Protein AF-A0A955YMJ8-F1 (afdb_monomer)

Radius of gyration: 34.78 Å; Cα contacts (8 Å, |Δi|>4): 1654; chains: 1; bounding box: 80×77×97 Å

Foldseek 3Di:
DPPDDLQVVQCVVCFDPAWAAAQPDQAWDDQDVQWTWGDGNFIKIWHEAQQFTEIEFQAAQLSNVSVVVRCCVPGNHQHQEYEYQALDQGRCFNVVVNDDVNYFYEFAPCSLVQVVQCVVCVLLLLLLCCLQCVVVVVVLVVSCVVCVVTRSGDRDDGPYHDHAWDWDQGRNWIWIKGAQCLFPHNRGIKIDRLVQLEIEREQRCHSDPPAAHQLAAPSGDDGRDLVSSLVSLVVVLVSQGQWYHYRTDHIDGGSVSSNLRSVLSSVLSVQLLVLLVVCVVVLHALQVSLVPDDDDPSSDHAPQEPDSSNSSVSSNCVPVNDDRPPDPCSVDPDDLVLLVVCVVCDVVNLLVVLVVCQVPNLVSSLSSLVSSCVVVVLPLSSLVSNLSSLVSQCVPPSQCSRSSRVSVSVSSNVVSVCSNPDDPLPPLDVCNLVVVLQCQQVQFDLVLCPQPFFKEWEAEDDPDTFIKIWTDHPSGIDIDGDDDPDGQKYKYAYSSVVLCPLQVVAPPSVCSSNVRIDMDHDCVSVVSPSVRGFHDHDDDDDDPDDDPDDFPADEDQQLQPDDADPVLVVVLVVLQVDDAAQDLVVLLVLLCVQQVFNDLDDPPLSVLSVLLSVQLVPDPFWGSLLRVVVSVLSSLLSNLSRQLVVLCVVCVVLQVADQAAAAEEEEFVPLCLLVLLQLVVLQVLADFQFLLCLSRVGARPVVLDDPVVLVVLLSVQVSPDDPVVCPPDPVVVLSSGPSLSVQSVVQVVCCVRQVCLCVQPNRHRGRGDANLSLLVSSSQGPVSVLSDDNVVSVVVSLPDQCLVSVLSSVSSVSSSQVVVVPGNRHYRHYDNVCLLRVVSNCSNHVNYQYEYRDAQVLVSLQSSLVSSSSVCSNGTPGRDSQVSSVVSLVVVLSSLVSNLVCVVVDPPLRYHYHYSVVCVVCVPVVVVVSCVSSVHDCDPVSVVSSVVVCVVDPPQPSGHYDTDCCSRHVDDSVVSSVSCCSRCVSRVHDDD

Structure (mmCIF, N/CA/C/O backbone):
data_AF-A0A955YMJ8-F1
#
_entry.id   AF-A0A955YMJ8-F1
#
loop_
_atom_site.group_PDB
_atom_site.id
_atom_site.type_symbol
_atom_site.label_atom_id
_atom_site.label_alt_id
_atom_site.label_comp_id
_atom_site.label_asym_id
_atom_site.label_entity_id
_atom_site.label_seq_id
_atom_site.pdbx_PDB_ins_code
_atom_site.Cartn_x
_atom_site.Cartn_y
_atom_site.Cartn_z
_atom_site.occupancy
_atom_site.B_iso_or_equiv
_atom_site.auth_seq_id
_atom_site.auth_comp_id
_atom_site.auth_asym_id
_atom_site.auth_atom_id
_atom_site.pdbx_PDB_model_num
ATOM 1 N N . MET A 1 1 ? -15.958 -6.272 -49.898 1.00 41.09 1 MET A N 1
ATOM 2 C CA . MET A 1 1 ? -16.027 -5.439 -48.680 1.00 41.09 1 MET A CA 1
ATOM 3 C C . MET A 1 1 ? -17.497 -5.187 -48.385 1.00 41.09 1 MET A C 1
ATOM 5 O O . MET A 1 1 ? -18.107 -4.395 -49.086 1.00 41.09 1 MET A O 1
ATOM 9 N N . SER A 1 2 ? -18.084 -5.963 -47.471 1.00 42.84 2 SER A N 1
ATOM 10 C CA . SER A 1 2 ? -19.470 -5.774 -47.016 1.00 42.84 2 SER A CA 1
ATOM 11 C C . SER A 1 2 ? -19.485 -4.672 -45.960 1.00 42.84 2 SER A C 1
ATOM 13 O O . SER A 1 2 ? -18.648 -4.683 -45.062 1.00 42.84 2 SER A O 1
ATOM 15 N N . GLU A 1 3 ? -20.392 -3.714 -46.094 1.00 47.78 3 GLU A N 1
ATOM 16 C CA . GLU A 1 3 ? -20.355 -2.408 -45.425 1.00 47.78 3 GLU A CA 1
ATOM 17 C C . GLU A 1 3 ? -20.795 -2.413 -43.946 1.00 47.78 3 GLU A C 1
ATOM 19 O O . GLU A 1 3 ? -20.880 -1.348 -43.353 1.00 47.78 3 GLU A O 1
ATOM 24 N N . GLN A 1 4 ? -21.014 -3.580 -43.325 1.00 71.31 4 GLN A N 1
ATOM 25 C CA . GLN A 1 4 ? -21.282 -3.747 -41.884 1.00 71.31 4 GLN A CA 1
ATOM 26 C C . GLN A 1 4 ? -20.986 -5.205 -41.484 1.00 71.31 4 GLN A C 1
ATOM 28 O O . GLN A 1 4 ? -21.791 -6.103 -41.730 1.00 71.31 4 GLN A O 1
ATOM 33 N N . ASP A 1 5 ? -19.797 -5.478 -40.936 1.00 90.38 5 ASP A N 1
ATOM 34 C CA . ASP A 1 5 ? -19.467 -6.791 -40.366 1.00 90.38 5 ASP A CA 1
ATOM 35 C C . ASP A 1 5 ? -19.703 -6.754 -38.845 1.00 90.38 5 ASP A C 1
ATOM 37 O O . ASP A 1 5 ? -18.881 -6.175 -38.121 1.00 90.38 5 ASP A O 1
ATOM 41 N N . PRO A 1 6 ? -20.787 -7.374 -38.339 1.00 91.81 6 PRO A N 1
ATOM 42 C CA . PRO A 1 6 ? -21.216 -7.224 -36.949 1.00 91.81 6 PRO A CA 1
ATOM 43 C C . PRO A 1 6 ? -20.171 -7.709 -35.934 1.00 91.81 6 PRO A C 1
ATOM 45 O O . PRO A 1 6 ? -20.075 -7.162 -34.836 1.00 91.81 6 PRO A O 1
ATOM 48 N N . VAL A 1 7 ? -19.334 -8.690 -36.294 1.00 94.38 7 VAL A N 1
ATOM 49 C CA . VAL A 1 7 ? -18.267 -9.177 -35.402 1.00 94.38 7 VAL A CA 1
ATOM 50 C C . VAL A 1 7 ? -17.156 -8.133 -35.273 1.00 94.38 7 VAL A C 1
ATOM 52 O O . VAL A 1 7 ? -16.694 -7.856 -34.167 1.00 94.38 7 VAL A O 1
ATOM 55 N N . ARG A 1 8 ? -16.745 -7.498 -36.381 1.00 93.81 8 ARG A N 1
ATOM 56 C CA . ARG A 1 8 ? -15.735 -6.420 -36.370 1.00 93.81 8 ARG A CA 1
ATOM 57 C C . ARG A 1 8 ? -16.217 -5.188 -35.627 1.00 93.81 8 ARG A C 1
ATOM 59 O O . ARG A 1 8 ? -15.413 -4.495 -35.009 1.00 93.81 8 ARG A O 1
ATOM 66 N N . GLU A 1 9 ? -17.500 -4.876 -35.733 1.00 93.06 9 GLU A N 1
ATOM 67 C CA . GLU A 1 9 ? -18.113 -3.782 -34.984 1.00 93.06 9 GLU A CA 1
ATOM 68 C C . GLU A 1 9 ? -18.125 -4.080 -33.490 1.00 93.06 9 GLU A C 1
ATOM 70 O O . GLU A 1 9 ? -17.677 -3.243 -32.710 1.00 93.06 9 GLU A O 1
ATOM 75 N N . LEU A 1 10 ? -18.519 -5.295 -33.095 1.00 91.94 10 LEU A N 1
ATOM 76 C CA . LEU A 1 10 ? -18.515 -5.704 -31.693 1.00 91.94 10 LEU A CA 1
ATOM 77 C C . LEU A 1 10 ? -17.101 -5.705 -31.089 1.00 91.94 10 LEU A C 1
ATOM 79 O O . LEU A 1 10 ? -16.917 -5.207 -29.980 1.00 91.94 10 LEU A O 1
ATOM 83 N N . VAL A 1 11 ? -16.096 -6.194 -31.828 1.00 90.88 11 VAL A N 1
ATOM 84 C CA . VAL A 1 11 ? -14.678 -6.134 -31.424 1.00 90.88 11 VAL A CA 1
ATOM 85 C C . VAL A 1 11 ? -14.218 -4.683 -31.236 1.00 90.88 11 VAL A C 1
ATOM 87 O O . VAL A 1 11 ? -13.572 -4.365 -30.241 1.00 90.88 11 VAL A O 1
ATOM 90 N N . ARG A 1 12 ? -14.580 -3.774 -32.153 1.00 88.00 12 ARG A N 1
ATOM 91 C CA . ARG A 1 12 ? -14.221 -2.348 -32.051 1.00 88.00 12 ARG A CA 1
ATOM 92 C C . ARG A 1 12 ? -14.941 -1.627 -30.910 1.00 88.00 12 ARG A C 1
ATOM 94 O O . ARG A 1 12 ? -14.343 -0.768 -30.271 1.00 88.00 12 ARG A O 1
ATOM 101 N N . ALA A 1 13 ? -16.196 -1.979 -30.643 1.00 85.88 13 ALA A N 1
ATOM 102 C CA . ALA A 1 13 ? -17.011 -1.380 -29.588 1.00 85.88 13 ALA A CA 1
ATOM 103 C C . ALA A 1 13 ? -16.612 -1.831 -28.172 1.00 85.88 13 ALA A C 1
ATOM 105 O O . ALA A 1 13 ? -17.061 -1.238 -27.193 1.00 85.88 13 ALA A O 1
ATOM 106 N N . ARG A 1 14 ? -15.778 -2.871 -28.048 1.00 83.50 14 ARG A N 1
ATOM 107 C CA . ARG A 1 14 ? -15.324 -3.429 -26.766 1.00 83.50 14 ARG A CA 1
ATOM 108 C C . ARG A 1 14 ? -13.793 -3.375 -26.652 1.00 83.50 14 ARG A C 1
ATOM 110 O O . ARG A 1 14 ? -13.150 -4.426 -26.582 1.00 83.50 14 ARG A O 1
ATOM 117 N N . PRO A 1 15 ? -13.185 -2.172 -26.646 1.00 69.94 15 PRO A N 1
ATOM 118 C CA . PRO A 1 15 ? -11.740 -2.039 -26.554 1.00 69.94 15 PRO A CA 1
ATOM 119 C C . PRO A 1 15 ? -11.228 -2.546 -25.202 1.00 69.94 15 PRO A C 1
ATOM 121 O O . PRO A 1 15 ? -11.853 -2.380 -24.155 1.00 69.94 15 PRO A O 1
ATOM 124 N N . PHE A 1 16 ? -10.039 -3.141 -25.229 1.00 66.38 16 PHE A N 1
ATOM 125 C CA . PHE A 1 16 ? -9.464 -3.864 -24.100 1.00 66.38 16 PHE A CA 1
ATOM 126 C C . PHE A 1 16 ? -9.358 -3.049 -22.793 1.00 66.38 16 PHE A C 1
ATOM 128 O O . PHE A 1 16 ? -9.687 -3.549 -21.719 1.00 66.38 16 PHE A O 1
ATOM 135 N N . GLY A 1 17 ? -8.900 -1.793 -22.878 1.00 60.81 17 GLY A N 1
ATOM 136 C CA . GLY A 1 17 ? -8.498 -0.985 -21.718 1.00 60.81 17 GLY A CA 1
ATOM 137 C C . GLY A 1 17 ? -9.610 -0.635 -20.723 1.00 60.81 17 GLY A C 1
ATOM 138 O O . GLY A 1 17 ? -9.308 -0.141 -19.641 1.00 60.81 17 GLY A O 1
ATOM 139 N N . GLU A 1 18 ? -10.878 -0.881 -21.056 1.00 56.62 18 GLU A N 1
ATOM 140 C CA . GLU A 1 18 ? -12.023 -0.662 -20.160 1.00 56.62 18 GLU A CA 1
ATOM 141 C C . GLU A 1 18 ? -12.573 -1.955 -19.534 1.00 56.62 18 GLU A C 1
ATOM 143 O O . GLU A 1 18 ? -13.394 -1.879 -18.623 1.00 56.62 18 GLU A O 1
ATOM 148 N N . ALA A 1 19 ? -12.135 -3.131 -19.998 1.00 58.03 19 ALA A N 1
ATOM 149 C CA . ALA A 1 19 ? -12.768 -4.414 -19.676 1.00 58.03 19 ALA A CA 1
ATOM 150 C C . ALA A 1 19 ? -12.170 -5.147 -18.457 1.00 58.03 19 ALA A C 1
ATOM 152 O O . ALA A 1 19 ? -12.831 -6.020 -17.900 1.00 58.03 19 ALA A O 1
ATOM 153 N N . LEU A 1 20 ? -10.941 -4.813 -18.050 1.00 67.62 20 LEU A N 1
ATOM 154 C CA . LEU A 1 20 ? -10.203 -5.461 -16.956 1.00 67.62 20 LEU A CA 1
ATOM 155 C C . LEU A 1 20 ? -9.629 -4.391 -16.021 1.00 67.62 20 LEU A C 1
ATOM 157 O O . LEU A 1 20 ? -8.467 -4.004 -16.138 1.00 67.62 20 LEU A O 1
ATOM 161 N N . LYS A 1 21 ? -10.482 -3.883 -15.133 1.00 72.50 21 LYS A N 1
ATOM 162 C CA . LYS A 1 21 ? -10.149 -2.902 -14.092 1.00 72.50 21 LYS A CA 1
ATOM 163 C C . LYS A 1 21 ? -10.693 -3.374 -12.756 1.00 72.50 21 LYS A C 1
ATOM 165 O O . LYS A 1 21 ? -11.654 -4.135 -12.725 1.00 72.50 21 LYS A O 1
ATOM 170 N N . GLU A 1 22 ? -10.093 -2.901 -11.676 1.00 75.44 22 GLU A N 1
ATOM 171 C CA . GLU A 1 22 ? -10.577 -3.138 -10.326 1.00 75.44 22 GLU A CA 1
ATOM 172 C C . GLU A 1 22 ? -12.020 -2.641 -10.125 1.00 75.44 22 GLU A C 1
ATOM 174 O O . GLU A 1 22 ? -12.489 -1.721 -10.799 1.00 75.44 22 GLU A O 1
ATOM 179 N N . ALA A 1 23 ? -12.735 -3.248 -9.177 1.00 79.88 23 ALA A N 1
ATOM 180 C CA . ALA A 1 23 ? -14.088 -2.830 -8.822 1.00 79.88 23 ALA A CA 1
ATOM 181 C C . ALA A 1 23 ? -14.112 -1.453 -8.129 1.00 79.88 23 ALA A C 1
ATOM 183 O O . ALA A 1 23 ? -13.974 -1.355 -6.908 1.00 79.88 23 ALA A O 1
ATOM 184 N N . ASP A 1 24 ? -14.367 -0.396 -8.903 1.00 76.75 24 ASP A N 1
ATOM 185 C CA . ASP A 1 24 ? -14.463 0.993 -8.429 1.00 76.75 24 ASP A CA 1
ATOM 186 C C . ASP A 1 24 ? -15.860 1.624 -8.604 1.00 76.75 24 ASP A C 1
ATOM 188 O O . ASP A 1 24 ? -16.117 2.728 -8.115 1.00 76.75 24 ASP A O 1
ATOM 192 N N . ALA A 1 25 ? -16.783 0.921 -9.268 1.00 79.25 25 ALA A N 1
ATOM 193 C CA . ALA A 1 25 ? -18.085 1.466 -9.632 1.00 79.25 25 ALA A CA 1
ATOM 194 C C . ALA A 1 25 ? -18.902 1.903 -8.394 1.00 79.25 25 ALA A C 1
ATOM 196 O O . ALA A 1 25 ? -19.043 1.126 -7.437 1.00 79.25 25 ALA A O 1
ATOM 197 N N . PRO A 1 26 ? -19.494 3.117 -8.404 1.00 82.88 26 PRO A N 1
ATOM 198 C CA . PRO A 1 26 ? -20.232 3.646 -7.256 1.00 82.88 26 PRO A CA 1
ATOM 199 C C . PRO A 1 26 ? -21.553 2.909 -7.004 1.00 82.88 26 PRO A C 1
ATOM 201 O O . PRO A 1 26 ? -22.020 2.879 -5.868 1.00 82.88 26 PRO A O 1
ATOM 204 N N . GLU A 1 27 ? -22.135 2.298 -8.038 1.00 91.38 27 GLU A N 1
ATOM 205 C CA . GLU A 1 27 ? -23.419 1.600 -7.982 1.00 91.38 27 GLU A CA 1
ATOM 206 C C . GLU A 1 27 ? -23.467 0.403 -8.945 1.00 91.38 27 GLU A C 1
ATOM 208 O O . GLU A 1 27 ? -22.672 0.304 -9.884 1.00 91.38 27 GLU A O 1
ATOM 213 N N . ALA A 1 28 ? -24.406 -0.519 -8.707 1.00 95.44 28 ALA A N 1
ATOM 214 C CA . ALA A 1 28 ? -24.709 -1.603 -9.638 1.00 95.44 28 ALA A CA 1
ATOM 215 C C . ALA A 1 28 ? -25.741 -1.141 -10.677 1.00 95.44 28 ALA A C 1
ATOM 217 O O . ALA A 1 28 ? -26.742 -0.518 -10.328 1.00 95.44 28 ALA A O 1
ATOM 218 N N . ARG A 1 29 ? -25.533 -1.503 -11.947 1.00 95.62 29 ARG A N 1
ATOM 219 C CA . ARG A 1 29 ? -26.435 -1.158 -13.055 1.00 95.62 29 ARG A CA 1
ATOM 220 C C . ARG A 1 29 ? -27.369 -2.319 -13.370 1.00 95.62 29 ARG A C 1
ATOM 222 O O . ARG A 1 29 ? -26.907 -3.448 -13.520 1.00 95.62 29 ARG A O 1
ATOM 229 N N . GLU A 1 30 ? -28.659 -2.050 -13.533 1.00 97.12 30 GLU A N 1
ATOM 230 C CA . GLU A 1 30 ? -29.597 -3.042 -14.065 1.00 97.12 30 GLU A CA 1
ATOM 231 C C . GLU A 1 30 ? -29.337 -3.252 -15.565 1.00 97.12 30 GLU A C 1
ATOM 233 O O . GLU A 1 30 ? -29.340 -2.302 -16.347 1.00 97.12 30 GLU A O 1
ATOM 238 N N . VAL A 1 31 ? -29.036 -4.489 -15.955 1.00 95.50 31 VAL A N 1
ATOM 239 C CA . VAL A 1 31 ? -28.618 -4.856 -17.321 1.00 95.50 31 VAL A CA 1
ATOM 240 C C . VAL A 1 31 ? -29.646 -5.708 -18.064 1.00 95.50 31 VAL A C 1
ATOM 242 O O . VAL A 1 31 ? -29.607 -5.799 -19.287 1.00 95.50 31 VAL A O 1
ATOM 245 N N . ALA A 1 32 ? -30.572 -6.305 -17.323 1.00 95.56 32 ALA A N 1
ATOM 246 C CA . ALA A 1 32 ? -31.789 -6.947 -17.799 1.00 95.56 32 ALA A CA 1
ATOM 247 C C . ALA A 1 32 ? -32.807 -6.923 -16.641 1.00 95.56 32 ALA A C 1
ATOM 249 O O . ALA A 1 32 ? -32.391 -6.692 -15.502 1.00 95.56 32 ALA A O 1
ATOM 250 N N . PRO A 1 33 ? -34.111 -7.157 -16.876 1.00 95.56 33 PRO A N 1
ATOM 251 C CA . PRO A 1 33 ? -35.118 -7.103 -15.818 1.00 95.56 33 PRO A CA 1
ATOM 252 C C . PRO A 1 33 ? -34.751 -7.952 -14.588 1.00 95.56 33 PRO A C 1
ATOM 254 O O . PRO A 1 33 ? -34.665 -9.183 -14.638 1.00 95.56 33 PRO A O 1
ATOM 257 N N . GLY A 1 34 ? -34.508 -7.281 -13.461 1.00 96.31 34 GLY A N 1
ATOM 258 C CA . GLY A 1 34 ? -34.103 -7.911 -12.209 1.00 96.31 34 GLY A CA 1
ATOM 259 C C . GLY A 1 34 ? -32.702 -8.533 -12.224 1.00 96.31 34 GLY A C 1
ATOM 260 O O . GLY A 1 34 ? -32.455 -9.422 -11.408 1.00 96.31 34 GLY A O 1
ATOM 261 N N . VAL A 1 35 ? -31.813 -8.119 -13.130 1.00 98.12 35 VAL A N 1
ATOM 262 C CA . VAL A 1 35 ? -30.404 -8.536 -13.206 1.00 98.12 35 VAL A CA 1
ATOM 263 C C . VAL A 1 35 ? -29.514 -7.304 -13.062 1.00 98.12 35 VAL A C 1
ATOM 265 O O . VAL A 1 35 ? -29.490 -6.433 -13.930 1.00 98.12 35 VAL A O 1
ATOM 268 N N . PHE A 1 36 ? -28.749 -7.253 -11.977 1.00 98.00 36 PHE A N 1
ATOM 269 C CA . PHE A 1 36 ? -27.881 -6.135 -11.617 1.00 98.00 36 PHE A CA 1
ATOM 270 C C . PHE A 1 36 ? -26.419 -6.534 -11.776 1.00 98.00 36 PHE A C 1
ATOM 272 O O . PHE A 1 36 ? -26.011 -7.587 -11.298 1.00 98.00 36 PHE A O 1
ATOM 279 N N . MET A 1 37 ? -25.625 -5.684 -12.416 1.00 96.56 37 MET A N 1
ATOM 280 C CA . MET A 1 37 ? -24.199 -5.881 -12.656 1.00 96.56 37 MET A CA 1
ATOM 281 C C . MET A 1 37 ? -23.385 -4.889 -11.828 1.00 96.56 37 MET A C 1
ATOM 283 O O . MET A 1 37 ? -23.634 -3.684 -11.886 1.00 96.56 37 MET A O 1
ATOM 287 N N . SER A 1 38 ? -22.364 -5.380 -11.128 1.00 95.00 38 SER A N 1
ATOM 288 C CA . SER A 1 38 ? -21.301 -4.548 -10.561 1.00 95.00 38 SER A CA 1
ATOM 289 C C . SER A 1 38 ? -19.995 -4.858 -11.284 1.00 95.00 38 SER A C 1
ATOM 291 O O . SER A 1 38 ? -19.557 -6.008 -11.299 1.00 95.00 38 SER A O 1
ATOM 293 N N . ARG A 1 39 ? -19.369 -3.828 -11.865 1.00 91.50 39 ARG A N 1
ATOM 294 C CA . ARG A 1 39 ? -18.095 -3.975 -12.583 1.00 91.50 39 ARG A CA 1
ATOM 295 C C . ARG A 1 39 ? -16.934 -4.250 -11.626 1.00 91.50 39 ARG A C 1
ATOM 297 O O . ARG A 1 39 ? -16.950 -3.739 -10.506 1.00 91.50 39 ARG A O 1
ATOM 304 N N . GLY A 1 40 ? -15.972 -5.046 -12.077 1.00 88.81 40 GLY A N 1
ATOM 305 C CA . GLY A 1 40 ? -14.745 -5.413 -11.365 1.00 88.81 40 GLY A CA 1
ATOM 306 C C . GLY A 1 40 ? -13.775 -6.139 -12.292 1.00 88.81 40 GLY A C 1
ATOM 307 O O . GLY A 1 40 ? -14.023 -6.188 -13.502 1.00 88.81 40 GLY A O 1
ATOM 308 N N . THR A 1 41 ? -12.707 -6.723 -11.730 1.00 86.19 41 THR A N 1
ATOM 309 C CA . THR A 1 41 ? -11.704 -7.459 -12.517 1.00 86.19 41 THR A CA 1
ATOM 310 C C . THR A 1 41 ? -12.397 -8.520 -13.359 1.00 86.19 41 THR A C 1
ATOM 312 O O . THR A 1 41 ? -12.197 -8.538 -14.567 1.00 86.19 41 THR A O 1
ATOM 315 N N . SER A 1 42 ? -13.289 -9.291 -12.733 1.00 89.62 42 SER A N 1
ATOM 316 C CA . SER A 1 42 ? -14.436 -9.926 -13.381 1.00 89.62 42 SER A CA 1
ATOM 317 C C . SER A 1 42 ? -15.715 -9.336 -12.792 1.00 89.62 42 SER A C 1
ATOM 319 O O . SER A 1 42 ? -15.807 -9.089 -11.590 1.00 89.62 42 SER A O 1
ATOM 321 N N . ASN A 1 43 ? -16.722 -9.102 -13.630 1.00 93.25 43 ASN A N 1
ATOM 322 C CA . ASN A 1 43 ? -18.008 -8.584 -13.179 1.00 93.25 43 ASN A CA 1
ATOM 323 C C . ASN A 1 43 ? -18.714 -9.599 -12.262 1.00 93.25 43 ASN A C 1
ATOM 325 O O . ASN A 1 43 ? -18.753 -10.804 -12.542 1.00 93.25 43 ASN A O 1
ATOM 329 N N . ALA A 1 44 ? -19.356 -9.081 -11.217 1.00 96.31 44 ALA A N 1
ATOM 330 C CA . ALA A 1 44 ? -20.290 -9.826 -10.382 1.00 96.31 44 ALA A CA 1
ATOM 331 C C . ALA A 1 44 ? -21.732 -9.424 -10.719 1.00 96.31 44 ALA A C 1
ATOM 333 O O . ALA A 1 44 ? -21.988 -8.304 -11.188 1.00 96.31 44 ALA A O 1
ATOM 334 N N . TYR A 1 45 ? -22.686 -10.311 -10.431 1.00 98.06 45 TYR A N 1
ATOM 335 C CA . TYR A 1 45 ? -24.097 -10.080 -10.729 1.00 98.06 45 TYR A CA 1
ATOM 336 C C . TYR A 1 45 ? -25.012 -10.459 -9.565 1.00 98.06 45 TYR A C 1
ATOM 338 O O . TYR A 1 45 ? -24.782 -11.457 -8.886 1.00 98.06 45 TYR A O 1
ATOM 346 N N . ALA A 1 46 ? -26.093 -9.702 -9.386 1.00 98.31 46 ALA A N 1
ATOM 347 C CA . ALA A 1 46 ? -27.197 -10.044 -8.497 1.00 98.31 46 ALA A CA 1
ATOM 348 C C . ALA A 1 46 ? -28.491 -10.206 -9.304 1.00 98.31 46 ALA A C 1
ATOM 350 O O . ALA A 1 46 ? -28.904 -9.302 -10.029 1.00 98.31 46 ALA A O 1
ATOM 351 N N . VAL A 1 47 ? -29.145 -11.356 -9.160 1.00 98.50 47 VAL A N 1
ATOM 352 C CA . VAL A 1 47 ? -30.416 -11.683 -9.810 1.00 98.50 47 VAL A CA 1
ATOM 353 C C . VAL A 1 47 ? -31.520 -11.676 -8.759 1.00 98.50 47 VAL A C 1
ATOM 355 O O . VAL A 1 47 ? -31.508 -12.471 -7.817 1.00 98.50 47 VAL A O 1
ATOM 358 N N . ARG A 1 48 ? -32.482 -10.764 -8.910 1.00 98.12 48 ARG A N 1
ATOM 359 C CA . ARG A 1 48 ? -33.629 -10.622 -8.007 1.00 98.12 48 ARG A CA 1
ATOM 360 C C . ARG A 1 48 ? -34.583 -11.808 -8.156 1.00 98.12 48 ARG A C 1
ATOM 362 O O . ARG A 1 48 ? -34.875 -12.227 -9.275 1.00 98.12 48 ARG A O 1
ATOM 369 N N . THR A 1 49 ? -35.110 -12.303 -7.041 1.00 97.12 49 THR A N 1
ATOM 370 C CA . THR A 1 49 ? -36.120 -13.374 -6.965 1.00 97.12 49 THR A CA 1
ATOM 371 C C . THR A 1 49 ? -37.209 -12.997 -5.951 1.00 97.12 49 THR A C 1
ATOM 373 O O . THR A 1 49 ? -37.064 -12.018 -5.221 1.00 97.12 49 THR A O 1
ATOM 376 N N . GLN A 1 50 ? -38.293 -13.774 -5.855 1.00 96.25 50 GLN A N 1
ATOM 377 C CA . GLN A 1 50 ? -39.350 -13.533 -4.858 1.00 96.25 50 GLN A CA 1
ATOM 378 C C . GLN A 1 50 ? -38.898 -13.744 -3.401 1.00 96.25 50 GLN A C 1
ATOM 380 O O . GLN A 1 50 ? -39.554 -13.250 -2.489 1.00 96.25 50 GLN A O 1
ATOM 385 N N . VAL A 1 51 ? -37.800 -14.474 -3.171 1.00 94.38 51 VAL A N 1
ATOM 386 C CA . VAL A 1 51 ? -37.319 -14.857 -1.828 1.00 94.38 51 VAL A CA 1
ATOM 387 C C . VAL A 1 51 ? -35.992 -14.189 -1.450 1.00 94.38 51 VAL A C 1
ATOM 389 O O . VAL A 1 51 ? -35.358 -14.586 -0.479 1.00 94.38 51 VAL A O 1
ATOM 392 N N . GLY A 1 52 ? -35.556 -13.186 -2.216 1.00 95.50 52 GLY A N 1
ATOM 393 C CA . GLY A 1 52 ? -34.263 -12.521 -2.046 1.00 95.50 52 GLY A CA 1
ATOM 394 C C . GLY A 1 52 ? -33.505 -12.448 -3.366 1.00 95.50 52 GLY A C 1
ATOM 395 O O . GLY A 1 52 ? -34.096 -12.181 -4.415 1.00 95.50 52 GLY A O 1
ATOM 396 N N . ARG A 1 53 ? -32.199 -12.715 -3.340 1.00 97.69 53 ARG A N 1
ATOM 397 C CA . ARG A 1 53 ? -31.337 -12.662 -4.530 1.00 97.69 53 ARG A CA 1
ATOM 398 C C . ARG A 1 53 ? -30.457 -13.898 -4.693 1.00 97.69 53 ARG A C 1
ATOM 400 O O . ARG A 1 53 ? -30.165 -14.607 -3.726 1.00 97.69 53 ARG A O 1
ATOM 407 N N . VAL A 1 54 ? -30.028 -14.113 -5.932 1.00 98.69 54 VAL A N 1
ATOM 408 C CA . VAL A 1 54 ? -28.976 -15.058 -6.322 1.00 98.69 54 VAL A CA 1
ATOM 409 C C . VAL A 1 54 ? -27.773 -14.256 -6.801 1.00 98.69 54 VAL A C 1
ATOM 411 O O . VAL A 1 54 ? -27.924 -13.375 -7.646 1.00 98.69 54 VAL A O 1
ATOM 414 N N . ILE A 1 55 ? -26.593 -14.545 -6.263 1.00 98.56 55 ILE A N 1
ATOM 415 C CA . ILE A 1 55 ? -25.339 -13.925 -6.699 1.00 98.56 55 ILE A CA 1
ATOM 416 C C . ILE A 1 55 ? -24.680 -14.828 -7.742 1.00 98.56 55 ILE A C 1
ATOM 418 O O . ILE A 1 55 ? -24.584 -16.035 -7.531 1.00 98.56 55 ILE A O 1
ATOM 422 N N . ILE A 1 56 ? -24.234 -14.257 -8.860 1.00 98.44 56 ILE A N 1
ATOM 423 C CA . ILE A 1 56 ? -23.473 -14.961 -9.899 1.00 98.44 56 ILE A CA 1
ATOM 424 C C . ILE A 1 56 ? -22.087 -14.325 -9.992 1.00 98.44 56 ILE A C 1
ATOM 426 O O . ILE A 1 56 ? -21.971 -13.162 -10.383 1.00 98.44 56 ILE A O 1
ATOM 430 N N . ASN A 1 57 ? -21.052 -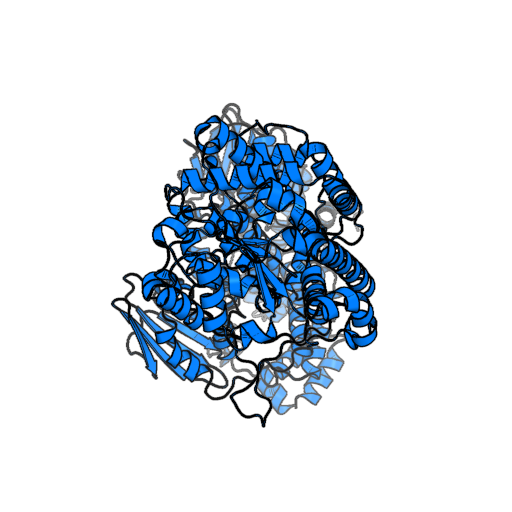15.108 -9.664 1.00 97.50 57 ASN A N 1
ATOM 431 C CA . ASN A 1 57 ? -19.676 -14.660 -9.409 1.00 97.50 57 ASN A CA 1
ATOM 432 C C . ASN A 1 57 ? -19.578 -13.615 -8.278 1.00 97.50 57 ASN A C 1
ATOM 434 O O . ASN A 1 57 ? -20.547 -12.949 -7.922 1.00 97.50 57 ASN A O 1
ATOM 438 N N . THR A 1 58 ? -18.394 -13.476 -7.685 1.00 95.38 58 THR A N 1
ATOM 439 C CA . THR A 1 58 ? -18.205 -12.664 -6.467 1.00 95.38 58 THR A CA 1
ATOM 440 C C . THR A 1 58 ? -17.037 -11.681 -6.524 1.00 95.38 58 THR A C 1
ATOM 442 O O . THR A 1 58 ? -16.818 -10.966 -5.547 1.00 95.38 58 THR A O 1
ATOM 445 N N . GLY A 1 59 ? -16.332 -11.603 -7.657 1.00 92.31 59 GLY A N 1
ATOM 446 C CA . GLY A 1 59 ? -15.118 -10.798 -7.800 1.00 92.31 59 GLY A CA 1
ATOM 447 C C . GLY A 1 59 ? -13.916 -11.410 -7.075 1.00 92.31 59 GLY A C 1
ATOM 448 O O . GLY A 1 59 ? -13.988 -12.511 -6.512 1.00 92.31 59 GLY A O 1
ATOM 449 N N . LEU A 1 60 ? -12.801 -10.675 -7.068 1.00 90.62 60 LEU A N 1
ATOM 450 C CA . LEU A 1 60 ? -11.694 -10.933 -6.142 1.00 90.62 60 LEU A CA 1
ATOM 451 C C . LEU A 1 60 ? -12.140 -10.652 -4.696 1.00 90.62 60 LEU A C 1
ATOM 453 O O . LEU A 1 60 ? -13.070 -9.878 -4.462 1.00 90.62 60 LEU A O 1
ATOM 457 N N . GLY A 1 61 ? -11.465 -11.234 -3.700 1.00 88.31 61 GLY A N 1
ATOM 458 C CA . GLY A 1 61 ? -11.906 -11.107 -2.301 1.00 88.31 61 GLY A CA 1
ATOM 459 C C . GLY A 1 61 ? -11.984 -9.668 -1.796 1.00 88.31 61 GLY A C 1
ATOM 460 O O . GLY A 1 61 ? -12.962 -9.285 -1.157 1.00 88.31 61 GLY A O 1
ATOM 461 N N . PHE A 1 62 ? -11.022 -8.825 -2.170 1.00 84.44 62 PHE A N 1
ATOM 462 C CA . PHE A 1 62 ? -11.069 -7.398 -1.844 1.00 84.44 62 PHE A CA 1
ATOM 463 C C . PHE A 1 62 ? -12.119 -6.614 -2.660 1.00 84.44 62 PHE A C 1
ATOM 465 O O . PHE A 1 62 ? -12.621 -5.603 -2.176 1.00 84.44 62 PHE A O 1
ATOM 472 N N . GLU A 1 63 ? -12.485 -7.057 -3.869 1.00 89.44 63 GLU A N 1
ATOM 473 C CA . GLU A 1 63 ? -13.519 -6.409 -4.700 1.00 89.44 63 GLU A CA 1
ATOM 474 C C . GLU A 1 63 ? -14.932 -6.705 -4.193 1.00 89.44 63 GLU A C 1
ATOM 476 O O . GLU A 1 63 ? -15.856 -5.905 -4.374 1.00 89.44 63 GLU A O 1
ATOM 481 N N . ALA A 1 64 ? -15.098 -7.836 -3.505 1.00 90.75 64 ALA A N 1
ATOM 482 C CA . ALA A 1 64 ? -16.372 -8.291 -2.970 1.00 90.75 64 ALA A CA 1
ATOM 483 C C . ALA A 1 64 ? -17.049 -7.242 -2.072 1.00 90.75 64 ALA A C 1
ATOM 485 O O . ALA A 1 64 ? -18.276 -7.175 -2.037 1.00 90.75 64 ALA A O 1
ATOM 486 N N . TYR A 1 65 ? -16.283 -6.381 -1.392 1.00 88.00 65 TYR A N 1
ATOM 487 C CA . TYR A 1 65 ? -16.815 -5.273 -0.590 1.00 88.00 65 TYR A CA 1
ATOM 488 C C . TYR A 1 65 ? -17.567 -4.250 -1.441 1.00 88.00 65 TYR A C 1
ATOM 490 O O . TYR A 1 65 ? -18.692 -3.869 -1.102 1.00 88.00 65 TYR A O 1
ATOM 498 N N . THR A 1 66 ? -16.980 -3.850 -2.570 1.00 89.94 66 THR A N 1
ATOM 499 C CA . THR A 1 66 ? -17.615 -2.951 -3.539 1.00 89.94 66 THR A CA 1
ATOM 500 C C . THR A 1 66 ? -18.866 -3.604 -4.117 1.00 89.94 66 THR A C 1
ATOM 502 O O . THR A 1 66 ? -19.941 -3.001 -4.105 1.00 89.94 66 THR A O 1
ATOM 505 N N . HIS A 1 67 ? -18.760 -4.862 -4.552 1.00 94.25 67 HIS A N 1
ATOM 506 C CA . HIS A 1 67 ? -19.893 -5.601 -5.109 1.00 94.25 67 HIS A CA 1
ATOM 507 C C . HIS A 1 67 ? -21.039 -5.741 -4.105 1.00 94.25 67 HIS A C 1
ATOM 509 O O . HIS A 1 67 ? -22.189 -5.455 -4.437 1.00 94.25 67 HIS A O 1
ATOM 515 N N . LYS A 1 68 ? -20.733 -6.123 -2.860 1.00 93.12 68 LYS A N 1
ATOM 516 C CA . LYS A 1 68 ? -21.733 -6.314 -1.811 1.00 93.12 68 LYS A CA 1
ATOM 517 C C . LYS A 1 68 ? -22.453 -5.014 -1.486 1.00 93.12 68 LYS A C 1
ATOM 519 O O . LYS A 1 68 ? -23.681 -5.002 -1.489 1.00 93.12 68 LYS A O 1
ATOM 524 N N . ARG A 1 69 ? -21.717 -3.913 -1.298 1.00 93.44 69 ARG A N 1
ATOM 525 C CA . ARG A 1 69 ? -22.305 -2.578 -1.104 1.00 93.44 69 ARG A CA 1
ATOM 526 C C . ARG A 1 69 ? -23.266 -2.227 -2.242 1.00 93.44 69 ARG A C 1
ATOM 528 O O . ARG A 1 69 ? -24.390 -1.795 -1.991 1.00 93.44 69 ARG A O 1
ATOM 535 N N . ASN A 1 70 ? -22.829 -2.426 -3.483 1.00 96.06 70 ASN A N 1
ATOM 536 C CA . ASN A 1 70 ? -23.605 -2.070 -4.665 1.00 96.06 70 ASN A CA 1
ATOM 537 C C . ASN A 1 70 ? -24.881 -2.924 -4.791 1.00 96.06 70 ASN A C 1
ATOM 539 O O . ASN A 1 70 ? -25.949 -2.397 -5.105 1.00 96.06 70 ASN A O 1
ATOM 543 N N . PHE A 1 71 ? -24.806 -4.226 -4.503 1.00 97.56 71 PHE A N 1
ATOM 544 C CA . PHE A 1 71 ? -25.975 -5.109 -4.543 1.00 97.56 71 PHE A CA 1
ATOM 545 C C . PHE A 1 71 ? -26.919 -4.917 -3.360 1.00 97.56 71 PHE A C 1
ATOM 547 O O . PHE A 1 71 ? -28.127 -5.023 -3.554 1.00 97.56 71 PHE A O 1
ATOM 554 N N . ASP A 1 72 ? -26.417 -4.608 -2.162 1.00 95.69 72 ASP A N 1
ATOM 555 C CA . ASP A 1 72 ? -27.255 -4.281 -1.000 1.00 95.69 72 ASP A CA 1
ATOM 556 C C . ASP A 1 72 ? -28.124 -3.042 -1.273 1.00 95.69 72 ASP A C 1
ATOM 558 O O . ASP A 1 72 ? -29.273 -2.996 -0.838 1.00 95.69 72 ASP A O 1
ATOM 562 N N . ALA A 1 73 ? -27.619 -2.088 -2.063 1.00 95.62 73 ALA A N 1
ATOM 563 C CA . ALA A 1 73 ? -28.380 -0.923 -2.509 1.00 95.62 73 ALA A CA 1
ATOM 564 C C . ALA A 1 73 ? -29.354 -1.232 -3.666 1.00 95.62 73 ALA A C 1
ATOM 566 O O . ALA A 1 73 ? -30.531 -0.882 -3.590 1.00 95.62 73 ALA A O 1
ATOM 567 N N . ALA A 1 74 ? -28.889 -1.878 -4.743 1.00 95.50 74 ALA A N 1
ATOM 568 C CA . ALA A 1 74 ? -29.675 -2.044 -5.977 1.00 95.50 74 ALA A CA 1
ATOM 569 C C . ALA A 1 74 ? -30.647 -3.244 -5.955 1.00 95.50 74 ALA A C 1
ATOM 571 O O . ALA A 1 74 ? -31.694 -3.250 -6.613 1.00 95.50 74 ALA A O 1
ATOM 572 N N . CYS A 1 75 ? -30.311 -4.288 -5.200 1.00 96.00 75 CYS A N 1
ATOM 573 C CA . CYS A 1 75 ? -31.087 -5.516 -5.086 1.00 96.00 75 CYS A CA 1
ATOM 574 C C . CYS A 1 75 ? -31.106 -5.994 -3.623 1.00 96.00 75 CYS A C 1
ATOM 576 O O . CYS A 1 75 ? -30.472 -7.006 -3.300 1.00 96.00 75 CYS A O 1
ATOM 578 N N . PRO A 1 76 ? -31.809 -5.269 -2.731 1.00 93.38 76 PRO A N 1
ATOM 579 C CA . PRO A 1 76 ? -31.876 -5.615 -1.317 1.00 93.38 76 PRO A CA 1
ATOM 580 C C . PRO A 1 76 ? -32.613 -6.942 -1.100 1.00 93.38 76 PRO A C 1
ATOM 582 O O . PRO A 1 76 ? -33.525 -7.298 -1.849 1.00 93.38 76 PRO A O 1
ATOM 585 N N . GLY A 1 77 ? -32.234 -7.657 -0.044 1.00 93.38 77 GLY A N 1
ATOM 586 C CA . GLY A 1 77 ? -32.804 -8.950 0.331 1.00 93.38 77 GLY A CA 1
ATOM 587 C C . GLY A 1 77 ? -31.722 -9.994 0.613 1.00 93.38 77 GLY A C 1
ATOM 588 O O . GLY A 1 77 ? -30.558 -9.767 0.274 1.00 93.38 77 GLY A O 1
ATOM 589 N N . PRO A 1 78 ? -32.093 -11.127 1.233 1.00 96.31 78 PRO A N 1
ATOM 590 C CA . PRO A 1 78 ? -31.131 -12.145 1.622 1.00 96.31 78 PRO A CA 1
ATOM 591 C C . PRO A 1 78 ? -30.495 -12.817 0.403 1.00 96.31 78 PRO A C 1
ATOM 593 O O . PRO A 1 78 ? -31.144 -13.044 -0.628 1.00 96.31 78 PRO A O 1
ATOM 596 N N . THR A 1 79 ? -29.221 -13.167 0.539 1.00 98.19 79 THR A N 1
ATOM 597 C CA . THR A 1 79 ? -28.480 -13.935 -0.464 1.00 98.19 79 THR A CA 1
ATOM 598 C C . THR A 1 79 ? -28.795 -15.416 -0.296 1.00 98.19 79 THR A C 1
ATOM 600 O O . THR A 1 79 ? -28.261 -16.088 0.578 1.00 98.19 79 THR A O 1
ATOM 603 N N . THR A 1 80 ? -29.682 -15.954 -1.131 1.00 97.88 80 THR A N 1
ATOM 604 C CA . THR A 1 80 ? -30.133 -17.352 -0.983 1.00 97.88 80 THR A CA 1
ATOM 605 C C . THR A 1 80 ? -29.186 -18.346 -1.642 1.00 97.88 80 THR A C 1
ATOM 607 O O . THR A 1 80 ? -28.960 -19.432 -1.117 1.00 97.88 80 THR A O 1
ATOM 610 N N . HIS A 1 81 ? -28.618 -17.973 -2.789 1.00 98.56 81 HIS A N 1
ATOM 611 C CA . HIS A 1 81 ? -27.704 -18.814 -3.550 1.00 98.56 81 HIS A CA 1
ATOM 612 C C . HIS A 1 81 ? -26.541 -17.988 -4.081 1.00 98.56 81 HIS A C 1
ATOM 614 O O . HIS A 1 81 ? -26.710 -16.828 -4.468 1.00 98.56 81 HIS A O 1
ATOM 620 N N . ILE A 1 82 ? -25.380 -18.628 -4.151 1.00 98.62 82 ILE A N 1
ATOM 621 C CA . ILE A 1 82 ? -24.218 -18.130 -4.879 1.00 98.62 82 ILE A CA 1
ATOM 622 C C . ILE A 1 82 ? -23.901 -19.161 -5.958 1.00 98.62 82 ILE A C 1
ATOM 624 O O . ILE A 1 82 ? -23.718 -20.339 -5.654 1.00 98.62 82 ILE A O 1
ATOM 628 N N . LEU A 1 83 ? -23.850 -18.723 -7.209 1.00 98.62 83 LEU A N 1
ATOM 629 C CA . LEU A 1 83 ? -23.492 -19.533 -8.367 1.00 98.62 83 LEU A CA 1
ATOM 630 C C . LEU A 1 83 ? -22.187 -18.984 -8.941 1.00 98.62 83 LEU A C 1
ATOM 632 O O . LEU A 1 83 ? -22.013 -17.769 -9.043 1.00 98.62 83 LEU A O 1
ATOM 636 N N . VAL A 1 84 ? -21.267 -19.851 -9.342 1.00 97.44 84 VAL A N 1
ATOM 637 C CA . VAL A 1 84 ? -20.028 -19.423 -10.008 1.00 97.44 84 VAL A CA 1
ATOM 638 C C . VAL A 1 84 ? -19.917 -20.050 -11.382 1.00 97.44 84 VAL A C 1
ATOM 640 O O . VAL A 1 84 ? -20.305 -21.195 -11.601 1.00 97.44 84 VAL A O 1
ATOM 643 N N . THR A 1 85 ? -19.378 -19.266 -12.308 1.00 96.94 85 THR A N 1
ATOM 644 C CA . THR A 1 85 ? -19.119 -19.709 -13.685 1.00 96.94 85 THR A CA 1
ATOM 645 C C . THR A 1 85 ? -17.789 -20.446 -13.831 1.00 96.94 85 THR A C 1
ATOM 647 O O . THR A 1 85 ? -17.599 -21.149 -14.814 1.00 96.94 85 THR A O 1
ATOM 650 N N . GLN A 1 86 ? -16.870 -20.311 -12.871 1.00 94.25 86 GLN A N 1
ATOM 651 C CA . GLN A 1 86 ? -15.552 -20.953 -12.881 1.00 94.25 86 GLN A CA 1
ATOM 652 C C . GLN A 1 86 ? -14.840 -20.801 -11.530 1.00 94.25 86 GLN A C 1
ATOM 654 O O . GLN A 1 86 ? -15.209 -19.951 -10.717 1.00 94.25 86 GLN A O 1
ATOM 659 N N . GLY A 1 87 ? -13.794 -21.600 -11.311 1.00 92.81 87 GLY A N 1
ATOM 660 C CA . GLY A 1 87 ? -13.009 -21.657 -10.076 1.00 92.81 87 GLY A CA 1
ATOM 661 C C . GLY A 1 87 ? -11.861 -20.659 -9.976 1.00 92.81 87 GLY A C 1
ATOM 662 O O . GLY A 1 87 ? -11.070 -20.749 -9.040 1.00 92.81 87 GLY A O 1
ATOM 663 N N . HIS A 1 88 ? -11.740 -19.719 -10.913 1.00 91.00 88 HIS A N 1
ATOM 664 C CA . HIS A 1 88 ? -10.726 -18.676 -10.821 1.00 91.00 88 HIS A CA 1
ATOM 665 C C . HIS A 1 88 ? -11.008 -17.664 -9.706 1.00 91.00 88 HIS A C 1
ATOM 667 O O . HIS A 1 88 ? -12.151 -17.386 -9.339 1.00 91.00 88 HIS A O 1
ATOM 673 N N . VAL A 1 89 ? -9.917 -17.112 -9.172 1.00 89.19 89 VAL A N 1
ATOM 674 C CA . VAL A 1 89 ? -9.885 -16.235 -7.991 1.00 89.19 89 VAL A CA 1
ATOM 675 C C . VAL A 1 89 ? -10.795 -15.010 -8.093 1.00 89.19 89 VAL A C 1
ATOM 677 O O . VAL A 1 89 ? -11.365 -14.595 -7.091 1.00 89.19 89 VAL A O 1
ATOM 680 N N . ASP A 1 90 ? -10.976 -14.464 -9.286 1.00 89.56 90 ASP A N 1
ATOM 681 C CA . ASP A 1 90 ? -11.828 -13.315 -9.597 1.00 89.56 90 ASP A CA 1
ATOM 682 C C . ASP A 1 90 ? -13.321 -13.671 -9.741 1.00 89.56 90 ASP A C 1
ATOM 684 O O . ASP A 1 90 ? -14.157 -12.796 -9.948 1.00 89.56 90 ASP A O 1
ATOM 688 N N . HIS A 1 91 ? -13.687 -14.944 -9.579 1.00 94.75 91 HIS A N 1
ATOM 689 C CA . HIS A 1 91 ? -15.077 -15.409 -9.564 1.00 94.75 91 HIS A CA 1
ATOM 690 C C . HIS A 1 91 ? -15.494 -15.942 -8.192 1.00 94.75 91 HIS A C 1
ATOM 692 O O . HIS A 1 91 ? -16.631 -15.710 -7.767 1.00 94.75 91 HIS A O 1
ATOM 698 N N . VAL A 1 92 ? -14.588 -16.638 -7.497 1.00 95.31 92 VAL A N 1
ATOM 699 C CA . VAL A 1 92 ? -14.844 -17.268 -6.187 1.00 95.31 92 VAL A CA 1
ATOM 700 C C . VAL A 1 92 ? -14.358 -16.437 -4.996 1.00 95.31 92 VAL A C 1
ATOM 702 O O . VAL A 1 92 ? -14.680 -16.761 -3.855 1.00 95.31 92 VAL A O 1
ATOM 705 N N . GLY A 1 93 ? -13.568 -15.388 -5.237 1.00 92.56 93 GLY A N 1
ATOM 706 C CA . GLY A 1 93 ? -12.792 -14.712 -4.200 1.00 92.56 93 GLY A CA 1
ATOM 707 C C . GLY A 1 93 ? -13.609 -14.038 -3.109 1.00 92.56 93 GLY A C 1
ATOM 708 O O . GLY A 1 93 ? -13.091 -13.867 -2.008 1.00 92.56 93 GLY A O 1
ATOM 709 N N . GLY A 1 94 ? -14.862 -13.684 -3.392 1.00 92.81 94 GLY A N 1
ATOM 710 C CA . GLY A 1 94 ? -15.775 -13.018 -2.469 1.00 92.81 94 GLY A CA 1
ATOM 711 C C . GLY A 1 94 ? -16.855 -13.905 -1.849 1.00 92.81 94 GLY A C 1
ATOM 712 O O . GLY A 1 94 ? -17.715 -13.376 -1.144 1.00 92.81 94 GLY A O 1
ATOM 713 N N . VAL A 1 95 ? -16.867 -15.220 -2.105 1.00 95.38 95 VAL A N 1
ATOM 714 C CA . VAL A 1 95 ? -17.966 -16.114 -1.677 1.00 95.38 95 VAL A CA 1
ATOM 715 C C . VAL A 1 95 ? -18.240 -16.011 -0.179 1.00 95.38 95 VAL A C 1
ATOM 717 O O . VAL A 1 95 ? -19.396 -15.845 0.208 1.00 95.38 95 VAL A O 1
ATOM 720 N N . GLY A 1 96 ? -17.207 -16.034 0.661 1.00 92.19 96 GLY A N 1
ATOM 721 C CA . GLY A 1 96 ? -17.338 -15.924 2.110 1.00 92.19 96 GLY A CA 1
ATOM 722 C C . GLY A 1 96 ? -17.997 -14.626 2.581 1.00 92.19 96 GLY A C 1
ATOM 723 O O . GLY A 1 96 ? -18.699 -14.645 3.586 1.00 92.19 96 GLY A O 1
ATOM 724 N N . LEU A 1 97 ? -17.842 -13.516 1.847 1.00 91.31 97 LEU A N 1
ATOM 725 C CA . LEU A 1 97 ? -18.474 -12.235 2.189 1.00 91.31 97 LEU A CA 1
ATOM 726 C C . LEU A 1 97 ? -19.962 -12.190 1.805 1.00 91.31 97 LEU A C 1
ATOM 728 O O . LEU A 1 97 ? -20.759 -11.529 2.473 1.00 91.31 97 LEU A O 1
ATOM 732 N N . PHE A 1 98 ? -20.335 -12.866 0.719 1.00 93.88 98 PHE A N 1
ATOM 733 C CA . PHE A 1 98 ? -21.723 -12.959 0.258 1.00 93.88 98 PHE A CA 1
ATOM 734 C C . PHE A 1 98 ? -22.531 -14.048 0.965 1.00 93.88 98 PHE A C 1
ATOM 736 O O . PHE A 1 98 ? -23.756 -14.062 0.856 1.00 93.88 98 PHE A O 1
ATOM 743 N N . ARG A 1 99 ? -21.861 -14.971 1.660 1.00 93.12 99 ARG A N 1
ATOM 744 C CA . ARG A 1 99 ? -22.505 -16.075 2.365 1.00 93.12 99 ARG A CA 1
ATOM 745 C C . ARG A 1 99 ? -23.203 -15.558 3.628 1.00 93.12 99 ARG A C 1
ATOM 747 O O . ARG A 1 99 ? -22.565 -15.082 4.562 1.00 93.12 99 ARG A O 1
ATOM 754 N N . GLU A 1 100 ? -24.522 -15.678 3.644 1.00 92.94 100 GLU A N 1
ATOM 755 C CA . GLU A 1 100 ? -25.416 -15.373 4.760 1.00 92.94 100 GLU A CA 1
ATOM 756 C C . GLU A 1 100 ? -25.944 -16.687 5.375 1.00 92.94 100 GLU A C 1
ATOM 758 O O . GLU A 1 100 ? -25.663 -17.789 4.889 1.00 92.94 100 GLU A O 1
ATOM 763 N N . GLU A 1 101 ? -26.695 -16.602 6.475 1.00 92.25 101 GLU A N 1
ATOM 764 C CA . GLU A 1 101 ? -27.305 -17.789 7.080 1.00 92.25 101 GLU A CA 1
ATOM 765 C C . GLU A 1 101 ? -28.281 -18.454 6.093 1.00 92.25 101 GLU A C 1
ATOM 767 O O . GLU A 1 101 ? -29.211 -17.825 5.593 1.00 92.25 101 GLU A O 1
ATOM 772 N N . GLY A 1 102 ? -28.049 -19.735 5.794 1.00 93.19 102 GLY A N 1
ATOM 773 C CA . GLY A 1 102 ? -28.859 -20.504 4.845 1.00 93.19 102 GLY A CA 1
ATOM 774 C C . GLY A 1 102 ? -28.495 -20.323 3.365 1.00 93.19 102 GLY A C 1
ATOM 775 O O . GLY A 1 102 ? -29.143 -20.944 2.522 1.00 93.19 102 GLY A O 1
ATOM 776 N N . THR A 1 103 ? -27.473 -19.530 3.022 1.00 97.88 103 THR A N 1
ATOM 777 C CA . THR A 1 103 ? -26.987 -19.427 1.636 1.00 97.88 103 THR A CA 1
ATOM 778 C C . THR A 1 103 ? -26.424 -20.761 1.141 1.00 97.88 103 THR A C 1
ATOM 780 O O . THR A 1 103 ? -25.605 -21.376 1.821 1.00 97.88 103 THR A O 1
ATOM 783 N N . VAL A 1 104 ? -26.790 -21.168 -0.080 1.00 98.12 104 VAL A N 1
ATOM 784 C CA . VAL A 1 104 ? -26.234 -22.355 -0.753 1.00 98.12 104 VAL A CA 1
ATOM 785 C C . VAL A 1 104 ? -25.263 -21.935 -1.859 1.00 98.12 104 VAL A C 1
ATOM 787 O O . VAL A 1 104 ? -25.661 -21.314 -2.848 1.00 98.12 104 VAL A O 1
ATOM 790 N N . PHE A 1 105 ? -23.988 -22.295 -1.723 1.00 98.19 105 PHE A N 1
ATOM 791 C CA . PHE A 1 105 ? -22.985 -22.118 -2.772 1.00 98.19 105 PHE A CA 1
ATOM 792 C C . PHE A 1 105 ? -22.957 -23.330 -3.713 1.00 98.19 105 PHE A C 1
ATOM 794 O O . PHE A 1 105 ? -22.707 -24.461 -3.284 1.00 98.19 105 PHE A O 1
ATOM 801 N N . VAL A 1 106 ? -23.189 -23.083 -5.005 1.00 98.38 106 VAL A N 1
ATOM 802 C CA . VAL A 1 106 ? -23.242 -24.100 -6.061 1.00 98.38 106 VAL A CA 1
ATOM 803 C C . VAL A 1 106 ? -22.132 -23.865 -7.084 1.00 98.38 106 VAL A C 1
ATOM 805 O O . VAL A 1 106 ? -22.000 -22.767 -7.628 1.00 98.38 106 VAL A O 1
ATOM 808 N N . ALA A 1 107 ? -21.364 -24.911 -7.391 1.00 98.12 107 ALA A N 1
ATOM 809 C CA . ALA A 1 107 ? -20.337 -24.881 -8.435 1.00 98.12 107 ALA A CA 1
ATOM 810 C C . ALA A 1 107 ? -20.227 -26.227 -9.168 1.00 98.12 107 ALA A C 1
ATOM 812 O O . ALA A 1 107 ? -20.767 -27.241 -8.727 1.00 98.12 107 ALA A O 1
ATOM 813 N N . GLN A 1 108 ? -19.510 -26.257 -10.289 1.00 97.75 108 GLN A N 1
ATOM 814 C CA . GLN A 1 108 ? -19.232 -27.501 -11.009 1.00 97.75 108 GLN A CA 1
ATOM 815 C C . GLN A 1 108 ? -18.310 -28.414 -10.168 1.00 97.75 108 GLN A C 1
ATOM 817 O O . GLN A 1 108 ? -17.498 -27.941 -9.374 1.00 97.75 108 GLN A O 1
ATOM 822 N N . ALA A 1 109 ? -18.438 -29.736 -10.294 1.00 96.88 109 ALA A N 1
ATOM 823 C CA . ALA A 1 109 ? -17.759 -30.717 -9.437 1.00 96.88 109 ALA A CA 1
ATOM 824 C C . ALA A 1 109 ? -16.216 -30.642 -9.454 1.00 96.88 109 ALA A C 1
ATOM 826 O O . ALA A 1 109 ? -15.569 -30.992 -8.468 1.00 96.88 109 ALA A O 1
ATOM 827 N N . ALA A 1 110 ? -15.616 -30.162 -10.541 1.00 95.00 110 ALA A N 1
ATOM 828 C CA . ALA A 1 110 ? -14.182 -29.942 -10.692 1.00 95.00 110 ALA A CA 1
ATOM 829 C C . ALA A 1 110 ? -13.703 -28.607 -10.096 1.00 95.00 110 ALA A C 1
ATOM 831 O O . ALA A 1 110 ? -12.502 -28.345 -10.115 1.00 95.00 110 ALA A O 1
ATOM 832 N N . ASN A 1 111 ? -14.587 -27.779 -9.529 1.00 95.44 111 ASN A N 1
ATOM 833 C CA . ASN A 1 111 ? -14.236 -26.461 -8.997 1.00 95.44 111 ASN A CA 1
ATOM 834 C C . ASN A 1 111 ? -13.127 -26.520 -7.941 1.00 95.44 111 ASN A C 1
ATOM 836 O O . ASN A 1 111 ? -12.132 -25.805 -8.047 1.00 95.44 111 ASN A O 1
ATOM 840 N N . ALA A 1 112 ? -13.231 -27.443 -6.982 1.00 92.19 112 ALA A N 1
ATOM 841 C CA . ALA A 1 112 ? -12.191 -27.641 -5.975 1.00 92.19 112 ALA A CA 1
ATOM 842 C C . ALA A 1 112 ? -10.854 -28.093 -6.596 1.00 92.19 112 ALA A C 1
ATOM 844 O O . ALA A 1 112 ? -9.787 -27.666 -6.157 1.00 92.19 112 ALA A O 1
ATOM 845 N N . ALA A 1 113 ? -10.897 -28.930 -7.640 1.00 90.75 113 ALA A N 1
ATOM 846 C CA . ALA A 1 113 ? -9.697 -29.371 -8.350 1.00 90.75 113 ALA A CA 1
ATOM 847 C C . ALA A 1 113 ? -9.045 -28.220 -9.135 1.00 90.75 113 ALA A C 1
ATOM 849 O O . ALA A 1 113 ? -7.823 -28.082 -9.102 1.00 90.75 113 ALA A O 1
ATOM 850 N N . CYS A 1 114 ? -9.851 -27.362 -9.766 1.00 90.75 114 CYS A N 1
ATOM 851 C CA . CYS A 1 114 ? -9.383 -26.165 -10.456 1.00 90.75 114 CYS A CA 1
ATOM 852 C C . CYS A 1 114 ? -8.704 -25.185 -9.486 1.00 90.75 114 CYS A C 1
ATOM 854 O O . CYS A 1 114 ? -7.569 -24.774 -9.721 1.00 90.75 114 CYS A O 1
ATOM 856 N N . GLN A 1 115 ? -9.343 -24.877 -8.351 1.00 90.88 115 GLN A N 1
ATOM 857 C CA . GLN A 1 115 ? -8.744 -24.037 -7.305 1.00 90.88 115 GLN A CA 1
ATOM 858 C C . GLN A 1 115 ? -7.424 -24.636 -6.775 1.00 90.88 115 GLN A C 1
ATOM 860 O O . GLN A 1 115 ? -6.447 -23.921 -6.537 1.00 90.88 115 GLN A O 1
ATOM 865 N N . ALA A 1 116 ? -7.358 -25.964 -6.625 1.00 88.56 116 ALA A N 1
ATOM 866 C CA . ALA A 1 116 ? -6.147 -26.649 -6.183 1.00 88.56 116 ALA A CA 1
ATOM 867 C C . ALA A 1 116 ? -5.003 -26.570 -7.209 1.00 88.56 116 ALA A C 1
ATOM 869 O O . ALA A 1 116 ? -3.838 -26.518 -6.812 1.00 88.56 116 ALA A O 1
ATOM 870 N N . ASP A 1 117 ? -5.299 -26.564 -8.510 1.00 85.75 117 ASP A N 1
ATOM 871 C CA . ASP A 1 117 ? -4.286 -26.412 -9.557 1.00 85.75 117 ASP A CA 1
ATOM 872 C C . ASP A 1 117 ? -3.627 -25.029 -9.519 1.00 85.75 117 ASP A C 1
ATOM 874 O O . ASP A 1 117 ? -2.395 -24.937 -9.560 1.00 85.75 117 ASP A O 1
ATOM 878 N N . ASP A 1 118 ? -4.419 -23.973 -9.330 1.00 80.25 118 ASP A N 1
ATOM 879 C CA . ASP A 1 118 ? -3.910 -22.612 -9.132 1.00 80.25 118 ASP A CA 1
ATOM 880 C C . ASP A 1 118 ? -2.984 -22.529 -7.913 1.00 80.25 118 ASP A C 1
ATOM 882 O O . ASP A 1 118 ? -1.905 -21.927 -7.977 1.00 80.25 118 ASP A O 1
ATOM 886 N N . ALA A 1 119 ? -3.349 -23.207 -6.821 1.00 79.69 119 ALA A N 1
ATOM 887 C CA . ALA A 1 119 ? -2.549 -23.250 -5.602 1.00 79.69 119 ALA A CA 1
ATOM 888 C C . ALA A 1 119 ? -1.175 -23.928 -5.796 1.00 79.69 119 ALA A C 1
ATOM 890 O O . ALA A 1 119 ? -0.192 -23.507 -5.177 1.00 79.69 119 ALA A O 1
ATOM 891 N N . ARG A 1 120 ? -1.058 -24.939 -6.677 1.00 82.38 120 ARG A N 1
ATOM 892 C CA . ARG A 1 120 ? 0.203 -25.686 -6.908 1.00 82.38 120 ARG A CA 1
ATOM 893 C C . ARG A 1 120 ? 1.329 -24.798 -7.429 1.00 82.38 120 ARG A C 1
ATOM 895 O O . ARG A 1 120 ? 2.486 -24.983 -7.047 1.00 82.38 120 ARG A O 1
ATOM 902 N N . ILE A 1 121 ? 0.993 -23.835 -8.286 1.00 75.88 121 ILE A N 1
ATOM 903 C CA . ILE A 1 121 ? 1.953 -22.919 -8.917 1.00 75.88 121 ILE A CA 1
ATOM 904 C C . ILE A 1 121 ? 1.776 -21.465 -8.469 1.00 75.88 121 ILE A C 1
ATOM 906 O O . ILE A 1 121 ? 2.380 -20.574 -9.069 1.00 75.88 121 ILE A O 1
ATOM 910 N N . ALA A 1 122 ? 1.012 -21.219 -7.397 1.00 73.06 122 ALA A N 1
ATOM 911 C CA . ALA A 1 122 ? 0.619 -19.885 -6.944 1.00 73.06 122 ALA A CA 1
ATOM 912 C C . ALA A 1 122 ? 1.792 -18.897 -6.872 1.00 73.06 122 ALA A C 1
ATOM 914 O O . ALA A 1 122 ? 1.692 -17.799 -7.406 1.00 73.06 122 ALA A O 1
ATOM 915 N N . GLY A 1 123 ? 2.942 -19.303 -6.319 1.00 65.94 123 GLY A N 1
ATOM 916 C CA . GLY A 1 123 ? 4.116 -18.425 -6.227 1.00 65.94 123 GLY A CA 1
ATOM 917 C C . GLY A 1 123 ? 4.624 -17.928 -7.589 1.00 65.94 123 GLY A C 1
ATOM 918 O O . GLY A 1 123 ? 4.920 -16.746 -7.746 1.00 65.94 123 GLY A O 1
ATOM 919 N N . ARG A 1 124 ? 4.677 -18.803 -8.606 1.00 73.19 124 ARG A N 1
ATOM 920 C CA . ARG A 1 124 ? 5.075 -18.415 -9.971 1.00 73.19 124 ARG A CA 1
ATOM 921 C C . ARG A 1 124 ? 3.967 -17.653 -10.685 1.00 73.19 124 ARG A C 1
ATOM 923 O O . ARG A 1 124 ? 4.237 -16.596 -11.251 1.00 73.19 124 ARG A O 1
ATOM 930 N N . ARG A 1 125 ? 2.729 -18.141 -10.598 1.00 77.12 125 ARG A N 1
ATOM 931 C CA . ARG A 1 125 ? 1.556 -17.527 -11.233 1.00 77.12 125 ARG A CA 1
ATOM 932 C C . ARG A 1 125 ? 1.349 -16.093 -10.751 1.00 77.12 125 ARG A C 1
ATOM 934 O O . ARG A 1 125 ? 1.196 -15.197 -11.577 1.00 77.12 125 ARG A O 1
ATOM 941 N N . GLN A 1 126 ? 1.417 -15.849 -9.442 1.00 72.88 126 GLN A N 1
ATOM 942 C CA . GLN A 1 126 ? 1.320 -14.501 -8.882 1.00 72.88 126 GLN A CA 1
ATOM 943 C C . GLN A 1 126 ? 2.498 -13.626 -9.335 1.00 72.88 126 GLN A C 1
ATOM 945 O O . GLN A 1 126 ? 2.290 -12.462 -9.673 1.00 72.88 126 GLN A O 1
ATOM 950 N N . SER A 1 127 ? 3.711 -14.192 -9.433 1.00 72.50 127 SER A N 1
ATOM 951 C CA . SER A 1 127 ? 4.874 -13.423 -9.880 1.00 72.50 127 SER A CA 1
ATOM 952 C C . SER A 1 127 ? 4.802 -12.935 -11.316 1.00 72.50 127 SER A C 1
ATOM 954 O O . SER A 1 127 ? 5.126 -11.786 -11.607 1.00 72.50 127 SER A O 1
ATOM 956 N N . HIS A 1 128 ? 4.311 -13.788 -12.210 1.00 81.88 128 HIS A N 1
ATOM 957 C CA . HIS A 1 128 ? 4.092 -13.410 -13.596 1.00 81.88 128 HIS A CA 1
ATOM 958 C C . HIS A 1 128 ? 2.891 -12.466 -13.716 1.00 81.88 128 HIS A C 1
ATOM 960 O O . HIS A 1 128 ? 2.950 -11.496 -14.462 1.00 81.88 128 HIS A O 1
ATOM 966 N N . SER A 1 129 ? 1.825 -12.693 -12.937 1.00 81.62 129 SER A N 1
ATOM 967 C CA . SER A 1 129 ? 0.627 -11.840 -12.949 1.00 81.62 129 SER A CA 1
ATOM 968 C C . SER A 1 129 ? 0.933 -10.389 -12.554 1.00 81.62 129 SER A C 1
ATOM 970 O O . SER A 1 129 ? 0.287 -9.482 -13.069 1.00 81.62 129 SER A O 1
ATOM 972 N N . TYR A 1 130 ? 1.949 -10.143 -11.717 1.00 79.25 130 TYR A N 1
ATOM 973 C CA . TYR A 1 130 ? 2.344 -8.789 -11.306 1.00 79.25 130 TYR A CA 1
ATOM 974 C C . TYR A 1 130 ? 2.699 -7.865 -12.483 1.00 79.25 130 TYR A C 1
ATOM 976 O O . TYR A 1 130 ? 2.533 -6.656 -12.371 1.00 79.25 130 TYR A O 1
ATOM 984 N N . VAL A 1 131 ? 3.153 -8.416 -13.616 1.00 83.38 131 VAL A N 1
ATOM 985 C CA . VAL A 1 131 ? 3.467 -7.631 -14.823 1.00 83.38 131 VAL A CA 1
ATOM 986 C C . VAL A 1 131 ? 2.233 -6.908 -15.375 1.00 83.38 131 VAL A C 1
ATOM 988 O O . VAL A 1 131 ? 2.359 -5.795 -15.876 1.00 83.38 131 VAL A O 1
ATOM 991 N N . TRP A 1 132 ? 1.052 -7.524 -15.276 1.00 85.25 132 TRP A N 1
ATOM 992 C CA . TRP A 1 132 ? -0.185 -7.013 -15.881 1.00 85.25 132 TRP A CA 1
ATOM 993 C C . TRP A 1 132 ? -1.215 -6.513 -14.867 1.00 85.25 132 TRP A C 1
ATOM 995 O O . TRP A 1 132 ? -2.096 -5.745 -15.233 1.00 85.25 132 TRP A O 1
ATOM 1005 N N . PHE A 1 133 ? -1.112 -6.940 -13.607 1.00 78.75 133 PHE A N 1
ATOM 1006 C CA . PHE A 1 133 ? -2.110 -6.684 -12.565 1.00 78.75 133 PHE A CA 1
ATOM 1007 C C . PHE A 1 133 ? -1.533 -5.929 -11.354 1.00 78.75 133 PHE A C 1
ATOM 1009 O O . PHE A 1 133 ? -2.025 -6.088 -10.237 1.00 78.75 133 PHE A O 1
ATOM 1016 N N . SER A 1 134 ? -0.478 -5.125 -11.533 1.00 75.62 134 SER A N 1
ATOM 1017 C CA . SER A 1 134 ? 0.143 -4.371 -10.431 1.00 75.62 134 SER A CA 1
ATOM 1018 C C . SER A 1 134 ? -0.843 -3.448 -9.711 1.00 75.62 134 SER A C 1
ATOM 1020 O O . SER A 1 134 ? -0.868 -3.433 -8.484 1.00 75.62 134 SER A O 1
ATOM 1022 N N . ASP A 1 135 ? -1.690 -2.742 -10.462 1.00 74.44 135 ASP A N 1
ATOM 1023 C CA . ASP A 1 135 ? -2.627 -1.750 -9.918 1.00 74.44 135 ASP A CA 1
ATOM 1024 C C . ASP A 1 135 ? -3.741 -2.419 -9.101 1.00 74.44 135 ASP A C 1
ATOM 1026 O O . ASP A 1 135 ? -4.067 -1.979 -8.000 1.00 74.44 135 ASP A O 1
ATOM 1030 N N . VAL A 1 136 ? -4.240 -3.559 -9.588 1.00 72.31 136 VAL A N 1
ATOM 1031 C CA . VAL A 1 136 ? -5.211 -4.417 -8.891 1.00 72.31 136 VAL A CA 1
ATOM 1032 C C . VAL A 1 136 ? -4.638 -4.901 -7.552 1.00 72.31 136 VAL A C 1
ATOM 1034 O O . VAL A 1 136 ? -5.319 -4.879 -6.528 1.00 72.31 136 VAL A O 1
ATOM 1037 N N . ILE A 1 137 ? -3.356 -5.283 -7.528 1.00 68.81 137 ILE A N 1
ATOM 1038 C CA . ILE A 1 137 ? -2.660 -5.711 -6.305 1.00 68.81 137 ILE A CA 1
ATOM 1039 C C . ILE A 1 137 ? -2.460 -4.534 -5.337 1.00 68.81 137 ILE A C 1
ATOM 1041 O O . ILE A 1 137 ? -2.675 -4.684 -4.132 1.00 68.81 137 ILE A O 1
ATOM 1045 N N . ASP A 1 138 ? -2.086 -3.355 -5.831 1.00 67.69 138 ASP A N 1
ATOM 1046 C CA . ASP A 1 138 ? -1.915 -2.158 -5.000 1.00 67.69 138 ASP A CA 1
ATOM 1047 C C . ASP A 1 138 ? -3.257 -1.658 -4.423 1.00 67.69 138 ASP A C 1
ATOM 1049 O O . ASP A 1 138 ? -3.318 -1.189 -3.275 1.00 67.69 138 ASP A O 1
ATOM 1053 N N . HIS A 1 139 ? -4.353 -1.821 -5.170 1.00 70.19 139 HIS A N 1
ATOM 1054 C CA . HIS A 1 139 ? -5.708 -1.572 -4.685 1.00 70.19 139 HIS A CA 1
ATOM 1055 C C . HIS A 1 139 ? -6.124 -2.594 -3.617 1.00 70.19 139 HIS A C 1
ATOM 1057 O O . HIS A 1 139 ? -6.593 -2.191 -2.551 1.00 70.19 139 HIS A O 1
ATOM 1063 N N . ALA A 1 140 ? -5.838 -3.886 -3.813 1.00 66.06 140 ALA A N 1
ATOM 1064 C CA . ALA A 1 140 ? -6.065 -4.922 -2.802 1.00 66.06 140 ALA A CA 1
ATOM 1065 C C . ALA A 1 140 ? -5.357 -4.600 -1.473 1.00 66.06 140 ALA A C 1
ATOM 1067 O O . ALA A 1 140 ? -5.939 -4.737 -0.396 1.00 66.06 140 ALA A O 1
ATOM 1068 N N . LEU A 1 141 ? -4.120 -4.090 -1.536 1.00 63.91 141 LEU A N 1
ATOM 1069 C CA . LEU A 1 141 ? -3.382 -3.617 -0.359 1.00 63.91 141 LEU A CA 1
ATOM 1070 C C . LEU A 1 141 ? -4.026 -2.386 0.299 1.00 63.91 141 LEU A C 1
ATOM 1072 O O . LEU A 1 141 ? -3.844 -2.170 1.496 1.00 63.91 141 LEU A O 1
ATOM 1076 N N . THR A 1 142 ? -4.750 -1.561 -0.457 1.00 68.00 142 THR A N 1
ATOM 1077 C CA . THR A 1 142 ? -5.488 -0.402 0.067 1.00 68.00 142 THR A CA 1
ATOM 1078 C C . THR A 1 142 ? -6.760 -0.839 0.779 1.00 68.00 142 THR A C 1
ATOM 1080 O O . THR A 1 142 ? -6.931 -0.497 1.948 1.00 68.00 142 THR A O 1
ATOM 1083 N N . VAL A 1 143 ? -7.568 -1.691 0.148 1.00 63.56 143 VAL A N 1
ATOM 1084 C CA . VAL A 1 143 ? -8.770 -2.278 0.758 1.00 63.56 143 VAL A CA 1
ATOM 1085 C C . VAL A 1 143 ? -8.415 -3.060 2.028 1.00 63.56 143 VAL A C 1
ATOM 1087 O O . VAL A 1 143 ? -9.055 -2.876 3.058 1.00 63.56 143 VAL A O 1
ATOM 1090 N N . ALA A 1 144 ? -7.326 -3.835 2.025 1.00 57.38 144 ALA A N 1
ATOM 1091 C CA . ALA A 1 144 ? -6.854 -4.552 3.215 1.00 57.38 144 ALA A CA 1
ATOM 1092 C C . ALA A 1 144 ? -6.428 -3.626 4.377 1.00 57.38 144 ALA A C 1
ATOM 1094 O O . ALA A 1 144 ? -6.433 -4.043 5.537 1.00 57.38 144 ALA A O 1
ATOM 1095 N N . ARG A 1 145 ? -6.048 -2.368 4.099 1.00 62.69 145 ARG A N 1
ATOM 1096 C CA . ARG A 1 145 ? -5.782 -1.357 5.141 1.00 62.69 145 ARG A CA 1
ATOM 1097 C C . ARG A 1 145 ? -7.069 -0.755 5.698 1.00 62.69 145 ARG A C 1
ATOM 1099 O O . ARG A 1 145 ? -7.128 -0.493 6.897 1.00 62.69 145 ARG A O 1
ATOM 1106 N N . GLU A 1 146 ? -8.058 -0.523 4.842 1.00 60.78 146 GLU A N 1
ATOM 1107 C CA . GLU A 1 146 ? -9.356 0.067 5.199 1.00 60.78 146 GLU A CA 1
ATOM 1108 C C . GLU A 1 146 ? -10.276 -0.940 5.903 1.00 60.78 146 GLU A C 1
ATOM 1110 O O . GLU A 1 146 ? -11.056 -0.568 6.781 1.00 60.78 146 GLU A O 1
ATOM 1115 N N . HIS A 1 147 ? -10.114 -2.226 5.589 1.00 60.94 147 HIS A N 1
ATOM 1116 C CA . HIS A 1 147 ? -10.883 -3.333 6.141 1.00 60.94 147 HIS A CA 1
ATOM 1117 C C . HIS A 1 147 ? -9.941 -4.440 6.661 1.00 60.94 147 HIS A C 1
ATOM 1119 O O . HIS A 1 147 ? -9.746 -5.454 6.000 1.00 60.94 147 HIS A O 1
ATOM 1125 N N . PRO A 1 148 ? -9.337 -4.292 7.856 1.00 56.31 148 PRO A N 1
ATOM 1126 C CA . PRO A 1 148 ? -8.329 -5.234 8.367 1.00 56.31 148 PRO A CA 1
ATOM 1127 C C . PRO A 1 148 ? -8.855 -6.638 8.698 1.00 56.31 148 PRO A C 1
ATOM 1129 O O . PRO A 1 148 ? -8.066 -7.572 8.828 1.00 56.31 148 PRO A O 1
ATOM 1132 N N . ASP A 1 149 ? -10.171 -6.774 8.873 1.00 55.06 149 ASP A N 1
ATOM 1133 C CA . ASP A 1 149 ? -10.857 -8.055 9.079 1.00 55.06 149 ASP A CA 1
ATOM 1134 C C . ASP A 1 149 ? -11.406 -8.631 7.762 1.00 55.06 149 ASP A C 1
ATOM 1136 O O . ASP A 1 149 ? -12.144 -9.616 7.770 1.00 55.06 149 ASP A O 1
ATOM 1140 N N . ALA A 1 150 ? -11.059 -8.018 6.624 1.00 55.41 150 ALA A N 1
ATOM 1141 C CA . ALA A 1 150 ? -11.508 -8.469 5.326 1.00 55.41 150 ALA A CA 1
ATOM 1142 C C . ALA A 1 150 ? -10.827 -9.756 4.863 1.00 55.41 150 ALA A C 1
ATOM 1144 O O . ALA A 1 150 ? -9.612 -9.924 4.993 1.00 55.41 150 ALA A O 1
ATOM 1145 N N . VAL A 1 151 ? -11.605 -10.631 4.225 1.00 58.47 151 VAL A N 1
ATOM 1146 C CA . VAL A 1 151 ? -11.060 -11.766 3.478 1.00 58.47 151 VAL A CA 1
ATOM 1147 C C . VAL A 1 151 ? -10.440 -11.213 2.198 1.00 58.47 151 VAL A C 1
ATOM 1149 O O . VAL A 1 151 ? -11.140 -10.821 1.273 1.00 58.47 151 VAL A O 1
ATOM 1152 N N . VAL A 1 152 ? -9.107 -11.146 2.158 1.00 63.69 152 VAL A N 1
ATOM 1153 C CA . VAL A 1 152 ? -8.370 -10.593 1.006 1.00 63.69 152 VAL A CA 1
ATOM 1154 C C . VAL A 1 152 ? -8.604 -11.429 -0.256 1.00 63.69 152 VAL A C 1
ATOM 1156 O O . VAL A 1 152 ? -8.698 -10.877 -1.350 1.00 63.69 152 VAL A O 1
ATOM 1159 N N . GLN A 1 153 ? -8.707 -12.750 -0.101 1.00 84.50 153 GLN A N 1
ATOM 1160 C CA . GLN A 1 153 ? -9.029 -13.694 -1.164 1.00 84.50 153 GLN A CA 1
ATOM 1161 C C . GLN A 1 153 ? -9.563 -14.993 -0.549 1.00 84.50 153 GLN A C 1
ATOM 1163 O O . GLN A 1 153 ? -8.866 -15.609 0.258 1.00 84.50 153 GLN A O 1
ATOM 1168 N N . ASP A 1 154 ? -10.776 -15.402 -0.919 1.00 87.06 154 ASP A N 1
ATOM 1169 C CA . ASP A 1 154 ? -11.388 -16.644 -0.435 1.00 87.06 154 ASP A CA 1
ATOM 1170 C C . ASP A 1 154 ? -10.988 -17.873 -1.281 1.00 87.06 154 ASP A C 1
ATOM 1172 O O . ASP A 1 154 ? -10.560 -17.745 -2.434 1.00 87.06 154 ASP A O 1
ATOM 1176 N N . ALA A 1 155 ? -11.134 -19.061 -0.688 1.00 89.56 155 ALA A N 1
ATOM 1177 C CA . ALA A 1 155 ? -10.951 -20.376 -1.310 1.00 89.56 155 ALA A CA 1
ATOM 1178 C C . ALA A 1 155 ? -12.105 -21.319 -0.894 1.00 89.56 155 ALA A C 1
ATOM 1180 O O . ALA A 1 155 ? -11.903 -22.269 -0.128 1.00 89.56 155 ALA A O 1
ATOM 1181 N N . PRO A 1 156 ? -13.342 -21.020 -1.325 1.00 92.81 156 PRO A N 1
ATOM 1182 C CA . PRO A 1 156 ? -14.545 -21.661 -0.814 1.00 92.81 156 PRO A CA 1
ATOM 1183 C C . PRO A 1 156 ? -14.719 -23.083 -1.359 1.00 92.81 156 PRO A C 1
ATOM 1185 O O . PRO A 1 156 ? -14.393 -23.378 -2.512 1.00 92.81 156 PRO A O 1
ATOM 1188 N N . LEU A 1 157 ? -15.337 -23.949 -0.553 1.00 93.38 157 LEU A N 1
ATOM 1189 C CA . LEU A 1 157 ? -15.850 -25.239 -1.010 1.00 93.38 157 LEU A CA 1
ATOM 1190 C C . LEU A 1 157 ? -17.350 -25.129 -1.327 1.00 93.38 157 LEU A C 1
ATOM 1192 O O . LEU A 1 157 ? -18.088 -24.559 -0.517 1.00 93.38 157 LEU A O 1
ATOM 1196 N N . PRO A 1 158 ? -17.816 -25.669 -2.468 1.00 95.38 158 PRO A N 1
ATOM 1197 C CA . PRO A 1 158 ? -19.240 -25.704 -2.791 1.00 95.38 158 PRO A CA 1
ATOM 1198 C C . PRO A 1 158 ? -20.027 -26.539 -1.782 1.00 95.38 158 PRO A C 1
ATOM 1200 O O . PRO A 1 158 ? -19.622 -27.652 -1.449 1.00 95.38 158 PRO A O 1
ATOM 1203 N N . ASP A 1 159 ? -21.180 -26.029 -1.350 1.00 97.00 159 ASP A N 1
ATOM 1204 C CA . ASP A 1 159 ? -22.131 -26.795 -0.533 1.00 97.00 159 ASP A CA 1
ATOM 1205 C C . ASP A 1 159 ? -22.869 -27.825 -1.402 1.00 97.00 159 ASP A C 1
ATOM 1207 O O . ASP A 1 159 ? -23.261 -28.898 -0.943 1.00 97.00 159 ASP A O 1
ATOM 1211 N N . ARG A 1 160 ? -23.030 -27.498 -2.691 1.00 97.50 160 ARG A N 1
ATOM 1212 C CA . ARG A 1 160 ? -23.617 -28.363 -3.710 1.00 97.50 160 ARG A CA 1
ATOM 1213 C C . ARG A 1 160 ? -22.770 -28.336 -4.975 1.00 97.50 160 ARG A C 1
ATOM 1215 O O . ARG A 1 160 ? -22.337 -27.279 -5.428 1.00 97.50 160 ARG A O 1
ATOM 1222 N N . THR A 1 161 ? -22.569 -29.507 -5.570 1.00 97.94 161 THR A N 1
ATOM 1223 C CA . THR A 1 161 ? -21.843 -29.647 -6.836 1.00 97.94 161 THR A CA 1
ATOM 1224 C C . THR A 1 161 ? -22.687 -30.321 -7.906 1.00 97.94 161 THR A C 1
ATOM 1226 O O . THR A 1 161 ? -23.633 -31.043 -7.592 1.00 97.94 161 THR A O 1
ATOM 1229 N N . PHE A 1 162 ? -22.332 -30.100 -9.173 1.00 98.00 162 PHE A N 1
ATOM 1230 C CA . PHE A 1 162 ? -22.940 -30.776 -10.319 1.00 98.00 162 PHE A CA 1
ATOM 1231 C C . PHE A 1 162 ? -21.893 -31.176 -11.364 1.00 98.00 162 PHE A C 1
ATOM 1233 O O . PHE A 1 162 ? -20.841 -30.549 -11.470 1.00 98.00 162 PHE A O 1
ATOM 1240 N N . VAL A 1 163 ? -22.176 -32.227 -12.139 1.00 96.12 163 VAL A N 1
ATOM 1241 C CA . VAL A 1 163 ? -21.235 -32.758 -13.144 1.00 96.12 163 VAL A CA 1
ATOM 1242 C C . VAL A 1 163 ? -21.504 -32.173 -14.529 1.00 96.12 163 VAL A C 1
ATOM 1244 O O . VAL A 1 163 ? -20.624 -31.520 -15.077 1.00 96.12 163 VAL A O 1
ATOM 1247 N N . GLU A 1 164 ? -22.715 -32.367 -15.066 1.00 96.25 164 GLU A N 1
ATOM 1248 C CA . GLU A 1 164 ? -23.093 -31.918 -16.421 1.00 96.25 164 GLU A CA 1
ATOM 1249 C C . GLU A 1 164 ? -24.126 -30.789 -16.420 1.00 96.25 164 GLU A C 1
ATOM 1251 O O . GLU A 1 164 ? -23.980 -29.809 -17.152 1.00 96.25 164 GLU A O 1
ATOM 1256 N N . ARG A 1 165 ? -25.186 -30.930 -15.618 1.00 96.94 165 ARG A N 1
ATOM 1257 C CA . ARG A 1 165 ? -26.313 -29.996 -15.568 1.00 96.94 165 ARG A CA 1
ATOM 1258 C C . ARG A 1 165 ? -26.904 -29.952 -14.165 1.00 96.94 165 ARG A C 1
ATOM 1260 O O . ARG A 1 165 ? -26.999 -30.989 -13.514 1.00 96.94 165 ARG A O 1
ATOM 1267 N N . GLU A 1 166 ? -27.343 -28.775 -13.747 1.00 97.38 166 GLU A N 1
ATOM 1268 C CA . GLU A 1 166 ? -28.088 -28.551 -12.508 1.00 97.38 166 GLU A CA 1
ATOM 1269 C C . GLU A 1 166 ? -29.227 -27.568 -12.770 1.00 97.38 166 GLU A C 1
ATOM 1271 O O . GLU A 1 166 ? -29.086 -26.661 -13.589 1.00 97.38 166 GLU A O 1
ATOM 1276 N N . GLU A 1 167 ? -30.359 -27.761 -12.101 1.00 97.81 167 GLU A N 1
ATOM 1277 C CA . GLU A 1 167 ? -31.543 -26.926 -12.280 1.00 97.81 167 GLU A CA 1
ATOM 1278 C C . GLU A 1 167 ? -32.068 -26.484 -10.917 1.00 97.81 167 GLU A C 1
ATOM 1280 O O . GLU A 1 167 ? -32.370 -27.299 -10.045 1.00 97.81 167 GLU A O 1
ATOM 1285 N N . LEU A 1 168 ? -32.175 -25.170 -10.742 1.00 97.06 168 LEU A N 1
ATOM 1286 C CA . LEU A 1 168 ? -32.584 -24.539 -9.498 1.00 97.06 168 LEU A CA 1
ATOM 1287 C C . LEU A 1 168 ? -33.785 -23.635 -9.771 1.00 97.06 168 LEU A C 1
ATOM 1289 O O . LEU A 1 168 ? -33.717 -22.723 -10.594 1.00 97.06 168 LEU A O 1
ATOM 1293 N N . LEU A 1 169 ? -34.876 -23.857 -9.042 1.00 97.06 169 LEU A N 1
ATOM 1294 C CA . LEU A 1 169 ? -36.014 -22.944 -9.007 1.00 97.06 169 LEU A CA 1
ATOM 1295 C C . LEU A 1 169 ? -35.928 -22.110 -7.725 1.00 97.06 169 LEU A C 1
ATOM 1297 O O . LEU A 1 169 ? -36.185 -22.618 -6.634 1.00 97.06 169 LEU A O 1
ATOM 1301 N N . VAL A 1 170 ? -35.565 -20.833 -7.850 1.00 96.44 170 VAL A N 1
ATOM 1302 C CA . VAL A 1 170 ? -35.355 -19.933 -6.704 1.00 96.44 170 VAL A CA 1
ATOM 1303 C C . VAL A 1 170 ? -36.311 -18.754 -6.809 1.00 96.44 170 VAL A C 1
ATOM 1305 O O . VAL A 1 170 ? -36.213 -17.943 -7.728 1.00 96.44 170 VAL A O 1
ATOM 1308 N N . GLY A 1 171 ? -37.267 -18.667 -5.879 1.00 93.62 171 GLY A N 1
ATOM 1309 C CA . GLY A 1 171 ? -38.232 -17.563 -5.815 1.00 93.62 171 GLY A CA 1
ATOM 1310 C C . GLY A 1 171 ? -38.946 -17.285 -7.140 1.00 93.62 171 GLY A C 1
ATOM 1311 O O . GLY A 1 171 ? -39.058 -16.123 -7.527 1.00 93.62 171 GLY A O 1
ATOM 1312 N N . GLY A 1 172 ? -39.352 -18.341 -7.852 1.00 93.38 172 GLY A N 1
ATOM 1313 C CA . GLY A 1 172 ? -40.083 -18.256 -9.119 1.00 93.38 172 GLY A CA 1
ATOM 1314 C C . GLY A 1 172 ? -39.232 -18.075 -10.381 1.00 93.38 172 GLY A C 1
ATOM 1315 O O . GLY A 1 172 ? -39.812 -18.005 -11.459 1.00 93.38 172 GLY A O 1
ATOM 1316 N N . ARG A 1 173 ? -37.894 -18.019 -10.284 1.00 96.56 173 ARG A N 1
ATOM 1317 C CA . ARG A 1 173 ? -36.989 -17.963 -11.450 1.00 96.56 173 ARG A CA 1
ATOM 1318 C C . ARG A 1 173 ? -36.204 -19.261 -11.605 1.00 96.56 173 ARG A C 1
ATOM 1320 O O . ARG A 1 173 ? -35.730 -19.821 -10.612 1.00 96.56 173 ARG A O 1
ATOM 1327 N N . ARG A 1 174 ? -36.080 -19.729 -12.848 1.00 97.88 174 ARG A N 1
ATOM 1328 C CA . ARG A 1 174 ? -35.412 -20.980 -13.219 1.00 97.88 174 ARG A CA 1
ATOM 1329 C C . ARG A 1 174 ? -33.973 -20.706 -13.652 1.00 97.88 174 ARG A C 1
ATOM 1331 O O . ARG A 1 174 ? -33.740 -20.037 -14.654 1.00 97.88 174 ARG A O 1
ATOM 1338 N N . PHE A 1 175 ? -33.019 -21.236 -12.894 1.00 98.44 175 PHE A N 1
ATOM 1339 C CA . PHE A 1 175 ? -31.588 -21.178 -13.177 1.00 98.44 175 PHE A CA 1
ATOM 1340 C C . PHE A 1 175 ? -31.124 -22.562 -13.621 1.00 98.44 175 PHE A C 1
ATOM 1342 O O . PHE A 1 175 ? -31.254 -23.528 -12.869 1.00 98.44 175 PHE A O 1
ATOM 1349 N N . VAL A 1 176 ? -30.553 -22.661 -14.817 1.00 98.56 176 VAL A N 1
ATOM 1350 C CA . VAL A 1 176 ? -29.973 -23.904 -15.329 1.00 98.56 176 VAL A CA 1
ATOM 1351 C C . VAL A 1 176 ? -28.471 -23.719 -15.477 1.00 98.56 176 VAL A C 1
ATOM 1353 O O . VAL A 1 176 ? -28.012 -22.879 -16.248 1.00 98.56 176 VAL A O 1
ATOM 1356 N N . LEU A 1 177 ? -27.693 -24.486 -14.721 1.00 98.50 177 LEU A N 1
ATOM 1357 C CA . LEU A 1 177 ? -26.243 -24.501 -14.837 1.00 98.50 177 LEU A CA 1
ATOM 1358 C C . LEU A 1 177 ? -25.845 -25.613 -15.802 1.00 98.50 177 LEU A C 1
ATOM 1360 O O . LEU A 1 177 ? -26.285 -26.752 -15.649 1.00 98.50 177 LEU A O 1
ATOM 1364 N N . HIS A 1 178 ? -25.002 -25.294 -16.779 1.00 98.19 178 HIS A N 1
ATOM 1365 C CA . HIS A 1 178 ? -24.460 -26.260 -17.731 1.00 98.19 178 HIS A CA 1
ATOM 1366 C C . HIS A 1 178 ? -22.943 -26.285 -17.617 1.00 98.19 178 HIS A C 1
ATOM 1368 O O . HIS A 1 178 ? -22.299 -25.243 -17.733 1.00 98.19 178 HIS A O 1
ATOM 1374 N N . ALA A 1 179 ? -22.364 -27.469 -17.435 1.00 97.38 179 ALA A N 1
ATOM 1375 C CA . ALA A 1 179 ? -20.919 -27.623 -17.455 1.00 97.38 179 ALA A CA 1
ATOM 1376 C C . ALA A 1 179 ? -20.379 -27.322 -18.859 1.00 97.38 179 ALA A C 1
ATOM 1378 O O . ALA A 1 179 ? -20.984 -27.684 -19.868 1.00 97.38 179 ALA A O 1
ATOM 1379 N N . THR A 1 180 ? -19.232 -26.669 -18.928 1.00 96.31 180 THR A N 1
ATOM 1380 C CA . THR A 1 180 ? -18.524 -26.304 -20.159 1.00 96.31 180 THR A CA 1
ATOM 1381 C C . THR A 1 180 ? -17.013 -26.449 -19.929 1.00 96.31 180 THR A C 1
ATOM 1383 O O . THR A 1 180 ? -16.289 -25.455 -19.978 1.00 96.31 180 THR A O 1
ATOM 1386 N N . PRO A 1 181 ? -16.517 -27.674 -19.644 1.00 88.19 181 PRO A N 1
ATOM 1387 C CA . PRO A 1 181 ? -15.164 -27.925 -19.121 1.00 88.19 181 PRO A CA 1
ATOM 1388 C C . PRO A 1 181 ? -14.023 -27.663 -20.121 1.00 88.19 181 PRO A C 1
ATOM 1390 O O . PRO A 1 181 ? -12.857 -27.891 -19.810 1.00 88.19 181 PRO A O 1
ATOM 1393 N N . GLY A 1 182 ? -14.338 -27.206 -21.335 1.00 83.62 182 GLY A N 1
ATOM 1394 C CA . GLY A 1 182 ? -13.358 -26.753 -22.318 1.00 83.62 182 GLY A CA 1
ATOM 1395 C C . GLY A 1 182 ? -13.197 -25.242 -22.401 1.00 83.62 182 GLY A C 1
ATOM 1396 O O . GLY A 1 182 ? -12.520 -24.769 -23.308 1.00 83.62 182 GLY A O 1
ATOM 1397 N N . GLY A 1 183 ? -13.847 -24.494 -21.509 1.00 83.06 183 GLY A N 1
ATOM 1398 C CA . GLY A 1 183 ? -13.720 -23.049 -21.435 1.00 83.06 183 GLY A CA 1
ATOM 1399 C C . GLY A 1 183 ? -12.406 -22.578 -20.834 1.00 83.06 183 GLY A C 1
ATOM 1400 O O . GLY A 1 183 ? -11.328 -23.123 -21.070 1.00 83.06 183 GLY A O 1
ATOM 1401 N N . GLU A 1 184 ? -12.492 -21.509 -20.059 1.00 86.81 184 GLU A N 1
ATOM 1402 C CA . GLU A 1 184 ? -11.327 -20.864 -19.465 1.00 86.81 184 GLU A CA 1
ATOM 1403 C C . GLU A 1 184 ? -10.742 -21.695 -18.310 1.00 86.81 184 GLU A C 1
ATOM 1405 O O . GLU A 1 184 ? -9.531 -21.708 -18.087 1.00 86.81 184 GLU A O 1
ATOM 1410 N N . THR A 1 185 ? -11.572 -22.509 -17.671 1.00 89.56 185 THR A N 1
ATOM 1411 C CA . THR A 1 185 ? -11.174 -23.476 -16.650 1.00 89.56 185 THR A CA 1
ATOM 1412 C C . THR A 1 185 ? -11.786 -24.849 -16.907 1.00 89.56 185 THR A C 1
ATOM 1414 O O . THR A 1 185 ? -12.797 -24.994 -17.594 1.00 89.56 185 THR A O 1
ATOM 1417 N N . VAL A 1 186 ? -11.199 -25.880 -16.296 1.00 88.69 186 VAL A N 1
ATOM 1418 C CA . VAL A 1 186 ? -11.723 -27.257 -16.360 1.00 88.69 186 VAL A CA 1
ATOM 1419 C C . VAL A 1 186 ? -13.073 -27.423 -15.655 1.00 88.69 186 VAL A C 1
ATOM 1421 O O . VAL A 1 186 ? -13.796 -28.375 -15.928 1.00 88.69 186 VAL A O 1
ATOM 1424 N N . ASP A 1 187 ? -13.411 -26.506 -14.747 1.00 93.44 187 ASP A N 1
ATOM 1425 C CA . ASP A 1 187 ? -14.685 -26.459 -14.029 1.00 93.44 187 ASP A CA 1
ATOM 1426 C C . ASP A 1 187 ? -15.653 -25.413 -14.599 1.00 93.44 187 ASP A C 1
ATOM 1428 O O . ASP A 1 187 ? -16.686 -25.140 -13.989 1.00 93.44 187 ASP A O 1
ATOM 1432 N N . SER A 1 188 ? -15.312 -24.803 -15.740 1.00 94.19 188 SER A N 1
ATOM 1433 C CA . SER A 1 188 ? -16.125 -23.754 -16.348 1.00 94.19 188 SER A CA 1
ATOM 1434 C C . SER A 1 188 ? -17.562 -24.229 -16.542 1.00 94.19 188 SER A C 1
ATOM 1436 O O . SER A 1 188 ? -17.813 -25.360 -16.968 1.00 94.19 188 SER A O 1
ATOM 1438 N N . ALA A 1 189 ? -18.506 -23.343 -16.262 1.00 97.25 189 ALA A N 1
ATOM 1439 C CA . ALA A 1 189 ? -19.930 -23.547 -16.418 1.00 97.25 189 ALA A CA 1
ATOM 1440 C C . ALA A 1 189 ? -20.624 -22.243 -16.815 1.00 97.25 189 ALA A C 1
ATOM 1442 O O . ALA A 1 189 ? -20.173 -21.143 -16.488 1.00 97.25 189 ALA A O 1
ATOM 1443 N N . VAL A 1 190 ? -21.773 -22.373 -17.469 1.00 98.25 190 VAL A N 1
ATOM 1444 C CA . VAL A 1 190 ? -22.650 -21.244 -17.786 1.00 98.25 190 VAL A CA 1
ATOM 1445 C C . VAL A 1 190 ? -23.924 -21.313 -16.957 1.00 98.25 190 VAL A C 1
ATOM 1447 O O . VAL A 1 190 ? -24.424 -22.405 -16.680 1.00 98.25 190 VAL A O 1
ATOM 1450 N N . VAL A 1 191 ? -24.456 -20.153 -16.572 1.00 98.56 191 VAL A N 1
ATOM 1451 C CA . VAL A 1 191 ? -25.743 -20.037 -15.868 1.00 98.56 191 VAL A CA 1
ATOM 1452 C C . VAL A 1 191 ? -26.775 -19.488 -16.848 1.00 98.56 191 VAL A C 1
ATOM 1454 O O . VAL A 1 191 ? -26.581 -18.411 -17.403 1.00 98.56 191 VAL A O 1
ATOM 1457 N N . HIS A 1 192 ? -27.865 -20.214 -17.070 1.00 98.50 192 HIS A N 1
ATOM 1458 C CA . HIS A 1 192 ? -28.909 -19.862 -18.027 1.00 98.50 192 HIS A CA 1
ATOM 1459 C C . HIS A 1 192 ? -30.237 -19.599 -17.308 1.00 98.50 192 HIS A C 1
ATOM 1461 O O . HIS A 1 192 ? -30.766 -20.477 -16.625 1.00 98.50 192 HIS A O 1
ATOM 1467 N N . LEU A 1 193 ? -30.778 -18.393 -17.476 1.00 98.25 193 LEU A N 1
ATOM 1468 C CA . LEU A 1 193 ? -32.162 -18.060 -17.145 1.00 98.25 193 LEU A CA 1
ATOM 1469 C C . LEU A 1 193 ? -33.025 -18.406 -18.359 1.00 98.25 193 LEU A C 1
ATOM 1471 O O . LEU A 1 193 ? -33.301 -17.558 -19.206 1.00 98.25 193 LEU A O 1
ATOM 1475 N N . GLU A 1 194 ? -33.375 -19.685 -18.474 1.00 90.94 194 GLU A N 1
ATOM 1476 C CA . GLU A 1 194 ? -33.938 -20.272 -19.697 1.00 90.94 194 GLU A CA 1
ATOM 1477 C C . GLU A 1 194 ? -35.248 -19.604 -20.137 1.00 90.94 194 GLU A C 1
ATOM 1479 O O . GLU A 1 194 ? -35.427 -19.319 -21.318 1.00 90.94 194 GLU A O 1
ATOM 1484 N N . ASP A 1 195 ? -36.124 -19.278 -19.182 1.00 95.25 195 ASP A N 1
ATOM 1485 C CA . ASP A 1 195 ? -37.415 -18.623 -19.449 1.00 95.25 195 ASP A CA 1
ATOM 1486 C C . ASP A 1 195 ? -37.269 -17.183 -19.969 1.00 95.25 195 ASP A C 1
ATOM 1488 O O . ASP A 1 195 ? -38.209 -16.610 -20.517 1.00 95.25 195 ASP A O 1
ATOM 1492 N N . GLU A 1 196 ? -36.086 -16.595 -19.805 1.00 96.50 196 GLU A N 1
ATOM 1493 C CA . GLU A 1 196 ? -35.799 -15.192 -20.105 1.00 96.50 196 GLU A CA 1
ATOM 1494 C C . GLU A 1 196 ? -34.782 -15.031 -21.241 1.00 96.50 196 GLU A C 1
ATOM 1496 O O . GLU A 1 196 ? -34.531 -13.916 -21.697 1.00 96.50 196 GLU A O 1
ATOM 1501 N N . GLY A 1 197 ? -34.176 -16.132 -21.697 1.00 96.81 197 GLY A N 1
ATOM 1502 C CA . GLY A 1 197 ? -33.147 -16.124 -22.733 1.00 96.81 197 GLY A CA 1
ATOM 1503 C C . GLY A 1 197 ? -31.856 -15.403 -22.331 1.00 96.81 197 GLY A C 1
ATOM 1504 O O . GLY A 1 197 ? -31.158 -14.898 -23.212 1.00 96.81 197 GLY A O 1
ATOM 1505 N N . ILE A 1 198 ? -31.532 -15.331 -21.032 1.00 98.56 198 ILE A N 1
ATOM 1506 C CA . ILE A 1 198 ? -30.320 -14.668 -20.514 1.00 98.56 198 ILE A CA 1
ATOM 1507 C C . ILE A 1 198 ? -29.291 -15.720 -20.107 1.00 98.56 198 ILE A C 1
ATOM 1509 O O . ILE A 1 198 ? -29.561 -16.552 -19.240 1.00 98.56 198 ILE A O 1
ATOM 1513 N N . LEU A 1 199 ? -28.089 -15.661 -20.678 1.00 98.62 199 LEU A N 1
ATOM 1514 C CA . LEU A 1 199 ? -27.009 -16.599 -20.378 1.00 98.62 199 LEU A CA 1
ATOM 1515 C C . LEU A 1 199 ? -25.764 -15.876 -19.863 1.00 98.62 199 LEU A C 1
ATOM 1517 O O . LEU A 1 199 ? -25.204 -15.020 -20.543 1.00 98.62 199 LEU A O 1
ATOM 1521 N N . PHE A 1 200 ? -25.303 -16.268 -18.678 1.00 98.44 200 PHE A N 1
ATOM 1522 C CA . PHE A 1 200 ? -24.041 -15.837 -18.089 1.00 98.44 200 PHE A CA 1
ATOM 1523 C C . PHE A 1 200 ? -22.951 -16.832 -18.479 1.00 98.44 200 PHE A C 1
ATOM 1525 O O . PHE A 1 200 ? -22.934 -17.962 -17.986 1.00 98.44 200 PHE A O 1
ATOM 1532 N N . SER A 1 201 ? -22.040 -16.426 -19.362 1.00 96.19 201 SER A N 1
ATOM 1533 C CA . SER A 1 201 ? -20.975 -17.308 -19.852 1.00 96.19 201 SER A CA 1
ATOM 1534 C C . SER A 1 201 ? -19.714 -17.288 -18.992 1.00 96.19 201 SER A C 1
ATOM 1536 O O . SER A 1 201 ? -18.802 -18.075 -19.238 1.00 96.19 201 SER A O 1
ATOM 1538 N N . GLY A 1 202 ? -19.608 -16.338 -18.055 1.00 93.69 202 GLY A N 1
ATOM 1539 C CA . GLY A 1 202 ? -18.339 -16.044 -17.391 1.00 93.69 202 GLY A CA 1
ATOM 1540 C C . GLY A 1 202 ? -17.256 -15.771 -18.433 1.00 93.69 202 GLY A C 1
ATOM 1541 O O . GLY A 1 202 ? -17.506 -15.041 -19.402 1.00 93.69 202 GLY A O 1
ATOM 1542 N N . ASN A 1 203 ? -16.103 -16.422 -18.275 1.00 92.69 203 ASN A N 1
ATOM 1543 C CA . ASN A 1 203 ? -14.987 -16.301 -19.207 1.00 92.69 203 ASN A CA 1
ATOM 1544 C C . ASN A 1 203 ? -14.856 -17.487 -20.161 1.00 92.69 203 ASN A C 1
ATOM 1546 O O . ASN A 1 203 ? -13.824 -17.588 -20.809 1.00 92.69 203 ASN A O 1
ATOM 1550 N N . LEU A 1 204 ? -15.882 -18.336 -20.322 1.00 93.94 204 LEU A N 1
ATOM 1551 C CA . LEU A 1 204 ? -15.881 -19.507 -21.218 1.00 93.94 204 LEU A CA 1
ATOM 1552 C C . LEU A 1 204 ? -15.184 -19.255 -22.569 1.00 93.94 204 LEU A C 1
ATOM 1554 O O . LEU A 1 204 ? -14.334 -20.040 -22.982 1.00 93.94 204 LEU A O 1
ATOM 1558 N N . PHE A 1 205 ? -15.508 -18.150 -23.244 1.00 93.44 205 PHE A N 1
ATOM 1559 C CA . PHE A 1 205 ? -14.953 -17.818 -24.561 1.00 93.44 205 PHE A CA 1
ATOM 1560 C C . PHE A 1 205 ? -13.608 -17.078 -24.520 1.00 93.44 205 PHE A C 1
ATOM 1562 O O . PHE A 1 205 ? -13.079 -16.705 -25.561 1.00 93.44 205 PHE A O 1
ATOM 1569 N N . GLY A 1 206 ? -13.052 -16.878 -23.333 1.00 89.62 206 GLY A N 1
ATOM 1570 C CA . GLY A 1 206 ? -12.036 -15.887 -23.016 1.00 89.62 206 GLY A CA 1
ATOM 1571 C C . GLY A 1 206 ? -12.652 -14.617 -22.397 1.00 89.62 206 GLY A C 1
ATOM 1572 O O . GLY A 1 206 ? -13.842 -14.356 -22.578 1.00 89.62 206 GLY A O 1
ATOM 1573 N N . PRO A 1 207 ? -11.846 -13.792 -21.702 1.00 87.25 207 PRO A N 1
ATOM 1574 C CA . PRO A 1 207 ? -12.300 -12.526 -21.109 1.00 87.25 207 PRO A CA 1
ATOM 1575 C C . PRO A 1 207 ? -12.873 -11.504 -22.097 1.00 87.25 207 PRO A C 1
ATOM 1577 O O . PRO A 1 207 ? -13.681 -10.656 -21.726 1.00 87.25 207 PRO A O 1
ATOM 1580 N N . LEU A 1 208 ? -12.467 -11.571 -23.367 1.00 88.38 208 LEU A N 1
ATOM 1581 C CA . LEU A 1 208 ? -12.978 -10.705 -24.424 1.00 88.38 208 LEU A CA 1
ATOM 1582 C C . LEU A 1 208 ? -13.711 -11.547 -25.457 1.00 88.38 208 LEU A C 1
ATOM 1584 O O . LEU A 1 208 ? -13.099 -12.314 -26.194 1.00 88.38 208 LEU A O 1
ATOM 1588 N N . PHE A 1 209 ? -15.017 -11.369 -25.555 1.00 91.81 209 PHE A N 1
ATOM 1589 C CA . PHE A 1 209 ? -15.809 -11.978 -26.612 1.00 91.81 209 PHE A CA 1
ATOM 1590 C C . PHE A 1 209 ? -16.164 -10.921 -27.671 1.00 91.81 209 PHE A C 1
ATOM 1592 O O . PHE A 1 209 ? -16.575 -9.823 -27.282 1.00 91.81 209 PHE A O 1
ATOM 1599 N N . PRO A 1 210 ? -16.050 -11.210 -28.983 1.00 93.50 210 PRO A N 1
ATOM 1600 C CA . PRO A 1 210 ? -15.633 -12.464 -29.622 1.00 93.50 210 PRO A CA 1
ATOM 1601 C C . PRO A 1 210 ? -14.161 -12.407 -30.069 1.00 93.50 210 PRO A C 1
ATOM 1603 O O . PRO A 1 210 ? -13.865 -12.260 -31.255 1.00 93.50 210 PRO A O 1
ATOM 1606 N N . HIS A 1 211 ? -13.220 -12.463 -29.125 1.00 93.69 211 HIS A N 1
ATOM 1607 C CA . HIS A 1 211 ? -11.795 -12.533 -29.445 1.00 93.69 211 HIS A CA 1
ATOM 1608 C C . HIS A 1 211 ? -11.318 -13.984 -29.432 1.00 93.69 211 HIS A C 1
ATOM 1610 O O . HIS A 1 211 ? -11.864 -14.827 -28.724 1.00 93.69 211 HIS A O 1
ATOM 1616 N N . PHE A 1 212 ? -10.258 -14.259 -30.186 1.00 95.19 212 PHE A N 1
ATOM 1617 C CA . PHE A 1 212 ? -9.558 -15.528 -30.141 1.00 95.19 212 PHE A CA 1
ATOM 1618 C C . PHE A 1 212 ? -9.095 -15.804 -28.694 1.00 95.19 212 PHE A C 1
ATOM 1620 O O . PHE A 1 212 ? -8.418 -14.955 -28.092 1.00 95.19 212 PHE A O 1
ATOM 1627 N N . PRO A 1 213 ? -9.465 -16.954 -28.101 1.00 92.69 213 PRO A N 1
ATOM 1628 C CA . PRO A 1 213 ? -9.184 -17.246 -26.702 1.00 92.69 213 PRO A CA 1
ATOM 1629 C C . PRO A 1 213 ? -7.703 -17.566 -26.485 1.00 92.69 213 PRO A C 1
ATOM 1631 O O . PRO A 1 213 ? -6.974 -17.960 -27.395 1.00 92.69 213 PRO A O 1
ATOM 1634 N N .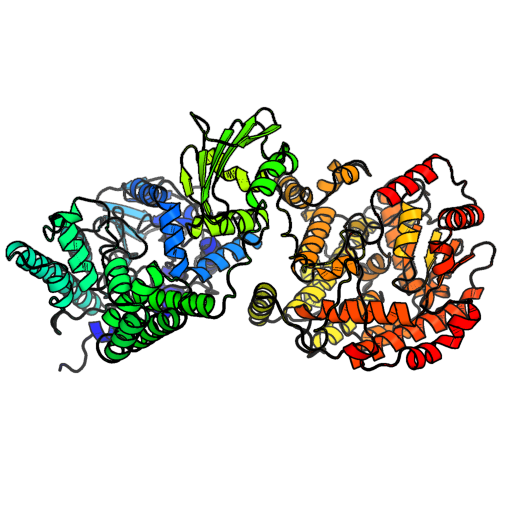 ASN A 1 214 ? -7.257 -17.473 -25.234 1.00 91.50 214 ASN A N 1
ATOM 1635 C CA . ASN A 1 214 ? -5.996 -18.094 -24.840 1.00 91.50 214 ASN A CA 1
ATOM 1636 C C . ASN A 1 214 ? -6.227 -19.580 -24.570 1.00 91.50 214 ASN A C 1
ATOM 1638 O O . ASN A 1 214 ? -6.950 -19.916 -23.636 1.00 91.50 214 ASN A O 1
ATOM 1642 N N . PHE A 1 215 ? -5.569 -20.460 -25.321 1.00 93.56 215 PHE A N 1
ATOM 1643 C CA . PHE A 1 215 ? -5.492 -21.887 -24.977 1.00 93.56 215 PHE A CA 1
ATOM 1644 C C . PHE A 1 215 ? -4.398 -22.179 -23.944 1.00 93.56 215 PHE A C 1
ATOM 1646 O O . PHE A 1 215 ? -4.442 -23.184 -23.240 1.00 93.56 215 PHE A O 1
ATOM 1653 N N . ASN A 1 216 ? -3.458 -21.251 -23.792 1.00 90.38 216 ASN A N 1
ATOM 1654 C CA . ASN A 1 216 ? -2.540 -21.173 -22.673 1.00 90.38 216 ASN A CA 1
ATOM 1655 C C . ASN A 1 216 ? -2.302 -19.696 -22.350 1.00 90.38 216 ASN A C 1
ATOM 1657 O O . ASN A 1 216 ? -2.019 -18.909 -23.252 1.00 90.38 216 ASN A O 1
ATOM 1661 N N . THR A 1 217 ? -2.480 -19.283 -21.094 1.00 87.56 217 THR A N 1
ATOM 1662 C CA . THR A 1 217 ? -2.263 -17.871 -20.739 1.00 87.56 217 THR A CA 1
ATOM 1663 C C . THR A 1 217 ? -0.771 -17.584 -20.585 1.00 87.56 217 THR A C 1
ATOM 1665 O O . THR A 1 217 ? -0.039 -18.382 -20.004 1.00 87.56 217 THR A O 1
ATOM 1668 N N . VAL A 1 218 ? -0.317 -16.416 -21.056 1.00 87.94 218 VAL A N 1
ATOM 1669 C CA . VAL A 1 218 ? 1.110 -16.027 -21.051 1.00 87.94 218 VAL A CA 1
ATOM 1670 C C . VAL A 1 218 ? 1.701 -15.982 -19.635 1.00 87.94 218 VAL A C 1
ATOM 1672 O O . VAL A 1 218 ? 2.881 -16.264 -19.438 1.00 87.94 218 VAL A O 1
ATOM 1675 N N . ARG A 1 219 ? 0.878 -15.694 -18.616 1.00 84.81 219 ARG A N 1
ATOM 1676 C CA . ARG A 1 219 ? 1.297 -15.744 -17.203 1.00 84.81 219 ARG A CA 1
ATOM 1677 C C . ARG A 1 219 ? 1.619 -17.157 -16.690 1.00 84.81 219 ARG A C 1
ATOM 1679 O O . ARG A 1 219 ? 2.249 -17.283 -15.639 1.00 84.81 219 ARG A O 1
ATOM 1686 N N . GLY A 1 220 ? 1.215 -18.200 -17.412 1.00 81.81 220 GLY A N 1
ATOM 1687 C CA . GLY A 1 220 ? 1.369 -19.602 -17.039 1.00 81.81 220 GLY A CA 1
ATOM 1688 C C . GLY A 1 220 ? 0.069 -20.200 -16.508 1.00 81.81 220 GLY A C 1
ATOM 1689 O O . GLY A 1 220 ? -0.444 -19.781 -15.471 1.00 81.81 220 GLY A O 1
ATOM 1690 N N . ASP A 1 221 ? -0.429 -21.204 -17.225 1.00 82.12 221 ASP A N 1
ATOM 1691 C CA . ASP A 1 221 ? -1.596 -22.011 -16.869 1.00 82.12 221 ASP A CA 1
ATOM 1692 C C . ASP A 1 221 ? -1.474 -23.417 -17.478 1.00 82.12 221 ASP A C 1
ATOM 1694 O O . ASP A 1 221 ? -0.548 -23.678 -18.253 1.00 82.12 221 ASP A O 1
ATOM 1698 N N . LYS A 1 222 ? -2.410 -24.319 -17.172 1.00 85.69 222 LYS A N 1
ATOM 1699 C CA . LYS A 1 222 ? -2.539 -25.575 -17.928 1.00 85.69 222 LYS A CA 1
ATOM 1700 C C . LYS A 1 222 ? -2.963 -25.305 -19.376 1.00 85.69 222 LYS A C 1
ATOM 1702 O O . LYS A 1 222 ? -3.526 -24.257 -19.697 1.00 85.69 222 LYS A O 1
ATOM 1707 N N . TYR A 1 223 ? -2.681 -26.260 -20.260 1.00 89.81 223 TYR A N 1
ATOM 1708 C CA . TYR A 1 223 ? -3.209 -26.229 -21.623 1.00 89.81 223 TYR A CA 1
ATOM 1709 C C . TYR A 1 223 ? -4.706 -26.505 -21.623 1.00 89.81 223 TYR A C 1
ATOM 1711 O O . TYR A 1 223 ? -5.191 -27.411 -20.945 1.00 89.81 223 TYR A O 1
ATOM 1719 N N . ARG A 1 224 ? -5.420 -25.704 -22.408 1.00 91.00 224 ARG A N 1
ATOM 1720 C CA . ARG A 1 224 ? -6.810 -25.918 -22.794 1.00 91.00 224 ARG A CA 1
ATOM 1721 C C . ARG A 1 224 ? -6.813 -26.588 -24.161 1.00 91.00 224 ARG A C 1
ATOM 1723 O O . ARG A 1 224 ? -5.950 -26.316 -24.997 1.00 91.00 224 ARG A O 1
ATOM 1730 N N . TYR A 1 225 ? -7.789 -27.453 -24.389 1.00 93.06 225 TYR A N 1
ATOM 1731 C CA . TYR A 1 225 ? -7.850 -28.284 -25.587 1.00 93.06 225 TYR A CA 1
ATOM 1732 C C . TYR A 1 225 ? -8.924 -27.773 -26.546 1.00 93.06 225 TYR A C 1
ATOM 1734 O O . TYR A 1 225 ? -10.047 -27.493 -26.122 1.00 93.06 225 TYR A O 1
ATOM 1742 N N . ALA A 1 226 ? -8.581 -27.681 -27.834 1.00 95.00 226 ALA A N 1
ATOM 1743 C CA . ALA A 1 226 ? -9.477 -27.188 -28.881 1.00 95.00 226 ALA A CA 1
ATOM 1744 C C . ALA A 1 226 ? -10.800 -27.966 -28.922 1.00 95.00 226 ALA A C 1
ATOM 1746 O O . ALA A 1 226 ? -11.862 -27.353 -28.894 1.00 95.00 226 ALA A O 1
ATOM 1747 N N . ASP A 1 227 ? -10.749 -29.300 -28.890 1.00 95.12 227 ASP A N 1
ATOM 1748 C CA . ASP A 1 227 ? -11.945 -30.148 -28.974 1.00 95.12 227 ASP A CA 1
ATOM 1749 C C . ASP A 1 227 ? -12.929 -29.891 -27.825 1.00 95.12 227 ASP A C 1
ATOM 1751 O O . ASP A 1 227 ? -14.132 -29.733 -28.042 1.00 95.12 227 ASP A O 1
ATOM 1755 N N . ALA A 1 228 ? -12.418 -29.786 -26.595 1.00 94.50 228 ALA A N 1
ATOM 1756 C CA . ALA A 1 228 ? -13.239 -29.491 -25.426 1.00 94.50 228 ALA A CA 1
ATOM 1757 C C . ALA A 1 228 ? -13.854 -28.083 -25.514 1.00 94.50 228 ALA A C 1
ATOM 1759 O O . ALA A 1 228 ? -15.023 -27.886 -25.156 1.00 94.50 228 ALA A O 1
ATOM 1760 N N . TYR A 1 229 ? -13.077 -27.103 -25.988 1.00 96.50 229 TYR A N 1
ATOM 1761 C CA . TYR A 1 229 ? -13.537 -25.729 -26.190 1.00 96.50 229 TYR A CA 1
ATOM 1762 C C . TYR A 1 229 ? -14.650 -25.665 -27.239 1.00 96.50 229 TYR A C 1
ATOM 1764 O O . TYR A 1 229 ? -15.718 -25.113 -26.973 1.00 96.50 229 TYR A O 1
ATOM 1772 N N . LEU A 1 230 ? -14.447 -26.298 -28.397 1.00 97.00 230 LEU A N 1
ATOM 1773 C CA . LEU A 1 230 ? -15.429 -26.365 -29.480 1.00 97.00 230 LEU A CA 1
ATOM 1774 C C . LEU A 1 230 ? -16.716 -27.072 -29.029 1.00 97.00 230 LEU A C 1
ATOM 1776 O O . LEU A 1 230 ? -17.809 -26.595 -29.327 1.00 97.00 230 LEU A O 1
ATOM 1780 N N . ALA A 1 231 ? -16.612 -28.151 -28.245 1.00 96.62 231 ALA A N 1
ATOM 1781 C CA . ALA A 1 231 ? -17.776 -28.822 -27.662 1.00 96.62 231 ALA A CA 1
ATOM 1782 C C . ALA A 1 231 ? -18.553 -27.912 -26.690 1.00 96.62 231 ALA A C 1
ATOM 1784 O O . ALA A 1 231 ? -19.786 -27.901 -26.684 1.00 96.62 231 ALA A O 1
ATOM 1785 N N . SER A 1 232 ? -17.839 -27.117 -25.890 1.00 96.62 232 SER A N 1
ATOM 1786 C CA . SER A 1 232 ? -18.443 -26.162 -24.955 1.00 96.62 232 SER A CA 1
ATOM 1787 C C . SER A 1 232 ? -19.114 -24.988 -25.680 1.00 96.62 232 SER A C 1
ATOM 1789 O O . SER A 1 232 ? -20.215 -24.578 -25.309 1.00 96.62 232 SER A O 1
ATOM 1791 N N . LEU A 1 233 ? -18.501 -24.492 -26.758 1.00 96.50 233 LEU A N 1
ATOM 1792 C CA . LEU A 1 233 ? -19.082 -23.469 -27.625 1.00 96.50 233 LEU A CA 1
ATOM 1793 C C . LEU A 1 233 ? -20.353 -23.988 -28.305 1.00 96.50 233 LEU A C 1
ATOM 1795 O O . LEU A 1 233 ? -21.390 -23.327 -28.237 1.00 96.50 233 LEU A O 1
ATOM 1799 N N . ALA A 1 234 ? -20.312 -25.195 -28.875 1.00 96.75 234 ALA A N 1
ATOM 1800 C CA . ALA A 1 234 ? -21.478 -25.832 -29.482 1.00 96.75 234 ALA A CA 1
ATOM 1801 C C . ALA A 1 234 ? -22.636 -25.995 -28.481 1.00 96.75 234 ALA A C 1
ATOM 1803 O O . ALA A 1 234 ? -23.796 -25.773 -28.835 1.00 96.75 234 ALA A O 1
ATOM 1804 N N . ARG A 1 235 ? -22.328 -26.309 -27.212 1.00 96.44 235 ARG A N 1
ATOM 1805 C CA . ARG A 1 235 ? -23.320 -26.379 -26.129 1.00 96.44 235 ARG A CA 1
ATOM 1806 C C . ARG A 1 235 ? -24.007 -25.032 -25.900 1.00 96.44 235 ARG A C 1
ATOM 1808 O O . ARG A 1 235 ? -25.230 -25.001 -25.872 1.00 96.44 235 ARG A O 1
ATOM 1815 N N . VAL A 1 236 ? -23.265 -23.926 -25.801 1.00 96.56 236 VAL A N 1
ATOM 1816 C CA . VAL A 1 236 ? -23.869 -22.584 -25.643 1.00 96.56 236 VAL A CA 1
ATOM 1817 C C . VAL A 1 236 ? -24.636 -22.154 -26.890 1.00 96.56 236 VAL A C 1
ATOM 1819 O O . VAL A 1 236 ? -25.727 -21.598 -26.780 1.00 96.56 236 VAL A O 1
ATOM 1822 N N . ARG A 1 237 ? -24.114 -22.461 -28.079 1.00 96.69 237 ARG A N 1
ATOM 1823 C CA . ARG A 1 237 ? -24.789 -22.182 -29.349 1.00 96.69 237 ARG A CA 1
ATOM 1824 C C . ARG A 1 237 ? -26.155 -22.867 -29.434 1.00 96.69 237 ARG A C 1
ATOM 1826 O O . ARG A 1 237 ? -27.113 -22.242 -29.882 1.00 96.69 237 ARG A O 1
ATOM 1833 N N . ALA A 1 238 ? -26.268 -24.101 -28.943 1.00 97.31 238 ALA A N 1
ATOM 1834 C CA . ALA A 1 238 ? -27.533 -24.832 -28.880 1.00 97.31 238 ALA A CA 1
ATOM 1835 C C . ALA A 1 238 ? -28.562 -24.221 -27.906 1.00 97.31 238 ALA A C 1
ATOM 1837 O O . ALA A 1 238 ? -29.757 -24.433 -28.093 1.00 97.31 238 ALA A O 1
ATOM 1838 N N . LEU A 1 239 ? -28.126 -23.452 -26.898 1.00 97.06 239 LEU A N 1
ATOM 1839 C CA . LEU A 1 239 ? -29.025 -22.764 -25.959 1.00 97.06 239 LEU A CA 1
ATOM 1840 C C . LEU A 1 239 ? -29.678 -21.510 -26.565 1.00 97.06 239 LEU A C 1
ATOM 1842 O O . LEU A 1 239 ? -30.688 -21.051 -26.043 1.00 97.06 239 LEU A O 1
ATOM 1846 N N . ALA A 1 240 ? -29.125 -20.978 -27.663 1.00 97.06 240 ALA A N 1
ATOM 1847 C CA . ALA A 1 240 ? -29.661 -19.845 -28.426 1.00 97.06 240 ALA A CA 1
ATOM 1848 C C . ALA A 1 240 ? -30.107 -18.629 -27.570 1.00 97.06 240 ALA A C 1
ATOM 1850 O O . ALA A 1 240 ? -31.251 -18.172 -27.708 1.00 97.06 240 ALA A O 1
ATOM 1851 N N . PRO A 1 241 ? -29.228 -18.085 -26.699 1.00 97.56 241 PRO A N 1
ATOM 1852 C CA . PRO A 1 241 ? -29.591 -16.982 -25.812 1.00 97.56 241 PRO A CA 1
ATOM 1853 C C . PRO A 1 241 ? -29.939 -15.706 -26.591 1.00 97.56 241 PRO A C 1
ATOM 1855 O O . PRO A 1 241 ? -29.385 -15.437 -27.659 1.00 97.56 241 PRO A O 1
ATOM 1858 N N . GLU A 1 242 ? -30.847 -14.907 -26.032 1.00 97.94 242 GLU A N 1
ATOM 1859 C CA . GLU A 1 242 ? -31.187 -13.567 -26.529 1.00 97.94 242 GLU A CA 1
ATOM 1860 C C . GLU A 1 242 ? -30.244 -12.502 -25.956 1.00 97.94 242 GLU A C 1
ATOM 1862 O O . GLU A 1 242 ? -29.893 -11.538 -26.637 1.00 97.94 242 GLU A O 1
ATOM 1867 N N . ILE A 1 243 ? -29.807 -12.699 -24.708 1.00 98.38 243 ILE A N 1
ATOM 1868 C CA . ILE A 1 243 ? -28.832 -11.853 -24.023 1.00 98.38 243 ILE A CA 1
ATOM 1869 C C . ILE A 1 243 ? -27.677 -12.732 -23.544 1.00 98.38 243 ILE A C 1
ATOM 1871 O O . ILE A 1 243 ? -27.867 -13.654 -22.750 1.00 98.38 243 ILE A O 1
ATOM 1875 N N . LEU A 1 244 ? -26.465 -12.419 -23.998 1.00 98.06 244 LEU A N 1
ATOM 1876 C CA . LEU A 1 244 ? -25.229 -13.046 -23.542 1.00 98.06 244 LEU A CA 1
ATOM 1877 C C . LEU A 1 244 ? -24.481 -12.086 -22.610 1.00 98.06 244 LEU A C 1
ATOM 1879 O O . LEU A 1 244 ? -24.004 -11.030 -23.028 1.00 98.06 244 LEU A O 1
ATOM 1883 N N . ILE A 1 245 ? -24.368 -12.466 -21.340 1.00 96.88 245 ILE A N 1
ATOM 1884 C CA . ILE A 1 245 ? -23.623 -11.741 -20.313 1.00 96.88 245 ILE A CA 1
ATOM 1885 C C . ILE A 1 245 ? -22.267 -12.421 -20.126 1.00 96.88 245 ILE A C 1
ATOM 1887 O O . ILE A 1 245 ? -22.158 -13.526 -19.591 1.00 96.88 245 ILE A O 1
ATOM 1891 N N . THR A 1 246 ? -21.220 -11.741 -20.569 1.00 91.69 246 THR A N 1
ATOM 1892 C CA . THR A 1 246 ? -19.832 -12.188 -20.431 1.00 91.69 246 THR A CA 1
ATOM 1893 C C . THR A 1 246 ? -19.243 -11.728 -19.097 1.00 91.69 246 THR A C 1
ATOM 1895 O O . THR A 1 246 ? -19.760 -10.805 -18.471 1.00 91.69 246 THR A O 1
ATOM 1898 N N . GLY A 1 247 ? -18.149 -12.339 -18.635 1.00 86.75 247 GLY A N 1
ATOM 1899 C CA . GLY A 1 247 ? -17.465 -11.928 -17.398 1.00 86.75 247 GLY A CA 1
ATOM 1900 C C . GLY A 1 247 ? -16.966 -10.476 -17.401 1.00 86.75 247 GLY A C 1
ATOM 1901 O O . GLY A 1 247 ? -16.732 -9.916 -16.338 1.00 86.75 247 GLY A O 1
ATOM 1902 N N . HIS A 1 248 ? -16.880 -9.841 -18.575 1.00 88.94 248 HIS A N 1
ATOM 1903 C CA . HIS A 1 248 ? -16.382 -8.477 -18.758 1.00 88.94 248 HIS A CA 1
ATOM 1904 C C . HIS A 1 248 ? -17.235 -7.686 -19.751 1.00 88.94 248 HIS A C 1
ATOM 1906 O O . HIS A 1 248 ? -17.826 -8.266 -20.665 1.00 88.94 248 HIS A O 1
ATOM 1912 N N . GLY A 1 249 ? -17.220 -6.355 -19.630 1.00 87.06 249 GLY A N 1
ATOM 1913 C CA . GLY A 1 249 ? -17.955 -5.432 -20.502 1.00 87.06 249 GLY A CA 1
ATOM 1914 C C . GLY A 1 249 ? -19.477 -5.490 -20.328 1.00 87.06 249 GLY A C 1
ATOM 1915 O O . GLY A 1 249 ? -19.986 -6.067 -19.371 1.00 87.06 249 GLY A O 1
ATOM 1916 N N . ASP A 1 250 ? -20.201 -4.860 -21.252 1.00 89.50 250 ASP A N 1
ATOM 1917 C CA . ASP A 1 250 ? -21.668 -4.809 -21.234 1.00 89.50 250 ASP A CA 1
ATOM 1918 C C . ASP A 1 250 ? -22.298 -6.086 -21.834 1.00 89.50 250 ASP A C 1
ATOM 1920 O O . ASP A 1 250 ? -21.634 -6.790 -22.604 1.00 89.50 250 ASP A O 1
ATOM 1924 N N . PRO A 1 251 ? -23.563 -6.424 -21.511 1.00 93.88 251 PRO A N 1
ATOM 1925 C CA . PRO A 1 251 ? -24.261 -7.537 -22.152 1.00 93.88 251 PRO A CA 1
ATOM 1926 C C . PRO A 1 251 ? -24.329 -7.389 -23.671 1.00 93.88 251 PRO A C 1
ATOM 1928 O O . PRO A 1 251 ? -24.414 -6.283 -24.204 1.00 93.88 251 PRO A O 1
ATOM 1931 N N . ILE A 1 252 ? -24.348 -8.521 -24.363 1.00 95.69 252 ILE A N 1
ATOM 1932 C CA . ILE A 1 252 ? -24.541 -8.591 -25.810 1.00 95.69 252 ILE A CA 1
ATOM 1933 C C . ILE A 1 252 ? -25.987 -8.990 -26.042 1.00 95.69 252 ILE A C 1
ATOM 1935 O O . ILE A 1 252 ? -26.431 -10.014 -25.529 1.00 95.69 252 ILE A O 1
ATOM 1939 N N . VAL A 1 253 ? -26.716 -8.167 -26.788 1.00 96.31 253 VAL A N 1
ATOM 1940 C CA . VAL A 1 253 ? -28.155 -8.326 -27.007 1.00 96.31 253 VAL A CA 1
ATOM 1941 C C . VAL A 1 253 ? -28.409 -8.646 -28.474 1.00 96.31 253 VAL A C 1
ATOM 1943 O O . VAL A 1 253 ? -27.841 -8.003 -29.358 1.00 96.31 253 VAL A O 1
ATOM 1946 N N . GLY A 1 254 ? -29.279 -9.621 -28.720 1.00 97.00 254 GLY A N 1
ATOM 1947 C CA . GLY A 1 254 ? -29.707 -10.031 -30.049 1.00 97.00 254 GLY A CA 1
ATOM 1948 C C . GLY A 1 254 ? -29.207 -11.427 -30.394 1.00 97.00 254 GLY A C 1
ATOM 1949 O O . GLY A 1 254 ? -28.014 -11.635 -30.639 1.00 97.00 254 GLY A O 1
ATOM 1950 N N . ARG A 1 255 ? -30.142 -12.376 -30.499 1.00 96.62 255 ARG A N 1
ATOM 1951 C CA . ARG A 1 255 ? -29.849 -13.782 -30.829 1.00 96.62 255 ARG A CA 1
ATOM 1952 C C . ARG A 1 255 ? -29.002 -13.955 -32.090 1.00 96.62 255 ARG A C 1
ATOM 1954 O O . ARG A 1 255 ? -28.095 -14.783 -32.103 1.00 96.62 255 ARG A O 1
ATOM 1961 N N . GLU A 1 256 ? -29.276 -13.182 -33.141 1.00 96.75 256 GLU A N 1
ATOM 1962 C CA . GLU A 1 256 ? -28.544 -13.301 -34.408 1.00 96.75 256 GLU A CA 1
ATOM 1963 C C . GLU A 1 256 ? -27.087 -12.853 -34.281 1.00 96.75 256 GLU A C 1
ATOM 1965 O O . GLU A 1 256 ? -26.184 -13.557 -34.727 1.00 96.75 256 GLU A O 1
ATOM 1970 N N . LEU A 1 257 ? -26.849 -11.715 -33.621 1.00 96.81 257 LEU A N 1
ATOM 1971 C CA . LEU A 1 257 ? -25.500 -11.210 -33.371 1.00 96.81 257 LEU A CA 1
ATOM 1972 C C . LEU A 1 257 ? -24.688 -12.226 -32.563 1.00 96.81 257 LEU A C 1
ATOM 1974 O O . LEU A 1 257 ? -23.556 -12.546 -32.929 1.00 96.81 257 LEU A O 1
ATOM 1978 N N . ILE A 1 258 ? -25.281 -12.755 -31.488 1.00 98.12 258 ILE A N 1
ATOM 1979 C CA . ILE A 1 258 ? -24.644 -13.759 -30.632 1.00 98.12 258 ILE A CA 1
ATOM 1980 C C . ILE A 1 258 ? -24.315 -15.015 -31.446 1.00 98.12 258 ILE A C 1
ATOM 1982 O O . ILE A 1 258 ? -23.182 -15.492 -31.390 1.00 98.12 258 ILE A O 1
ATOM 1986 N N . ARG A 1 259 ? -25.267 -15.517 -32.244 1.00 97.62 259 ARG A N 1
ATOM 1987 C CA . ARG A 1 259 ? -25.066 -16.688 -33.106 1.00 97.62 259 ARG A CA 1
ATOM 1988 C C . ARG A 1 259 ? -23.919 -16.482 -34.092 1.00 97.62 259 ARG A C 1
ATOM 1990 O O . ARG A 1 259 ? -23.014 -17.306 -34.117 1.00 97.62 259 ARG A O 1
ATOM 1997 N N . VAL A 1 260 ? -23.910 -15.372 -34.834 1.00 97.31 260 VAL A N 1
ATOM 1998 C CA . VAL A 1 260 ? -22.851 -15.060 -35.812 1.00 97.31 260 VAL A CA 1
ATOM 1999 C C . VAL A 1 260 ? -21.479 -14.965 -35.140 1.00 97.31 260 VAL A C 1
ATOM 2001 O O . VAL A 1 260 ? -20.491 -15.456 -35.686 1.00 97.31 260 VAL A O 1
ATOM 2004 N N . CYS A 1 261 ? -21.403 -14.377 -33.942 1.00 97.50 261 CYS A N 1
ATOM 2005 C CA . CYS A 1 261 ? -20.158 -14.311 -33.180 1.00 97.50 261 CYS A CA 1
ATOM 2006 C C . CYS A 1 261 ? -19.677 -15.701 -32.733 1.00 97.50 261 CYS A C 1
ATOM 2008 O O . CYS A 1 261 ? -18.489 -15.997 -32.855 1.00 97.50 261 CYS A O 1
ATOM 2010 N N . LEU A 1 262 ? -20.584 -16.555 -32.242 1.00 97.88 262 LEU A N 1
ATOM 2011 C CA . LEU A 1 262 ? -20.266 -17.931 -31.848 1.00 97.88 262 LEU A CA 1
ATOM 2012 C C . LEU A 1 262 ? -19.826 -18.770 -33.051 1.00 97.88 262 LEU A C 1
ATOM 2014 O O . LEU A 1 262 ? -18.787 -19.418 -32.977 1.00 97.88 262 LEU A O 1
ATOM 2018 N N . ASP A 1 263 ? -20.567 -18.718 -34.160 1.00 97.12 263 ASP A N 1
ATOM 2019 C CA . ASP A 1 263 ? -20.247 -19.454 -35.387 1.00 97.12 263 ASP A CA 1
ATOM 2020 C C . ASP A 1 263 ? -18.869 -19.052 -35.926 1.00 97.12 263 ASP A C 1
ATOM 2022 O O . ASP A 1 263 ? -18.061 -19.912 -36.286 1.00 97.12 263 ASP A O 1
ATOM 2026 N N . ARG A 1 264 ? -18.556 -17.748 -35.931 1.00 97.56 264 ARG A N 1
ATOM 2027 C CA . ARG A 1 264 ? -17.256 -17.271 -36.413 1.00 97.56 264 ARG A CA 1
ATOM 2028 C C . ARG A 1 264 ? -16.112 -17.648 -35.480 1.00 97.56 264 ARG A C 1
ATOM 2030 O O . ARG A 1 264 ? -15.049 -18.031 -35.960 1.00 97.56 264 ARG A O 1
ATOM 2037 N N . LEU A 1 265 ? -16.325 -17.586 -34.167 1.00 97.50 265 LEU A N 1
ATOM 2038 C CA . LEU A 1 265 ? -15.328 -18.013 -33.189 1.00 97.50 265 LEU A CA 1
ATOM 2039 C C . LEU A 1 265 ? -15.071 -19.527 -33.261 1.00 97.50 265 LEU A C 1
ATOM 2041 O O . LEU A 1 265 ? -13.915 -19.946 -33.214 1.00 97.50 265 LEU A O 1
ATOM 2045 N N . GLU A 1 266 ? -16.122 -20.336 -33.444 1.00 97.12 266 GLU A N 1
ATOM 2046 C CA . GLU A 1 266 ? -16.011 -21.782 -33.675 1.00 97.12 266 GLU A CA 1
ATOM 2047 C C . GLU A 1 266 ? -15.175 -22.068 -34.927 1.00 97.12 266 GLU A C 1
ATOM 2049 O O . GLU A 1 266 ? -14.209 -22.831 -34.869 1.00 97.12 266 GLU A O 1
ATOM 2054 N N . ALA A 1 267 ? -15.514 -21.419 -36.045 1.00 97.88 267 ALA A N 1
ATOM 2055 C CA . ALA A 1 267 ? -14.826 -21.597 -37.317 1.00 97.88 267 ALA A CA 1
ATOM 2056 C C . ALA A 1 267 ? -13.358 -21.147 -37.252 1.00 97.88 267 ALA A C 1
ATOM 2058 O O . ALA A 1 267 ? -12.486 -21.853 -37.752 1.00 97.88 267 ALA A O 1
ATOM 2059 N N . ALA A 1 268 ? -13.065 -20.025 -36.589 1.00 98.38 268 ALA A N 1
ATOM 2060 C CA . ALA A 1 268 ? -11.703 -19.531 -36.408 1.00 98.38 268 ALA A CA 1
ATOM 2061 C C . ALA A 1 268 ? -10.837 -20.505 -35.594 1.00 98.38 268 ALA A C 1
ATOM 2063 O O . ALA A 1 268 ? -9.725 -20.837 -36.007 1.00 98.38 268 ALA A O 1
ATOM 2064 N N . VAL A 1 269 ? -11.336 -20.993 -34.451 1.00 98.12 269 VAL A N 1
ATOM 2065 C CA . VAL A 1 269 ? -10.602 -21.957 -33.611 1.00 98.12 269 VAL A CA 1
ATOM 2066 C C . VAL A 1 269 ? -10.391 -23.274 -34.353 1.00 98.12 269 VAL A C 1
ATOM 2068 O O . VAL A 1 269 ? -9.273 -23.790 -34.360 1.00 98.12 269 VAL A O 1
ATOM 2071 N N . ARG A 1 270 ? -11.441 -23.790 -35.006 1.00 98.31 270 ARG A N 1
ATOM 2072 C CA . ARG A 1 270 ? -11.385 -25.021 -35.801 1.00 98.31 270 ARG A CA 1
ATOM 2073 C C . ARG A 1 270 ? -10.359 -24.916 -36.924 1.00 98.31 270 ARG A C 1
ATOM 2075 O O . ARG A 1 270 ? -9.502 -25.782 -37.025 1.00 98.31 270 ARG A O 1
ATOM 2082 N N . TYR A 1 271 ? -10.389 -23.828 -37.692 1.00 98.44 271 TYR A N 1
ATOM 2083 C CA . TYR A 1 271 ? -9.433 -23.583 -38.768 1.00 98.44 271 TYR A CA 1
ATOM 2084 C C . TYR A 1 271 ? -7.987 -23.607 -38.260 1.00 98.44 271 TYR A C 1
ATOM 2086 O O . TYR A 1 271 ? -7.150 -24.313 -38.814 1.00 98.44 271 TYR A O 1
ATOM 2094 N N . VAL A 1 272 ? -7.680 -22.881 -37.177 1.00 98.56 272 VAL A N 1
ATOM 2095 C CA . VAL A 1 272 ? -6.312 -22.843 -36.628 1.00 98.56 272 VAL A CA 1
ATOM 2096 C C . VAL A 1 272 ? -5.877 -24.221 -36.127 1.00 98.56 272 VAL A C 1
ATOM 2098 O O . VAL A 1 272 ? -4.727 -24.612 -36.331 1.00 98.56 272 VAL A O 1
ATOM 2101 N N . HIS A 1 273 ? -6.779 -24.969 -35.491 1.00 98.38 273 HIS A N 1
ATOM 2102 C CA . HIS A 1 273 ? -6.511 -26.324 -35.009 1.00 98.38 273 HIS A CA 1
ATOM 2103 C C . HIS A 1 273 ? -6.245 -27.301 -36.161 1.00 98.38 273 HIS A C 1
ATOM 2105 O O . HIS A 1 273 ? -5.205 -27.958 -36.158 1.00 98.38 273 HIS A O 1
ATOM 2111 N N . GLU A 1 274 ? -7.103 -27.325 -37.181 1.00 98.38 274 GLU A N 1
ATOM 2112 C CA . GLU A 1 274 ? -6.959 -28.174 -38.372 1.00 98.38 274 GLU A CA 1
ATOM 2113 C C . GLU A 1 274 ? -5.687 -27.838 -39.162 1.00 98.38 274 GLU A C 1
ATOM 2115 O O . GLU A 1 274 ? -4.893 -28.730 -39.449 1.00 98.38 274 GLU A O 1
ATOM 2120 N N . GLN A 1 275 ? -5.415 -26.553 -39.415 1.00 98.44 275 GLN A N 1
ATOM 2121 C CA . GLN A 1 275 ? -4.187 -26.116 -40.090 1.00 98.44 275 GLN A CA 1
ATOM 2122 C C . GLN A 1 275 ? -2.920 -26.483 -39.306 1.00 98.44 275 GLN A C 1
ATOM 2124 O O . GLN A 1 275 ? -1.889 -26.811 -39.897 1.00 98.44 275 GLN A O 1
ATOM 2129 N N . THR A 1 276 ? -2.985 -26.458 -37.972 1.00 98.38 276 THR A N 1
ATOM 2130 C CA . THR A 1 276 ? -1.868 -26.904 -37.132 1.00 98.38 276 THR A CA 1
ATOM 2131 C C . THR A 1 276 ? -1.652 -28.413 -37.266 1.00 98.38 276 THR A C 1
ATOM 2133 O O . THR A 1 276 ? -0.512 -28.849 -37.409 1.00 98.38 276 THR A O 1
ATOM 2136 N N . LEU A 1 277 ? -2.724 -29.214 -37.264 1.00 98.12 277 LEU A N 1
ATOM 2137 C CA . LEU A 1 277 ? -2.657 -30.670 -37.442 1.00 98.12 277 LEU A CA 1
ATOM 2138 C C . LEU A 1 277 ? -2.147 -31.072 -38.832 1.00 98.12 277 LEU A C 1
ATOM 2140 O O . LEU A 1 277 ? -1.339 -31.994 -38.947 1.00 98.12 277 LEU A O 1
ATOM 2144 N N . GLU A 1 278 ? -2.589 -30.382 -39.882 1.00 98.19 278 GLU A N 1
ATOM 2145 C CA . GLU A 1 278 ? -2.066 -30.561 -41.240 1.00 98.19 278 GLU A CA 1
ATOM 2146 C C . GLU A 1 278 ? -0.558 -30.298 -41.282 1.00 98.19 278 GLU A C 1
ATOM 2148 O O . GLU A 1 278 ? 0.198 -31.136 -41.774 1.00 98.19 278 GLU A O 1
ATOM 2153 N N . GLY A 1 279 ? -0.113 -29.194 -40.676 1.00 97.44 279 GLY A N 1
ATOM 2154 C CA . GLY A 1 279 ? 1.300 -28.848 -40.553 1.00 97.44 279 GLY A CA 1
ATOM 2155 C C . GLY A 1 279 ? 2.125 -29.883 -39.788 1.00 97.44 279 GLY A C 1
ATOM 2156 O O . GLY A 1 279 ? 3.203 -30.274 -40.235 1.00 97.44 279 GLY A O 1
ATOM 2157 N N . ILE A 1 280 ? 1.598 -30.382 -38.664 1.00 96.00 280 ILE A N 1
ATOM 2158 C CA . ILE A 1 280 ? 2.211 -31.474 -37.891 1.00 96.00 280 ILE A CA 1
ATOM 2159 C C . ILE A 1 280 ? 2.418 -32.707 -38.772 1.00 96.00 280 ILE A C 1
ATOM 2161 O O . ILE A 1 280 ? 3.521 -33.250 -38.824 1.00 96.00 280 ILE A O 1
ATOM 2165 N N . ASN A 1 281 ? 1.376 -33.136 -39.487 1.00 97.25 281 ASN A N 1
ATOM 2166 C CA . ASN A 1 281 ? 1.437 -34.320 -40.344 1.00 97.25 281 ASN A CA 1
ATOM 2167 C C . ASN A 1 281 ? 2.360 -34.123 -41.557 1.00 97.25 281 ASN A C 1
ATOM 2169 O O . ASN A 1 281 ? 2.952 -35.089 -42.037 1.00 97.25 281 ASN A O 1
ATOM 2173 N N . ALA A 1 282 ? 2.512 -32.884 -42.029 1.00 96.44 282 ALA A N 1
ATOM 2174 C CA . ALA A 1 282 ? 3.459 -32.517 -43.078 1.00 96.44 282 ALA A CA 1
ATOM 2175 C C . ALA A 1 282 ? 4.916 -32.411 -42.583 1.00 96.44 282 ALA A C 1
ATOM 2177 O O . ALA A 1 282 ? 5.824 -32.242 -43.398 1.00 96.44 282 ALA A O 1
ATOM 2178 N N . GLY A 1 283 ? 5.161 -32.518 -41.271 1.00 93.50 283 GLY A N 1
ATOM 2179 C CA . GLY A 1 283 ? 6.487 -32.342 -40.677 1.00 93.50 283 GLY A CA 1
ATOM 2180 C C . GLY A 1 283 ? 6.972 -30.890 -40.692 1.00 93.50 283 GLY A C 1
ATOM 2181 O O . GLY A 1 283 ? 8.179 -30.651 -40.645 1.00 93.50 283 GLY A O 1
ATOM 2182 N N . GLU A 1 284 ? 6.056 -29.921 -40.789 1.00 94.00 284 GLU A N 1
ATOM 2183 C CA . GLU A 1 284 ? 6.394 -28.502 -40.723 1.00 94.00 284 GLU A CA 1
ATOM 2184 C C . GLU A 1 284 ? 6.882 -28.111 -39.322 1.00 94.00 284 GLU A C 1
ATOM 2186 O O . GLU A 1 284 ? 6.405 -28.587 -38.288 1.00 94.00 284 GLU A O 1
ATOM 2191 N N . ASP A 1 285 ? 7.832 -27.183 -39.298 1.00 91.75 285 ASP A N 1
ATOM 2192 C CA . ASP A 1 285 ? 8.377 -26.639 -38.067 1.00 91.75 285 ASP A CA 1
ATOM 2193 C C . ASP A 1 285 ? 7.360 -25.740 -37.332 1.00 91.75 285 ASP A C 1
ATOM 2195 O O . ASP A 1 285 ? 6.711 -24.892 -37.944 1.00 91.75 285 ASP A O 1
ATOM 2199 N N . ILE A 1 286 ? 7.257 -25.862 -36.002 1.00 94.56 286 ILE A N 1
ATOM 2200 C CA . ILE A 1 286 ? 6.292 -25.099 -35.184 1.00 94.56 286 ILE A CA 1
ATOM 2201 C C . ILE A 1 286 ? 6.441 -23.571 -35.314 1.00 94.56 286 ILE A C 1
ATOM 2203 O O . ILE A 1 286 ? 5.436 -22.861 -35.283 1.00 94.56 286 ILE A O 1
ATOM 2207 N N . ASP A 1 287 ? 7.660 -23.038 -35.474 1.00 93.31 287 ASP A N 1
ATOM 2208 C CA . ASP A 1 287 ? 7.855 -21.592 -35.644 1.00 93.31 287 ASP A CA 1
ATOM 2209 C C . ASP A 1 287 ? 7.421 -21.144 -37.048 1.00 93.31 287 ASP A C 1
ATOM 2211 O O . ASP A 1 287 ? 6.827 -20.073 -37.187 1.00 93.31 287 ASP A O 1
ATOM 2215 N N . ALA A 1 288 ? 7.631 -21.985 -38.068 1.00 94.25 288 ALA A N 1
ATOM 2216 C CA . ALA A 1 288 ? 7.115 -21.748 -39.415 1.00 94.25 288 ALA A CA 1
ATOM 2217 C C . ALA A 1 288 ? 5.578 -21.781 -39.446 1.00 94.25 288 ALA A C 1
ATOM 2219 O O . ALA A 1 288 ? 4.960 -20.888 -40.028 1.00 94.25 288 ALA A O 1
ATOM 2220 N N . LEU A 1 289 ? 4.956 -22.742 -38.754 1.00 96.94 289 LEU A N 1
ATOM 2221 C CA . LEU A 1 289 ? 3.499 -22.820 -38.615 1.00 96.94 289 LEU A CA 1
ATOM 2222 C C . LEU A 1 289 ? 2.929 -21.593 -37.903 1.00 96.94 289 LEU A C 1
ATOM 2224 O O . LEU A 1 289 ? 1.987 -20.979 -38.400 1.00 96.94 289 LEU A O 1
ATOM 2228 N N . ALA A 1 290 ? 3.521 -21.195 -36.773 1.00 96.31 290 ALA A N 1
ATOM 2229 C CA . ALA A 1 290 ? 3.069 -20.033 -36.012 1.00 96.31 290 ALA A CA 1
ATOM 2230 C C . ALA A 1 290 ? 3.197 -18.714 -36.798 1.00 96.31 290 ALA A C 1
ATOM 2232 O O . ALA A 1 290 ? 2.439 -17.782 -36.537 1.00 96.31 290 ALA A O 1
ATOM 2233 N N . ALA A 1 291 ? 4.137 -18.629 -37.746 1.00 94.56 291 ALA A N 1
ATOM 2234 C CA . ALA A 1 291 ? 4.277 -17.486 -38.646 1.00 94.56 291 ALA A CA 1
ATOM 2235 C C . ALA A 1 291 ? 3.285 -17.535 -39.826 1.00 94.56 291 ALA A C 1
ATOM 2237 O O . ALA A 1 291 ? 2.681 -16.516 -40.167 1.00 94.56 291 ALA A O 1
ATOM 2238 N N . ARG A 1 292 ? 3.107 -18.712 -40.442 1.00 96.31 292 ARG A N 1
ATOM 2239 C CA . ARG A 1 292 ? 2.295 -18.917 -41.654 1.00 96.31 292 ARG A CA 1
ATOM 2240 C C . ARG A 1 292 ? 0.792 -18.883 -41.388 1.00 96.31 292 ARG A C 1
ATOM 2242 O O . ARG A 1 292 ? 0.050 -18.335 -42.201 1.00 96.31 292 ARG A O 1
ATOM 2249 N N . ILE A 1 293 ? 0.330 -19.514 -40.309 1.00 98.12 293 ILE A N 1
ATOM 2250 C CA . ILE A 1 293 ? -1.102 -19.674 -40.039 1.00 98.12 293 ILE A CA 1
ATOM 2251 C C . ILE A 1 293 ? -1.676 -18.331 -39.584 1.00 98.12 293 ILE A C 1
ATOM 2253 O O . ILE A 1 293 ? -1.386 -17.844 -38.494 1.00 98.12 293 ILE A O 1
ATOM 2257 N N . GLN A 1 294 ? -2.527 -17.759 -40.429 1.00 96.69 294 GLN A N 1
ATOM 2258 C CA . GLN A 1 294 ? -3.302 -16.549 -40.171 1.00 96.69 294 GLN A CA 1
ATOM 2259 C C . GLN A 1 294 ? -4.774 -16.834 -40.468 1.00 96.69 294 GLN A C 1
ATOM 2261 O O . GLN A 1 294 ? -5.081 -17.696 -41.296 1.00 96.69 294 GLN A O 1
ATOM 2266 N N . LEU A 1 295 ? -5.682 -16.124 -39.796 1.00 96.75 295 LEU A N 1
ATOM 2267 C CA . LEU A 1 295 ? -7.112 -16.245 -40.079 1.00 96.75 295 LEU A CA 1
ATOM 2268 C C . LEU A 1 295 ? -7.431 -15.619 -41.447 1.00 96.75 295 LEU A C 1
ATOM 2270 O O . LEU A 1 295 ? -7.050 -14.469 -41.678 1.00 96.75 295 LEU A O 1
ATOM 2274 N N . PRO A 1 296 ? -8.157 -16.330 -42.326 1.00 95.44 296 PRO A N 1
ATOM 2275 C CA . PRO A 1 296 ? -8.825 -15.725 -43.471 1.00 95.44 296 PRO A CA 1
ATOM 2276 C C . PRO A 1 296 ? -9.756 -14.590 -43.026 1.00 95.44 296 PRO A C 1
ATOM 2278 O O . PRO A 1 296 ? -10.283 -14.609 -41.909 1.00 95.44 296 PRO A O 1
ATOM 2281 N N . ASP A 1 297 ? -9.981 -13.606 -43.897 1.00 93.88 297 ASP A N 1
ATOM 2282 C CA . ASP A 1 297 ? -10.731 -12.387 -43.562 1.00 93.88 297 ASP A CA 1
ATOM 2283 C C . ASP A 1 297 ? -12.180 -12.688 -43.126 1.00 93.88 297 ASP A C 1
ATOM 2285 O O . ASP A 1 297 ? -12.719 -12.035 -42.227 1.00 93.88 297 ASP A O 1
ATOM 2289 N N . GLU A 1 298 ? -12.783 -13.730 -43.703 1.00 94.25 298 GLU A N 1
ATOM 2290 C CA . GLU A 1 298 ? -14.111 -14.257 -43.378 1.00 94.25 298 GLU A CA 1
ATOM 2291 C C . GLU A 1 298 ? -14.198 -14.924 -41.993 1.00 94.25 298 GLU A C 1
ATOM 2293 O O . GLU A 1 298 ? -15.285 -15.002 -41.414 1.00 94.25 298 GLU A O 1
ATOM 2298 N N . LEU A 1 299 ? -13.063 -15.360 -41.436 1.00 96.81 299 LEU A N 1
ATOM 2299 C CA . LEU A 1 299 ? -12.955 -15.957 -40.100 1.00 96.81 299 LEU A CA 1
ATOM 2300 C C . LEU A 1 299 ? -12.482 -14.948 -39.046 1.00 96.81 299 LEU A C 1
ATOM 2302 O O . LEU A 1 299 ? -12.101 -15.338 -37.942 1.00 96.81 299 LEU A O 1
ATOM 2306 N N . PHE A 1 300 ? -12.497 -13.651 -39.364 1.00 95.88 300 PHE A N 1
ATOM 2307 C CA . PHE A 1 300 ? -11.997 -12.621 -38.462 1.00 95.88 300 PHE A CA 1
ATOM 2308 C C . PHE A 1 300 ? -12.678 -12.650 -37.088 1.00 95.88 300 PHE A C 1
ATOM 2310 O O . PHE A 1 300 ? -13.895 -12.498 -36.963 1.00 95.88 300 PHE A O 1
ATOM 2317 N N . VAL A 1 301 ? -11.848 -12.715 -36.052 1.00 95.81 301 VAL A N 1
ATOM 2318 C CA . VAL A 1 301 ? -12.181 -12.453 -34.650 1.00 95.81 301 VAL A CA 1
ATOM 2319 C C . VAL A 1 301 ? -11.078 -11.582 -34.048 1.00 95.81 301 VAL A C 1
ATOM 2321 O O . VAL A 1 301 ? -9.957 -11.544 -34.560 1.00 95.81 301 VAL A O 1
ATOM 2324 N N . GLY A 1 302 ? -11.372 -10.862 -32.963 1.00 93.25 302 GLY A N 1
ATOM 2325 C CA . GLY A 1 302 ? -10.370 -10.002 -32.324 1.00 93.25 302 GLY A CA 1
ATOM 2326 C C . GLY A 1 302 ? -9.194 -10.809 -31.756 1.00 93.25 302 GLY A C 1
ATOM 2327 O O . GLY A 1 302 ? -9.374 -11.929 -31.303 1.00 93.25 302 GLY A O 1
ATOM 2328 N N . GLN A 1 303 ? -7.985 -10.246 -31.714 1.00 93.50 303 GLN A N 1
ATOM 2329 C CA . GLN A 1 303 ? -6.809 -10.878 -31.078 1.00 93.50 303 GLN A CA 1
ATOM 2330 C C . GLN A 1 303 ? -6.261 -10.041 -29.910 1.00 93.50 303 GLN A C 1
ATOM 2332 O O . GLN A 1 303 ? -5.081 -10.080 -29.574 1.00 93.50 303 GLN A O 1
ATOM 2337 N N . GLY A 1 304 ? -7.134 -9.249 -29.278 1.00 90.69 304 GLY A N 1
ATOM 2338 C CA . GLY A 1 304 ? -6.791 -8.382 -28.139 1.00 90.69 304 GLY A CA 1
ATOM 2339 C C . GLY A 1 304 ? -6.468 -9.111 -26.824 1.00 90.69 304 GLY A C 1
ATOM 2340 O O . GLY A 1 304 ? -5.940 -8.492 -25.904 1.00 90.69 304 GLY A O 1
ATOM 2341 N N . TYR A 1 305 ? -6.752 -10.415 -26.726 1.00 89.94 305 TYR A N 1
ATOM 2342 C CA . TYR A 1 305 ? -6.396 -11.234 -25.562 1.00 89.94 305 TYR A CA 1
ATOM 2343 C C . TYR A 1 305 ? -5.507 -12.409 -25.978 1.00 89.94 305 TYR A C 1
ATOM 2345 O O . TYR A 1 305 ? -4.302 -12.346 -25.756 1.00 89.94 305 TYR A O 1
ATOM 2353 N N . GLY A 1 306 ? -6.057 -13.443 -26.622 1.00 92.56 306 GLY A N 1
ATOM 2354 C CA . GLY A 1 306 ? -5.262 -14.508 -27.237 1.00 92.56 306 GLY A CA 1
ATOM 2355 C C . GLY A 1 306 ? -4.810 -14.178 -28.656 1.00 92.56 306 GLY A C 1
ATOM 2356 O O . GLY A 1 306 ? -5.309 -13.236 -29.275 1.00 92.56 306 GLY A O 1
ATOM 2357 N N . ARG A 1 307 ? -3.857 -14.967 -29.168 1.00 94.38 307 ARG A N 1
ATOM 2358 C CA . ARG A 1 307 ? -3.371 -14.889 -30.553 1.00 94.38 307 ARG A CA 1
ATOM 2359 C C . ARG A 1 307 ? -3.360 -16.249 -31.226 1.00 94.38 307 ARG A C 1
ATOM 2361 O O . ARG A 1 307 ? -3.019 -17.253 -30.600 1.00 94.38 307 ARG A O 1
ATOM 2368 N N . VAL A 1 308 ? -3.606 -16.239 -32.530 1.00 97.06 308 VAL A N 1
ATOM 2369 C CA . VAL A 1 308 ? -3.515 -17.404 -33.417 1.00 97.06 308 VAL A CA 1
ATOM 2370 C C . VAL A 1 308 ? -2.142 -18.059 -33.299 1.00 97.06 308 VAL A C 1
ATOM 2372 O O . VAL A 1 308 ? -2.057 -19.240 -32.985 1.00 97.06 308 VAL A O 1
ATOM 2375 N N . ALA A 1 309 ? -1.062 -17.283 -33.426 1.00 95.88 309 ALA A N 1
ATOM 2376 C CA . ALA A 1 309 ? 0.304 -17.801 -33.332 1.00 95.88 309 ALA A CA 1
ATOM 2377 C C . ALA A 1 309 ? 0.612 -18.481 -31.981 1.00 95.88 309 ALA A C 1
ATOM 2379 O O . ALA A 1 309 ? 1.432 -19.395 -31.919 1.00 95.88 309 ALA A O 1
ATOM 2380 N N . TRP A 1 310 ? -0.031 -18.055 -30.888 1.00 96.12 310 TRP A N 1
ATOM 2381 C CA . TRP A 1 310 ? 0.126 -18.696 -29.577 1.00 96.12 310 TRP A CA 1
ATOM 2382 C C . TRP A 1 310 ? -0.681 -19.988 -29.494 1.00 96.12 310 TRP A C 1
ATOM 2384 O O . TRP A 1 310 ? -0.179 -20.989 -28.992 1.00 96.12 310 TRP A O 1
ATOM 2394 N N . ALA A 1 311 ? -1.894 -19.990 -30.046 1.00 96.56 311 ALA A N 1
ATOM 2395 C CA . ALA A 1 311 ? -2.731 -21.178 -30.116 1.00 96.56 311 ALA A CA 1
ATOM 2396 C C . ALA A 1 311 ? -2.115 -22.277 -30.986 1.00 96.56 311 ALA A C 1
ATOM 2398 O O . ALA A 1 311 ? -2.106 -23.423 -30.555 1.00 96.56 311 ALA A O 1
ATOM 2399 N N . VAL A 1 312 ? -1.510 -21.936 -32.132 1.00 97.75 312 VAL A N 1
ATOM 2400 C CA . VAL A 1 312 ? -0.733 -22.884 -32.954 1.00 97.75 312 VAL A CA 1
ATOM 2401 C C . VAL A 1 312 ? 0.328 -23.578 -32.104 1.00 97.75 312 VAL A C 1
ATOM 2403 O O . VAL A 1 312 ? 0.444 -24.800 -32.140 1.00 97.75 312 VAL A O 1
ATOM 2406 N N . ARG A 1 313 ? 1.062 -22.821 -31.276 1.00 95.62 313 ARG A N 1
ATOM 2407 C CA . ARG A 1 313 ? 2.073 -23.399 -30.381 1.00 95.62 313 ARG A CA 1
ATOM 2408 C C . ARG A 1 313 ? 1.450 -24.329 -29.345 1.00 95.62 313 ARG A C 1
ATOM 2410 O O . ARG A 1 313 ? 1.929 -25.442 -29.164 1.00 95.62 313 ARG A O 1
ATOM 2417 N N . THR A 1 314 ? 0.368 -23.898 -28.697 1.00 95.25 314 THR A N 1
ATOM 2418 C CA . THR A 1 314 ? -0.337 -24.713 -27.697 1.00 95.25 314 THR A CA 1
ATOM 2419 C C . THR A 1 314 ? -0.916 -25.994 -28.298 1.00 95.25 314 THR A C 1
ATOM 2421 O O . THR A 1 314 ? -0.801 -27.051 -27.687 1.00 95.25 314 THR A O 1
ATOM 2424 N N . PHE A 1 315 ? -1.517 -25.923 -29.486 1.00 96.69 315 PHE A N 1
ATOM 2425 C CA . PHE A 1 315 ? -2.047 -27.089 -30.188 1.00 96.69 315 PHE A CA 1
ATOM 2426 C C . PHE A 1 315 ? -0.923 -28.026 -30.608 1.00 96.69 315 PHE A C 1
ATOM 2428 O O . PHE A 1 315 ? -1.003 -29.217 -30.354 1.00 96.69 315 PHE A O 1
ATOM 2435 N N . TRP A 1 316 ? 0.161 -27.505 -31.176 1.00 95.62 316 TRP A N 1
ATOM 2436 C CA . TRP A 1 316 ? 1.306 -28.330 -31.540 1.00 95.62 316 TRP A CA 1
ATOM 2437 C C . TRP A 1 316 ? 1.869 -29.088 -30.330 1.00 95.62 316 TRP A C 1
ATOM 2439 O O . TRP A 1 316 ? 2.016 -30.311 -30.370 1.00 95.62 316 TRP A O 1
ATOM 2449 N N . GLU A 1 317 ? 2.095 -28.390 -29.215 1.00 94.19 317 GLU A N 1
ATOM 2450 C CA . GLU A 1 317 ? 2.633 -29.003 -27.998 1.00 94.19 317 GLU A CA 1
ATOM 2451 C C . GLU A 1 317 ? 1.640 -29.943 -27.297 1.00 94.19 317 GLU A C 1
ATOM 2453 O O . GLU A 1 317 ? 2.072 -30.871 -26.615 1.00 94.19 317 GLU A O 1
ATOM 2458 N N . SER A 1 318 ? 0.324 -29.766 -27.468 1.00 93.81 318 SER A N 1
ATOM 2459 C CA . SER A 1 318 ? -0.669 -30.683 -26.891 1.00 93.81 318 SER A CA 1
ATOM 2460 C C . SER A 1 318 ? -0.682 -32.056 -27.573 1.00 93.81 318 SER A C 1
ATOM 2462 O O . SER A 1 318 ? -1.040 -33.038 -26.921 1.00 93.81 318 SER A O 1
ATOM 2464 N N . TYR A 1 319 ? -0.248 -32.140 -28.837 1.00 94.38 319 TYR A N 1
ATOM 2465 C CA . TYR A 1 319 ? -0.105 -33.403 -29.569 1.00 94.38 319 TYR A CA 1
ATOM 2466 C C . TYR A 1 319 ? 1.305 -33.993 -29.491 1.00 94.38 319 TYR A C 1
ATOM 2468 O O . TYR A 1 319 ? 1.443 -35.203 -29.314 1.00 94.38 319 TYR A O 1
ATOM 2476 N N . LEU A 1 320 ? 2.347 -33.169 -29.639 1.00 93.81 320 LEU A N 1
ATOM 2477 C CA . LEU A 1 320 ? 3.730 -33.646 -29.789 1.00 93.81 320 LEU A CA 1
ATOM 2478 C C . LEU A 1 320 ? 4.605 -33.453 -28.541 1.00 93.81 320 LEU A C 1
ATOM 2480 O O . LEU A 1 320 ? 5.680 -34.046 -28.441 1.00 93.81 320 LEU A O 1
ATOM 2484 N N . GLY A 1 321 ? 4.144 -32.684 -27.554 1.00 91.44 321 GLY A N 1
ATOM 2485 C CA . GLY A 1 321 ? 4.896 -32.391 -26.336 1.00 91.44 321 GLY A CA 1
ATOM 2486 C C . GLY A 1 321 ? 5.982 -31.329 -26.532 1.00 91.44 321 GLY A C 1
ATOM 2487 O O . GLY A 1 321 ? 5.909 -30.491 -27.421 1.00 91.44 321 GLY A O 1
ATOM 2488 N N . TRP A 1 322 ? 6.992 -31.333 -25.657 1.00 90.31 322 TRP A N 1
ATOM 2489 C CA . TRP A 1 322 ? 8.037 -30.298 -25.597 1.00 90.31 322 TRP A CA 1
ATOM 2490 C C . TRP A 1 322 ? 9.212 -30.525 -26.565 1.00 90.31 322 TRP A C 1
ATOM 2492 O O . TRP A 1 322 ? 9.963 -29.590 -26.847 1.00 90.31 322 TRP A O 1
ATOM 2502 N N . PHE A 1 323 ? 9.415 -31.762 -27.029 1.00 91.38 323 PHE A N 1
ATOM 2503 C CA . PHE A 1 323 ? 10.563 -32.154 -27.849 1.00 91.38 323 PHE A CA 1
ATOM 2504 C C . PHE A 1 323 ? 10.246 -31.952 -29.333 1.00 91.38 323 PHE A C 1
ATOM 2506 O O . PHE A 1 323 ? 9.323 -32.572 -29.855 1.00 91.38 323 PHE A O 1
ATOM 2513 N N . LYS A 1 324 ? 11.006 -31.090 -30.019 1.00 89.38 324 LYS A N 1
ATOM 2514 C CA . LYS A 1 324 ? 10.668 -30.602 -31.368 1.00 89.38 324 LYS A CA 1
ATOM 2515 C C . LYS A 1 324 ? 11.384 -31.339 -32.490 1.00 89.38 324 LYS A C 1
ATOM 2517 O O . LYS A 1 324 ? 11.165 -31.015 -33.651 1.00 89.38 324 LYS A O 1
ATOM 2522 N N . LEU A 1 325 ? 12.235 -32.313 -32.157 1.00 87.88 325 LEU A N 1
ATOM 2523 C CA . LEU A 1 325 ? 13.034 -33.089 -33.112 1.00 87.88 325 LEU A CA 1
ATOM 2524 C C . LEU A 1 325 ? 13.966 -32.218 -33.983 1.00 87.88 325 LEU A C 1
ATOM 2526 O O . LEU A 1 325 ? 14.408 -32.660 -35.041 1.00 87.88 325 LEU A O 1
ATOM 2530 N N . ARG A 1 326 ? 14.314 -30.997 -33.544 1.00 87.25 326 ARG A N 1
ATOM 2531 C CA . ARG A 1 326 ? 15.172 -30.081 -34.328 1.00 87.25 326 ARG A CA 1
ATOM 2532 C C . ARG A 1 326 ? 16.656 -30.351 -34.141 1.00 87.25 326 ARG A C 1
ATOM 2534 O O . ARG A 1 326 ? 17.463 -30.089 -35.028 1.00 87.25 326 ARG A O 1
ATOM 2541 N N . SER A 1 327 ? 17.033 -30.802 -32.950 1.00 89.75 327 SER A N 1
ATOM 2542 C CA . SER A 1 327 ? 18.427 -31.004 -32.573 1.00 89.75 327 SER A CA 1
ATOM 2543 C C . SER A 1 327 ? 18.534 -31.989 -31.420 1.00 89.75 327 SER A C 1
ATOM 2545 O O . SER A 1 327 ? 17.732 -31.960 -30.486 1.00 89.75 327 SER A O 1
ATOM 2547 N N . THR A 1 328 ? 19.602 -32.786 -31.416 1.00 92.88 328 THR A N 1
ATOM 2548 C CA . THR A 1 328 ? 19.994 -33.621 -30.272 1.00 92.88 328 THR A CA 1
ATOM 2549 C C . THR A 1 328 ? 20.127 -32.801 -28.986 1.00 92.88 328 THR A C 1
ATOM 2551 O O . THR A 1 328 ? 19.859 -33.311 -27.903 1.00 92.88 328 THR A O 1
ATOM 2554 N N . THR A 1 329 ? 20.495 -31.518 -29.083 1.00 90.56 329 THR A N 1
ATOM 2555 C CA . THR A 1 329 ? 20.652 -30.633 -27.918 1.00 90.56 329 THR A CA 1
ATOM 2556 C C . THR A 1 329 ? 19.342 -30.333 -27.194 1.00 90.56 329 THR A C 1
ATOM 2558 O O . THR A 1 329 ? 19.400 -29.919 -26.045 1.00 90.56 329 THR A O 1
ATOM 2561 N N . GLU A 1 330 ? 18.177 -30.539 -27.818 1.00 90.12 330 GLU A N 1
ATOM 2562 C CA . GLU A 1 330 ? 16.881 -30.360 -27.143 1.00 90.12 330 GLU A CA 1
ATOM 2563 C C . GLU A 1 330 ? 16.658 -31.390 -26.029 1.00 90.12 330 GLU A C 1
ATOM 2565 O O . GLU A 1 330 ? 15.925 -31.116 -25.087 1.00 90.12 330 GLU A O 1
ATOM 2570 N N . LEU A 1 331 ? 17.328 -32.548 -26.093 1.00 93.25 331 LEU A N 1
ATOM 2571 C CA . LEU A 1 331 ? 17.298 -33.573 -25.040 1.00 93.25 331 LEU A CA 1
ATOM 2572 C C . LEU A 1 331 ? 18.131 -33.197 -23.806 1.00 93.25 331 LEU A C 1
ATOM 2574 O O . LEU A 1 331 ? 18.133 -33.923 -22.811 1.00 93.25 331 LEU A O 1
ATOM 2578 N N . TYR A 1 332 ? 18.854 -32.082 -23.869 1.00 91.75 332 TYR A N 1
ATOM 2579 C CA . TYR A 1 332 ? 19.722 -31.594 -22.810 1.00 91.75 332 TYR A CA 1
ATOM 2580 C C . TYR A 1 332 ? 19.257 -30.205 -22.346 1.00 91.75 332 TYR A C 1
ATOM 2582 O O . TYR A 1 332 ? 18.531 -29.513 -23.063 1.00 91.75 332 TYR A O 1
ATOM 2590 N N . PRO A 1 333 ? 19.667 -29.754 -21.147 1.00 89.81 333 PRO A N 1
ATOM 2591 C CA . PRO A 1 333 ? 19.418 -28.383 -20.712 1.00 89.81 333 PRO A CA 1
ATOM 2592 C C . PRO A 1 333 ? 19.897 -27.347 -21.745 1.00 89.81 333 PRO A C 1
ATOM 2594 O O . PRO A 1 333 ? 20.921 -27.551 -22.399 1.00 89.81 333 PRO A O 1
ATOM 2597 N N . ARG A 1 334 ? 19.176 -26.216 -21.864 1.00 84.81 334 ARG A N 1
ATOM 2598 C CA . ARG A 1 334 ? 19.495 -25.123 -22.807 1.00 84.81 334 ARG A CA 1
ATOM 2599 C C . ARG A 1 334 ? 20.979 -24.752 -22.726 1.00 84.81 334 ARG A C 1
ATOM 2601 O O . ARG A 1 334 ? 21.452 -24.292 -21.689 1.00 84.81 334 ARG A O 1
ATOM 2608 N N . VAL A 1 335 ? 21.669 -24.850 -23.860 1.00 85.62 335 VAL A N 1
ATOM 2609 C CA . VAL A 1 335 ? 22.993 -24.252 -24.065 1.00 85.62 335 VAL A CA 1
ATOM 2610 C C . VAL A 1 335 ? 22.791 -22.807 -24.549 1.00 85.62 335 VAL A C 1
ATOM 2612 O O . VAL A 1 335 ? 21.979 -22.592 -25.453 1.00 85.62 335 VAL A O 1
ATOM 2615 N N . PRO A 1 336 ? 23.470 -21.793 -23.976 1.00 86.25 336 PRO A N 1
ATOM 2616 C CA . PRO A 1 336 ? 23.261 -20.382 -24.318 1.00 86.25 336 PRO A CA 1
ATOM 2617 C C . PRO A 1 336 ? 23.960 -20.009 -25.639 1.00 86.25 336 PRO A C 1
ATOM 2619 O O . PRO A 1 336 ? 24.840 -19.152 -25.682 1.00 86.25 336 PRO A O 1
ATOM 2622 N N . THR A 1 337 ? 23.593 -20.673 -26.737 1.00 89.88 337 THR A N 1
ATOM 2623 C CA . THR A 1 337 ? 24.274 -20.549 -28.034 1.00 89.88 337 THR A CA 1
ATOM 2624 C C . THR A 1 337 ? 24.272 -19.115 -28.565 1.00 89.88 337 THR A C 1
ATOM 2626 O O . THR A 1 337 ? 25.284 -18.670 -29.091 1.00 89.88 337 THR A O 1
ATOM 2629 N N . GLN A 1 338 ? 23.184 -18.360 -28.382 1.00 87.25 338 GLN A N 1
ATOM 2630 C CA . GLN A 1 338 ? 23.111 -16.954 -28.803 1.00 87.25 338 GLN A CA 1
ATOM 2631 C C . GLN A 1 338 ? 24.161 -16.085 -28.099 1.00 87.25 338 GLN A C 1
ATOM 2633 O O . GLN A 1 338 ? 24.872 -15.338 -28.767 1.00 87.25 338 GLN A O 1
ATOM 2638 N N . ARG A 1 339 ? 24.319 -16.244 -26.778 1.00 89.44 339 ARG A N 1
ATOM 2639 C CA . ARG A 1 339 ? 25.365 -15.575 -25.995 1.00 89.44 339 ARG A CA 1
ATOM 2640 C C . ARG A 1 339 ? 26.759 -15.908 -26.523 1.00 89.44 339 ARG A C 1
ATOM 2642 O O . ARG A 1 339 ? 27.548 -15.007 -26.769 1.00 89.44 339 ARG A O 1
ATOM 2649 N N . VAL A 1 340 ? 27.042 -17.195 -26.744 1.00 92.38 340 VAL A N 1
ATOM 2650 C CA . VAL A 1 340 ? 28.353 -17.657 -27.240 1.00 92.38 340 VAL A CA 1
ATOM 2651 C C . VAL A 1 340 ? 28.651 -17.091 -28.631 1.00 92.38 340 VAL A C 1
ATOM 2653 O O . VAL A 1 340 ? 29.763 -16.647 -28.897 1.00 92.38 340 VAL A O 1
ATOM 2656 N N . LEU A 1 341 ? 27.661 -17.060 -29.524 1.00 92.50 341 LEU A N 1
ATOM 2657 C CA . LEU A 1 341 ? 27.830 -16.473 -30.853 1.00 92.50 341 LEU A CA 1
ATOM 2658 C C . LEU A 1 341 ? 28.044 -14.954 -30.790 1.00 92.50 341 LEU A C 1
ATOM 2660 O O . LEU A 1 341 ? 28.883 -14.441 -31.527 1.00 92.50 341 LEU A O 1
ATOM 2664 N N . ALA A 1 342 ? 27.344 -14.242 -29.902 1.00 91.50 342 ALA A N 1
ATOM 2665 C CA . ALA A 1 342 ? 27.554 -12.810 -29.683 1.00 91.50 342 ALA A CA 1
ATOM 2666 C C . ALA A 1 342 ? 28.941 -12.507 -29.083 1.00 91.50 342 ALA A C 1
ATOM 2668 O O . ALA A 1 342 ? 29.576 -11.528 -29.470 1.00 91.50 342 ALA A O 1
ATOM 2669 N N . GLU A 1 343 ? 29.447 -13.362 -28.187 1.00 90.25 343 GLU A N 1
ATOM 2670 C CA . GLU A 1 343 ? 30.818 -13.288 -27.661 1.00 90.25 343 GLU A CA 1
ATOM 2671 C C . GLU A 1 343 ? 31.860 -13.488 -28.773 1.00 90.25 343 GLU A C 1
ATOM 2673 O O . GLU A 1 343 ? 32.817 -12.720 -28.858 1.00 90.25 343 GLU A O 1
ATOM 2678 N N . LEU A 1 344 ? 31.651 -14.469 -29.662 1.00 94.38 344 LEU A N 1
ATOM 2679 C CA . LEU A 1 344 ? 32.532 -14.727 -30.808 1.00 94.38 344 LEU A CA 1
ATOM 2680 C C . LEU A 1 344 ? 32.510 -13.591 -31.840 1.00 94.38 344 LEU A C 1
ATOM 2682 O O . LEU A 1 344 ? 33.552 -13.242 -32.391 1.00 94.38 344 LEU A O 1
ATOM 2686 N N . ALA A 1 345 ? 31.333 -13.023 -32.115 1.00 94.19 345 ALA A N 1
ATOM 2687 C CA . ALA A 1 345 ? 31.169 -11.912 -33.051 1.00 94.19 345 ALA A CA 1
ATOM 2688 C C . ALA A 1 345 ? 31.634 -10.563 -32.468 1.00 94.19 345 ALA A C 1
ATOM 2690 O O . ALA A 1 345 ? 31.978 -9.651 -33.218 1.00 94.19 345 ALA A O 1
ATOM 2691 N N . GLY A 1 346 ? 31.644 -10.437 -31.140 1.00 94.94 346 GLY A N 1
ATOM 2692 C CA . GLY A 1 346 ? 31.894 -9.198 -30.414 1.00 94.94 346 GLY A CA 1
ATOM 2693 C C . GLY A 1 346 ? 30.616 -8.385 -30.179 1.00 94.94 346 GLY A C 1
ATOM 2694 O O . GLY A 1 346 ? 29.750 -8.263 -31.053 1.00 94.94 346 GLY A O 1
ATOM 2695 N N . ALA A 1 347 ? 30.513 -7.784 -28.989 1.00 94.88 347 ALA A N 1
ATOM 2696 C CA . ALA A 1 347 ? 29.331 -7.034 -28.558 1.00 94.88 347 ALA A CA 1
ATOM 2697 C C . ALA A 1 347 ? 28.999 -5.862 -29.497 1.00 94.88 347 ALA A C 1
ATOM 2699 O O . ALA A 1 347 ? 27.855 -5.723 -29.923 1.00 94.88 347 ALA A O 1
ATOM 2700 N N . GLU A 1 348 ? 30.001 -5.076 -29.897 1.00 96.31 348 GLU A N 1
ATOM 2701 C CA . GLU A 1 348 ? 29.806 -3.913 -30.775 1.00 96.31 348 GLU A CA 1
ATOM 2702 C C . GLU A 1 348 ? 29.293 -4.302 -32.167 1.00 96.31 348 GLU A C 1
ATOM 2704 O O . GLU A 1 348 ? 28.335 -3.714 -32.665 1.00 96.31 348 GLU A O 1
ATOM 2709 N N . ALA A 1 349 ? 29.873 -5.338 -32.785 1.00 97.19 349 ALA A N 1
ATOM 2710 C CA . ALA A 1 349 ? 29.422 -5.827 -34.088 1.00 97.19 349 ALA A CA 1
ATOM 2711 C C . ALA A 1 349 ? 27.999 -6.404 -34.015 1.00 97.19 349 ALA A C 1
ATOM 2713 O O . ALA A 1 349 ? 27.180 -6.173 -34.909 1.00 97.19 349 ALA A O 1
ATOM 2714 N N . THR A 1 350 ? 27.684 -7.103 -32.923 1.00 97.75 350 THR A N 1
ATOM 2715 C CA . THR A 1 350 ? 26.351 -7.664 -32.674 1.00 97.75 350 THR A CA 1
ATOM 2716 C C . THR A 1 350 ? 25.307 -6.557 -32.508 1.00 97.75 350 THR A C 1
ATOM 2718 O O . THR A 1 350 ? 24.266 -6.583 -33.170 1.00 97.75 350 THR A O 1
ATOM 2721 N N . VAL A 1 351 ? 25.605 -5.532 -31.700 1.00 98.00 351 VAL A N 1
ATOM 2722 C CA . VAL A 1 351 ? 24.738 -4.355 -31.533 1.00 98.00 351 VAL A CA 1
ATOM 2723 C C . VAL A 1 351 ? 24.595 -3.592 -32.850 1.00 98.00 351 VAL A C 1
ATOM 2725 O O . VAL A 1 351 ? 23.482 -3.200 -33.193 1.00 98.00 351 VAL A O 1
ATOM 2728 N N . ALA A 1 352 ? 25.666 -3.421 -33.629 1.00 97.88 352 ALA A N 1
ATOM 2729 C CA . ALA A 1 352 ? 25.608 -2.758 -34.931 1.00 97.88 352 ALA A CA 1
ATOM 2730 C C . ALA A 1 352 ? 24.703 -3.509 -35.926 1.00 97.88 352 ALA A C 1
ATOM 2732 O O . ALA A 1 352 ? 23.869 -2.889 -36.591 1.00 97.88 352 ALA A O 1
ATOM 2733 N N . ARG A 1 353 ? 24.793 -4.846 -35.988 1.00 97.62 353 ARG A N 1
ATOM 2734 C CA . ARG A 1 353 ? 23.888 -5.664 -36.814 1.00 97.62 353 ARG A CA 1
ATOM 2735 C C . ARG A 1 353 ? 22.439 -5.543 -36.351 1.00 97.62 353 ARG A C 1
ATOM 2737 O O . ARG A 1 353 ? 21.551 -5.437 -37.199 1.00 97.62 353 ARG A O 1
ATOM 2744 N N . GLY A 1 354 ? 22.205 -5.536 -35.039 1.00 97.88 354 GLY A N 1
ATOM 2745 C CA . GLY A 1 354 ? 20.873 -5.354 -34.468 1.00 97.88 354 GLY A CA 1
ATOM 2746 C C . GLY A 1 354 ? 20.294 -3.966 -34.751 1.00 97.88 354 GLY A C 1
ATOM 2747 O O . GLY A 1 354 ? 19.148 -3.857 -35.171 1.00 97.88 354 GLY A O 1
ATOM 2748 N N . ARG A 1 355 ? 21.105 -2.907 -34.646 1.00 98.25 355 ARG A N 1
ATOM 2749 C CA . ARG A 1 355 ? 20.740 -1.534 -35.038 1.00 98.25 355 ARG A CA 1
ATOM 2750 C C . ARG A 1 355 ? 20.331 -1.446 -36.507 1.00 98.25 355 ARG A C 1
ATOM 2752 O O . ARG A 1 355 ? 19.343 -0.791 -36.813 1.00 98.25 355 ARG A O 1
ATOM 2759 N N . ALA A 1 356 ? 21.058 -2.122 -37.397 1.00 98.00 356 ALA A N 1
ATOM 2760 C CA . ALA A 1 356 ? 20.719 -2.177 -38.818 1.00 98.00 356 ALA A CA 1
ATOM 2761 C C . ALA A 1 356 ? 19.434 -2.981 -39.096 1.00 98.00 356 ALA A C 1
ATOM 2763 O O . ALA A 1 356 ? 18.715 -2.660 -40.035 1.00 98.00 356 ALA A O 1
ATOM 2764 N N . ALA A 1 357 ? 19.146 -4.009 -38.289 1.00 98.00 357 ALA A N 1
ATOM 2765 C CA . ALA A 1 357 ? 17.931 -4.819 -38.401 1.00 98.00 357 ALA A CA 1
ATOM 2766 C C . ALA A 1 357 ? 16.680 -4.103 -37.868 1.00 98.00 357 ALA A C 1
ATOM 2768 O O . ALA A 1 357 ? 15.587 -4.346 -38.364 1.00 98.00 357 ALA A O 1
ATOM 2769 N N . LEU A 1 358 ? 16.831 -3.227 -36.869 1.00 97.94 358 LEU A N 1
ATOM 2770 C CA . LEU A 1 358 ? 15.730 -2.627 -36.109 1.00 97.94 358 LEU A CA 1
ATOM 2771 C C . LEU A 1 358 ? 14.565 -2.068 -36.958 1.00 97.94 358 LEU A C 1
ATOM 2773 O O . LEU A 1 358 ? 13.425 -2.336 -36.583 1.00 97.94 358 LEU A O 1
ATOM 2777 N N . PRO A 1 359 ? 14.784 -1.342 -38.077 1.00 96.50 359 PRO A N 1
ATOM 2778 C CA . PRO A 1 359 ? 13.680 -0.768 -38.851 1.00 96.50 359 PRO A CA 1
ATOM 2779 C C . PRO A 1 359 ? 12.778 -1.797 -39.546 1.00 96.50 359 PRO A C 1
ATOM 2781 O O . PRO A 1 359 ? 11.623 -1.490 -39.819 1.00 96.50 359 PRO A O 1
ATOM 2784 N N . SER A 1 360 ? 13.299 -2.986 -39.869 1.00 96.25 360 SER A N 1
ATOM 2785 C CA . SER A 1 360 ? 12.589 -4.011 -40.652 1.00 96.25 360 SER A CA 1
ATOM 2786 C C . SER A 1 360 ? 12.358 -5.318 -39.895 1.00 96.25 360 SER A C 1
ATOM 2788 O O . SER A 1 360 ? 11.443 -6.065 -40.220 1.00 96.25 360 SER A O 1
ATOM 2790 N N . GLU A 1 361 ? 13.191 -5.614 -38.899 1.00 96.69 361 GLU A N 1
ATOM 2791 C CA . GLU A 1 361 ? 13.207 -6.869 -38.147 1.00 96.69 361 GLU A CA 1
ATOM 2792 C C . GLU A 1 361 ? 13.412 -6.592 -36.639 1.00 96.69 361 GLU A C 1
ATOM 2794 O O . GLU A 1 361 ? 14.430 -6.983 -36.054 1.00 96.69 361 GLU A O 1
ATOM 2799 N N . PRO A 1 362 ? 12.468 -5.912 -35.963 1.00 96.94 362 PRO A N 1
ATOM 2800 C CA . PRO A 1 362 ? 12.632 -5.514 -34.563 1.00 96.94 362 PRO A CA 1
ATOM 2801 C C . PRO A 1 362 ? 12.787 -6.707 -33.604 1.00 96.94 362 PRO A C 1
ATOM 2803 O O . PRO A 1 362 ? 13.525 -6.610 -32.626 1.00 96.94 362 PRO A O 1
ATOM 2806 N N . VAL A 1 363 ? 12.178 -7.862 -33.903 1.00 96.12 363 VAL A N 1
ATOM 2807 C CA . VAL A 1 363 ? 12.361 -9.099 -33.115 1.00 96.12 363 VAL A CA 1
ATOM 2808 C C . VAL A 1 363 ? 13.795 -9.633 -33.228 1.00 96.12 363 VAL A C 1
ATOM 2810 O O . VAL A 1 363 ? 14.376 -10.053 -32.227 1.00 96.12 363 VAL A O 1
ATOM 2813 N N . LEU A 1 364 ? 14.406 -9.569 -34.418 1.00 96.25 364 LEU A N 1
ATOM 2814 C CA . LEU A 1 364 ? 15.813 -9.939 -34.606 1.00 96.25 364 LEU A CA 1
ATOM 2815 C C . LEU A 1 364 ? 16.734 -8.962 -33.868 1.00 96.25 364 LEU A C 1
ATOM 2817 O O . LEU A 1 364 ? 17.661 -9.387 -33.181 1.00 96.25 364 LEU A O 1
ATOM 2821 N N . ALA A 1 365 ? 16.464 -7.658 -33.979 1.00 97.94 365 ALA A N 1
ATOM 2822 C CA . ALA A 1 365 ? 17.210 -6.627 -33.265 1.00 97.94 365 ALA A CA 1
ATOM 2823 C C . ALA A 1 365 ? 17.167 -6.839 -31.743 1.00 97.94 365 ALA A C 1
ATOM 2825 O O . ALA A 1 365 ? 18.207 -6.758 -31.085 1.00 97.94 365 ALA A O 1
ATOM 2826 N N . LEU A 1 366 ? 15.989 -7.173 -31.202 1.00 97.88 366 LEU A N 1
ATOM 2827 C CA . LEU A 1 366 ? 15.816 -7.520 -29.795 1.00 97.88 366 LEU A CA 1
ATOM 2828 C C . LEU A 1 366 ? 16.613 -8.775 -29.421 1.00 97.88 366 LEU A C 1
ATOM 2830 O O . LEU A 1 366 ? 17.379 -8.732 -28.463 1.00 97.88 366 LEU A O 1
ATOM 2834 N N . SER A 1 367 ? 16.506 -9.853 -30.202 1.00 96.88 367 SER A N 1
ATOM 2835 C CA . SER A 1 367 ? 17.229 -11.102 -29.929 1.00 96.88 367 SER A CA 1
ATOM 2836 C C . SER A 1 367 ? 18.752 -10.909 -29.916 1.00 96.88 367 SER A C 1
ATOM 2838 O O . SER A 1 367 ? 19.441 -11.465 -29.061 1.00 96.88 367 SER A O 1
ATOM 2840 N N . LEU A 1 368 ? 19.288 -10.080 -30.819 1.00 97.19 368 LEU A N 1
ATOM 2841 C CA . LEU A 1 368 ? 20.712 -9.734 -30.843 1.00 97.19 368 LEU A CA 1
ATOM 2842 C C . LEU A 1 368 ? 21.120 -8.886 -29.630 1.00 97.19 368 LEU A C 1
ATOM 2844 O O . LEU A 1 368 ? 22.193 -9.100 -29.067 1.00 97.19 368 LEU A O 1
ATOM 2848 N N . ALA A 1 369 ? 20.269 -7.952 -29.197 1.00 97.62 369 ALA A N 1
ATOM 2849 C CA . ALA A 1 369 ? 20.509 -7.185 -27.980 1.00 97.62 369 ALA A CA 1
ATOM 2850 C C . ALA A 1 369 ? 20.505 -8.085 -26.734 1.00 97.62 369 ALA A C 1
ATOM 2852 O O . ALA A 1 369 ? 21.412 -7.994 -25.910 1.00 97.62 369 ALA A O 1
ATOM 2853 N N . GLU A 1 370 ? 19.530 -8.988 -26.611 1.00 96.50 370 GLU A N 1
ATOM 2854 C CA . GLU A 1 370 ? 19.431 -9.953 -25.511 1.00 96.50 370 GLU A CA 1
ATOM 2855 C C . GLU A 1 370 ? 20.640 -10.891 -25.455 1.00 96.50 370 GLU A C 1
ATOM 2857 O O . GLU A 1 370 ? 21.163 -11.132 -24.368 1.00 96.50 370 GLU A O 1
ATOM 2862 N N . ALA A 1 371 ? 21.142 -11.342 -26.609 1.00 95.88 371 ALA A N 1
ATOM 2863 C CA . ALA A 1 371 ? 22.348 -12.163 -26.690 1.00 95.88 371 ALA A CA 1
ATOM 2864 C C . ALA A 1 371 ? 23.577 -11.466 -26.076 1.00 95.88 371 ALA A C 1
ATOM 2866 O O . ALA A 1 371 ? 24.346 -12.101 -25.354 1.00 95.88 371 ALA A O 1
ATOM 2867 N N . VAL A 1 372 ? 23.736 -10.155 -26.311 1.00 96.50 372 VAL A N 1
ATOM 2868 C CA . VAL A 1 372 ? 24.795 -9.339 -25.687 1.00 96.50 372 VAL A CA 1
ATOM 2869 C C . VAL A 1 372 ? 24.514 -9.113 -24.201 1.00 96.50 372 VAL A C 1
ATOM 2871 O O . VAL A 1 372 ? 25.425 -9.190 -23.381 1.00 96.50 372 VAL A O 1
ATOM 2874 N N . LEU A 1 373 ? 23.259 -8.858 -23.822 1.00 94.38 373 LEU A N 1
ATOM 2875 C CA . LEU A 1 373 ? 22.881 -8.617 -22.426 1.00 94.38 373 LEU A CA 1
ATOM 2876 C C . LEU A 1 373 ? 22.985 -9.872 -21.543 1.00 94.38 373 LEU A C 1
ATOM 2878 O O . LEU A 1 373 ? 23.101 -9.729 -20.327 1.00 94.38 373 LEU A O 1
ATOM 2882 N N . GLU A 1 374 ? 22.967 -11.080 -22.118 1.00 90.38 374 GLU A N 1
ATOM 2883 C CA . GLU A 1 374 ? 23.160 -12.338 -21.381 1.00 90.38 374 GLU A CA 1
ATOM 2884 C C . GLU A 1 374 ? 24.598 -12.474 -20.835 1.00 90.38 374 GLU A C 1
ATOM 2886 O O . GLU A 1 374 ? 24.790 -13.105 -19.794 1.00 90.38 374 GLU A O 1
ATOM 2891 N N . SER A 1 375 ? 25.602 -11.863 -21.483 1.00 84.19 375 SER A N 1
ATOM 2892 C CA . SER A 1 375 ? 27.000 -11.818 -21.006 1.00 84.19 375 SER A CA 1
ATOM 2893 C C . SER A 1 375 ? 27.415 -10.460 -20.432 1.00 84.19 375 SER A C 1
ATOM 2895 O O . SER A 1 375 ? 28.212 -10.411 -19.496 1.00 84.19 375 SER A O 1
ATOM 2897 N N . ALA A 1 376 ? 26.848 -9.360 -20.933 1.00 87.25 376 ALA A N 1
ATOM 2898 C CA . ALA A 1 376 ? 27.121 -7.996 -20.484 1.00 87.25 376 ALA A CA 1
ATOM 2899 C C . ALA A 1 376 ? 25.812 -7.263 -20.108 1.00 87.25 376 ALA A C 1
ATOM 2901 O O . ALA A 1 376 ? 25.331 -6.410 -20.861 1.00 87.25 376 ALA A O 1
ATOM 2902 N N . PRO A 1 377 ? 25.222 -7.542 -18.926 1.00 85.69 377 PRO A N 1
ATOM 2903 C CA . PRO A 1 377 ? 23.883 -7.063 -18.553 1.00 85.69 377 PRO A CA 1
ATOM 2904 C C . PRO A 1 377 ? 23.722 -5.539 -18.465 1.00 85.69 377 PRO A C 1
ATOM 2906 O O . PRO A 1 377 ? 22.591 -5.042 -18.488 1.00 85.69 377 PRO A O 1
ATOM 2909 N N . THR A 1 378 ? 24.837 -4.818 -18.336 1.00 86.62 378 THR A N 1
ATOM 2910 C CA . THR A 1 378 ? 24.932 -3.355 -18.224 1.00 86.62 378 THR A CA 1
ATOM 2911 C C . THR A 1 378 ? 25.400 -2.685 -19.521 1.00 86.62 378 THR A C 1
ATOM 2913 O O . THR A 1 378 ? 25.603 -1.472 -19.540 1.00 86.62 378 THR A O 1
ATOM 2916 N N . HIS A 1 379 ? 25.560 -3.434 -20.622 1.00 93.38 379 HIS A N 1
ATOM 2917 C CA . HIS A 1 379 ? 26.052 -2.896 -21.891 1.00 93.38 379 HIS A CA 1
ATOM 2918 C C . HIS A 1 379 ? 25.100 -1.829 -22.447 1.00 93.38 379 HIS A C 1
ATOM 2920 O O . HIS A 1 379 ? 24.049 -2.138 -23.015 1.00 93.38 379 HIS A O 1
ATOM 2926 N N . ALA A 1 380 ? 25.490 -0.558 -22.327 1.00 93.31 380 ALA A N 1
ATOM 2927 C CA . ALA A 1 380 ? 24.616 0.586 -22.585 1.00 93.31 380 ALA A CA 1
ATOM 2928 C C . ALA A 1 380 ? 23.990 0.567 -23.990 1.00 93.31 380 ALA A C 1
ATOM 2930 O O . ALA A 1 380 ? 22.783 0.757 -24.140 1.00 93.31 380 ALA A O 1
ATOM 2931 N N . ALA A 1 381 ? 24.786 0.271 -25.024 1.00 96.19 381 ALA A N 1
ATOM 2932 C CA . ALA A 1 381 ? 24.288 0.243 -26.398 1.00 96.19 381 ALA A CA 1
ATOM 2933 C C . ALA A 1 381 ? 23.284 -0.899 -26.655 1.00 96.19 381 ALA A C 1
ATOM 2935 O O . ALA A 1 381 ? 22.326 -0.706 -27.405 1.00 96.19 381 ALA A O 1
ATOM 2936 N N . ALA A 1 382 ? 23.457 -2.052 -25.996 1.00 97.12 382 ALA A N 1
ATOM 2937 C CA . ALA A 1 382 ? 22.548 -3.191 -26.100 1.00 97.12 382 ALA A CA 1
ATOM 2938 C C . ALA A 1 382 ? 21.259 -2.946 -25.301 1.00 97.12 382 ALA A C 1
ATOM 2940 O O . ALA A 1 382 ? 20.178 -3.237 -25.800 1.00 97.12 382 ALA A O 1
ATOM 2941 N N . LEU A 1 383 ? 21.347 -2.325 -24.116 1.00 97.06 383 LEU A N 1
ATOM 2942 C CA . LEU A 1 383 ? 20.175 -1.863 -23.360 1.00 97.06 383 LEU A CA 1
ATOM 2943 C C . LEU A 1 383 ? 19.332 -0.881 -24.183 1.00 97.06 383 LEU A C 1
ATOM 2945 O O . LEU A 1 383 ? 18.114 -1.034 -24.270 1.00 97.06 383 LEU A O 1
ATOM 2949 N N . SER A 1 384 ? 19.984 0.092 -24.830 1.00 97.44 384 SER A N 1
ATOM 2950 C CA . SER A 1 384 ? 19.303 1.052 -25.703 1.00 97.44 384 SER A CA 1
ATOM 2951 C C . SER A 1 384 ? 18.664 0.367 -26.908 1.00 97.44 384 SER A C 1
ATOM 2953 O O . SER A 1 384 ? 17.508 0.641 -27.211 1.00 97.44 384 SER A O 1
ATOM 2955 N N . LEU A 1 385 ? 19.380 -0.549 -27.572 1.00 98.19 385 LEU A N 1
ATOM 2956 C CA . LEU A 1 385 ? 18.841 -1.300 -28.706 1.00 98.19 385 LEU A CA 1
ATOM 2957 C C . LEU A 1 385 ? 17.627 -2.148 -28.299 1.00 98.19 385 LEU A C 1
ATOM 2959 O O . LEU A 1 385 ? 16.608 -2.105 -28.982 1.00 98.19 385 LEU A O 1
ATOM 2963 N N . ALA A 1 386 ? 17.706 -2.866 -27.175 1.00 98.12 386 ALA A N 1
ATOM 2964 C CA . ALA A 1 386 ? 16.588 -3.647 -26.655 1.00 98.12 386 ALA A CA 1
ATOM 2965 C C . ALA A 1 386 ? 15.373 -2.752 -26.375 1.00 98.12 386 ALA A C 1
ATOM 2967 O O . ALA A 1 386 ? 14.259 -3.095 -26.764 1.00 98.12 386 ALA A O 1
ATOM 2968 N N . ARG A 1 387 ? 15.571 -1.581 -25.751 1.00 97.75 387 ARG A N 1
ATOM 2969 C CA . ARG A 1 387 ? 14.487 -0.623 -25.483 1.00 97.75 387 ARG A CA 1
ATOM 2970 C C . ARG A 1 387 ? 13.841 -0.144 -26.783 1.00 97.75 387 ARG A C 1
ATOM 2972 O O . ARG A 1 387 ? 12.621 -0.130 -26.892 1.00 97.75 387 ARG A O 1
ATOM 2979 N N . GLU A 1 388 ? 14.647 0.243 -27.763 1.00 97.81 388 GLU A N 1
ATOM 2980 C CA . GLU A 1 388 ? 14.151 0.748 -29.045 1.00 97.81 388 GLU A CA 1
ATOM 2981 C C . GLU A 1 388 ? 13.425 -0.331 -29.856 1.00 97.81 388 GLU A C 1
ATOM 2983 O O . GLU A 1 388 ? 12.408 -0.033 -30.476 1.00 97.81 388 GLU A O 1
ATOM 2988 N N . ALA A 1 389 ? 13.870 -1.588 -29.785 1.00 98.25 389 ALA A N 1
ATOM 2989 C CA . ALA A 1 389 ? 13.155 -2.716 -30.376 1.00 98.25 389 ALA A CA 1
ATOM 2990 C C . ALA A 1 389 ? 11.761 -2.907 -29.759 1.00 98.25 389 ALA A C 1
ATOM 2992 O O . ALA A 1 389 ? 10.791 -3.081 -30.493 1.00 98.25 389 ALA A O 1
ATOM 2993 N N . HIS A 1 390 ? 11.626 -2.786 -28.434 1.00 98.19 390 HIS A N 1
ATOM 2994 C CA . HIS A 1 390 ? 10.313 -2.809 -27.778 1.00 98.19 390 HIS A CA 1
ATOM 2995 C C . HIS A 1 390 ? 9.418 -1.638 -28.219 1.00 98.19 390 HIS A C 1
ATOM 2997 O O . HIS A 1 390 ? 8.227 -1.835 -28.449 1.00 98.19 390 HIS A O 1
ATOM 3003 N N . VAL A 1 391 ? 9.983 -0.436 -28.388 1.00 96.88 391 VAL A N 1
ATOM 3004 C CA . VAL A 1 391 ? 9.248 0.739 -28.896 1.00 96.88 391 VAL A CA 1
ATOM 3005 C C . VAL A 1 391 ? 8.777 0.534 -30.337 1.00 96.88 391 VAL A C 1
ATOM 3007 O O . VAL A 1 391 ? 7.659 0.931 -30.661 1.00 96.88 391 VAL A O 1
ATOM 3010 N N . ALA A 1 392 ? 9.602 -0.087 -31.183 1.00 96.94 392 ALA A N 1
ATOM 3011 C CA . ALA A 1 392 ? 9.242 -0.421 -32.558 1.00 96.94 392 ALA A CA 1
ATOM 3012 C C . ALA A 1 392 ? 8.095 -1.443 -32.604 1.00 96.94 392 ALA A C 1
ATOM 3014 O O . ALA A 1 392 ? 7.122 -1.224 -33.316 1.00 96.94 392 ALA A O 1
ATOM 3015 N N . LEU A 1 393 ? 8.154 -2.500 -31.784 1.00 96.50 393 LEU A N 1
ATOM 3016 C CA . LEU A 1 393 ? 7.073 -3.491 -31.673 1.00 96.50 393 LEU A CA 1
ATOM 3017 C C . LEU A 1 393 ? 5.755 -2.871 -31.181 1.00 96.50 393 LEU A C 1
ATOM 3019 O O . LEU A 1 393 ? 4.681 -3.268 -31.612 1.00 96.50 393 LEU A O 1
ATOM 3023 N N . LEU A 1 394 ? 5.825 -1.855 -30.317 1.00 95.81 394 LEU A N 1
ATOM 3024 C CA . LEU A 1 394 ? 4.651 -1.115 -29.847 1.00 95.81 394 LEU A CA 1
ATOM 3025 C C . LEU A 1 394 ? 4.042 -0.161 -30.893 1.00 95.81 394 LEU A C 1
ATOM 3027 O O . LEU A 1 394 ? 2.990 0.413 -30.613 1.00 95.81 394 LEU A O 1
ATOM 3031 N N . GLN A 1 395 ? 4.662 0.033 -32.064 1.00 94.94 395 GLN A N 1
ATOM 3032 C CA . GLN A 1 395 ? 4.038 0.796 -33.154 1.00 94.94 395 GLN A CA 1
ATOM 3033 C C . GLN A 1 395 ? 2.954 -0.006 -33.881 1.00 94.94 395 GLN A C 1
ATOM 3035 O O . GLN A 1 395 ? 2.059 0.599 -34.466 1.00 94.94 395 GLN A O 1
ATOM 3040 N N . GLU A 1 396 ? 3.000 -1.340 -33.810 1.00 92.31 396 GLU A N 1
ATOM 3041 C CA . GLU A 1 396 ? 1.958 -2.205 -34.359 1.00 92.31 396 GLU A CA 1
ATOM 3042 C C . GLU A 1 396 ? 0.704 -2.137 -33.464 1.00 92.31 396 GLU A C 1
ATOM 3044 O O . GLU A 1 396 ? 0.753 -2.564 -32.302 1.00 92.31 396 GLU A O 1
ATOM 3049 N N . PRO A 1 397 ? -0.438 -1.603 -33.950 1.00 88.12 397 PRO A N 1
ATOM 3050 C CA . PRO A 1 397 ? -1.596 -1.334 -33.096 1.00 88.12 397 PRO A CA 1
ATOM 3051 C C . PRO A 1 397 ? -2.149 -2.582 -32.402 1.00 88.12 397 PRO A C 1
ATOM 3053 O O . PRO A 1 397 ? -2.491 -2.525 -31.220 1.00 88.12 397 PRO A O 1
ATOM 3056 N N . ASP A 1 398 ? -2.185 -3.717 -33.101 1.00 85.88 398 ASP A N 1
ATOM 3057 C CA . ASP A 1 398 ? -2.683 -4.984 -32.557 1.00 85.88 398 ASP A CA 1
ATOM 3058 C C . ASP A 1 398 ? -1.758 -5.554 -31.467 1.00 85.88 398 ASP A C 1
ATOM 3060 O O . ASP A 1 398 ? -2.222 -6.217 -30.534 1.00 85.88 398 ASP A O 1
ATOM 3064 N N . ASP A 1 399 ? -0.449 -5.296 -31.548 1.00 90.31 399 ASP A N 1
ATOM 3065 C CA . ASP A 1 399 ? 0.535 -5.664 -30.522 1.00 90.31 399 ASP A CA 1
ATOM 3066 C C . ASP A 1 399 ? 0.396 -4.763 -29.299 1.00 90.31 399 ASP A C 1
ATOM 3068 O O . ASP A 1 399 ? 0.328 -5.252 -28.169 1.00 90.31 399 ASP A O 1
ATOM 3072 N N . ALA A 1 400 ? 0.277 -3.454 -29.520 1.00 89.88 400 ALA A N 1
ATOM 3073 C CA . ALA A 1 400 ? 0.115 -2.473 -28.457 1.00 89.88 400 ALA A CA 1
ATOM 3074 C C . ALA A 1 400 ? -1.196 -2.654 -27.672 1.00 89.88 400 ALA A C 1
ATOM 3076 O O . ALA A 1 400 ? -1.200 -2.479 -26.444 1.00 89.88 400 ALA A O 1
ATOM 3077 N N . GLN A 1 401 ? -2.287 -2.997 -28.368 1.00 87.62 401 GLN A N 1
ATOM 3078 C CA . GLN A 1 401 ? -3.621 -3.193 -27.793 1.00 87.62 401 GLN A CA 1
ATOM 3079 C C . GLN A 1 401 ? -3.830 -4.586 -27.194 1.00 87.62 401 GLN A C 1
ATOM 3081 O O . GLN A 1 401 ? -4.690 -4.736 -26.324 1.00 87.62 401 GLN A O 1
ATOM 3086 N N . ASN A 1 402 ? -3.066 -5.601 -27.615 1.00 91.38 402 ASN A N 1
ATOM 3087 C CA . ASN A 1 402 ? -3.137 -6.914 -26.983 1.00 91.38 402 ASN A CA 1
ATOM 3088 C C . ASN A 1 402 ? -2.699 -6.818 -25.513 1.00 91.38 402 ASN A C 1
ATOM 3090 O O . ASN A 1 402 ? -1.636 -6.279 -25.197 1.00 91.38 402 ASN A O 1
ATOM 3094 N N . PHE A 1 403 ? -3.508 -7.375 -24.611 1.00 89.38 403 PHE A N 1
ATOM 3095 C CA . PHE A 1 403 ? -3.267 -7.288 -23.172 1.00 89.38 403 PHE A CA 1
ATOM 3096 C C . PHE A 1 403 ? -1.913 -7.843 -22.747 1.00 89.38 403 PHE A C 1
ATOM 3098 O O . PHE A 1 403 ? -1.137 -7.174 -22.062 1.00 89.38 403 PHE A O 1
ATOM 3105 N N . TRP A 1 404 ? -1.636 -9.081 -23.157 1.00 90.94 404 TRP A N 1
ATOM 3106 C CA . TRP A 1 404 ? -0.467 -9.814 -22.706 1.00 90.94 404 TRP A CA 1
ATOM 3107 C C . TRP A 1 404 ? 0.788 -9.284 -23.384 1.00 90.94 404 TRP A C 1
ATOM 3109 O O . TRP A 1 404 ? 1.744 -8.917 -22.702 1.00 90.94 404 TRP A O 1
ATOM 3119 N N . LEU A 1 405 ? 0.765 -9.180 -24.714 1.00 93.19 405 LEU A N 1
ATOM 3120 C CA . LEU A 1 405 ? 1.914 -8.742 -25.494 1.00 93.19 405 LEU A CA 1
ATOM 3121 C C . LEU A 1 405 ? 2.233 -7.272 -25.237 1.00 93.19 405 LEU A C 1
ATOM 3123 O O . LEU A 1 405 ? 3.329 -6.964 -24.780 1.00 93.19 405 LEU A O 1
ATOM 3127 N N . GLY A 1 406 ? 1.273 -6.371 -25.444 1.00 92.69 406 GLY A N 1
ATOM 3128 C CA . GLY A 1 406 ? 1.478 -4.944 -25.221 1.00 92.69 406 GLY A CA 1
ATOM 3129 C C . GLY A 1 406 ? 1.854 -4.640 -23.771 1.00 92.69 406 GLY A C 1
ATOM 3130 O O . GLY A 1 406 ? 2.736 -3.817 -23.521 1.00 92.69 406 GLY A O 1
ATOM 3131 N N . GLY A 1 407 ? 1.236 -5.335 -22.807 1.00 90.25 407 GLY A N 1
ATOM 3132 C CA . GLY A 1 407 ? 1.593 -5.232 -21.391 1.00 90.25 407 GLY A CA 1
ATOM 3133 C C . GLY A 1 407 ? 3.033 -5.667 -21.107 1.00 90.25 407 GLY A C 1
ATOM 3134 O O . GLY A 1 407 ? 3.773 -4.931 -20.456 1.00 90.25 407 GLY A O 1
ATOM 3135 N N . TRP A 1 408 ? 3.469 -6.803 -21.663 1.00 93.25 408 TRP A N 1
ATOM 3136 C CA . TRP A 1 408 ? 4.851 -7.274 -21.543 1.00 93.25 408 TRP A CA 1
ATOM 3137 C C . TRP A 1 408 ? 5.843 -6.297 -22.171 1.00 93.25 408 TRP A C 1
ATOM 3139 O O . TRP A 1 408 ? 6.833 -5.940 -21.535 1.00 93.25 408 TRP A O 1
ATOM 3149 N N . LEU A 1 409 ? 5.560 -5.824 -23.389 1.00 95.38 409 LEU A N 1
ATOM 3150 C CA . LEU A 1 409 ? 6.445 -4.915 -24.110 1.00 95.38 409 LEU A CA 1
ATOM 3151 C C . LEU A 1 409 ? 6.658 -3.606 -23.335 1.00 95.38 409 LEU A C 1
ATOM 3153 O O . LEU A 1 409 ? 7.797 -3.164 -23.173 1.00 95.38 409 LEU A O 1
ATOM 3157 N N . ARG A 1 410 ? 5.583 -3.027 -22.781 1.00 93.38 410 ARG A N 1
ATOM 3158 C CA . ARG A 1 410 ? 5.655 -1.834 -21.918 1.00 93.38 410 ARG A CA 1
ATOM 3159 C C . ARG A 1 410 ? 6.420 -2.100 -20.620 1.00 93.38 410 ARG A C 1
ATOM 3161 O O . ARG A 1 410 ? 7.240 -1.276 -20.215 1.00 93.38 410 ARG A O 1
ATOM 3168 N N . ALA A 1 411 ? 6.195 -3.247 -19.980 1.00 89.75 411 ALA A N 1
ATOM 3169 C CA . ALA A 1 411 ? 6.899 -3.615 -18.754 1.00 89.75 411 ALA A CA 1
ATOM 3170 C C . ALA A 1 411 ? 8.408 -3.809 -18.983 1.00 89.75 411 ALA A C 1
ATOM 3172 O O . ALA A 1 411 ? 9.221 -3.342 -18.181 1.00 89.75 411 ALA A O 1
ATOM 3173 N N . GLN A 1 412 ? 8.795 -4.445 -20.092 1.00 93.69 412 GLN A N 1
ATOM 3174 C CA . GLN A 1 412 ? 10.198 -4.591 -20.480 1.00 93.69 412 GLN A CA 1
ATOM 3175 C C . GLN A 1 412 ? 10.833 -3.247 -20.823 1.00 93.69 412 GLN A C 1
ATOM 3177 O O . GLN A 1 412 ? 11.934 -2.969 -20.351 1.00 93.69 412 GLN A O 1
ATOM 3182 N N . GLN A 1 413 ? 10.131 -2.378 -21.557 1.00 92.31 413 GLN A N 1
ATOM 3183 C CA . GLN A 1 413 ? 10.603 -1.019 -21.821 1.00 92.31 413 GLN A CA 1
ATOM 3184 C C . GLN A 1 413 ? 10.909 -0.274 -20.510 1.00 92.31 413 GLN A C 1
ATOM 3186 O O . GLN A 1 413 ? 12.020 0.228 -20.342 1.00 92.31 413 GLN A O 1
ATOM 3191 N N . ALA A 1 414 ? 9.972 -0.266 -19.556 1.00 87.38 414 ALA A N 1
ATOM 3192 C CA . ALA A 1 414 ? 10.167 0.375 -18.255 1.00 87.38 414 ALA A CA 1
ATOM 3193 C C . ALA A 1 414 ? 11.331 -0.255 -17.463 1.00 87.38 414 ALA A C 1
ATOM 3195 O O . ALA A 1 414 ? 12.135 0.452 -16.853 1.00 87.38 414 ALA A O 1
ATOM 3196 N N . SER A 1 415 ? 11.464 -1.586 -17.496 1.00 87.38 415 SER A N 1
ATOM 3197 C CA . SER A 1 415 ? 12.579 -2.295 -16.856 1.00 87.38 415 SER A CA 1
ATOM 3198 C C . SER A 1 415 ? 13.934 -1.907 -17.456 1.00 87.38 415 SER A C 1
ATOM 3200 O O . SER A 1 415 ? 14.896 -1.672 -16.721 1.00 87.38 415 SER A O 1
ATOM 3202 N N . LEU A 1 416 ? 14.016 -1.806 -18.783 1.00 91.00 416 LEU A N 1
ATOM 3203 C CA . LEU A 1 416 ? 15.223 -1.402 -19.499 1.00 91.00 416 LEU A CA 1
ATOM 3204 C C . LEU A 1 416 ? 15.589 0.054 -19.199 1.00 91.00 416 LEU A C 1
ATOM 3206 O O . LEU A 1 416 ? 16.756 0.333 -18.943 1.00 91.00 416 LEU A O 1
ATOM 3210 N N . GLU A 1 417 ? 14.613 0.961 -19.136 1.00 87.88 417 GLU A N 1
ATOM 3211 C CA . GLU A 1 417 ? 14.835 2.362 -18.751 1.00 87.88 417 GLU A CA 1
ATOM 3212 C C . GLU A 1 417 ? 15.409 2.475 -17.332 1.00 87.88 417 GLU A C 1
ATOM 3214 O O . GLU A 1 417 ? 16.389 3.191 -17.117 1.00 87.88 417 GLU A O 1
ATOM 3219 N N . VAL A 1 418 ? 14.890 1.690 -16.380 1.00 81.62 418 VAL A N 1
ATOM 3220 C CA . VAL A 1 418 ? 15.479 1.595 -15.036 1.00 81.62 418 VAL A CA 1
ATOM 3221 C C . VAL A 1 418 ? 16.913 1.073 -15.104 1.00 81.62 418 VAL A C 1
ATOM 3223 O O . VAL A 1 418 ? 17.786 1.665 -14.482 1.00 81.62 418 VAL A O 1
ATOM 3226 N N . ARG A 1 419 ? 17.190 0.012 -15.871 1.00 83.19 419 ARG A N 1
ATOM 3227 C CA . ARG A 1 419 ? 18.547 -0.555 -16.014 1.00 83.19 419 ARG A CA 1
ATOM 3228 C C . ARG A 1 419 ? 19.542 0.411 -16.660 1.00 83.19 419 ARG A C 1
ATOM 3230 O O . ARG A 1 419 ? 20.720 0.348 -16.336 1.00 83.19 419 ARG A O 1
ATOM 3237 N N . MET A 1 420 ? 19.087 1.285 -17.556 1.00 82.50 420 MET A N 1
ATOM 3238 C CA . MET A 1 420 ? 19.925 2.294 -18.214 1.00 82.50 420 MET A CA 1
ATOM 3239 C C . MET A 1 420 ? 20.306 3.450 -17.281 1.00 82.50 420 MET A C 1
ATOM 3241 O O . MET A 1 420 ? 21.376 4.032 -17.439 1.00 82.50 420 MET A O 1
ATOM 3245 N N . VAL A 1 421 ? 19.428 3.801 -16.334 1.00 73.69 421 VAL A N 1
ATOM 3246 C CA . VAL A 1 421 ? 19.637 4.905 -15.375 1.00 73.69 421 VAL A CA 1
ATOM 3247 C C . VAL A 1 421 ? 20.191 4.406 -14.039 1.00 73.69 421 VAL A C 1
ATOM 3249 O O . VAL A 1 421 ? 20.783 5.176 -13.278 1.00 73.69 421 VAL A O 1
ATOM 3252 N N . ALA A 1 422 ? 20.016 3.119 -13.741 1.00 56.41 422 ALA A N 1
ATOM 3253 C CA . ALA A 1 422 ? 20.586 2.480 -12.573 1.00 56.41 422 ALA A CA 1
ATOM 3254 C C . ALA A 1 422 ? 22.110 2.626 -12.620 1.00 56.41 422 ALA A C 1
ATOM 3256 O O . ALA A 1 422 ? 22.791 2.029 -13.452 1.00 56.41 422 ALA A O 1
ATOM 3257 N N . LYS A 1 423 ? 22.653 3.400 -11.673 1.00 46.84 423 LYS A N 1
ATOM 3258 C CA . LYS A 1 423 ? 24.025 3.163 -11.213 1.00 46.84 423 LYS A CA 1
ATOM 3259 C C . LYS A 1 423 ? 24.093 1.699 -10.787 1.00 46.84 423 LYS A C 1
ATOM 3261 O O . LYS A 1 423 ? 23.084 1.189 -10.290 1.00 46.84 423 LYS A O 1
ATOM 3266 N N . GLU A 1 424 ? 25.228 1.033 -11.012 1.00 43.84 424 GLU A N 1
ATOM 3267 C CA . GLU A 1 424 ? 25.407 -0.351 -10.560 1.00 43.84 424 GLU A CA 1
ATOM 3268 C C . GLU A 1 424 ? 24.821 -0.513 -9.150 1.00 43.84 424 GLU A C 1
ATOM 3270 O O . GLU A 1 424 ? 25.045 0.373 -8.315 1.00 43.84 424 GLU A O 1
ATOM 3275 N N . PRO A 1 425 ? 24.007 -1.559 -8.904 1.00 41.94 425 PRO A N 1
ATOM 3276 C CA . PRO A 1 425 ? 23.409 -1.762 -7.592 1.00 41.94 425 PRO A CA 1
ATOM 3277 C C . PRO A 1 425 ? 24.532 -1.700 -6.562 1.00 41.94 425 PRO A C 1
ATOM 3279 O O . PRO A 1 425 ? 25.539 -2.372 -6.765 1.00 41.94 425 PRO A O 1
ATOM 3282 N N . ASP A 1 426 ? 24.375 -0.851 -5.536 1.00 46.88 426 ASP A N 1
ATOM 3283 C CA . ASP A 1 426 ? 25.403 -0.568 -4.528 1.00 46.88 426 ASP A CA 1
ATOM 3284 C C . ASP A 1 426 ? 26.208 -1.832 -4.219 1.00 46.88 426 ASP A C 1
ATOM 3286 O O . ASP A 1 426 ? 25.650 -2.764 -3.626 1.00 46.88 426 ASP A O 1
ATOM 3290 N N . GLU A 1 427 ? 27.473 -1.845 -4.672 1.00 57.19 427 GLU A N 1
ATOM 3291 C CA . GLU A 1 427 ? 28.444 -2.939 -4.530 1.00 57.19 427 GLU A CA 1
ATOM 3292 C C . GLU A 1 427 ? 28.174 -3.711 -3.232 1.00 57.19 427 GLU A C 1
ATOM 3294 O O . GLU A 1 427 ? 28.205 -3.127 -2.142 1.00 57.19 427 GLU A O 1
ATOM 3299 N N . VAL A 1 428 ? 27.877 -5.010 -3.343 1.00 61.78 428 VAL A N 1
ATOM 3300 C CA . VAL A 1 428 ? 27.803 -5.903 -2.179 1.00 61.78 428 VAL A CA 1
ATOM 3301 C C . VAL A 1 428 ? 29.163 -5.820 -1.494 1.00 61.78 428 VAL A C 1
ATOM 3303 O O . VAL A 1 428 ? 30.183 -6.172 -2.091 1.00 61.78 428 VAL A O 1
ATOM 3306 N N . ARG A 1 429 ? 29.212 -5.252 -0.281 1.00 74.44 429 ARG A N 1
ATOM 3307 C CA . ARG A 1 429 ? 30.491 -5.017 0.395 1.00 74.44 429 ARG A CA 1
ATOM 3308 C C . ARG A 1 429 ? 31.047 -6.362 0.836 1.00 74.44 429 ARG A C 1
ATOM 3310 O O . ARG A 1 429 ? 30.318 -7.163 1.404 1.00 74.44 429 ARG A O 1
ATOM 3317 N N . ALA A 1 430 ? 32.343 -6.587 0.640 1.00 74.69 430 ALA A N 1
ATOM 3318 C CA . ALA A 1 430 ? 32.992 -7.784 1.165 1.00 74.69 430 ALA A CA 1
ATOM 3319 C C . ALA A 1 430 ? 32.785 -7.892 2.693 1.00 74.69 430 ALA A C 1
ATOM 3321 O O . ALA A 1 430 ? 33.028 -6.942 3.440 1.00 74.69 430 ALA A O 1
ATOM 3322 N N . GLY A 1 431 ? 32.341 -9.058 3.138 1.00 76.88 431 GLY A N 1
ATOM 3323 C CA . GLY A 1 431 ? 31.908 -9.422 4.481 1.00 76.88 431 GLY A CA 1
ATOM 3324 C C . GLY A 1 431 ? 30.463 -9.061 4.859 1.00 76.88 431 GLY A C 1
ATOM 3325 O O . GLY A 1 431 ? 30.071 -9.375 5.981 1.00 76.88 431 GLY A O 1
ATOM 3326 N N . GLU A 1 432 ? 29.663 -8.398 4.018 1.00 82.31 432 GLU A N 1
ATOM 3327 C CA . GLU A 1 432 ? 28.340 -7.857 4.390 1.00 82.31 432 GLU A CA 1
ATOM 3328 C C . GLU A 1 432 ? 27.279 -8.950 4.587 1.00 82.31 432 GLU A C 1
ATOM 3330 O O . GLU A 1 432 ? 26.568 -8.941 5.595 1.00 82.31 432 GLU A O 1
ATOM 3335 N N . VAL A 1 433 ? 27.206 -9.928 3.681 1.00 83.56 433 VAL A N 1
ATOM 3336 C CA . VAL A 1 433 ? 26.319 -11.096 3.786 1.00 83.56 433 VAL A CA 1
ATOM 3337 C C . VAL A 1 433 ? 26.716 -11.956 4.982 1.00 83.56 433 VAL A C 1
ATOM 3339 O O . VAL A 1 433 ? 25.856 -12.315 5.789 1.00 83.56 433 VAL A O 1
ATOM 3342 N N . ALA A 1 434 ? 28.013 -12.233 5.139 1.00 83.19 434 ALA A N 1
ATOM 3343 C CA . ALA A 1 434 ? 28.529 -13.016 6.259 1.00 83.19 434 ALA A CA 1
ATOM 3344 C C . ALA A 1 434 ? 28.250 -12.329 7.608 1.00 83.19 434 ALA A C 1
ATOM 3346 O O . ALA A 1 434 ? 27.809 -12.981 8.557 1.00 83.19 434 ALA A O 1
ATOM 3347 N N . ALA A 1 435 ? 28.422 -11.004 7.688 1.00 79.88 435 ALA A N 1
ATOM 3348 C CA . ALA A 1 435 ? 28.105 -10.224 8.882 1.00 79.88 435 ALA A CA 1
ATOM 3349 C C . ALA A 1 435 ? 26.603 -10.238 9.201 1.00 79.88 435 ALA A C 1
ATOM 3351 O O . ALA A 1 435 ? 26.216 -10.375 10.363 1.00 79.88 435 ALA A O 1
ATOM 3352 N N . LEU A 1 436 ? 25.745 -10.138 8.182 1.00 82.75 436 LEU A N 1
ATOM 3353 C CA . LEU A 1 436 ? 24.298 -10.241 8.353 1.00 82.75 436 LEU A CA 1
ATOM 3354 C C . LEU A 1 436 ? 23.869 -11.630 8.829 1.00 82.75 436 LEU A C 1
ATOM 3356 O O . LEU A 1 436 ? 23.040 -11.708 9.735 1.00 82.75 436 LEU A O 1
ATOM 3360 N N . MET A 1 437 ? 24.446 -12.695 8.264 1.00 88.88 437 MET A N 1
ATOM 3361 C CA . MET A 1 437 ? 24.212 -14.080 8.686 1.00 88.88 437 MET A CA 1
ATOM 3362 C C . MET A 1 437 ? 24.644 -14.306 10.132 1.00 88.88 437 MET A C 1
ATOM 3364 O O . MET A 1 437 ? 23.858 -14.799 10.939 1.00 88.88 437 MET A O 1
ATOM 3368 N N . ALA A 1 438 ? 25.850 -13.867 10.496 1.00 83.44 438 ALA A N 1
ATOM 3369 C CA . ALA A 1 438 ? 26.342 -13.936 11.869 1.00 83.44 438 ALA A CA 1
ATOM 3370 C C . ALA A 1 438 ? 25.473 -13.124 12.849 1.00 83.44 438 ALA A C 1
ATOM 3372 O O . ALA A 1 438 ? 25.356 -13.485 14.018 1.00 83.44 438 ALA A O 1
ATOM 3373 N N . GLY A 1 439 ? 24.841 -12.047 12.372 1.00 79.25 439 GLY A N 1
ATOM 3374 C CA . GLY A 1 439 ? 23.947 -11.193 13.152 1.00 79.25 439 GLY A CA 1
ATOM 3375 C C . GLY A 1 439 ? 22.506 -11.698 13.285 1.00 79.25 439 GLY A C 1
ATOM 3376 O O . GLY A 1 439 ? 21.756 -11.142 14.089 1.00 79.25 439 GLY A O 1
ATOM 3377 N N . LEU A 1 440 ? 22.087 -12.729 12.542 1.00 81.44 440 LEU A N 1
ATOM 3378 C CA . LEU A 1 440 ? 20.713 -13.248 12.609 1.00 81.44 440 LEU A CA 1
ATOM 3379 C C . LEU A 1 440 ? 20.290 -13.727 14.011 1.00 81.44 440 LEU A C 1
ATOM 3381 O O . LEU A 1 440 ? 19.170 -13.394 14.392 1.00 81.44 440 LEU A O 1
ATOM 3385 N N . PRO A 1 441 ? 21.124 -14.406 14.830 1.00 85.62 441 PRO A N 1
ATOM 3386 C CA . PRO A 1 441 ? 20.752 -14.779 16.198 1.00 85.62 441 PRO A CA 1
ATOM 3387 C C . PRO A 1 441 ? 20.388 -13.579 17.077 1.00 85.62 441 PRO A C 1
ATOM 3389 O O . PRO A 1 441 ? 19.432 -13.643 17.839 1.00 85.62 441 PRO A O 1
ATOM 3392 N N . ALA A 1 442 ? 21.105 -12.461 16.935 1.00 76.06 442 ALA A N 1
ATOM 3393 C CA . ALA A 1 442 ? 20.827 -11.231 17.683 1.00 76.06 442 ALA A CA 1
ATOM 3394 C C . ALA A 1 442 ? 19.565 -10.506 17.187 1.00 76.06 442 ALA A C 1
ATOM 3396 O O . ALA A 1 442 ? 18.993 -9.684 17.898 1.00 76.06 442 ALA A O 1
ATOM 3397 N N . ARG A 1 443 ? 19.147 -10.799 15.953 1.00 81.25 443 ARG A N 1
ATOM 3398 C CA . ARG A 1 443 ? 17.929 -10.277 15.325 1.00 81.25 443 ARG A CA 1
ATOM 3399 C C . ARG A 1 443 ? 16.748 -11.229 15.480 1.00 81.25 443 ARG A C 1
ATOM 3401 O O . ARG A 1 443 ? 15.650 -10.870 15.063 1.00 81.25 443 ARG A O 1
ATOM 3408 N N . PHE A 1 444 ? 16.972 -12.424 16.021 1.00 81.12 444 PHE A N 1
ATOM 3409 C CA . PHE A 1 444 ? 15.932 -13.415 16.211 1.00 81.12 444 PHE A CA 1
ATOM 3410 C C . PHE A 1 444 ? 14.920 -12.921 17.242 1.00 81.12 444 PHE A C 1
ATOM 3412 O O . PHE A 1 444 ? 15.289 -12.325 18.252 1.00 81.12 444 PHE A O 1
ATOM 3419 N N . VAL A 1 445 ? 13.642 -13.169 16.982 1.00 74.88 445 VAL A N 1
ATOM 3420 C CA . VAL A 1 445 ? 12.519 -12.741 17.813 1.00 74.88 445 VAL A CA 1
ATOM 3421 C C . VAL A 1 445 ? 11.850 -13.998 18.383 1.00 74.88 445 VAL A C 1
ATOM 3423 O O . VAL A 1 445 ? 10.947 -14.549 17.748 1.00 74.88 445 VAL A O 1
ATOM 3426 N N . PRO A 1 446 ? 12.271 -14.477 19.575 1.00 74.94 446 PRO A N 1
ATOM 3427 C CA . PRO A 1 446 ? 11.779 -15.725 20.166 1.00 74.94 446 PRO A CA 1
ATOM 3428 C C . PRO A 1 446 ? 10.256 -15.797 20.293 1.00 74.94 446 PRO A C 1
ATOM 3430 O O . PRO A 1 446 ? 9.660 -16.845 20.061 1.00 74.94 446 PRO A O 1
ATOM 3433 N N . SER A 1 447 ? 9.609 -14.671 20.603 1.00 67.31 447 SER A N 1
ATOM 3434 C CA . SER A 1 447 ? 8.151 -14.589 20.732 1.00 67.31 447 SER A CA 1
ATOM 3435 C C . SER A 1 447 ? 7.415 -14.793 19.405 1.00 67.31 447 SER A C 1
ATOM 3437 O O . SER A 1 447 ? 6.358 -15.415 19.396 1.00 67.31 447 SER A O 1
ATOM 3439 N N . ALA A 1 448 ? 7.978 -14.330 18.284 1.00 59.53 448 ALA A N 1
ATOM 3440 C CA . ALA A 1 448 ? 7.421 -14.563 16.949 1.00 59.53 448 ALA A CA 1
ATOM 3441 C C . ALA A 1 448 ? 7.668 -15.996 16.455 1.00 59.53 448 ALA A C 1
ATOM 3443 O O . ALA A 1 448 ? 6.925 -16.488 15.607 1.00 59.53 448 ALA A O 1
ATOM 3444 N N . ALA A 1 449 ? 8.694 -16.672 16.979 1.00 67.62 449 ALA A N 1
ATOM 3445 C CA . ALA A 1 449 ? 8.938 -18.079 16.689 1.00 67.62 449 ALA A CA 1
ATOM 3446 C C . ALA A 1 449 ? 8.012 -19.006 17.494 1.00 67.62 449 ALA A C 1
ATOM 3448 O O . ALA A 1 449 ? 7.659 -20.080 17.015 1.00 67.62 449 ALA A O 1
ATOM 3449 N N . GLY A 1 450 ? 7.574 -18.615 18.694 1.00 77.50 450 GLY A N 1
ATOM 3450 C CA . GLY A 1 450 ? 6.715 -19.456 19.532 1.00 77.50 450 GLY A CA 1
ATOM 3451 C C . GLY A 1 450 ? 7.356 -20.826 19.807 1.00 77.50 450 GLY A C 1
ATOM 3452 O O . GLY A 1 450 ? 8.503 -20.901 20.240 1.00 77.50 450 GLY A O 1
ATOM 3453 N N . GLY A 1 451 ? 6.629 -21.918 19.530 1.00 77.19 451 GLY A N 1
ATOM 3454 C CA . GLY A 1 451 ? 7.119 -23.305 19.638 1.00 77.19 451 GLY A CA 1
ATOM 3455 C C . GLY A 1 451 ? 7.807 -23.853 18.379 1.00 77.19 451 GLY A C 1
ATOM 3456 O O . GLY A 1 451 ? 7.913 -25.067 18.217 1.00 77.19 451 GLY A O 1
ATOM 3457 N N . LEU A 1 452 ? 8.202 -22.984 17.447 1.00 77.94 452 LEU A N 1
ATOM 3458 C CA . LEU A 1 452 ? 8.778 -23.374 16.164 1.00 77.94 452 LEU A CA 1
ATOM 3459 C C . LEU A 1 452 ? 10.099 -24.130 16.343 1.00 77.94 452 LEU A C 1
ATOM 3461 O O . LEU A 1 452 ? 11.038 -23.640 16.968 1.00 77.94 452 LEU A O 1
ATOM 3465 N N . VAL A 1 453 ? 10.159 -25.311 15.728 1.00 87.69 453 VAL A N 1
ATOM 3466 C CA . VAL A 1 453 ? 11.379 -26.102 15.551 1.00 87.69 453 VAL A CA 1
ATOM 3467 C C . VAL A 1 453 ? 11.629 -26.233 14.052 1.00 87.69 453 VAL A C 1
ATOM 3469 O O . VAL A 1 453 ? 10.830 -26.852 13.335 1.00 87.69 453 VAL A O 1
ATOM 3472 N N . ALA A 1 454 ? 12.681 -25.585 13.559 1.00 89.25 454 ALA A N 1
ATOM 3473 C CA . ALA A 1 454 ? 12.975 -25.487 12.134 1.00 89.25 454 ALA A CA 1
ATOM 3474 C C . ALA A 1 454 ? 14.472 -25.302 11.852 1.00 89.25 454 ALA A C 1
ATOM 3476 O O . ALA A 1 454 ? 15.151 -24.521 12.513 1.00 89.25 454 ALA A O 1
ATOM 3477 N N . VAL A 1 455 ? 14.963 -25.950 10.799 1.00 92.31 455 VAL A N 1
ATOM 3478 C CA . VAL A 1 455 ? 16.283 -25.716 10.212 1.00 92.31 455 VAL A CA 1
ATOM 3479 C C . VAL A 1 455 ? 16.128 -25.088 8.826 1.00 92.31 455 VAL A C 1
ATOM 3481 O O . VAL A 1 455 ? 15.665 -25.737 7.886 1.00 92.31 455 VAL A O 1
ATOM 3484 N N . TYR A 1 456 ? 16.549 -23.831 8.686 1.00 92.31 456 TYR A N 1
ATOM 3485 C CA . TYR A 1 456 ? 16.541 -23.090 7.425 1.00 92.31 456 TYR A CA 1
ATOM 3486 C C . TYR A 1 456 ? 17.907 -23.135 6.754 1.00 92.31 456 TYR A C 1
ATOM 3488 O O . TYR A 1 456 ? 18.854 -22.542 7.256 1.00 92.31 456 TYR A O 1
ATOM 3496 N N . GLN A 1 457 ? 18.019 -23.779 5.600 1.00 94.62 457 GLN A N 1
ATOM 3497 C CA . GLN A 1 457 ? 19.202 -23.679 4.751 1.00 94.62 457 GLN A CA 1
ATOM 3498 C C . GLN A 1 457 ? 19.112 -22.410 3.896 1.00 94.62 457 GLN A C 1
ATOM 3500 O O . GLN A 1 457 ? 18.151 -22.247 3.158 1.00 94.62 457 GLN A O 1
ATOM 3505 N N . TYR A 1 458 ? 20.115 -21.543 3.942 1.00 94.00 458 TYR A N 1
ATOM 3506 C CA . TYR A 1 458 ? 20.305 -20.434 3.013 1.00 94.00 458 TYR A CA 1
ATOM 3507 C C . TYR A 1 458 ? 21.386 -20.792 1.995 1.00 94.00 458 TYR A C 1
ATOM 3509 O O . TYR A 1 458 ? 22.499 -21.172 2.366 1.00 94.00 458 TYR A O 1
ATOM 3517 N N . ASP A 1 459 ? 21.052 -20.632 0.719 1.00 93.12 459 ASP A N 1
ATOM 3518 C CA . ASP A 1 459 ? 21.979 -20.711 -0.404 1.00 93.12 459 ASP A CA 1
ATOM 3519 C C . ASP A 1 459 ? 22.024 -19.342 -1.077 1.00 93.12 459 ASP A C 1
ATOM 3521 O O . ASP A 1 459 ? 21.124 -18.969 -1.841 1.00 93.12 459 ASP A O 1
ATOM 3525 N N . ILE A 1 460 ? 23.057 -18.569 -0.746 1.00 92.88 460 ILE A N 1
ATOM 3526 C CA . ILE A 1 460 ? 23.244 -17.230 -1.295 1.00 92.88 460 ILE A CA 1
ATOM 3527 C C . ILE A 1 460 ? 24.170 -17.308 -2.497 1.00 92.88 460 ILE A C 1
ATOM 3529 O O . ILE A 1 460 ? 25.232 -17.925 -2.455 1.00 92.88 460 ILE A O 1
ATOM 3533 N N . THR A 1 461 ? 23.753 -16.655 -3.576 1.00 83.38 461 THR A N 1
ATOM 3534 C CA . THR A 1 461 ? 24.518 -16.523 -4.821 1.00 83.38 461 THR A CA 1
ATOM 3535 C C . THR A 1 461 ? 24.869 -15.058 -5.078 1.00 83.38 461 THR A C 1
ATOM 3537 O O . THR A 1 461 ? 24.140 -14.178 -4.634 1.00 83.38 461 THR A O 1
ATOM 3540 N N . GLY A 1 462 ? 25.952 -14.775 -5.802 1.00 83.12 462 GLY A N 1
ATOM 3541 C CA . GLY A 1 462 ? 26.377 -13.404 -6.111 1.00 83.12 462 GLY A CA 1
ATOM 3542 C C . GLY A 1 462 ? 27.854 -13.164 -5.805 1.00 83.12 462 GLY A C 1
ATOM 3543 O O . GLY A 1 462 ? 28.643 -14.108 -5.816 1.00 83.12 462 GLY A O 1
ATOM 3544 N N . ALA A 1 463 ? 28.216 -11.906 -5.557 1.00 77.31 463 ALA A N 1
ATOM 3545 C CA . ALA A 1 463 ? 29.560 -11.481 -5.173 1.00 77.31 463 ALA A CA 1
ATOM 3546 C C . ALA A 1 463 ? 29.985 -12.044 -3.805 1.00 77.31 463 ALA A C 1
ATOM 3548 O O . ALA A 1 463 ? 31.153 -12.376 -3.621 1.00 77.31 463 ALA A O 1
ATOM 3549 N N . GLU A 1 464 ? 29.037 -12.218 -2.880 1.00 82.69 464 GLU A N 1
ATOM 3550 C CA . GLU A 1 464 ? 29.248 -12.898 -1.595 1.00 82.69 464 GLU A CA 1
ATOM 3551 C C . GLU A 1 464 ? 28.448 -14.200 -1.493 1.00 82.69 464 GLU A C 1
ATOM 3553 O O . GLU A 1 464 ? 27.557 -14.364 -0.655 1.00 82.69 464 GLU A O 1
ATOM 3558 N N . ALA A 1 465 ? 28.747 -15.136 -2.394 1.00 87.62 465 ALA A N 1
ATOM 3559 C CA . ALA A 1 465 ? 28.123 -16.451 -2.382 1.00 87.62 465 ALA A CA 1
ATOM 3560 C C . ALA A 1 465 ? 28.544 -17.273 -1.153 1.00 87.62 465 ALA A C 1
ATOM 3562 O O . ALA A 1 465 ? 29.709 -17.276 -0.754 1.00 87.62 465 ALA A O 1
ATOM 3563 N N . GLY A 1 466 ? 27.602 -18.024 -0.588 1.00 89.50 466 GLY A N 1
ATOM 3564 C CA . GLY A 1 466 ? 27.877 -18.893 0.548 1.00 89.50 466 GLY A CA 1
ATOM 3565 C C . GLY A 1 466 ? 26.666 -19.699 0.996 1.00 89.50 466 GLY A C 1
ATOM 3566 O O . GLY A 1 466 ? 25.531 -19.466 0.568 1.00 89.50 466 GLY A O 1
ATOM 3567 N N . HIS A 1 467 ? 26.933 -20.662 1.873 1.00 93.38 467 HIS A N 1
ATOM 3568 C CA . HIS A 1 467 ? 25.926 -21.549 2.440 1.00 93.38 467 HIS A CA 1
ATOM 3569 C C . HIS A 1 467 ? 25.895 -21.378 3.953 1.00 93.38 467 HIS A C 1
ATOM 3571 O O . HIS A 1 467 ? 26.927 -21.491 4.612 1.00 93.38 467 HIS A O 1
ATOM 3577 N N . TRP A 1 468 ? 24.704 -21.172 4.506 1.00 96.31 468 TRP A N 1
ATOM 3578 C CA . TRP A 1 468 ? 24.477 -21.131 5.949 1.00 96.31 468 TRP A CA 1
ATOM 3579 C C . TRP A 1 468 ? 23.241 -21.941 6.286 1.00 96.31 468 TRP A C 1
ATOM 3581 O O . TRP A 1 468 ? 22.316 -22.010 5.484 1.00 96.31 468 TRP A O 1
ATOM 3591 N N . HIS A 1 469 ? 23.175 -22.508 7.480 1.00 94.88 469 HIS A N 1
ATOM 3592 C CA . HIS A 1 469 ? 21.920 -23.002 8.017 1.00 94.88 469 HIS A CA 1
ATOM 3593 C C . HIS A 1 469 ? 21.608 -22.364 9.363 1.00 94.88 469 HIS A C 1
ATOM 3595 O O . HIS A 1 469 ? 22.483 -22.139 10.200 1.00 94.88 469 HIS A O 1
ATOM 3601 N N . VAL A 1 470 ? 20.331 -22.059 9.553 1.00 92.69 470 VAL A N 1
ATOM 3602 C CA . VAL A 1 470 ? 19.794 -21.404 10.735 1.00 92.69 470 VAL A CA 1
ATOM 3603 C C . VAL A 1 470 ? 18.901 -22.395 11.459 1.00 92.69 470 VAL A C 1
ATOM 3605 O O . VAL A 1 470 ? 17.886 -22.823 10.919 1.00 92.69 470 VAL A O 1
ATOM 3608 N N . VAL A 1 471 ? 19.296 -22.781 12.666 1.00 91.50 471 VAL A N 1
ATOM 3609 C CA . VAL A 1 471 ? 18.558 -23.709 13.524 1.00 91.50 471 VAL A CA 1
ATOM 3610 C C . VAL A 1 471 ? 17.761 -22.895 14.530 1.00 91.50 471 VAL A C 1
ATOM 3612 O O . VAL A 1 471 ? 18.344 -22.158 15.326 1.00 91.50 471 VAL A O 1
ATOM 3615 N N . VAL A 1 472 ? 16.442 -23.039 14.484 1.00 89.06 472 VAL A N 1
ATOM 3616 C CA . VAL A 1 472 ? 15.494 -22.462 15.431 1.00 89.06 472 VAL A CA 1
ATOM 3617 C C . VAL A 1 472 ? 14.888 -23.595 16.246 1.00 89.06 472 VAL A C 1
ATOM 3619 O O . VAL A 1 472 ? 14.234 -24.471 15.686 1.00 89.06 472 VAL A O 1
ATOM 3622 N N . GLU A 1 473 ? 15.117 -23.594 17.556 1.00 88.25 473 GLU A N 1
ATOM 3623 C CA . GLU A 1 473 ? 14.581 -24.598 18.480 1.00 88.25 473 GLU A CA 1
ATOM 3624 C C . GLU A 1 473 ? 14.492 -24.015 19.896 1.00 88.25 473 GLU A C 1
ATOM 3626 O O . GLU A 1 473 ? 15.380 -23.277 20.335 1.00 88.25 473 GLU A O 1
ATOM 3631 N N . GLY A 1 474 ? 13.407 -24.321 20.616 1.00 76.81 474 GLY A N 1
ATOM 3632 C CA . GLY A 1 474 ? 13.255 -23.950 22.028 1.00 76.81 474 GLY A CA 1
ATOM 3633 C C . GLY A 1 474 ? 13.315 -22.442 22.298 1.00 76.81 474 GLY A C 1
ATOM 3634 O O . GLY A 1 474 ? 13.828 -22.029 23.334 1.00 76.81 474 GLY A O 1
ATOM 3635 N N . GLY A 1 475 ? 12.856 -21.611 21.354 1.00 79.88 475 GLY A N 1
ATOM 3636 C CA . GLY A 1 475 ? 12.933 -20.149 21.464 1.00 79.88 475 GLY A CA 1
ATOM 3637 C C . GLY A 1 475 ? 14.340 -19.575 21.259 1.00 79.88 475 GLY A C 1
ATOM 3638 O O . GLY A 1 475 ? 14.582 -18.414 21.581 1.00 79.88 475 GLY A O 1
ATOM 3639 N N . THR A 1 476 ? 15.270 -20.356 20.708 1.00 81.94 476 THR A N 1
ATOM 3640 C CA . THR A 1 476 ? 16.626 -19.910 20.369 1.00 81.94 476 THR A CA 1
ATOM 3641 C C . THR A 1 476 ? 16.871 -19.988 18.868 1.00 81.94 476 THR A C 1
ATOM 3643 O O . THR A 1 476 ? 16.200 -20.736 18.160 1.00 81.94 476 THR A O 1
ATOM 3646 N N . CYS A 1 477 ? 17.840 -19.214 18.380 1.00 87.69 477 CYS A N 1
ATOM 3647 C CA . CYS A 1 477 ? 18.286 -19.241 16.993 1.00 87.69 477 CYS A CA 1
ATOM 3648 C C . CYS A 1 477 ? 19.807 -19.319 16.940 1.00 87.69 477 CYS A C 1
ATOM 3650 O O . CYS A 1 477 ? 20.502 -18.511 17.558 1.00 87.69 477 CYS A O 1
ATOM 3652 N N . ARG A 1 478 ? 20.330 -20.257 16.152 1.00 91.62 478 ARG A N 1
ATOM 3653 C CA . ARG A 1 478 ? 21.762 -20.418 15.899 1.00 91.62 478 ARG A CA 1
ATOM 3654 C C . ARG A 1 478 ? 22.025 -20.451 14.405 1.00 91.62 478 ARG A C 1
ATOM 3656 O O . ARG A 1 478 ? 21.351 -21.174 13.682 1.00 91.62 478 ARG A O 1
ATOM 3663 N N . VAL A 1 479 ? 23.043 -19.722 13.963 1.00 92.69 479 VAL A N 1
ATOM 3664 C CA . VAL A 1 479 ? 23.525 -19.771 12.579 1.00 92.69 479 VAL A CA 1
ATOM 3665 C C . VAL A 1 479 ? 24.819 -20.559 12.516 1.00 92.69 479 VAL A C 1
ATOM 3667 O O . VAL A 1 479 ? 25.682 -20.427 13.384 1.00 92.69 479 VAL A O 1
ATOM 3670 N N . VAL A 1 480 ? 24.936 -21.391 11.490 1.00 93.00 480 VAL A N 1
ATOM 3671 C CA . VAL A 1 480 ? 26.102 -22.221 11.214 1.00 93.00 480 VAL A CA 1
ATOM 3672 C C . VAL A 1 480 ? 26.456 -22.055 9.747 1.00 93.00 480 VAL A C 1
ATOM 3674 O O . VAL A 1 480 ? 25.585 -22.110 8.882 1.00 93.00 480 VAL A O 1
ATOM 3677 N N . GLU A 1 481 ? 27.731 -21.845 9.463 1.00 91.56 481 GLU A N 1
ATOM 3678 C CA . GLU A 1 481 ? 28.234 -21.828 8.094 1.00 91.56 481 GLU A CA 1
ATOM 3679 C C . GLU A 1 481 ? 28.359 -23.261 7.553 1.00 91.56 481 GLU A C 1
ATOM 3681 O O . GLU A 1 481 ? 28.762 -24.180 8.268 1.00 91.56 481 GLU A O 1
ATOM 3686 N N . GLY A 1 482 ? 27.988 -23.458 6.290 1.00 89.25 482 GLY A N 1
ATOM 3687 C CA . GLY A 1 482 ? 27.940 -24.756 5.624 1.00 89.25 482 GLY A CA 1
ATOM 3688 C C . GLY A 1 482 ? 26.530 -25.336 5.482 1.00 89.25 482 GLY A C 1
ATOM 3689 O O . GLY A 1 482 ? 25.532 -24.800 5.974 1.00 89.25 482 GLY A O 1
ATOM 3690 N N . ALA A 1 483 ? 26.445 -26.454 4.764 1.00 89.81 483 ALA A N 1
ATOM 3691 C CA . ALA A 1 483 ? 25.184 -27.126 4.480 1.00 89.81 483 ALA A CA 1
ATOM 3692 C C . ALA A 1 483 ? 24.719 -28.002 5.654 1.00 89.81 483 ALA A C 1
ATOM 3694 O O . ALA A 1 483 ? 25.516 -28.728 6.250 1.00 89.81 483 ALA A O 1
ATOM 3695 N N . HIS A 1 484 ? 23.418 -27.988 5.945 1.00 91.88 484 HIS A N 1
ATOM 3696 C CA . HIS A 1 484 ? 22.799 -28.974 6.828 1.00 91.88 484 HIS A CA 1
ATOM 3697 C C . HIS A 1 484 ? 22.413 -30.232 6.024 1.00 91.88 484 HIS A C 1
ATOM 3699 O O . HIS A 1 484 ? 21.856 -30.092 4.932 1.00 91.88 484 HIS A O 1
ATOM 3705 N N . PRO A 1 485 ? 22.649 -31.460 6.528 1.00 84.50 485 PRO A N 1
ATOM 3706 C CA . PRO A 1 485 ? 22.334 -32.689 5.791 1.00 84.50 485 PRO A CA 1
ATOM 3707 C C . PRO A 1 485 ? 20.826 -32.926 5.607 1.00 84.50 485 PRO A C 1
ATOM 3709 O O . PRO A 1 485 ? 20.431 -33.642 4.693 1.00 84.50 485 PRO A O 1
ATOM 3712 N N . SER A 1 486 ? 19.982 -32.329 6.455 1.00 89.31 486 SER A N 1
ATOM 3713 C CA . SER A 1 486 ? 18.521 -32.486 6.405 1.00 89.31 486 SER A CA 1
ATOM 3714 C C . SER A 1 486 ? 17.797 -31.213 6.879 1.00 89.31 486 SER A C 1
ATOM 3716 O O . SER A 1 486 ? 17.388 -31.158 8.038 1.00 89.31 486 SER A O 1
ATOM 3718 N N . PRO A 1 487 ? 17.727 -30.133 6.076 1.00 92.50 487 PRO A N 1
ATOM 3719 C CA . PRO A 1 487 ? 17.025 -28.903 6.453 1.00 92.50 487 PRO A CA 1
ATOM 3720 C C . PRO A 1 487 ? 15.502 -29.031 6.277 1.00 92.50 487 PRO A C 1
ATOM 3722 O O . PRO A 1 487 ? 15.038 -29.696 5.353 1.00 92.50 487 PRO A O 1
ATOM 3725 N N . ASP A 1 488 ? 14.726 -28.339 7.116 1.00 87.69 488 ASP A N 1
ATOM 3726 C CA . ASP A 1 488 ? 13.266 -28.252 6.979 1.00 87.69 488 ASP A CA 1
ATOM 3727 C C . ASP A 1 488 ? 12.855 -27.377 5.791 1.00 87.69 488 ASP A C 1
ATOM 3729 O O . ASP A 1 488 ? 11.896 -27.689 5.090 1.00 87.69 488 ASP A O 1
ATOM 3733 N N . CYS A 1 489 ? 13.568 -26.269 5.567 1.00 87.25 489 CYS A N 1
ATOM 3734 C CA . CYS A 1 489 ? 13.300 -25.340 4.474 1.00 87.25 489 CYS A CA 1
ATOM 3735 C C . CYS A 1 489 ? 14.611 -24.801 3.893 1.00 87.25 489 CYS A C 1
ATOM 3737 O O . CYS A 1 489 ? 15.469 -24.323 4.627 1.00 87.25 489 CYS A O 1
ATOM 3739 N N . ARG A 1 490 ? 14.763 -24.827 2.571 1.00 88.94 490 ARG A N 1
ATOM 3740 C CA . ARG A 1 490 ? 15.895 -24.266 1.828 1.00 88.94 490 ARG A CA 1
ATOM 3741 C C . ARG A 1 490 ? 15.475 -22.977 1.118 1.00 88.94 490 ARG A C 1
ATOM 3743 O O . ARG A 1 490 ? 14.403 -22.915 0.522 1.00 88.94 490 ARG A O 1
ATOM 3750 N N . ILE A 1 491 ? 16.308 -21.946 1.215 1.00 90.38 491 ILE A N 1
ATOM 3751 C CA . ILE A 1 491 ? 16.073 -20.572 0.776 1.00 90.38 491 ILE A CA 1
ATOM 3752 C C . ILE A 1 491 ? 17.193 -20.202 -0.190 1.00 90.38 491 ILE A C 1
ATOM 3754 O O . ILE A 1 491 ? 18.322 -19.954 0.231 1.00 90.38 491 ILE A O 1
ATOM 3758 N N . ALA A 1 492 ? 16.878 -20.143 -1.481 1.00 88.56 492 ALA A N 1
ATOM 3759 C CA . ALA A 1 492 ? 17.825 -19.705 -2.500 1.00 88.56 492 ALA A CA 1
ATOM 3760 C C . ALA A 1 492 ? 17.557 -18.245 -2.879 1.00 88.56 492 ALA A C 1
ATOM 3762 O O . ALA A 1 492 ? 16.421 -17.875 -3.203 1.00 88.56 492 ALA A O 1
ATOM 3763 N N . ILE A 1 493 ? 18.602 -17.418 -2.831 1.00 90.25 493 ILE A N 1
ATOM 3764 C CA . ILE A 1 493 ? 18.495 -15.967 -3.003 1.00 90.25 493 ILE A CA 1
ATOM 3765 C C . ILE A 1 493 ? 19.816 -15.358 -3.505 1.00 90.25 493 ILE A C 1
ATOM 3767 O O . ILE A 1 493 ? 20.891 -15.905 -3.266 1.00 90.25 493 ILE A O 1
ATOM 3771 N N . ARG A 1 494 ? 19.765 -14.231 -4.224 1.00 88.75 494 ARG A N 1
ATOM 3772 C CA . ARG A 1 494 ? 20.978 -13.455 -4.537 1.00 88.75 494 ARG A CA 1
ATOM 3773 C C . ARG A 1 494 ? 21.370 -12.562 -3.366 1.00 88.75 494 ARG A C 1
ATOM 3775 O O . ARG A 1 494 ? 20.492 -12.042 -2.688 1.00 88.75 494 ARG A O 1
ATOM 3782 N N . ASP A 1 495 ? 22.656 -12.326 -3.168 1.00 85.19 495 ASP A N 1
ATOM 3783 C CA . ASP A 1 495 ? 23.194 -11.440 -2.136 1.00 85.19 495 ASP A CA 1
ATOM 3784 C C . ASP A 1 495 ? 22.527 -10.056 -2.126 1.00 85.19 495 ASP A C 1
ATOM 3786 O O . ASP A 1 495 ? 22.015 -9.647 -1.092 1.00 85.19 495 ASP A O 1
ATOM 3790 N N . VAL A 1 496 ? 22.392 -9.384 -3.269 1.00 80.50 496 VAL A N 1
ATOM 3791 C CA . VAL A 1 496 ? 21.724 -8.075 -3.379 1.00 80.50 496 VAL A CA 1
ATOM 3792 C C . VAL A 1 496 ? 20.270 -8.107 -2.901 1.00 80.50 496 VAL A C 1
ATOM 3794 O O . VAL A 1 496 ? 19.807 -7.172 -2.251 1.00 80.50 496 VAL A O 1
ATOM 3797 N N . ASP A 1 497 ? 19.552 -9.196 -3.181 1.00 80.94 497 ASP A N 1
ATOM 3798 C CA . ASP A 1 497 ? 18.155 -9.365 -2.787 1.00 80.94 497 ASP A CA 1
ATOM 3799 C C . ASP A 1 497 ? 18.058 -9.791 -1.307 1.00 80.94 497 ASP A C 1
ATOM 3801 O O . ASP A 1 497 ? 17.157 -9.347 -0.596 1.00 80.94 497 ASP A O 1
ATOM 3805 N N . PHE A 1 498 ? 19.019 -10.581 -0.810 1.00 85.81 498 PHE A N 1
ATOM 3806 C CA . PHE A 1 498 ? 19.171 -10.921 0.607 1.00 85.81 498 PHE A CA 1
ATOM 3807 C C . PHE A 1 498 ? 19.446 -9.678 1.446 1.00 85.81 498 PHE A C 1
ATOM 3809 O O . PHE A 1 498 ? 18.776 -9.464 2.458 1.00 85.81 498 PHE A O 1
ATOM 3816 N N . LEU A 1 499 ? 20.374 -8.831 1.006 1.00 83.00 499 LEU A N 1
ATOM 3817 C CA . LEU A 1 499 ? 20.649 -7.542 1.622 1.00 83.00 499 LEU A CA 1
ATOM 3818 C C . LEU A 1 499 ? 19.385 -6.676 1.608 1.00 83.00 499 LEU A C 1
ATOM 3820 O O . LEU A 1 499 ? 18.932 -6.265 2.672 1.00 83.00 499 LEU A O 1
ATOM 3824 N N . ALA A 1 500 ? 18.746 -6.483 0.451 1.00 73.88 500 ALA A N 1
ATOM 3825 C CA . ALA A 1 500 ? 17.550 -5.647 0.339 1.00 73.88 500 ALA A CA 1
ATOM 3826 C C . ALA A 1 500 ? 16.384 -6.122 1.234 1.00 73.88 500 ALA A C 1
ATOM 3828 O O . ALA A 1 500 ? 15.668 -5.297 1.804 1.00 73.88 500 ALA A O 1
ATOM 3829 N N . LEU A 1 501 ? 16.200 -7.436 1.420 1.00 75.69 501 LEU A N 1
ATOM 3830 C CA . LEU A 1 501 ? 15.204 -7.978 2.358 1.00 75.69 501 LEU A CA 1
ATOM 3831 C C . LEU A 1 501 ? 15.535 -7.661 3.808 1.00 75.69 501 LEU A C 1
ATOM 3833 O O . LEU A 1 501 ? 14.676 -7.197 4.562 1.00 75.69 501 LEU A O 1
ATOM 3837 N N . ASN A 1 502 ? 16.780 -7.928 4.200 1.00 76.38 502 ASN A N 1
ATOM 3838 C CA . ASN A 1 502 ? 17.243 -7.702 5.563 1.00 76.38 502 ASN A CA 1
ATOM 3839 C C . ASN A 1 502 ? 17.297 -6.205 5.899 1.00 76.38 502 ASN A C 1
ATOM 3841 O O . ASN A 1 502 ? 17.118 -5.843 7.065 1.00 76.38 502 ASN A O 1
ATOM 3845 N N . TYR A 1 503 ? 17.465 -5.360 4.876 1.00 75.50 503 TYR A N 1
ATOM 3846 C CA . TYR A 1 503 ? 17.460 -3.909 4.986 1.00 75.50 503 TYR A CA 1
ATOM 3847 C C . TYR A 1 503 ? 16.083 -3.248 4.835 1.00 75.50 503 TYR A C 1
ATOM 3849 O O . TYR A 1 503 ? 15.952 -2.033 4.970 1.00 75.50 503 TYR A O 1
ATOM 3857 N N . GLY A 1 504 ? 15.036 -4.037 4.572 1.00 64.25 504 GLY A N 1
ATOM 3858 C CA . GLY A 1 504 ? 13.668 -3.542 4.399 1.00 64.25 504 GLY A CA 1
ATOM 3859 C C . GLY A 1 504 ? 13.421 -2.767 3.101 1.00 64.25 504 GLY A C 1
ATOM 3860 O O . GLY A 1 504 ? 12.335 -2.223 2.917 1.00 64.25 504 GLY A O 1
ATOM 3861 N N . GLU A 1 505 ? 14.392 -2.751 2.191 1.00 68.69 505 GLU A N 1
ATOM 3862 C CA . GLU A 1 505 ? 14.319 -2.157 0.850 1.00 68.69 505 GLU A CA 1
ATOM 3863 C C . GLU A 1 505 ? 13.490 -3.026 -0.111 1.00 68.69 505 GLU A C 1
ATOM 3865 O O . GLU A 1 505 ? 12.945 -2.546 -1.106 1.00 68.69 505 GLU A O 1
ATOM 3870 N N . LEU A 1 506 ? 13.364 -4.316 0.204 1.00 58.34 506 LEU A N 1
ATOM 3871 C CA . LEU A 1 506 ? 12.582 -5.285 -0.544 1.00 58.34 506 LEU A CA 1
ATOM 3872 C C . LEU A 1 506 ? 11.632 -6.024 0.410 1.00 58.34 506 LEU A C 1
ATOM 3874 O O . LEU A 1 506 ? 12.050 -6.616 1.401 1.00 58.34 506 LEU A O 1
ATOM 3878 N N . HIS A 1 507 ? 10.328 -5.985 0.127 1.00 64.62 507 HIS A N 1
ATOM 3879 C CA . HIS A 1 507 ? 9.332 -6.706 0.925 1.00 64.62 507 HIS A CA 1
ATOM 3880 C C . HIS A 1 507 ? 9.380 -8.212 0.596 1.00 64.62 507 HIS A C 1
ATOM 3882 O O . HIS A 1 507 ? 9.321 -8.541 -0.588 1.00 64.62 507 HIS A O 1
ATOM 3888 N N . PRO A 1 508 ? 9.403 -9.139 1.574 1.00 62.12 508 PRO A N 1
ATOM 3889 C CA . PRO A 1 508 ? 9.498 -10.587 1.334 1.00 62.12 508 PRO A CA 1
ATOM 3890 C C . PRO A 1 508 ? 8.399 -11.153 0.436 1.00 62.12 508 PRO A C 1
ATOM 3892 O O . PRO A 1 508 ? 8.711 -11.841 -0.533 1.00 62.12 508 PRO A O 1
ATOM 3895 N N . LEU A 1 509 ? 7.131 -10.782 0.669 1.00 59.53 509 LEU A N 1
ATOM 3896 C CA . LEU A 1 509 ? 6.035 -11.131 -0.247 1.00 59.53 509 LEU A CA 1
ATOM 3897 C C . LEU A 1 509 ? 6.293 -10.609 -1.669 1.00 59.53 509 LEU A C 1
ATOM 3899 O O . LEU A 1 509 ? 6.246 -11.386 -2.610 1.00 59.53 509 LEU A O 1
ATOM 3903 N N . LYS A 1 510 ? 6.667 -9.332 -1.837 1.00 59.00 510 LYS A N 1
ATOM 3904 C CA . LYS A 1 510 ? 7.007 -8.759 -3.151 1.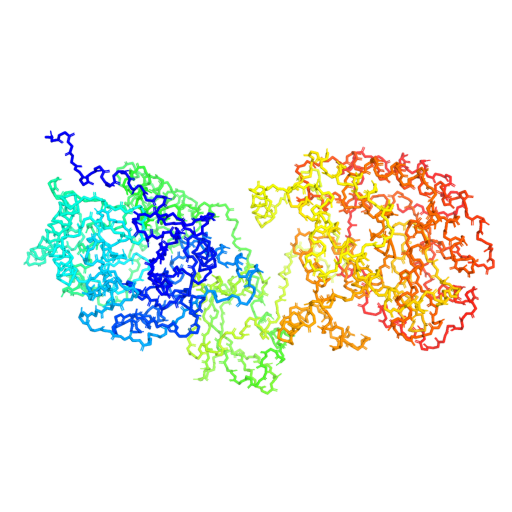00 59.00 510 LYS A CA 1
ATOM 3905 C C . LYS A 1 510 ? 8.216 -9.447 -3.799 1.00 59.00 510 LYS A C 1
ATOM 3907 O O . LYS A 1 510 ? 8.230 -9.623 -5.006 1.00 59.00 510 LYS A O 1
ATOM 3912 N N . ALA A 1 511 ? 9.214 -9.861 -3.024 1.00 63.84 511 ALA A N 1
ATOM 3913 C CA . ALA A 1 511 ? 10.401 -10.559 -3.509 1.00 63.84 511 ALA A CA 1
ATOM 3914 C C . ALA A 1 511 ? 10.084 -11.980 -3.988 1.00 63.84 511 ALA A C 1
ATOM 3916 O O . ALA A 1 511 ? 10.536 -12.389 -5.058 1.00 63.84 511 ALA A O 1
ATOM 3917 N N . ALA A 1 512 ? 9.271 -12.712 -3.222 1.00 62.19 512 ALA A N 1
ATOM 3918 C CA . ALA A 1 512 ? 8.764 -14.027 -3.596 1.00 62.19 512 ALA A CA 1
ATOM 3919 C C . ALA A 1 512 ? 7.873 -13.926 -4.846 1.00 62.19 512 ALA A C 1
ATOM 3921 O O . ALA A 1 512 ? 8.094 -14.643 -5.821 1.00 62.19 512 ALA A O 1
ATOM 3922 N N . LEU A 1 513 ? 6.969 -12.939 -4.867 1.00 58.41 513 LEU A N 1
ATOM 3923 C CA . LEU A 1 513 ? 6.179 -12.530 -6.030 1.00 58.41 513 LEU A CA 1
ATOM 3924 C C . LEU A 1 513 ? 7.023 -11.960 -7.176 1.00 58.41 513 LEU A C 1
ATOM 3926 O O . LEU A 1 513 ? 6.493 -11.671 -8.228 1.00 58.41 513 LEU A O 1
ATOM 3930 N N . GLN A 1 514 ? 8.325 -11.760 -7.037 1.00 60.94 514 GLN A N 1
ATOM 3931 C CA . GLN A 1 514 ? 9.194 -11.367 -8.154 1.00 60.94 514 GLN A CA 1
ATOM 3932 C C . GLN A 1 514 ? 10.134 -12.506 -8.556 1.00 60.94 514 GLN A C 1
ATOM 3934 O O . GLN A 1 514 ? 11.000 -12.322 -9.407 1.00 60.94 514 GLN A O 1
ATOM 3939 N N . GLY A 1 515 ? 10.005 -13.682 -7.929 1.00 62.59 515 GLY A N 1
ATOM 3940 C CA . GLY A 1 515 ? 10.916 -14.808 -8.119 1.00 62.59 515 GLY A CA 1
ATOM 3941 C C . GLY A 1 515 ? 12.346 -14.550 -7.627 1.00 62.59 515 GLY A C 1
ATOM 3942 O O . GLY A 1 515 ? 13.240 -15.324 -7.968 1.00 62.59 515 GLY A O 1
ATOM 3943 N N . LYS A 1 516 ? 12.566 -13.487 -6.839 1.00 72.44 516 LYS A N 1
ATOM 3944 C CA . LYS A 1 516 ? 13.873 -13.103 -6.274 1.00 72.44 516 LYS A CA 1
ATOM 3945 C C . LYS A 1 516 ? 14.305 -13.995 -5.107 1.00 72.44 516 LYS A C 1
ATOM 3947 O O . LYS A 1 516 ? 15.490 -14.064 -4.806 1.00 72.44 516 LYS A O 1
ATOM 3952 N N . ILE A 1 517 ? 13.356 -14.690 -4.478 1.00 78.50 517 ILE A N 1
ATOM 3953 C CA . ILE A 1 517 ? 13.582 -15.696 -3.431 1.00 78.50 517 ILE A CA 1
ATOM 3954 C C . ILE A 1 517 ? 12.898 -16.993 -3.852 1.00 78.50 517 ILE A C 1
ATOM 3956 O O . ILE A 1 517 ? 11.756 -16.960 -4.320 1.00 78.50 517 ILE A O 1
ATOM 3960 N N . LYS A 1 518 ? 13.552 -18.136 -3.641 1.00 77.56 518 LYS A N 1
ATOM 3961 C CA . LYS A 1 518 ? 12.939 -19.463 -3.786 1.00 77.56 518 LYS A CA 1
ATOM 3962 C C . LYS A 1 518 ? 12.951 -20.209 -2.457 1.00 77.56 518 LYS A C 1
ATOM 3964 O O . LYS A 1 518 ? 13.964 -20.199 -1.768 1.00 77.56 518 LYS A O 1
ATOM 3969 N N . PHE A 1 519 ? 11.843 -20.883 -2.150 1.00 79.44 519 PHE A N 1
ATOM 3970 C CA . PHE A 1 519 ? 11.678 -21.727 -0.965 1.00 79.44 519 PHE A CA 1
ATOM 3971 C C . PHE A 1 519 ? 11.402 -23.186 -1.369 1.00 79.44 519 PHE A C 1
ATOM 3973 O O . PHE A 1 519 ? 10.449 -23.452 -2.117 1.00 79.44 519 PHE A O 1
ATOM 3980 N N . GLU A 1 520 ? 12.188 -24.121 -0.838 1.00 77.25 520 GLU A N 1
ATOM 3981 C CA . GLU A 1 520 ? 12.047 -25.579 -0.992 1.00 77.25 520 GLU A CA 1
ATOM 3982 C C . GLU A 1 520 ? 11.906 -26.241 0.391 1.00 77.25 520 GLU A C 1
ATOM 3984 O O . GLU A 1 520 ? 12.492 -25.761 1.351 1.00 77.25 520 GLU A O 1
ATOM 3989 N N . GLY A 1 521 ? 11.132 -27.324 0.523 1.00 78.00 521 GLY A N 1
ATOM 3990 C CA . GLY A 1 521 ? 10.831 -27.952 1.823 1.00 78.00 521 GLY A CA 1
ATOM 3991 C C . GLY A 1 521 ? 9.524 -27.459 2.466 1.00 78.00 521 GLY A C 1
ATOM 3992 O O . GLY A 1 521 ? 8.582 -27.086 1.760 1.00 78.00 521 GLY A O 1
ATOM 3993 N N . ASP A 1 522 ? 9.435 -27.483 3.798 1.00 74.00 522 ASP A N 1
ATOM 3994 C CA . ASP A 1 522 ? 8.234 -27.116 4.559 1.00 74.00 522 ASP A CA 1
ATOM 3995 C C . ASP A 1 522 ? 7.982 -25.600 4.533 1.00 74.00 522 ASP A C 1
ATOM 3997 O O . ASP A 1 522 ? 8.450 -24.818 5.366 1.00 74.00 522 ASP A O 1
ATOM 4001 N N . ARG A 1 523 ? 7.171 -25.180 3.560 1.00 64.88 523 ARG A N 1
ATOM 4002 C CA . ARG A 1 523 ? 6.789 -23.778 3.361 1.00 64.88 523 ARG A CA 1
ATOM 4003 C C . ARG A 1 523 ? 5.991 -23.189 4.522 1.00 64.88 523 ARG A C 1
ATOM 4005 O O . ARG A 1 523 ? 6.031 -21.972 4.690 1.00 64.88 523 ARG A O 1
ATOM 4012 N N . LYS A 1 524 ? 5.306 -23.993 5.347 1.00 62.88 524 LYS A N 1
ATOM 4013 C CA . LYS A 1 524 ? 4.585 -23.465 6.521 1.00 62.88 524 LYS A CA 1
ATOM 4014 C C . LYS A 1 524 ? 5.557 -22.912 7.558 1.00 62.88 524 LYS A C 1
ATOM 4016 O O . LYS A 1 524 ? 5.251 -21.914 8.201 1.00 62.88 524 LYS A O 1
ATOM 4021 N N . LYS A 1 525 ? 6.756 -23.495 7.642 1.00 66.69 525 LYS A N 1
ATOM 4022 C CA . LYS A 1 525 ? 7.859 -22.978 8.457 1.00 66.69 525 LYS A CA 1
ATOM 4023 C C . LYS A 1 525 ? 8.563 -21.782 7.811 1.00 66.69 525 LYS A C 1
ATOM 4025 O O . LYS A 1 525 ? 9.268 -21.076 8.515 1.00 66.69 525 LYS A O 1
ATOM 4030 N N . ALA A 1 526 ? 8.376 -21.505 6.518 1.00 56.91 526 ALA A N 1
ATOM 4031 C CA . ALA A 1 526 ? 8.972 -20.342 5.848 1.00 56.91 526 ALA A CA 1
ATOM 4032 C C . ALA A 1 526 ? 8.173 -19.038 6.046 1.00 56.91 526 ALA A C 1
ATOM 4034 O O . ALA A 1 526 ? 8.752 -17.956 6.061 1.00 56.91 526 ALA A O 1
ATOM 4035 N N . ILE A 1 527 ? 6.852 -19.132 6.231 1.00 49.75 527 ILE A N 1
ATOM 4036 C CA . ILE A 1 527 ? 5.946 -17.982 6.428 1.00 49.75 527 ILE A CA 1
ATOM 4037 C C . ILE A 1 527 ? 6.353 -17.081 7.624 1.00 49.75 527 ILE A C 1
ATOM 4039 O O . ILE A 1 527 ? 6.276 -15.862 7.484 1.00 49.75 527 ILE A O 1
ATOM 4043 N N . PRO A 1 528 ? 6.860 -17.611 8.759 1.00 56.81 528 PRO A N 1
ATOM 4044 C CA . PRO A 1 528 ? 7.345 -16.804 9.881 1.00 56.81 528 PRO A CA 1
ATOM 4045 C C . PRO A 1 528 ? 8.690 -16.092 9.662 1.00 56.81 528 PRO A C 1
ATOM 4047 O O . PRO A 1 528 ? 9.040 -15.261 10.491 1.00 56.81 528 PRO A O 1
ATOM 4050 N N . LEU A 1 529 ? 9.465 -16.378 8.603 1.00 59.78 529 LEU A N 1
ATOM 4051 C CA . LEU A 1 529 ? 10.857 -15.894 8.473 1.00 59.78 529 LEU A CA 1
ATOM 4052 C C . LEU A 1 529 ? 11.000 -14.365 8.545 1.00 59.78 529 LEU A C 1
ATOM 4054 O O . LEU A 1 529 ? 11.984 -13.863 9.080 1.00 59.78 529 LEU A O 1
ATOM 4058 N N . GLU A 1 530 ? 10.013 -13.622 8.039 1.00 61.16 530 GLU A N 1
ATOM 4059 C CA . GLU A 1 530 ? 9.973 -12.156 8.144 1.00 61.16 530 GLU A CA 1
ATOM 4060 C C . GLU A 1 530 ? 9.656 -11.667 9.567 1.00 61.16 530 GLU A C 1
ATOM 4062 O O . GLU A 1 530 ? 10.122 -10.606 9.972 1.00 61.16 530 GLU A O 1
ATOM 4067 N N . ALA A 1 531 ? 8.870 -12.434 10.322 1.00 62.66 531 ALA A N 1
ATOM 4068 C CA . ALA A 1 531 ? 8.438 -12.091 11.672 1.00 62.66 531 ALA A CA 1
ATOM 4069 C C . ALA A 1 531 ? 9.460 -12.507 12.741 1.00 62.66 531 ALA A C 1
ATOM 4071 O O . ALA A 1 531 ? 9.572 -11.841 13.768 1.00 62.66 531 ALA A O 1
ATOM 4072 N N . ILE A 1 532 ? 10.216 -13.586 12.504 1.00 74.69 532 ILE A N 1
ATOM 4073 C CA . ILE A 1 532 ? 11.202 -14.107 13.462 1.00 74.69 532 ILE A CA 1
ATOM 4074 C C . ILE A 1 532 ? 12.561 -13.408 13.373 1.00 74.69 532 ILE A C 1
ATOM 4076 O O . ILE A 1 532 ? 13.373 -13.624 14.262 1.00 74.69 532 ILE A O 1
ATOM 4080 N N . PHE A 1 533 ? 12.829 -12.582 12.354 1.00 74.44 533 PHE A N 1
ATOM 4081 C CA . PHE A 1 533 ? 14.069 -11.804 12.245 1.00 74.44 533 PHE A CA 1
ATOM 4082 C C . PHE A 1 533 ? 13.785 -10.309 12.067 1.00 74.44 533 PHE A C 1
ATOM 4084 O O . PHE A 1 533 ? 13.239 -9.879 11.053 1.00 74.44 533 PHE A O 1
ATOM 4091 N N . ALA A 1 534 ? 14.223 -9.487 13.022 1.00 69.50 534 ALA A N 1
ATOM 4092 C CA . ALA A 1 534 ? 14.089 -8.034 12.954 1.00 69.50 534 ALA A CA 1
ATOM 4093 C C . ALA A 1 534 ? 14.863 -7.438 11.758 1.00 69.50 534 ALA A C 1
ATOM 4095 O O . ALA A 1 534 ? 16.003 -7.827 11.476 1.00 69.50 534 ALA A O 1
ATOM 4096 N N . LYS A 1 535 ? 14.262 -6.468 11.055 1.00 64.44 535 LYS A N 1
ATOM 4097 C CA . LYS A 1 535 ? 14.904 -5.730 9.948 1.00 64.44 535 LYS A CA 1
ATOM 4098 C C . LYS A 1 535 ? 15.803 -4.615 10.485 1.00 64.44 535 LYS A C 1
ATOM 4100 O O . LYS A 1 535 ? 15.521 -4.036 11.532 1.00 64.44 535 LYS A O 1
ATOM 4105 N N . ILE A 1 536 ? 16.878 -4.311 9.764 1.00 60.06 536 ILE A N 1
ATOM 4106 C CA . ILE A 1 536 ? 17.852 -3.265 10.123 1.00 60.06 536 ILE A CA 1
ATOM 4107 C C . ILE A 1 536 ? 18.008 -2.282 8.959 1.00 60.06 536 ILE A C 1
ATOM 4109 O O . ILE A 1 536 ? 17.633 -2.613 7.851 1.00 60.06 536 ILE A O 1
ATOM 4113 N N . SER A 1 537 ? 18.539 -1.078 9.153 1.00 62.38 537 SER A N 1
ATOM 4114 C CA . SER A 1 537 ? 18.796 -0.159 8.025 1.00 62.38 537 SER A CA 1
ATOM 4115 C C . SER A 1 537 ? 20.160 -0.442 7.388 1.00 62.38 537 SER A C 1
ATOM 4117 O O . SER A 1 537 ? 21.114 -0.729 8.116 1.00 62.38 537 SER A O 1
ATOM 4119 N N . ARG A 1 538 ? 20.292 -0.325 6.055 1.00 57.03 538 ARG A N 1
ATOM 4120 C CA . ARG A 1 538 ? 21.590 -0.497 5.377 1.00 57.03 538 ARG A CA 1
ATOM 4121 C C . ARG A 1 538 ? 22.554 0.628 5.788 1.00 57.03 538 ARG A C 1
ATOM 4123 O O . ARG A 1 538 ? 22.228 1.801 5.604 1.00 57.03 538 ARG A O 1
ATOM 4130 N N . PRO A 1 539 ? 23.738 0.323 6.351 1.00 49.12 539 PRO A N 1
ATOM 4131 C CA . PRO A 1 539 ? 24.700 1.358 6.723 1.00 49.12 539 PRO A CA 1
ATOM 4132 C C . PRO A 1 539 ? 25.245 2.067 5.475 1.00 49.12 539 PRO A C 1
ATOM 4134 O O . PRO A 1 539 ? 25.701 1.387 4.555 1.00 49.12 539 PRO A O 1
ATOM 4137 N N . ALA A 1 540 ? 25.253 3.405 5.451 1.00 44.47 540 ALA A N 1
ATOM 4138 C CA . ALA A 1 540 ? 25.765 4.200 4.325 1.00 44.47 540 ALA A CA 1
ATOM 4139 C C . ALA A 1 540 ? 27.270 3.955 4.054 1.00 44.47 540 ALA A C 1
ATOM 4141 O O . ALA A 1 540 ? 28.036 3.655 4.974 1.00 44.47 540 ALA A O 1
ATOM 4142 N N . ARG A 1 541 ? 27.705 4.072 2.786 1.00 40.19 541 ARG A N 1
ATOM 4143 C CA . ARG A 1 541 ? 29.101 3.855 2.353 1.00 40.19 541 ARG A CA 1
ATOM 4144 C C . ARG A 1 541 ? 30.031 4.851 3.055 1.00 40.19 541 ARG A C 1
ATOM 4146 O O . ARG A 1 541 ? 29.875 6.060 2.904 1.00 40.19 541 ARG A O 1
ATOM 4153 N N . ALA A 1 542 ? 31.026 4.349 3.784 1.00 33.16 542 ALA A N 1
ATOM 4154 C CA . ALA A 1 542 ? 32.112 5.188 4.273 1.00 33.16 542 ALA A CA 1
ATOM 4155 C C . ALA A 1 542 ? 32.941 5.668 3.072 1.00 33.16 542 ALA A C 1
ATOM 4157 O O . ALA A 1 542 ? 33.450 4.852 2.298 1.00 33.16 542 ALA A O 1
ATOM 4158 N N . ALA A 1 543 ? 33.081 6.983 2.900 1.00 31.30 543 ALA A N 1
ATOM 4159 C CA . ALA A 1 543 ? 34.088 7.528 1.998 1.00 31.30 543 ALA A CA 1
ATOM 4160 C C . ALA A 1 543 ? 35.468 7.030 2.460 1.00 31.30 543 ALA A C 1
ATOM 4162 O O . ALA A 1 543 ? 35.766 7.053 3.658 1.00 31.30 543 ALA A O 1
ATOM 4163 N N . LYS A 1 544 ? 36.300 6.543 1.528 1.00 27.31 544 LYS A N 1
ATOM 4164 C CA . LYS A 1 544 ? 37.674 6.121 1.836 1.00 27.31 544 LYS A CA 1
ATOM 4165 C C . LYS A 1 544 ? 38.397 7.272 2.543 1.00 27.31 544 LYS A C 1
ATOM 4167 O O . LYS A 1 544 ? 38.654 8.300 1.928 1.00 27.31 544 LYS A O 1
ATOM 4172 N N . GLY A 1 545 ? 38.731 7.060 3.817 1.00 33.66 545 GLY A N 1
ATOM 4173 C CA . GLY A 1 545 ? 39.555 7.969 4.612 1.00 33.66 545 GLY A CA 1
ATOM 4174 C C . GLY A 1 545 ? 38.805 8.840 5.622 1.00 33.66 545 GLY A C 1
ATOM 4175 O O . GLY A 1 545 ? 39.016 10.047 5.638 1.00 33.66 545 GLY A O 1
ATOM 4176 N N . ALA A 1 546 ? 37.986 8.263 6.506 1.00 25.75 546 ALA A N 1
ATOM 4177 C CA . ALA A 1 546 ? 37.570 8.963 7.723 1.00 25.75 546 ALA A CA 1
ATOM 4178 C C . ALA A 1 546 ? 37.367 8.004 8.910 1.00 25.75 546 ALA A C 1
ATOM 4180 O O . ALA A 1 546 ? 36.765 6.941 8.793 1.00 25.75 546 ALA A O 1
ATOM 4181 N N . ASN A 1 547 ? 37.924 8.416 10.045 1.00 28.34 547 ASN A N 1
ATOM 4182 C CA . ASN A 1 547 ? 38.023 7.748 11.343 1.00 28.34 547 ASN A CA 1
ATOM 4183 C C . ASN A 1 547 ? 36.634 7.427 11.965 1.00 28.34 547 ASN A C 1
ATOM 4185 O O . ASN A 1 547 ? 35.781 8.319 11.992 1.00 28.34 547 ASN A O 1
ATOM 4189 N N . PRO A 1 548 ? 36.367 6.215 12.497 1.00 33.66 548 PRO A N 1
ATOM 4190 C CA . PRO A 1 548 ? 35.035 5.829 12.961 1.00 33.66 548 PRO A CA 1
ATOM 4191 C C . PRO A 1 548 ? 34.812 6.210 14.433 1.00 33.66 548 PRO A C 1
ATOM 4193 O O . PRO A 1 548 ? 34.906 5.355 15.303 1.00 33.66 548 PRO A O 1
ATOM 4196 N N . ALA A 1 549 ? 34.533 7.491 14.716 1.00 33.00 549 ALA A N 1
ATOM 4197 C CA . ALA A 1 549 ? 33.852 7.962 15.939 1.00 33.00 549 ALA A CA 1
ATOM 4198 C C . ALA A 1 549 ? 33.731 9.505 15.970 1.00 33.00 549 ALA A C 1
ATOM 4200 O O . ALA A 1 549 ? 34.469 10.158 16.699 1.00 33.00 549 ALA A O 1
ATOM 4201 N N . ALA A 1 550 ? 32.819 10.109 15.191 1.00 31.23 550 ALA A N 1
ATOM 4202 C CA . ALA A 1 550 ? 32.249 11.446 15.460 1.00 31.23 550 ALA A CA 1
ATOM 4203 C C . ALA A 1 550 ? 31.153 11.830 14.437 1.00 31.23 550 ALA A C 1
ATOM 4205 O O . ALA A 1 550 ? 31.387 11.793 13.237 1.00 31.23 550 ALA A O 1
ATOM 4206 N N . ASN A 1 551 ? 30.004 12.305 14.937 1.00 41.75 551 ASN A N 1
ATOM 4207 C CA . ASN A 1 551 ? 29.050 13.222 14.284 1.00 41.75 551 ASN A CA 1
ATOM 4208 C C . ASN A 1 551 ? 28.381 12.812 12.952 1.00 41.75 551 ASN A C 1
ATOM 4210 O O . ASN A 1 551 ? 28.773 13.262 11.879 1.00 41.75 551 ASN A O 1
ATOM 4214 N N . ASN A 1 552 ? 27.235 12.125 13.037 1.00 52.25 552 ASN A N 1
ATOM 4215 C CA . ASN A 1 552 ? 26.278 12.042 11.927 1.00 52.25 552 ASN A CA 1
ATOM 4216 C C . ASN A 1 552 ? 25.454 13.348 11.864 1.00 52.25 552 ASN A C 1
ATOM 4218 O O . ASN A 1 552 ? 24.520 13.546 12.652 1.00 52.25 552 ASN A O 1
ATOM 4222 N N . VAL A 1 553 ? 25.848 14.279 10.991 1.00 68.50 553 VAL A N 1
ATOM 4223 C CA . VAL A 1 553 ? 25.178 15.577 10.812 1.00 68.50 553 VAL A CA 1
ATOM 4224 C C . VAL A 1 553 ? 24.196 15.502 9.636 1.00 68.50 553 VAL A C 1
ATOM 4226 O O . VAL A 1 553 ? 24.614 15.311 8.500 1.00 68.50 553 VAL A O 1
ATOM 4229 N N . LEU A 1 554 ? 22.898 15.667 9.898 1.00 78.19 554 LEU A N 1
ATOM 4230 C CA . LEU A 1 554 ? 21.820 15.673 8.901 1.00 78.19 554 LEU A CA 1
ATOM 4231 C C . LEU A 1 554 ? 21.649 17.082 8.319 1.00 78.19 554 LEU A C 1
ATOM 4233 O O . LEU A 1 554 ? 21.519 18.039 9.077 1.00 78.19 554 LEU A O 1
ATOM 4237 N N . PHE A 1 555 ? 21.603 17.230 6.997 1.00 85.12 555 PHE A N 1
ATOM 4238 C CA . PHE A 1 555 ? 21.316 18.505 6.328 1.00 85.12 555 PHE A CA 1
ATOM 4239 C C . PHE A 1 555 ? 20.217 18.305 5.279 1.00 85.12 555 PHE A C 1
ATOM 4241 O O . PHE A 1 555 ? 20.257 17.321 4.547 1.00 85.12 555 PHE A O 1
ATOM 4248 N N . VAL A 1 556 ? 19.236 19.211 5.232 1.00 84.69 556 VAL A N 1
ATOM 4249 C CA . VAL A 1 556 ? 18.103 19.161 4.288 1.00 84.69 556 VAL A CA 1
ATOM 4250 C C . VAL A 1 556 ? 18.286 20.257 3.245 1.00 84.69 556 VAL A C 1
ATOM 4252 O O . VAL A 1 556 ? 17.973 21.412 3.505 1.00 84.69 556 VAL A O 1
ATOM 4255 N N . ASP A 1 557 ? 18.817 19.934 2.078 1.00 86.25 557 ASP A N 1
ATOM 4256 C CA . ASP A 1 557 ? 19.181 20.922 1.054 1.00 86.25 557 ASP A CA 1
ATOM 4257 C C . ASP A 1 557 ? 18.020 21.352 0.139 1.00 86.25 557 ASP A C 1
ATOM 4259 O O . ASP A 1 557 ? 18.173 22.272 -0.659 1.00 86.25 557 ASP A O 1
ATOM 4263 N N . ASP A 1 558 ? 16.838 20.760 0.296 1.00 89.88 558 ASP A N 1
ATOM 4264 C CA . ASP A 1 558 ? 15.710 20.901 -0.624 1.00 89.88 558 ASP A CA 1
ATOM 4265 C C . ASP A 1 558 ? 14.404 21.342 0.078 1.00 89.88 558 ASP A C 1
ATOM 4267 O O . ASP A 1 558 ? 13.315 20.859 -0.230 1.00 89.88 558 ASP A O 1
ATOM 4271 N N . LEU A 1 559 ? 14.476 22.246 1.064 1.00 89.81 559 LEU A N 1
ATOM 4272 C CA . LEU A 1 559 ? 13.284 22.754 1.775 1.00 89.81 559 LEU A CA 1
ATOM 4273 C C . LEU A 1 559 ? 12.325 23.538 0.860 1.00 89.81 559 LEU A C 1
ATOM 4275 O O . LEU A 1 559 ? 11.120 23.308 0.895 1.00 89.81 559 LEU A O 1
ATOM 4279 N N . GLY A 1 560 ? 12.854 24.444 0.029 1.00 86.50 560 GLY A N 1
ATOM 4280 C CA . GLY A 1 560 ? 12.051 25.270 -0.886 1.00 86.50 560 GLY A CA 1
ATOM 4281 C C . GLY A 1 560 ? 11.609 24.557 -2.170 1.00 86.50 560 GLY A C 1
ATOM 4282 O O . GLY A 1 560 ? 10.693 25.015 -2.844 1.00 86.50 560 GLY A O 1
ATOM 4283 N N . ALA A 1 561 ? 12.239 23.429 -2.504 1.00 88.75 561 ALA A N 1
ATOM 4284 C CA . ALA A 1 561 ? 11.937 22.633 -3.692 1.00 88.75 561 ALA A CA 1
ATOM 4285 C C . ALA A 1 561 ? 12.052 21.134 -3.363 1.00 88.75 561 ALA A C 1
ATOM 4287 O O . ALA A 1 561 ? 13.007 20.479 -3.780 1.00 88.75 561 ALA A O 1
ATOM 4288 N N . PRO A 1 562 ? 11.115 20.583 -2.576 1.00 89.75 562 PRO A N 1
ATOM 4289 C CA . PRO A 1 562 ? 11.280 19.257 -2.011 1.00 89.75 562 PRO A CA 1
ATOM 4290 C C . PRO A 1 562 ? 11.278 18.149 -3.055 1.00 89.75 562 PRO A C 1
ATOM 4292 O O . PRO A 1 562 ? 10.302 17.931 -3.778 1.00 89.75 562 PRO A O 1
ATOM 4295 N N . VAL A 1 563 ? 12.352 17.366 -3.046 1.00 86.62 563 VAL A N 1
ATOM 4296 C CA . VAL A 1 563 ? 12.456 16.112 -3.777 1.00 86.62 563 VAL A CA 1
ATOM 4297 C C . VAL A 1 563 ? 11.690 15.049 -3.001 1.00 86.62 563 VAL A C 1
ATOM 4299 O O . VAL A 1 563 ? 12.098 14.579 -1.939 1.00 86.62 563 VAL A O 1
ATOM 4302 N N . LEU A 1 564 ? 10.521 14.693 -3.524 1.00 83.00 564 LEU A N 1
ATOM 4303 C CA . LEU A 1 564 ? 9.678 13.666 -2.927 1.00 83.00 564 LEU A CA 1
ATOM 4304 C C . LEU A 1 564 ? 10.197 12.266 -3.277 1.00 83.00 564 LEU A C 1
ATOM 4306 O O . LEU A 1 564 ? 10.671 12.019 -4.386 1.00 83.00 564 LEU A O 1
ATOM 4310 N N . THR A 1 565 ? 10.062 11.311 -2.365 1.00 77.81 565 THR A N 1
ATOM 4311 C CA . THR A 1 565 ? 10.280 9.894 -2.677 1.00 77.81 565 THR A CA 1
ATOM 4312 C C . THR A 1 565 ? 9.171 9.382 -3.608 1.00 77.81 565 THR A C 1
ATOM 4314 O O . THR A 1 565 ? 8.084 9.972 -3.658 1.00 77.81 565 THR A O 1
ATOM 4317 N N . PRO A 1 566 ? 9.382 8.277 -4.350 1.00 59.12 566 PRO A N 1
ATOM 4318 C CA . PRO A 1 566 ? 8.318 7.662 -5.146 1.00 59.12 566 PRO A CA 1
ATOM 4319 C C . PRO A 1 566 ? 7.041 7.394 -4.333 1.00 59.12 566 PRO A C 1
ATOM 4321 O O . PRO A 1 566 ? 5.943 7.692 -4.803 1.00 59.12 566 PRO A O 1
ATOM 4324 N N . SER A 1 567 ? 7.177 6.934 -3.085 1.00 62.50 567 SER A N 1
ATOM 4325 C CA . SER A 1 567 ? 6.050 6.706 -2.172 1.00 62.50 567 SER A CA 1
ATOM 4326 C C . SER A 1 567 ? 5.320 8.004 -1.816 1.00 62.50 567 SER A C 1
ATOM 4328 O O . SER A 1 567 ? 4.097 8.062 -1.900 1.00 62.50 567 SER A O 1
ATOM 4330 N N . GLN A 1 568 ? 6.053 9.073 -1.479 1.00 75.94 568 GLN A N 1
ATOM 4331 C CA . GLN A 1 568 ? 5.462 10.384 -1.184 1.00 75.94 568 GLN A CA 1
ATOM 4332 C C . GLN A 1 568 ? 4.726 10.967 -2.402 1.00 75.94 568 GLN A C 1
ATOM 4334 O O . GLN A 1 568 ? 3.611 11.468 -2.253 1.00 75.94 568 GLN A O 1
ATOM 4339 N N . ARG A 1 569 ? 5.303 10.865 -3.612 1.00 79.94 569 ARG A N 1
ATOM 4340 C CA . ARG A 1 569 ? 4.636 11.289 -4.859 1.00 79.94 569 ARG A CA 1
ATOM 4341 C C . ARG A 1 569 ? 3.348 10.514 -5.100 1.00 79.94 569 ARG A C 1
ATOM 4343 O O . ARG A 1 569 ? 2.325 11.128 -5.376 1.00 79.94 569 ARG A O 1
ATOM 4350 N N . SER A 1 570 ? 3.400 9.193 -4.951 1.00 63.12 570 SER A N 1
ATOM 4351 C CA . SER A 1 570 ? 2.247 8.314 -5.167 1.00 63.12 570 SER A CA 1
ATOM 4352 C C . SER A 1 570 ? 1.119 8.626 -4.185 1.00 63.12 570 SER A C 1
ATOM 4354 O O . SER A 1 570 ? -0.029 8.759 -4.592 1.00 63.12 570 SER A O 1
ATOM 4356 N N . ILE A 1 571 ? 1.446 8.846 -2.906 1.00 73.75 571 ILE A N 1
ATOM 4357 C CA . ILE A 1 571 ? 0.467 9.222 -1.876 1.00 73.75 571 ILE A CA 1
ATOM 4358 C C . ILE A 1 571 ? -0.160 10.587 -2.179 1.00 73.75 571 ILE A C 1
ATOM 4360 O O . ILE A 1 571 ? -1.382 10.717 -2.117 1.00 73.75 571 ILE A O 1
ATOM 4364 N N . LYS A 1 572 ? 0.640 11.601 -2.545 1.00 79.06 572 LYS A N 1
ATOM 4365 C CA . LYS A 1 572 ? 0.101 12.923 -2.917 1.00 79.06 572 LYS A CA 1
ATOM 4366 C C . LYS A 1 572 ? -0.782 12.848 -4.160 1.00 79.06 572 LYS A C 1
ATOM 4368 O O . LYS A 1 572 ? -1.840 13.468 -4.181 1.00 79.06 572 LYS A O 1
ATOM 4373 N N . TRP A 1 573 ? -0.371 12.080 -5.165 1.00 77.94 573 TRP A N 1
ATOM 4374 C CA . TRP A 1 573 ? -1.134 11.889 -6.393 1.00 77.94 573 TRP A CA 1
ATOM 4375 C C . TRP A 1 573 ? -2.457 11.152 -6.142 1.00 77.94 573 TRP A C 1
ATOM 4377 O O . TRP A 1 573 ? -3.506 11.620 -6.579 1.00 77.94 573 TRP A O 1
ATOM 4387 N N . LEU A 1 574 ? -2.446 10.073 -5.354 1.00 65.75 574 LEU A N 1
ATOM 4388 C CA . LEU A 1 574 ? -3.665 9.357 -4.969 1.00 65.75 574 LEU A CA 1
ATOM 4389 C C . LEU A 1 574 ? -4.615 10.267 -4.180 1.00 65.75 574 LEU A C 1
ATOM 4391 O O . LEU A 1 574 ? -5.807 10.335 -4.473 1.00 65.75 574 LEU A O 1
ATOM 4395 N N . ALA A 1 575 ? -4.085 11.010 -3.205 1.00 72.31 575 ALA A N 1
ATOM 4396 C CA . ALA A 1 575 ? -4.880 11.939 -2.413 1.00 72.31 575 ALA A CA 1
ATOM 4397 C C . ALA A 1 575 ? -5.509 13.046 -3.271 1.00 72.31 575 ALA A C 1
ATOM 4399 O O . ALA A 1 575 ? -6.662 13.395 -3.029 1.00 72.31 575 ALA A O 1
ATOM 4400 N N . SER A 1 576 ? -4.803 13.539 -4.300 1.00 79.06 576 SER A N 1
ATOM 4401 C CA . SER A 1 576 ? -5.315 14.580 -5.205 1.00 79.06 576 SER A CA 1
ATOM 4402 C C . SER A 1 576 ? -6.511 14.163 -6.065 1.00 79.06 576 SER A C 1
ATOM 4404 O O . SER A 1 576 ? -7.145 15.029 -6.657 1.00 79.06 576 SER A O 1
ATOM 4406 N N . ARG A 1 577 ? -6.849 12.866 -6.130 1.00 78.31 577 ARG A N 1
ATOM 4407 C CA . ARG A 1 577 ? -8.070 12.395 -6.806 1.00 78.31 577 ARG A CA 1
ATOM 4408 C C . ARG A 1 577 ? -9.340 12.570 -5.970 1.00 78.31 577 ARG A C 1
ATOM 4410 O O . ARG A 1 577 ? -10.433 12.469 -6.514 1.00 78.31 577 ARG A O 1
ATOM 4417 N N . GLY A 1 578 ? -9.206 12.788 -4.661 1.00 75.62 578 GLY A N 1
ATOM 4418 C CA . GLY A 1 578 ? -10.333 13.113 -3.788 1.00 75.62 578 GLY A CA 1
ATOM 4419 C C . GLY A 1 578 ? -10.402 14.607 -3.492 1.00 75.62 578 GLY A C 1
ATOM 4420 O O . GLY A 1 578 ? -9.452 15.342 -3.748 1.00 75.62 578 GLY A O 1
ATOM 4421 N N . HIS A 1 579 ? -11.511 15.040 -2.900 1.00 86.31 579 HIS A N 1
ATOM 4422 C CA . HIS A 1 579 ? -11.694 16.421 -2.472 1.00 86.31 579 HIS A CA 1
ATOM 4423 C C . HIS A 1 579 ? -12.160 16.472 -1.018 1.00 86.31 579 HIS A C 1
ATOM 4425 O O . HIS A 1 579 ? -13.194 15.902 -0.669 1.00 86.31 579 HIS A O 1
ATOM 4431 N N . THR A 1 580 ? -11.376 17.131 -0.169 1.00 91.44 580 THR A N 1
ATOM 4432 C CA . THR A 1 580 ? -11.671 17.294 1.255 1.00 91.44 580 THR A CA 1
ATOM 4433 C C . THR A 1 580 ? -12.352 18.635 1.494 1.00 91.44 580 THR A C 1
ATOM 4435 O O . THR A 1 580 ? -11.767 19.684 1.226 1.00 91.44 580 THR A O 1
ATOM 4438 N N . THR A 1 581 ? -13.567 18.601 2.036 1.00 90.19 581 THR A N 1
ATOM 4439 C CA . THR A 1 581 ? -14.331 19.792 2.420 1.00 90.19 581 THR A CA 1
ATOM 4440 C C . THR A 1 581 ? -14.195 20.083 3.914 1.00 90.19 581 THR A C 1
ATOM 4442 O O . THR A 1 581 ? -14.099 19.167 4.740 1.00 90.19 581 THR A O 1
ATOM 4445 N N . PHE A 1 582 ? -14.214 21.369 4.263 1.00 94.94 582 PHE A N 1
ATOM 4446 C CA . PHE A 1 582 ? -14.221 21.849 5.642 1.00 94.94 582 PHE A CA 1
ATOM 4447 C C . PHE A 1 582 ? -15.597 22.417 5.974 1.00 94.94 582 PHE A C 1
ATOM 4449 O O . PHE A 1 582 ? -15.928 23.531 5.585 1.00 94.94 582 PHE A O 1
ATOM 4456 N N . ASP A 1 583 ? -16.396 21.614 6.667 1.00 94.88 583 ASP A N 1
ATOM 4457 C CA . ASP A 1 583 ? -17.731 21.970 7.141 1.00 94.88 583 ASP A CA 1
ATOM 4458 C C . ASP A 1 583 ? -17.803 21.638 8.643 1.00 94.88 583 ASP A C 1
ATOM 4460 O O . ASP A 1 583 ? -17.655 20.459 9.001 1.00 94.88 583 ASP A O 1
ATOM 4464 N N . PRO A 1 584 ? -17.981 22.642 9.528 1.00 96.88 584 PRO A N 1
ATOM 4465 C CA . PRO A 1 584 ? -18.109 22.435 10.968 1.00 96.88 584 PRO A CA 1
ATOM 4466 C C . PRO A 1 584 ? -19.157 21.386 11.338 1.00 96.88 584 PRO A C 1
ATOM 4468 O O . PRO A 1 584 ? -18.883 20.521 12.170 1.00 96.88 584 PRO A O 1
ATOM 4471 N N . GLU A 1 585 ? -20.322 21.389 10.687 1.00 96.50 585 GLU A N 1
ATOM 4472 C CA . GLU A 1 585 ? -21.399 20.451 11.011 1.00 96.50 585 GLU A CA 1
ATOM 4473 C C . GLU A 1 585 ? -21.020 19.017 10.644 1.00 96.50 585 GLU A C 1
ATOM 4475 O O . GLU A 1 585 ? -21.303 18.084 11.398 1.00 96.50 585 GLU A O 1
ATOM 4480 N N . GLN A 1 586 ? -20.290 18.823 9.542 1.00 96.00 586 GLN A N 1
ATOM 4481 C CA . GLN A 1 586 ? -19.751 17.506 9.195 1.00 96.00 586 GLN A CA 1
ATOM 4482 C C . GLN A 1 586 ? -18.691 17.042 10.194 1.00 96.00 586 GLN A C 1
ATOM 4484 O O . GLN A 1 586 ? -18.677 15.867 10.555 1.00 96.00 586 GLN A O 1
ATOM 4489 N N . VAL A 1 587 ? -17.826 17.939 10.681 1.00 97.69 587 VAL A N 1
ATOM 4490 C CA . VAL A 1 587 ? -16.849 17.603 11.731 1.00 97.69 587 VAL A CA 1
ATOM 4491 C C . VAL A 1 587 ? -17.566 17.113 12.993 1.00 97.69 587 VAL A C 1
ATOM 4493 O O . VAL A 1 587 ? -17.199 16.074 13.551 1.00 97.69 587 VAL A O 1
ATOM 4496 N N . LEU A 1 588 ? -18.617 17.818 13.420 1.00 98.25 588 LEU A N 1
ATOM 4497 C CA . LEU A 1 588 ? -19.417 17.436 14.584 1.00 98.25 588 LEU A CA 1
ATOM 4498 C C . LEU A 1 588 ? -20.191 16.135 14.345 1.00 98.25 588 LEU A C 1
ATOM 4500 O O . LEU A 1 588 ? -20.210 15.264 15.214 1.00 98.25 588 LEU A O 1
ATOM 4504 N N . ALA A 1 589 ? -20.789 15.956 13.166 1.00 97.25 589 ALA A N 1
ATOM 4505 C CA . ALA A 1 589 ? -21.494 14.732 12.799 1.00 97.25 589 ALA A CA 1
ATOM 4506 C C . ALA A 1 589 ? -20.558 13.513 12.773 1.00 97.25 589 ALA A C 1
ATOM 4508 O O . ALA A 1 589 ? -20.928 12.441 13.252 1.00 97.25 589 ALA A O 1
ATOM 4509 N N . ASP A 1 590 ? -19.341 13.658 12.253 1.00 96.06 590 ASP A N 1
ATOM 4510 C CA . ASP A 1 590 ? -18.332 12.596 12.238 1.00 96.06 590 ASP A CA 1
ATOM 4511 C C . ASP A 1 590 ? -17.897 12.218 13.659 1.00 96.06 590 ASP A C 1
ATOM 4513 O O . ASP A 1 590 ? -17.770 11.032 13.971 1.00 96.06 590 ASP A O 1
ATOM 4517 N N . ALA A 1 591 ? -17.737 13.209 14.542 1.00 97.38 591 ALA A N 1
ATOM 4518 C CA . ALA A 1 591 ? -17.437 12.983 15.953 1.00 97.38 591 ALA A CA 1
ATOM 4519 C C . ALA A 1 591 ? -18.566 12.224 16.677 1.00 97.38 591 ALA A C 1
ATOM 4521 O O . ALA A 1 591 ? -18.291 11.270 17.416 1.00 97.38 591 ALA A O 1
ATOM 4522 N N . ARG A 1 592 ? -19.835 12.572 16.406 1.00 97.38 592 ARG A N 1
ATOM 4523 C CA . ARG A 1 592 ? -21.006 11.826 16.906 1.00 97.38 592 ARG A CA 1
ATOM 4524 C C . ARG A 1 592 ? -20.999 10.385 16.407 1.00 97.38 592 ARG A C 1
ATOM 4526 O O . ARG A 1 592 ? -21.149 9.456 17.195 1.00 97.38 592 ARG A O 1
ATOM 4533 N N . ARG A 1 593 ? -20.734 10.157 15.113 1.00 94.06 593 ARG A N 1
ATOM 4534 C CA . ARG A 1 593 ? -20.638 8.792 14.560 1.00 94.06 593 ARG A CA 1
ATOM 4535 C C . ARG A 1 593 ? -19.505 7.991 15.204 1.00 94.06 593 ARG A C 1
ATOM 4537 O O . ARG A 1 593 ? -19.721 6.835 15.572 1.00 94.06 593 ARG A O 1
ATOM 4544 N N . ARG A 1 594 ? -18.331 8.602 15.399 1.00 90.50 594 ARG A N 1
ATOM 4545 C CA . ARG A 1 594 ? -17.157 7.953 16.006 1.00 90.50 594 ARG A CA 1
ATOM 4546 C C . ARG A 1 594 ? -17.402 7.533 17.457 1.00 90.50 594 ARG A C 1
ATOM 4548 O O . ARG A 1 594 ? -16.993 6.441 17.846 1.00 90.50 594 ARG A O 1
ATOM 4555 N N . THR A 1 595 ? -18.058 8.375 18.251 1.00 93.31 595 THR A N 1
ATOM 4556 C CA . THR A 1 595 ? -18.226 8.156 19.701 1.00 93.31 595 THR A CA 1
ATOM 4557 C C . THR A 1 595 ? -19.568 7.527 20.083 1.00 93.31 595 THR A C 1
ATOM 4559 O O . THR A 1 595 ? -19.651 6.820 21.081 1.00 93.31 595 THR A O 1
ATOM 4562 N N . GLY A 1 596 ? -20.612 7.725 19.274 1.00 94.12 596 GLY A N 1
ATOM 4563 C CA . GLY A 1 596 ? -21.992 7.373 19.618 1.00 94.12 596 GLY A CA 1
ATOM 4564 C C . GLY A 1 596 ? -22.634 8.313 20.644 1.00 94.12 596 GLY A C 1
ATOM 4565 O O . GLY A 1 596 ? -23.611 7.920 21.270 1.00 94.12 596 GLY A O 1
ATOM 4566 N N . LEU A 1 597 ? -22.065 9.506 20.844 1.00 95.25 597 LEU A N 1
ATOM 4567 C CA . LEU A 1 597 ? -22.520 10.523 21.793 1.00 95.25 597 LEU A CA 1
ATOM 4568 C C . LEU A 1 597 ? -22.954 11.785 21.043 1.00 95.25 597 LEU A C 1
ATOM 4570 O O . LEU A 1 597 ? -22.349 12.119 20.028 1.00 95.25 597 LEU A O 1
ATOM 4574 N N . ASP A 1 598 ? -23.929 12.521 21.582 1.00 95.00 598 ASP A N 1
ATOM 4575 C CA . ASP A 1 598 ? -24.520 13.688 20.900 1.00 95.00 598 ASP A CA 1
ATOM 4576 C C . ASP A 1 598 ? -24.308 15.034 21.617 1.00 95.00 598 ASP A C 1
ATOM 4578 O O . ASP A 1 598 ? -24.436 16.097 21.002 1.00 95.00 598 ASP A O 1
ATOM 4582 N N . GLU A 1 599 ? -23.945 14.995 22.901 1.00 96.12 599 GLU A N 1
ATOM 4583 C CA . GLU A 1 599 ? -23.936 16.151 23.803 1.00 96.12 599 GLU A CA 1
ATOM 4584 C C . GLU A 1 599 ? -22.546 16.792 23.945 1.00 96.12 599 GLU A C 1
ATOM 4586 O O . GLU A 1 599 ? -21.694 16.296 24.684 1.00 96.12 599 GLU A O 1
ATOM 4591 N N . PHE A 1 600 ? -22.332 17.935 23.284 1.00 96.62 600 PHE A N 1
ATOM 4592 C CA . PHE A 1 600 ? -21.064 18.688 23.294 1.00 96.62 600 PHE A CA 1
ATOM 4593 C C . PHE A 1 600 ? -20.914 19.695 24.449 1.00 96.62 600 PHE A C 1
ATOM 4595 O O . PHE A 1 600 ? -19.909 20.407 24.505 1.00 96.62 600 PHE A O 1
ATOM 4602 N N . GLY A 1 601 ? -21.893 19.792 25.353 1.00 94.69 601 GLY A N 1
ATOM 4603 C CA . GLY A 1 601 ? -21.885 20.800 26.418 1.00 94.69 601 GLY A CA 1
ATOM 4604 C C . GLY A 1 601 ? -22.044 22.226 25.864 1.00 94.69 601 GLY A C 1
ATOM 4605 O O . GLY A 1 601 ? -22.725 22.406 24.850 1.00 94.69 601 GLY A O 1
ATOM 4606 N N . PRO A 1 602 ? -21.446 23.253 26.505 1.00 94.44 602 PRO A N 1
ATOM 4607 C CA . PRO A 1 602 ? -21.477 24.629 26.006 1.00 94.44 602 PRO A CA 1
ATOM 4608 C C . PRO A 1 602 ? -21.022 24.725 24.544 1.00 94.44 602 PRO A C 1
ATOM 4610 O O . PRO A 1 602 ? -20.065 24.059 24.148 1.00 94.44 602 PRO A O 1
ATOM 4613 N N . ARG A 1 603 ? -21.724 25.530 23.739 1.00 94.50 603 ARG A N 1
ATOM 4614 C CA . ARG A 1 603 ? -21.556 25.622 22.273 1.00 94.50 603 ARG A CA 1
ATOM 4615 C C . ARG A 1 603 ? -20.753 26.847 21.817 1.00 94.50 603 ARG A C 1
ATOM 4617 O O . ARG A 1 603 ? -20.677 27.135 20.632 1.00 94.50 603 ARG A O 1
ATOM 4624 N N . ASP A 1 604 ? -20.116 27.565 22.735 1.00 93.44 604 ASP A N 1
ATOM 4625 C CA . ASP A 1 604 ? -19.298 28.746 22.424 1.00 93.44 604 ASP A CA 1
ATOM 4626 C C . ASP A 1 604 ? -18.057 28.419 21.564 1.00 93.44 604 ASP A C 1
ATOM 4628 O O . ASP A 1 604 ? -17.531 29.292 20.876 1.00 93.44 604 ASP A O 1
ATOM 4632 N N . PHE A 1 605 ? -17.618 27.155 21.550 1.00 96.06 605 PHE A N 1
ATOM 4633 C CA . PHE A 1 605 ? -16.512 26.678 20.715 1.00 96.06 605 PHE A CA 1
ATOM 4634 C C . PHE A 1 605 ? -16.822 26.664 19.213 1.00 96.06 605 PHE A C 1
ATOM 4636 O O . PHE A 1 605 ? -15.896 26.633 18.403 1.00 96.06 605 PHE A O 1
ATOM 4643 N N . GLU A 1 606 ? -18.097 26.685 18.816 1.00 96.94 606 GLU A N 1
ATOM 4644 C CA . GLU A 1 606 ? -18.489 26.553 17.409 1.00 96.94 606 GLU A CA 1
ATOM 4645 C C . GLU A 1 606 ? -18.007 27.723 16.558 1.00 96.94 606 GLU A C 1
ATOM 4647 O O . GLU A 1 606 ? -17.556 27.510 15.437 1.00 96.94 606 GLU A O 1
ATOM 4652 N N . ALA A 1 607 ? -17.992 28.936 17.117 1.00 96.00 607 ALA A N 1
ATOM 4653 C CA . ALA A 1 607 ? -17.440 30.107 16.439 1.00 96.00 607 ALA A CA 1
ATOM 4654 C C . ALA A 1 607 ? -15.937 29.940 16.141 1.00 96.00 607 ALA A C 1
ATOM 4656 O O . ALA A 1 607 ? -15.462 30.321 15.071 1.00 96.00 607 ALA A O 1
ATOM 4657 N N . ARG A 1 608 ? -15.190 29.320 17.066 1.00 96.94 608 ARG A N 1
ATOM 4658 C CA . ARG A 1 608 ? -13.756 29.039 16.900 1.00 96.94 608 ARG A CA 1
ATOM 4659 C C . ARG A 1 608 ? -13.511 27.911 15.896 1.00 96.94 608 ARG A C 1
ATOM 4661 O O . ARG A 1 608 ? -12.632 28.036 15.046 1.00 96.94 608 ARG A O 1
ATOM 4668 N N . LEU A 1 609 ? -14.316 26.845 15.947 1.00 98.00 609 LEU A N 1
ATOM 4669 C CA . LEU A 1 609 ? -14.289 25.762 14.957 1.00 98.00 609 LEU A CA 1
ATOM 4670 C C . LEU A 1 609 ? -14.594 26.293 13.550 1.00 98.00 609 LEU A C 1
ATOM 4672 O O . LEU A 1 609 ? -13.867 25.968 12.614 1.00 98.00 609 LEU A O 1
ATOM 4676 N N . GLN A 1 610 ? -15.619 27.136 13.413 1.00 97.62 610 GLN A N 1
ATOM 4677 C CA . GLN A 1 610 ? -15.967 27.764 12.145 1.00 97.62 610 GLN A CA 1
ATOM 4678 C C . GLN A 1 610 ? -14.786 28.572 11.595 1.00 97.62 610 GLN A C 1
ATOM 4680 O O . GLN A 1 610 ? -14.355 28.334 10.467 1.00 97.62 610 GLN A O 1
ATOM 4685 N N . LEU A 1 611 ? -14.193 29.444 12.412 1.00 96.75 611 LEU A N 1
ATOM 4686 C CA . LEU A 1 611 ? -13.046 30.254 12.003 1.00 96.75 611 LEU A CA 1
ATOM 4687 C C . LEU A 1 611 ? -11.855 29.399 11.528 1.00 96.75 611 LEU A C 1
ATOM 4689 O O . LEU A 1 611 ? -11.264 29.696 10.490 1.00 96.75 611 LEU A O 1
ATOM 4693 N N . LEU A 1 612 ? -11.543 28.305 12.235 1.00 96.75 612 LEU A N 1
ATOM 4694 C CA . LEU A 1 612 ? -10.502 27.350 11.832 1.00 96.75 612 LEU A CA 1
ATOM 4695 C C . LEU A 1 612 ? -10.818 26.667 10.500 1.00 96.75 612 LEU A C 1
ATOM 4697 O O . LEU A 1 612 ? -9.952 26.584 9.630 1.00 96.75 612 LEU A O 1
ATOM 4701 N N . THR A 1 613 ? -12.048 26.176 10.326 1.00 97.06 613 THR A N 1
ATOM 4702 C CA . THR A 1 613 ? -12.455 25.519 9.076 1.00 97.06 613 THR A CA 1
ATOM 4703 C C . THR A 1 613 ? -12.400 26.468 7.887 1.00 97.06 613 THR A C 1
ATOM 4705 O O . THR A 1 613 ? -11.964 26.061 6.812 1.00 97.06 613 THR A O 1
ATOM 4708 N N . GLU A 1 614 ? -12.772 27.735 8.079 1.00 97.06 614 GLU A N 1
ATOM 4709 C CA . GLU A 1 614 ? -12.679 28.746 7.034 1.00 97.06 614 GLU A CA 1
ATOM 4710 C C . GLU A 1 614 ? -11.218 29.067 6.688 1.00 97.06 614 GLU A C 1
ATOM 4712 O O . GLU A 1 614 ? -10.910 29.240 5.512 1.00 97.06 614 GLU A O 1
ATOM 4717 N N . ASP A 1 615 ? -10.311 29.152 7.670 1.00 97.06 615 ASP A N 1
ATOM 4718 C CA . ASP A 1 615 ? -8.882 29.385 7.410 1.00 97.06 615 ASP A CA 1
ATOM 4719 C C . ASP A 1 615 ? -8.239 28.211 6.661 1.00 97.06 615 ASP A C 1
ATOM 4721 O O . ASP A 1 615 ? -7.550 28.425 5.663 1.00 97.06 615 ASP A O 1
ATOM 4725 N N . TYR A 1 616 ? -8.516 26.967 7.065 1.00 96.50 616 TYR A N 1
ATOM 4726 C CA . TYR A 1 616 ? -8.023 25.795 6.338 1.00 96.50 616 TYR A CA 1
ATOM 4727 C C . TYR A 1 616 ? -8.611 25.683 4.926 1.00 96.50 616 TYR A C 1
ATOM 4729 O O . TYR A 1 616 ? -7.901 25.283 4.002 1.00 96.50 616 TYR A O 1
ATOM 4737 N N . ALA A 1 617 ? -9.881 26.054 4.735 1.00 94.88 617 ALA A N 1
ATOM 4738 C CA . ALA A 1 617 ? -10.500 26.107 3.411 1.00 94.88 617 ALA A CA 1
ATOM 4739 C C . ALA A 1 617 ? -9.890 27.199 2.521 1.00 94.88 617 ALA A C 1
ATOM 4741 O O . ALA A 1 617 ? -9.806 27.021 1.305 1.00 94.88 617 ALA A O 1
ATOM 4742 N N . ALA A 1 618 ? -9.459 28.311 3.121 1.00 94.81 618 ALA A N 1
ATOM 4743 C CA . ALA A 1 618 ? -8.889 29.450 2.419 1.00 94.81 618 ALA A CA 1
ATOM 4744 C C . ALA A 1 618 ? -7.404 29.283 2.050 1.00 94.81 618 ALA A C 1
ATOM 4746 O O . ALA A 1 618 ? -6.907 30.121 1.305 1.00 94.81 618 ALA A O 1
ATOM 4747 N N . ASP A 1 619 ? -6.693 28.249 2.525 1.00 93.62 619 ASP A N 1
ATOM 4748 C CA . ASP A 1 619 ? -5.276 28.016 2.193 1.00 93.62 619 ASP A CA 1
ATOM 4749 C C . ASP A 1 619 ? -5.118 27.353 0.802 1.00 93.62 619 ASP A C 1
ATOM 4751 O O . ASP A 1 619 ? -5.275 26.131 0.673 1.00 93.62 619 ASP A O 1
ATOM 4755 N N . PRO A 1 620 ? -4.733 28.104 -0.255 1.00 88.75 620 PRO A N 1
ATOM 4756 C CA . PRO A 1 620 ? -4.589 27.546 -1.600 1.00 88.75 620 PRO A CA 1
ATOM 4757 C C . PRO A 1 620 ? -3.359 26.636 -1.743 1.00 88.75 620 PRO A C 1
ATOM 4759 O O . PRO A 1 620 ? -3.236 25.907 -2.728 1.00 88.75 620 PRO A O 1
ATOM 4762 N N . GLY A 1 621 ? -2.421 26.694 -0.793 1.00 91.19 621 GLY A N 1
ATOM 4763 C CA . GLY A 1 621 ? -1.182 25.925 -0.808 1.00 91.19 621 GLY A CA 1
ATOM 4764 C C . GLY A 1 621 ? -1.269 24.594 -0.064 1.00 91.19 621 GLY A C 1
ATOM 4765 O O . GLY A 1 621 ? -0.272 23.868 -0.040 1.00 91.19 621 GLY A O 1
ATOM 4766 N N . MET A 1 622 ? -2.407 24.268 0.558 1.00 94.81 622 MET A N 1
ATOM 4767 C CA . MET A 1 622 ? -2.600 23.007 1.274 1.00 94.81 622 MET A CA 1
ATOM 4768 C C . MET A 1 622 ? -2.923 21.863 0.301 1.00 94.81 622 MET A C 1
ATOM 4770 O O . MET A 1 622 ? -3.844 21.941 -0.513 1.00 94.81 622 MET A O 1
ATOM 4774 N N . SER A 1 623 ? -2.169 20.767 0.392 1.00 94.69 623 SER A N 1
ATOM 4775 C CA . SER A 1 623 ? -2.419 19.561 -0.402 1.00 94.69 623 SER A CA 1
ATOM 4776 C C . SER A 1 623 ? -3.644 18.799 0.114 1.00 94.69 623 SER A C 1
ATOM 4778 O O . SER A 1 623 ? -4.002 18.918 1.282 1.00 94.69 623 SER A O 1
ATOM 4780 N N . GLU A 1 624 ? -4.245 17.928 -0.703 1.00 94.38 624 GLU A N 1
ATOM 4781 C CA . GLU A 1 624 ? -5.329 17.047 -0.227 1.00 94.38 624 GLU A CA 1
ATOM 4782 C C . GLU A 1 624 ? -4.886 16.112 0.913 1.00 94.38 624 GLU A C 1
ATOM 4784 O O . GLU A 1 624 ? -5.689 15.773 1.777 1.00 94.38 624 GLU A O 1
ATOM 4789 N N . VAL A 1 625 ? -3.600 15.743 0.984 1.00 92.19 625 VAL A N 1
ATOM 4790 C CA . VAL A 1 625 ? -3.052 15.029 2.153 1.00 92.19 625 VAL A CA 1
ATOM 4791 C C . VAL A 1 625 ? -3.122 15.919 3.395 1.00 92.19 625 VAL A C 1
ATOM 4793 O O . VAL A 1 625 ? -3.626 15.483 4.427 1.00 92.19 625 VAL A O 1
ATOM 4796 N N . GLY A 1 626 ? -2.660 17.170 3.286 1.00 93.38 626 GLY A N 1
ATOM 4797 C CA . GLY A 1 626 ? -2.709 18.149 4.373 1.00 93.38 626 GLY A CA 1
ATOM 4798 C C . GLY A 1 626 ? -4.135 18.408 4.854 1.00 93.38 626 GLY A C 1
ATOM 4799 O O . GLY A 1 626 ? -4.389 18.354 6.055 1.00 93.38 626 GLY A O 1
ATOM 4800 N N . LYS A 1 627 ? -5.085 18.568 3.926 1.00 95.62 627 LYS A N 1
ATOM 4801 C CA . LYS A 1 627 ? -6.496 18.789 4.263 1.00 95.62 627 LYS A CA 1
ATOM 4802 C C . LYS A 1 627 ? -7.102 17.620 5.033 1.00 95.62 627 LYS A C 1
ATOM 4804 O O . LYS A 1 627 ? -7.770 17.828 6.044 1.00 95.62 627 LYS A O 1
ATOM 4809 N N . ARG A 1 628 ? -6.839 16.381 4.599 1.00 93.94 628 ARG A N 1
ATOM 4810 C CA . ARG A 1 628 ? -7.295 15.172 5.309 1.00 93.94 628 ARG A CA 1
ATOM 4811 C C . ARG A 1 628 ? -6.698 15.075 6.710 1.00 93.94 628 ARG A C 1
ATOM 4813 O O . ARG A 1 628 ? -7.416 14.692 7.631 1.00 93.94 628 ARG A O 1
ATOM 4820 N N . MET A 1 629 ? -5.423 15.440 6.875 1.00 92.44 629 MET A N 1
ATOM 4821 C CA . MET A 1 629 ? -4.758 15.452 8.181 1.00 92.44 629 MET A CA 1
ATOM 4822 C C . MET A 1 629 ? -5.443 16.427 9.145 1.00 92.44 629 MET A C 1
ATOM 4824 O O . MET A 1 629 ? -5.934 15.988 10.183 1.00 92.44 629 MET A O 1
ATOM 4828 N N . VAL A 1 630 ? -5.559 17.710 8.782 1.00 95.50 630 VAL A N 1
ATOM 4829 C CA . VAL A 1 630 ? -6.143 18.721 9.684 1.00 95.50 630 VAL A CA 1
ATOM 4830 C C . VAL A 1 630 ? -7.638 18.480 9.924 1.00 95.50 630 VAL A C 1
ATOM 4832 O O . VAL A 1 630 ? -8.103 18.606 11.053 1.00 95.50 630 VAL A O 1
ATOM 4835 N N . ARG A 1 631 ? -8.401 18.005 8.924 1.00 96.31 631 ARG A N 1
ATOM 4836 C CA . ARG A 1 631 ? -9.804 17.593 9.133 1.00 96.31 631 ARG A CA 1
ATOM 4837 C C . ARG A 1 631 ? -9.911 16.434 10.130 1.00 96.31 631 ARG A C 1
ATOM 4839 O O . ARG A 1 631 ? -10.798 16.438 10.981 1.00 96.31 631 ARG A O 1
ATOM 4846 N N . GLY A 1 632 ? -9.015 15.450 10.037 1.00 95.38 632 GLY A N 1
ATOM 4847 C CA . GLY A 1 632 ? -8.942 14.338 10.985 1.00 95.38 632 GLY A CA 1
ATOM 4848 C C . GLY A 1 632 ? -8.667 14.803 12.419 1.00 95.38 632 GLY A C 1
ATOM 4849 O O . GLY A 1 632 ? -9.284 14.292 13.357 1.00 95.38 632 GLY A O 1
ATOM 4850 N N . GLU A 1 633 ? -7.807 15.810 12.596 1.00 95.06 633 GLU A N 1
ATOM 4851 C CA . GLU A 1 633 ? -7.555 16.435 13.900 1.00 95.06 633 GLU A CA 1
ATOM 4852 C C . GLU A 1 633 ? -8.790 17.150 14.453 1.00 95.06 633 GLU A C 1
ATOM 4854 O O . GLU A 1 633 ? -9.135 16.937 15.615 1.00 95.06 633 GLU A O 1
ATOM 4859 N N . LEU A 1 634 ? -9.509 17.923 13.631 1.00 97.75 634 LEU A N 1
ATOM 4860 C CA . LEU A 1 634 ? -10.750 18.584 14.055 1.00 97.75 634 LEU A CA 1
ATOM 4861 C C . LEU A 1 634 ? -11.794 17.563 14.543 1.00 97.75 634 LEU A C 1
ATOM 4863 O O . LEU A 1 634 ? -12.392 17.746 15.605 1.00 97.75 634 LEU A O 1
ATOM 4867 N N . VAL A 1 635 ? -11.963 16.447 13.822 1.00 97.94 635 VAL A N 1
ATOM 4868 C CA . VAL A 1 635 ? -12.865 15.354 14.232 1.00 97.94 635 VAL A CA 1
ATOM 4869 C C . VAL A 1 635 ? -12.390 14.697 15.531 1.00 97.94 635 VAL A C 1
ATOM 4871 O O . VAL A 1 635 ? -13.217 14.381 16.391 1.00 97.94 635 VAL A O 1
ATOM 4874 N N . ARG A 1 636 ? -11.076 14.503 15.716 1.00 96.81 636 ARG A N 1
ATOM 4875 C CA . ARG A 1 636 ? -10.506 13.992 16.976 1.00 96.81 636 ARG A CA 1
ATOM 4876 C C . ARG A 1 636 ? -10.830 14.923 18.145 1.00 96.81 636 ARG A C 1
ATOM 4878 O O . ARG A 1 636 ? -11.331 14.441 19.156 1.00 96.81 636 ARG A O 1
ATOM 4885 N N . TYR A 1 637 ? -10.618 16.231 18.011 1.00 98.00 637 TYR A N 1
ATOM 4886 C CA . TYR A 1 637 ? -10.909 17.188 19.083 1.00 98.00 637 TYR A CA 1
ATOM 4887 C C . TYR A 1 637 ? -12.402 17.290 19.405 1.00 98.00 637 TYR A C 1
ATOM 4889 O O . TYR A 1 637 ? -12.771 17.268 20.580 1.00 98.00 637 TYR A O 1
ATOM 4897 N N . ALA A 1 638 ? -13.269 17.295 18.390 1.00 98.38 638 ALA A N 1
ATOM 4898 C CA . ALA A 1 638 ? -14.715 17.229 18.590 1.00 98.38 638 ALA A CA 1
ATOM 4899 C C . ALA A 1 638 ? -15.137 15.922 19.296 1.00 98.38 638 ALA A C 1
ATOM 4901 O O . ALA A 1 638 ? -15.963 15.945 20.209 1.00 98.38 638 ALA A O 1
ATOM 4902 N N . SER A 1 639 ? -14.519 14.788 18.944 1.00 98.12 639 SER A N 1
ATOM 4903 C CA . SER A 1 639 ? -14.754 13.497 19.614 1.00 98.12 639 SER A CA 1
ATOM 4904 C C . SER A 1 639 ? -14.310 13.533 21.077 1.00 98.12 639 SER A C 1
ATOM 4906 O O . SER A 1 639 ? -15.041 13.091 21.960 1.00 98.12 639 SER A O 1
ATOM 4908 N N . ASN A 1 640 ? -13.139 14.108 21.354 1.00 97.88 640 ASN A N 1
ATOM 4909 C CA . ASN A 1 640 ? -12.643 14.289 22.714 1.00 97.88 640 ASN A CA 1
ATOM 4910 C C . ASN A 1 640 ? -13.592 15.157 23.545 1.00 97.88 640 ASN A C 1
ATOM 4912 O O . ASN A 1 640 ? -13.827 14.832 24.706 1.00 97.88 640 ASN A O 1
ATOM 4916 N N . ARG A 1 641 ? -14.177 16.216 22.964 1.00 97.94 641 ARG A N 1
ATOM 4917 C CA . ARG A 1 641 ? -15.171 17.050 23.656 1.00 97.94 641 ARG A CA 1
ATOM 4918 C C . ARG A 1 641 ? -16.388 16.228 24.083 1.00 97.94 641 ARG A C 1
ATOM 4920 O O . ARG A 1 641 ? -16.754 16.277 25.251 1.00 97.94 641 ARG A O 1
ATOM 4927 N N . LEU A 1 642 ? -16.953 15.417 23.184 1.00 98.25 642 LEU A N 1
ATOM 4928 C CA . LEU A 1 642 ? -18.070 14.515 23.510 1.00 98.25 642 LEU A CA 1
ATOM 4929 C C . LEU A 1 642 ? -17.731 13.569 24.669 1.00 98.25 642 LEU A C 1
ATOM 4931 O O . LEU A 1 642 ? -18.528 13.406 25.591 1.00 98.25 642 LEU A O 1
ATOM 4935 N N . LEU A 1 643 ? -16.536 12.974 24.644 1.00 97.44 643 LEU A N 1
ATOM 4936 C CA . LEU A 1 643 ? -16.078 12.066 25.698 1.00 97.44 643 LEU A CA 1
ATOM 4937 C C . LEU A 1 643 ? -15.879 12.793 27.036 1.00 97.44 643 LEU A C 1
ATOM 4939 O O . LEU A 1 643 ? -16.263 12.266 28.077 1.00 97.44 643 LEU A O 1
ATOM 4943 N N . ILE A 1 644 ? -15.322 14.008 27.013 1.00 97.62 644 ILE A N 1
ATOM 4944 C CA . ILE A 1 644 ? -15.137 14.857 28.199 1.00 97.62 644 ILE A CA 1
ATOM 4945 C C . ILE A 1 644 ? -16.489 15.197 28.828 1.00 97.62 644 ILE A C 1
ATOM 4947 O O . ILE A 1 644 ? -16.660 15.012 30.031 1.00 97.62 644 ILE A O 1
ATOM 4951 N N . GLU A 1 645 ? -17.463 15.648 28.036 1.00 97.44 645 GLU A N 1
ATOM 4952 C CA . GLU A 1 645 ? -18.787 15.996 28.562 1.00 97.44 645 GLU A CA 1
ATOM 4953 C C . GLU A 1 645 ? -19.573 14.770 29.038 1.00 97.44 645 GLU A C 1
ATOM 4955 O O . GLU A 1 645 ? -20.286 14.848 30.038 1.00 97.44 645 GLU A O 1
ATOM 4960 N N . ALA A 1 646 ? -19.420 13.619 28.376 1.00 96.75 646 ALA A N 1
ATOM 4961 C CA . ALA A 1 646 ? -19.974 12.361 28.867 1.00 96.75 646 ALA A CA 1
ATOM 4962 C C . ALA A 1 646 ? -19.393 11.973 30.229 1.00 96.75 646 ALA A C 1
ATOM 4964 O O . ALA A 1 646 ? -20.156 11.690 31.151 1.00 96.75 646 ALA A O 1
ATOM 4965 N N . TYR A 1 647 ? -18.071 12.054 30.382 1.00 95.88 647 TYR A N 1
ATOM 4966 C CA . TYR A 1 647 ? -17.406 11.732 31.640 1.00 95.88 647 TYR A CA 1
ATOM 4967 C C . TYR A 1 647 ? -17.816 12.675 32.773 1.00 95.88 647 TYR A C 1
ATOM 4969 O O . TYR A 1 647 ? -18.086 12.217 33.874 1.00 95.88 647 TYR A O 1
ATOM 4977 N N . VAL A 1 648 ? -17.915 13.985 32.518 1.00 96.50 648 VAL A N 1
ATOM 4978 C CA . VAL A 1 648 ? -18.374 14.951 33.535 1.00 96.50 648 VAL A CA 1
ATOM 4979 C C . VAL A 1 648 ? -19.815 14.694 33.965 1.00 96.50 648 VAL A C 1
ATOM 4981 O O . VAL A 1 648 ? -20.143 14.876 35.135 1.00 96.50 648 VAL A O 1
ATOM 4984 N N . ARG A 1 649 ? -20.681 14.271 33.041 1.00 95.44 649 ARG A N 1
ATOM 4985 C CA . ARG A 1 649 ? -22.071 13.932 33.363 1.00 95.44 649 ARG A CA 1
ATOM 4986 C C . ARG A 1 649 ? -22.166 12.687 34.244 1.00 95.44 649 ARG A C 1
ATOM 4988 O O . ARG A 1 649 ? -23.010 12.648 35.132 1.00 95.44 649 ARG A O 1
ATOM 4995 N N . GLU A 1 650 ? -21.324 11.692 33.984 1.00 95.38 650 GLU A N 1
ATOM 4996 C CA . GLU A 1 650 ? -21.268 10.441 34.748 1.00 95.38 650 GLU A CA 1
ATOM 4997 C C . GLU A 1 650 ? -20.554 10.610 36.101 1.00 95.38 650 GLU A C 1
ATOM 4999 O O . GLU A 1 650 ? -20.963 10.019 37.098 1.00 95.38 650 GLU A O 1
ATOM 5004 N N . HIS A 1 651 ? -19.534 11.470 36.147 1.00 95.06 651 HIS A N 1
ATOM 5005 C CA . HIS A 1 651 ? -18.669 11.713 37.302 1.00 95.06 651 HIS A CA 1
ATOM 5006 C C . HIS A 1 651 ? -18.564 13.216 37.617 1.00 95.06 651 HIS A C 1
ATOM 5008 O O . HIS A 1 651 ? -17.502 13.825 37.435 1.00 95.06 651 HIS A O 1
ATOM 5014 N N . PRO A 1 652 ? -19.650 13.868 38.079 1.00 95.44 652 PRO A N 1
ATOM 5015 C CA . PRO A 1 652 ? -19.624 15.298 38.397 1.00 95.44 652 PRO A CA 1
ATOM 5016 C C . PRO A 1 652 ? -18.654 15.632 39.543 1.00 95.44 652 PRO A C 1
ATOM 5018 O O . PRO A 1 652 ? -18.121 16.743 39.617 1.00 95.44 652 PRO A O 1
ATOM 5021 N N . ASP A 1 653 ? -18.377 14.662 40.413 1.00 94.06 653 ASP A N 1
ATOM 5022 C CA . ASP A 1 653 ? -17.396 14.733 41.490 1.00 94.06 653 ASP A CA 1
ATOM 5023 C C . ASP A 1 653 ? -15.952 14.875 40.983 1.00 94.06 653 ASP A C 1
ATOM 5025 O O . ASP A 1 653 ? -15.136 15.494 41.670 1.00 94.06 653 ASP A O 1
ATOM 5029 N N . ALA A 1 654 ? -15.646 14.455 39.748 1.00 92.25 654 ALA A N 1
ATOM 5030 C CA . ALA A 1 654 ? -14.335 14.672 39.131 1.00 92.25 654 ALA A CA 1
ATOM 5031 C C . ALA A 1 654 ? -13.940 16.160 39.089 1.00 92.25 654 ALA A C 1
ATOM 5033 O O . ALA A 1 654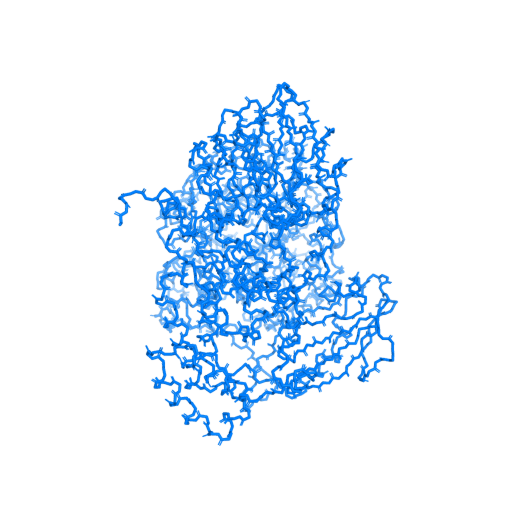 ? -12.761 16.499 39.185 1.00 92.25 654 ALA A O 1
ATOM 5034 N N . LEU A 1 655 ? -14.914 17.076 39.010 1.00 94.44 655 LEU A N 1
ATOM 5035 C CA . LEU A 1 655 ? -14.662 18.522 38.990 1.00 94.44 655 LEU A CA 1
ATOM 5036 C C . LEU A 1 655 ? -14.315 19.113 40.366 1.00 94.44 655 LEU A C 1
ATOM 5038 O O . LEU A 1 655 ? -13.799 20.238 40.439 1.00 94.44 655 LEU A O 1
ATOM 5042 N N . THR A 1 656 ? -14.558 18.360 41.442 1.00 90.62 656 THR A N 1
ATOM 5043 C CA . THR A 1 656 ? -14.201 18.745 42.817 1.00 90.62 656 THR A CA 1
ATOM 5044 C C . THR A 1 656 ? -12.717 18.542 43.121 1.00 90.62 656 THR A C 1
ATOM 5046 O O . THR A 1 656 ? -12.199 19.168 44.049 1.00 90.62 656 THR A O 1
ATOM 5049 N N . ALA A 1 657 ? -12.016 17.739 42.308 1.00 86.69 657 ALA A N 1
ATOM 5050 C CA . ALA A 1 657 ? -10.577 17.542 42.416 1.00 86.69 657 ALA A CA 1
ATOM 5051 C C . ALA A 1 657 ? -9.830 18.885 42.345 1.00 86.69 657 ALA A C 1
ATOM 5053 O O . ALA A 1 657 ? -10.202 19.792 41.590 1.00 86.69 657 ALA A O 1
ATOM 5054 N N . ARG A 1 658 ? -8.763 19.020 43.137 1.00 88.31 658 ARG A N 1
ATOM 5055 C CA . ARG A 1 658 ? -7.900 20.207 43.154 1.00 88.31 658 ARG A CA 1
ATOM 5056 C C . ARG A 1 658 ? -6.567 19.887 42.494 1.00 88.31 658 ARG A C 1
ATOM 5058 O O . ARG A 1 658 ? -5.948 18.873 42.804 1.00 88.31 658 ARG A O 1
ATOM 5065 N N . ILE A 1 659 ? -6.136 20.770 41.599 1.00 93.12 659 ILE A N 1
ATOM 5066 C CA . ILE A 1 659 ? -4.784 20.749 41.044 1.00 93.12 659 ILE A CA 1
ATOM 5067 C C . ILE A 1 659 ? -3.919 21.559 42.006 1.00 93.12 659 ILE A C 1
ATOM 5069 O O . ILE A 1 659 ? -3.951 22.783 41.970 1.00 93.12 659 ILE A O 1
ATOM 5073 N N . GLU A 1 660 ? -3.231 20.879 42.920 1.00 91.12 660 GLU A N 1
ATOM 5074 C CA . GLU A 1 660 ? -2.427 21.527 43.961 1.00 91.12 660 GLU A CA 1
ATOM 5075 C C . GLU A 1 660 ? -0.984 21.707 43.481 1.00 91.12 660 GLU A C 1
ATOM 5077 O O . GLU A 1 660 ? -0.333 20.744 43.067 1.00 91.12 660 GLU A O 1
ATOM 5082 N N . ARG A 1 661 ? -0.492 22.948 43.549 1.00 92.94 661 ARG A N 1
ATOM 5083 C CA . ARG A 1 661 ? 0.900 23.347 43.303 1.00 92.94 661 ARG A CA 1
ATOM 5084 C C . ARG A 1 661 ? 1.526 22.674 42.071 1.00 92.94 661 ARG A C 1
ATOM 5086 O O . ARG A 1 661 ? 2.540 21.994 42.220 1.00 92.94 661 ARG A O 1
ATOM 5093 N N . PRO A 1 662 ? 0.979 22.815 40.852 1.00 96.12 662 PRO A N 1
ATOM 5094 C CA . PRO A 1 662 ? 1.598 22.209 39.675 1.00 96.12 662 PRO A CA 1
ATOM 5095 C C . PRO A 1 662 ? 2.997 22.801 39.416 1.00 96.12 662 PRO A C 1
ATOM 5097 O O . PRO A 1 662 ? 3.224 24.000 39.597 1.00 96.12 662 PRO A O 1
ATOM 5100 N N . LEU A 1 663 ? 3.940 21.960 38.985 1.00 97.44 663 LEU A N 1
ATOM 5101 C CA . LEU A 1 663 ? 5.268 22.362 38.522 1.00 97.44 663 LEU A CA 1
ATOM 5102 C C . LEU A 1 663 ? 5.231 22.527 36.997 1.00 97.44 663 LEU A C 1
ATOM 5104 O O . LEU A 1 663 ? 5.106 21.551 36.261 1.00 97.44 663 LEU A O 1
ATOM 5108 N N . ILE A 1 664 ? 5.328 23.762 36.513 1.00 97.38 664 ILE A N 1
ATOM 5109 C CA . ILE A 1 664 ? 5.066 24.097 35.109 1.00 97.38 664 ILE A CA 1
ATOM 5110 C C . ILE A 1 664 ? 6.336 24.629 34.451 1.00 97.38 664 ILE A C 1
ATOM 5112 O O . ILE A 1 664 ? 6.908 25.628 34.883 1.00 97.38 664 ILE A O 1
ATOM 5116 N N . VAL A 1 665 ? 6.785 23.975 33.383 1.00 96.56 665 VAL A N 1
ATOM 5117 C CA . VAL A 1 665 ? 7.939 24.412 32.593 1.00 96.56 665 VAL A CA 1
ATOM 5118 C C . VAL A 1 665 ? 7.466 25.310 31.451 1.00 96.56 665 VAL A C 1
ATOM 5120 O O . VAL A 1 665 ? 6.716 24.889 30.571 1.00 96.56 665 VAL A O 1
ATOM 5123 N N . VAL A 1 666 ? 7.954 26.547 31.431 1.00 94.62 666 VAL A N 1
ATOM 5124 C CA . VAL A 1 666 ? 7.549 27.597 30.493 1.00 94.62 666 VAL A CA 1
ATOM 5125 C C . VAL A 1 666 ? 8.764 28.093 29.713 1.00 94.62 666 VAL A C 1
ATOM 5127 O O . VAL A 1 666 ? 9.884 28.132 30.218 1.00 94.62 666 VAL A O 1
ATOM 5130 N N . GLY A 1 667 ? 8.582 28.451 28.447 1.00 90.94 667 GLY A N 1
ATOM 5131 C CA . GLY A 1 667 ? 9.633 29.050 27.627 1.00 90.94 667 GLY A CA 1
ATOM 5132 C C . GLY A 1 667 ? 9.464 28.730 26.153 1.00 90.94 667 GLY A C 1
ATOM 5133 O O . GLY A 1 667 ? 8.442 28.197 25.728 1.00 90.94 667 GLY A O 1
ATOM 5134 N N . LEU A 1 668 ? 10.484 29.056 25.365 1.00 89.00 668 LEU A N 1
ATOM 5135 C CA . LEU A 1 668 ? 10.456 28.836 23.923 1.00 89.00 668 LEU A CA 1
ATOM 5136 C C . LEU A 1 668 ? 10.299 27.343 23.561 1.00 89.00 668 LEU A C 1
ATOM 5138 O O . LEU A 1 668 ? 10.795 26.455 24.269 1.00 89.00 668 LEU A O 1
ATOM 5142 N N . PRO A 1 669 ? 9.698 27.025 22.401 1.00 84.31 669 PRO A N 1
ATOM 5143 C CA . PRO A 1 669 ? 9.904 25.723 21.785 1.00 84.31 669 PRO A CA 1
ATOM 5144 C C . PRO A 1 669 ? 11.409 25.445 21.684 1.00 84.31 669 PRO A C 1
ATOM 5146 O O . PRO A 1 669 ? 12.209 26.350 21.457 1.00 84.31 669 PRO A O 1
ATOM 5149 N N . ARG A 1 670 ? 11.832 24.190 21.858 1.00 79.38 670 ARG A N 1
ATOM 5150 C CA . ARG A 1 670 ? 13.241 23.787 21.673 1.00 79.38 670 ARG A CA 1
ATOM 5151 C C . ARG A 1 670 ? 14.259 24.434 22.639 1.00 79.38 670 ARG A C 1
ATOM 5153 O O . ARG A 1 670 ? 15.454 24.221 22.450 1.00 79.38 670 ARG A O 1
ATOM 5160 N N . SER A 1 671 ? 13.862 25.127 23.710 1.00 82.06 671 SER A N 1
ATOM 5161 C CA . SER A 1 671 ? 14.785 25.692 24.724 1.00 82.06 671 SER A CA 1
ATOM 5162 C C . SER A 1 671 ? 15.277 24.688 25.782 1.00 82.06 671 SER A C 1
ATOM 5164 O O . SER A 1 671 ? 15.760 25.076 26.843 1.00 82.06 671 SER A O 1
ATOM 5166 N N . GLY A 1 672 ? 15.139 23.384 25.519 1.00 79.56 672 GLY A N 1
ATOM 5167 C CA . GLY A 1 672 ? 15.385 22.323 26.501 1.00 79.56 672 GLY A CA 1
ATOM 5168 C C . GLY A 1 672 ? 14.166 21.961 27.357 1.00 79.56 672 GLY A C 1
ATOM 5169 O O . GLY A 1 672 ? 14.279 21.053 28.175 1.00 79.56 672 GLY A O 1
ATOM 5170 N N . THR A 1 673 ? 13.003 22.591 27.131 1.00 83.38 673 THR A N 1
ATOM 5171 C CA . THR A 1 673 ? 11.741 22.298 27.842 1.00 83.38 673 THR A CA 1
ATOM 5172 C C . THR A 1 673 ? 11.383 20.813 27.841 1.00 83.38 673 THR A C 1
ATOM 5174 O O . THR A 1 673 ? 11.180 20.244 28.905 1.00 83.38 673 THR A O 1
ATOM 5177 N N . THR A 1 674 ? 11.388 20.156 26.676 1.00 83.25 674 THR A N 1
ATOM 5178 C CA . THR A 1 674 ? 11.098 18.714 26.558 1.00 83.25 674 THR A CA 1
ATOM 5179 C C . THR A 1 674 ? 12.097 17.857 27.339 1.00 83.25 674 THR A C 1
ATOM 5181 O O . THR A 1 674 ? 11.719 16.872 27.961 1.00 83.25 674 THR A O 1
ATOM 5184 N N . HIS A 1 675 ? 13.381 18.221 27.343 1.00 85.94 675 HIS A N 1
ATOM 5185 C CA . HIS A 1 675 ? 14.390 17.468 28.090 1.00 85.94 675 HIS A CA 1
ATOM 5186 C C . HIS A 1 675 ? 14.187 17.614 29.602 1.00 85.94 675 HIS A C 1
ATOM 5188 O O . HIS A 1 675 ? 14.218 16.620 30.322 1.00 85.94 675 HIS A O 1
ATOM 5194 N N . LEU A 1 676 ? 13.933 18.841 30.064 1.00 90.94 676 LEU A N 1
ATOM 5195 C CA . LEU A 1 676 ? 13.710 19.138 31.472 1.00 90.94 676 LEU A CA 1
ATOM 5196 C C . LEU A 1 676 ? 12.417 18.502 31.999 1.00 90.94 676 LEU A C 1
ATOM 5198 O O . LEU A 1 676 ? 12.452 17.850 33.036 1.00 90.94 676 LEU A O 1
ATOM 5202 N N . VAL A 1 677 ? 11.297 18.636 31.281 1.00 90.75 677 VAL A N 1
ATOM 5203 C CA . VAL A 1 677 ? 10.010 18.075 31.723 1.00 90.75 677 VAL A CA 1
ATOM 5204 C C . VAL A 1 677 ? 10.057 16.548 31.804 1.00 90.75 677 VAL A C 1
ATOM 5206 O O . VAL A 1 677 ? 9.539 15.988 32.761 1.00 90.75 677 VAL A O 1
ATOM 5209 N N . ASN A 1 678 ? 10.745 15.864 30.878 1.00 87.19 678 ASN A N 1
ATOM 5210 C CA . ASN A 1 678 ? 10.900 14.408 30.956 1.00 87.19 678 ASN A CA 1
ATOM 5211 C C . ASN A 1 678 ? 11.803 13.977 32.128 1.00 87.19 678 ASN A C 1
ATOM 5213 O O . ASN A 1 678 ? 11.538 12.950 32.741 1.00 87.19 678 ASN A O 1
ATOM 5217 N N . LEU A 1 679 ? 12.826 14.762 32.492 1.00 89.56 679 LEU A N 1
ATOM 5218 C CA . LEU A 1 679 ? 13.616 14.502 33.706 1.00 89.56 679 LEU A CA 1
ATOM 5219 C C . LEU A 1 679 ? 12.786 14.691 34.982 1.00 89.56 679 LEU A C 1
ATOM 5221 O O . LEU A 1 679 ? 12.887 13.893 35.908 1.00 89.56 679 LEU A O 1
ATOM 5225 N N . LEU A 1 680 ? 11.946 15.725 35.034 1.00 91.50 680 LEU A N 1
ATOM 5226 C CA . LEU A 1 680 ? 11.036 15.937 36.160 1.00 91.50 680 LEU A CA 1
ATOM 5227 C C . LEU A 1 680 ? 9.983 14.821 36.241 1.00 91.50 680 LEU A C 1
ATOM 5229 O O . LEU A 1 680 ? 9.732 14.293 37.315 1.00 91.50 680 LEU A O 1
ATOM 5233 N N . ALA A 1 681 ? 9.425 14.410 35.104 1.00 88.00 681 ALA A N 1
ATOM 5234 C CA . ALA A 1 681 ? 8.413 13.363 35.017 1.00 88.00 681 ALA A CA 1
ATOM 5235 C C . ALA A 1 681 ? 8.941 11.936 35.212 1.00 88.00 681 ALA A C 1
ATOM 5237 O O . ALA A 1 681 ? 8.146 11.035 35.473 1.00 88.00 681 ALA A O 1
ATOM 5238 N N . ALA A 1 682 ? 10.252 11.716 35.078 1.00 85.69 682 ALA A N 1
ATOM 5239 C CA . ALA A 1 682 ? 10.869 10.440 35.426 1.00 85.69 682 ALA A CA 1
ATOM 5240 C C . ALA A 1 682 ? 10.692 10.123 36.920 1.00 85.69 682 ALA A C 1
ATOM 5242 O O . ALA A 1 682 ? 10.589 8.954 37.275 1.00 85.69 682 ALA A O 1
ATOM 5243 N N . ASP A 1 683 ? 10.612 11.152 37.775 1.00 87.69 683 ASP A N 1
ATOM 5244 C CA . ASP A 1 683 ? 10.270 10.994 39.185 1.00 87.69 683 ASP A CA 1
ATOM 5245 C C . ASP A 1 683 ? 8.785 10.671 39.331 1.00 87.69 683 ASP A C 1
ATOM 5247 O O . ASP A 1 683 ? 7.906 11.530 39.215 1.00 87.69 683 ASP A O 1
ATOM 5251 N N . THR A 1 684 ? 8.516 9.406 39.625 1.00 81.62 684 THR A N 1
ATOM 5252 C CA . THR A 1 684 ? 7.166 8.835 39.660 1.00 81.62 684 THR A CA 1
ATOM 5253 C C . THR A 1 684 ? 6.260 9.434 40.736 1.00 81.62 684 THR A C 1
ATOM 5255 O O . THR A 1 684 ? 5.067 9.140 40.744 1.00 81.62 684 THR A O 1
ATOM 5258 N N . ARG A 1 685 ? 6.769 10.283 41.639 1.00 86.44 685 ARG A N 1
ATOM 5259 C CA . ARG A 1 685 ? 5.944 11.054 42.587 1.00 86.44 685 ARG A CA 1
ATOM 5260 C C . ARG A 1 685 ? 5.180 12.179 41.899 1.00 86.44 685 ARG A C 1
ATOM 5262 O O . ARG A 1 685 ? 4.095 12.533 42.359 1.00 86.44 685 ARG A O 1
ATOM 5269 N N . PHE A 1 686 ? 5.718 12.698 40.801 1.00 88.56 686 PHE A N 1
ATOM 5270 C CA . PHE A 1 686 ? 4.982 13.584 39.922 1.00 88.56 686 PHE A CA 1
ATOM 5271 C C . PHE A 1 686 ? 4.028 12.795 39.031 1.00 88.56 686 PHE A C 1
ATOM 5273 O O . PHE A 1 686 ? 4.148 11.588 38.786 1.00 88.56 686 PHE A O 1
ATOM 5280 N N . ARG A 1 687 ? 3.048 13.529 38.539 1.00 88.31 687 ARG A N 1
ATOM 5281 C CA . ARG A 1 687 ? 2.104 13.116 37.524 1.00 88.31 687 ARG A CA 1
ATOM 5282 C C . ARG A 1 687 ? 2.425 13.882 36.251 1.00 88.31 687 ARG A C 1
ATOM 5284 O O . ARG A 1 687 ? 2.566 15.100 36.282 1.00 88.31 687 ARG A O 1
ATOM 5291 N N . SER A 1 688 ? 2.538 13.175 35.139 1.00 87.25 688 SER A N 1
ATOM 5292 C CA . SER A 1 688 ? 2.892 13.748 33.845 1.00 87.25 688 SER A CA 1
ATOM 5293 C C . SER A 1 688 ? 1.859 13.385 32.787 1.00 87.25 688 SER A C 1
ATOM 5295 O O . SER A 1 688 ? 1.013 12.510 32.990 1.00 87.25 688 SER A O 1
ATOM 5297 N N . LEU A 1 689 ? 1.915 14.090 31.661 1.00 86.62 689 LEU A N 1
ATOM 5298 C CA . LEU A 1 689 ? 0.989 13.917 30.553 1.00 86.62 689 LEU A CA 1
ATOM 5299 C C . LEU A 1 689 ? 1.720 13.282 29.356 1.00 86.62 689 LEU A C 1
ATOM 5301 O O . LEU A 1 689 ? 2.384 14.000 28.608 1.00 86.62 689 LEU A O 1
ATOM 5305 N N . PRO A 1 690 ? 1.657 11.952 29.166 1.00 86.81 690 PRO A N 1
ATOM 5306 C CA . PRO A 1 690 ? 2.227 11.322 27.979 1.00 86.81 690 PRO A CA 1
ATOM 5307 C C . PRO A 1 690 ? 1.413 11.689 26.727 1.00 86.81 690 PRO A C 1
ATOM 5309 O O . PRO A 1 690 ? 0.200 11.904 26.809 1.00 86.81 690 PRO A O 1
ATOM 5312 N N . LEU A 1 691 ? 2.070 11.726 25.564 1.00 87.56 691 LEU A N 1
ATOM 5313 C CA . LEU A 1 691 ? 1.486 12.158 24.285 1.00 87.56 691 LEU A CA 1
ATOM 5314 C C . LEU A 1 691 ? 0.161 11.460 23.949 1.00 87.56 691 LEU A C 1
ATOM 5316 O O . LEU A 1 691 ? -0.797 12.097 23.520 1.00 87.56 691 LEU A O 1
ATOM 5320 N N . TRP A 1 692 ? 0.076 10.147 24.155 1.00 86.81 692 TRP A N 1
ATOM 5321 C CA . TRP A 1 692 ? -1.139 9.405 23.810 1.00 86.81 692 TRP A CA 1
ATOM 5322 C C . TRP A 1 692 ? -2.349 9.810 24.674 1.00 86.81 692 TRP A C 1
ATOM 5324 O O . TRP A 1 692 ? -3.479 9.806 24.186 1.00 86.81 692 TRP A O 1
ATOM 5334 N N . VAL A 1 693 ? -2.117 10.212 25.933 1.00 88.50 693 VAL A N 1
ATOM 5335 C CA . VAL A 1 693 ? -3.159 10.742 26.829 1.00 88.50 693 VAL A CA 1
ATOM 5336 C C . VAL A 1 693 ? -3.472 12.194 26.491 1.00 88.50 693 VAL A C 1
ATOM 5338 O O . VAL A 1 693 ? -4.635 12.577 26.553 1.00 88.50 693 VAL A O 1
ATOM 5341 N N . SER A 1 694 ? -2.480 13.006 26.110 1.00 91.25 694 SER A N 1
ATOM 5342 C CA . SER A 1 694 ? -2.750 14.386 25.695 1.00 91.25 694 SER A CA 1
ATOM 5343 C C . SER A 1 694 ? -3.621 14.422 24.435 1.00 91.25 694 SER A C 1
ATOM 5345 O O . SER A 1 694 ? -4.598 15.165 24.390 1.00 91.25 694 SER A O 1
ATOM 5347 N N . MET A 1 695 ? -3.324 13.574 23.443 1.00 92.00 695 MET A N 1
ATOM 5348 C CA . MET A 1 695 ? -4.074 13.510 22.186 1.00 92.00 695 MET A CA 1
ATOM 5349 C C . MET A 1 695 ? -5.495 12.957 22.355 1.00 92.00 695 MET A C 1
ATOM 5351 O O . MET A 1 695 ? -6.414 13.396 21.657 1.00 92.00 695 MET A O 1
ATOM 5355 N N . GLU A 1 696 ? -5.686 11.973 23.235 1.00 92.75 696 GLU A N 1
ATOM 5356 C CA . GLU A 1 696 ? -6.977 11.325 23.496 1.00 92.75 696 GLU A CA 1
ATOM 5357 C C . GLU A 1 696 ? -7.139 11.081 25.018 1.00 92.75 696 GLU A C 1
ATOM 5359 O O . GLU A 1 696 ? -6.815 10.005 25.531 1.00 92.75 696 GLU A O 1
ATOM 5364 N N . PRO A 1 697 ? -7.642 12.065 25.791 1.00 91.88 697 PRO A N 1
ATOM 5365 C CA . PRO A 1 697 ? -7.641 12.010 27.260 1.00 91.88 697 PRO A CA 1
ATOM 5366 C C . PRO A 1 697 ? -8.553 10.921 27.838 1.00 91.88 697 PRO A C 1
ATOM 5368 O O . PRO A 1 697 ? -8.278 10.362 28.906 1.00 91.88 697 PRO A O 1
ATOM 5371 N N . LEU A 1 698 ? -9.613 10.562 27.114 1.00 92.00 698 LEU A N 1
ATOM 5372 C CA . LEU A 1 698 ? -10.612 9.585 27.534 1.00 92.00 698 LEU A CA 1
ATOM 5373 C C . LEU A 1 698 ? -10.799 8.493 26.470 1.00 92.00 698 LEU A C 1
ATOM 5375 O O . LEU A 1 698 ? -10.686 8.780 25.280 1.00 92.00 698 LEU A O 1
ATOM 5379 N N . PRO A 1 699 ? -11.052 7.234 26.873 1.00 87.44 699 PRO A N 1
ATOM 5380 C CA . PRO A 1 699 ? -11.312 6.133 25.962 1.00 87.44 699 PRO A CA 1
ATOM 5381 C C . PRO A 1 699 ? -12.671 6.325 25.307 1.00 87.44 699 PRO A C 1
ATOM 5383 O O . PRO A 1 699 ? -13.604 6.839 25.920 1.00 87.44 699 PRO A O 1
ATOM 5386 N N . ASN A 1 700 ? -12.794 5.845 24.078 1.00 87.75 700 ASN A N 1
ATOM 5387 C CA . ASN A 1 700 ? -14.073 5.770 23.397 1.00 87.75 700 ASN A CA 1
ATOM 5388 C C . ASN A 1 700 ? -14.776 4.451 23.775 1.00 87.75 700 ASN A C 1
ATOM 5390 O O . ASN A 1 700 ? -14.254 3.383 23.441 1.00 87.75 700 ASN A O 1
ATOM 5394 N N . PRO A 1 701 ? -15.960 4.478 24.416 1.00 76.88 701 PRO A N 1
ATOM 5395 C CA . PRO A 1 701 ? -16.682 3.266 24.815 1.00 76.88 701 PRO A CA 1
ATOM 5396 C C . PRO A 1 701 ? -16.996 2.313 23.651 1.00 76.88 701 PRO A C 1
ATOM 5398 O O . PRO A 1 701 ? -17.107 1.104 23.856 1.00 76.88 701 PRO A O 1
ATOM 5401 N N . ARG A 1 702 ? -17.102 2.829 22.416 1.00 78.38 702 ARG A N 1
ATOM 5402 C CA . ARG A 1 702 ? -17.331 2.013 21.210 1.00 78.38 702 ARG A CA 1
ATOM 5403 C C . ARG A 1 702 ? -16.130 1.166 20.788 1.00 78.38 702 ARG A C 1
ATOM 5405 O O . ARG A 1 702 ? -16.310 0.210 20.042 1.00 78.38 702 ARG A O 1
ATOM 5412 N N . GLU A 1 703 ? -14.928 1.486 21.255 1.00 70.56 703 GLU A N 1
ATOM 5413 C CA . GLU A 1 703 ? -13.693 0.803 20.848 1.00 70.56 703 GLU A CA 1
ATOM 5414 C C . GLU A 1 703 ? -13.349 -0.400 21.741 1.00 70.56 703 GLU A C 1
ATOM 5416 O O . GLU A 1 703 ? -12.475 -1.192 21.403 1.00 70.56 703 GLU A O 1
ATOM 5421 N N . ALA A 1 704 ? -14.059 -0.594 22.857 1.00 55.12 704 ALA A N 1
ATOM 5422 C CA . ALA A 1 704 ? -13.751 -1.607 23.870 1.00 55.12 704 ALA A CA 1
ATOM 5423 C C . ALA A 1 704 ? -14.119 -3.064 23.486 1.00 55.12 704 ALA A C 1
ATOM 5425 O O . ALA A 1 704 ? -14.410 -3.878 24.360 1.00 55.12 704 ALA A O 1
ATOM 5426 N N . ARG A 1 705 ? -14.150 -3.432 22.197 1.00 47.69 705 ARG A N 1
ATOM 5427 C CA . ARG A 1 705 ? -14.656 -4.745 21.748 1.00 47.69 705 ARG A CA 1
ATOM 5428 C C . ARG A 1 705 ? -13.775 -5.410 20.683 1.00 47.69 705 ARG A C 1
ATOM 5430 O O . ARG A 1 705 ? -14.187 -5.503 19.536 1.00 47.69 705 ARG A O 1
ATOM 5437 N N . SER A 1 706 ? -12.587 -5.897 21.069 1.00 48.66 706 SER A N 1
ATOM 5438 C CA . SER A 1 706 ? -11.960 -7.133 20.536 1.00 48.66 706 SER A CA 1
ATOM 5439 C C . SER A 1 706 ? -10.536 -7.341 21.101 1.00 48.66 706 SER A C 1
ATOM 5441 O O . SER A 1 706 ? -9.637 -6.563 20.773 1.00 48.66 706 SER A O 1
ATOM 5443 N N . PRO A 1 707 ? -10.275 -8.413 21.877 1.00 46.88 707 PRO A N 1
ATOM 5444 C CA . PRO A 1 707 ? -8.920 -8.802 22.295 1.00 46.88 707 PRO A CA 1
ATOM 5445 C C . PRO A 1 707 ? -7.965 -9.036 21.110 1.00 46.88 707 PRO A C 1
ATOM 5447 O O . PRO A 1 707 ? -6.799 -8.659 21.164 1.00 46.88 707 PRO A O 1
ATOM 5450 N N . ALA A 1 708 ? -8.484 -9.556 19.991 1.00 48.66 708 ALA A N 1
ATOM 5451 C CA . ALA A 1 708 ? -7.709 -9.842 18.783 1.00 48.66 708 ALA A CA 1
ATOM 5452 C C . ALA A 1 708 ? -7.245 -8.580 18.032 1.00 48.66 708 ALA A C 1
ATOM 5454 O O . ALA A 1 708 ? -6.306 -8.643 17.239 1.00 48.66 708 ALA A O 1
ATOM 5455 N N . TRP A 1 709 ? -7.911 -7.439 18.236 1.00 46.22 709 TRP A N 1
ATOM 5456 C CA . TRP A 1 709 ? -7.457 -6.150 17.714 1.00 46.22 709 TRP A CA 1
ATOM 5457 C C . TRP A 1 709 ? -6.309 -5.592 18.562 1.00 46.22 709 TRP A C 1
ATOM 5459 O O . TRP A 1 709 ? -5.289 -5.184 18.007 1.00 46.22 709 TRP A O 1
ATOM 5469 N N . ALA A 1 710 ? -6.449 -5.639 19.892 1.00 42.69 710 ALA A N 1
ATOM 5470 C CA . ALA A 1 710 ? -5.428 -5.173 20.829 1.00 42.69 710 ALA A CA 1
ATOM 5471 C C . ALA A 1 710 ? -4.119 -5.965 20.671 1.00 42.69 710 ALA A C 1
ATOM 5473 O O . ALA A 1 710 ? -3.046 -5.376 20.607 1.00 42.69 710 ALA A O 1
ATOM 5474 N N . GLU A 1 711 ? -4.211 -7.282 20.483 1.00 44.91 711 GLU A N 1
ATOM 5475 C CA . GLU A 1 711 ? -3.060 -8.167 20.278 1.00 44.91 711 GLU A CA 1
ATOM 5476 C C . GLU A 1 711 ? -2.370 -7.931 18.916 1.00 44.91 711 GLU A C 1
ATOM 5478 O O . GLU A 1 711 ? -1.145 -7.802 18.840 1.00 44.91 711 GLU A O 1
ATOM 5483 N N . ARG A 1 712 ? -3.149 -7.750 17.834 1.00 51.06 712 ARG A N 1
ATOM 5484 C CA . ARG A 1 712 ? -2.625 -7.399 16.496 1.00 51.06 712 ARG A CA 1
ATOM 5485 C C . ARG A 1 712 ? -1.975 -6.015 16.457 1.00 51.06 712 ARG A C 1
ATOM 5487 O O . ARG A 1 712 ? -0.991 -5.812 15.743 1.00 51.06 712 ARG A O 1
ATOM 5494 N N . ALA A 1 713 ? -2.521 -5.054 17.191 1.00 40.47 713 ALA A N 1
ATOM 5495 C CA . ALA A 1 713 ? -1.987 -3.705 17.265 1.00 40.47 713 ALA A CA 1
ATOM 5496 C C . ALA A 1 713 ? -0.748 -3.631 18.178 1.00 40.47 713 ALA A C 1
ATOM 5498 O O . ALA A 1 713 ? 0.235 -3.003 17.786 1.00 40.47 713 ALA A O 1
ATOM 5499 N N . ALA A 1 714 ? -0.734 -4.335 19.317 1.00 40.06 714 ALA A N 1
ATOM 5500 C CA . ALA A 1 714 ? 0.433 -4.458 20.195 1.00 40.06 714 ALA A CA 1
ATOM 5501 C C . ALA A 1 714 ? 1.633 -5.091 19.467 1.00 40.06 714 ALA A C 1
ATOM 5503 O O . ALA A 1 714 ? 2.738 -4.548 19.508 1.00 40.06 714 ALA A O 1
ATOM 5504 N N . GLY A 1 715 ? 1.402 -6.144 18.672 1.00 46.75 715 GLY A N 1
ATOM 5505 C CA . GLY A 1 715 ? 2.450 -6.783 17.865 1.00 46.75 715 GLY A CA 1
ATOM 5506 C C . GLY A 1 715 ? 3.110 -5.862 16.825 1.00 46.75 715 GLY A C 1
ATOM 5507 O O . GLY A 1 715 ? 4.288 -6.025 16.514 1.00 46.75 715 GLY A O 1
ATOM 5508 N N . ARG A 1 716 ? 2.397 -4.845 16.314 1.00 45.53 716 ARG A N 1
ATOM 5509 C CA . ARG A 1 716 ? 2.959 -3.834 15.392 1.00 45.53 716 ARG A CA 1
ATOM 5510 C C . ARG A 1 716 ? 3.820 -2.786 16.105 1.00 45.53 716 ARG A C 1
ATOM 5512 O O . ARG A 1 716 ? 4.689 -2.195 15.466 1.00 45.53 716 ARG A O 1
ATOM 5519 N N . VAL A 1 717 ? 3.585 -2.554 17.397 1.00 37.03 717 VAL A N 1
ATOM 5520 C CA . VAL A 1 717 ? 4.288 -1.558 18.226 1.00 37.03 717 VAL A CA 1
ATOM 5521 C C . VAL A 1 717 ? 5.542 -2.154 18.888 1.00 37.03 717 VAL A C 1
ATOM 5523 O O . VAL A 1 717 ? 6.567 -1.479 18.991 1.00 37.03 717 VAL A O 1
ATOM 5526 N N . ASP A 1 718 ? 5.521 -3.444 19.231 1.00 40.06 718 ASP A N 1
ATOM 5527 C CA . ASP A 1 718 ? 6.597 -4.130 19.967 1.00 40.06 718 ASP A CA 1
ATOM 5528 C C . ASP A 1 718 ? 7.912 -4.299 19.197 1.00 40.06 718 ASP A C 1
ATOM 5530 O O . ASP A 1 718 ? 8.981 -4.379 19.810 1.00 40.06 718 ASP A O 1
ATOM 5534 N N . GLY A 1 719 ? 7.861 -4.264 17.863 1.00 40.44 719 GLY A N 1
ATOM 5535 C CA . GLY A 1 719 ? 9.046 -4.279 16.999 1.00 40.44 719 GLY A CA 1
ATOM 5536 C C . GLY A 1 719 ? 9.901 -3.003 17.055 1.00 40.44 719 GLY A C 1
ATOM 5537 O O . GLY A 1 719 ? 10.970 -2.966 16.450 1.00 40.44 719 GLY A O 1
ATOM 5538 N N . TRP A 1 720 ? 9.452 -1.960 17.766 1.00 34.72 720 TRP A N 1
ATOM 5539 C CA . TRP A 1 720 ? 10.052 -0.618 17.731 1.00 34.72 720 TRP A CA 1
ATOM 5540 C C . TRP A 1 720 ? 10.503 -0.084 19.099 1.00 34.72 720 TRP A C 1
ATOM 5542 O O . TRP A 1 720 ? 11.080 1.004 19.168 1.00 34.72 720 TRP A O 1
ATOM 5552 N N . LEU A 1 721 ? 10.270 -0.836 20.181 1.00 33.12 721 LEU A N 1
ATOM 5553 C CA . LEU A 1 721 ? 10.624 -0.451 21.550 1.00 33.12 721 LEU A CA 1
ATOM 5554 C C . LEU A 1 721 ? 11.876 -1.212 22.035 1.00 33.12 721 LEU A C 1
ATOM 5556 O O . LEU A 1 721 ? 11.888 -2.445 21.990 1.00 33.12 721 LEU A O 1
ATOM 5560 N N . PRO A 1 722 ? 12.919 -0.519 22.542 1.00 34.91 722 PRO A N 1
ATOM 5561 C CA . PRO A 1 722 ? 14.049 -1.167 23.206 1.00 34.91 722 PRO A CA 1
ATOM 5562 C C . PRO A 1 722 ? 13.588 -1.998 24.408 1.00 34.91 722 PRO A C 1
ATOM 5564 O O . PRO A 1 722 ? 12.662 -1.612 25.116 1.00 34.91 722 PRO A O 1
ATOM 5567 N N . GLU A 1 723 ? 14.282 -3.098 24.687 1.00 35.47 723 GLU A N 1
ATOM 5568 C CA . GLU A 1 723 ? 13.927 -4.076 25.727 1.00 35.47 723 GLU A CA 1
ATOM 5569 C C . GLU A 1 723 ? 13.708 -3.453 27.121 1.00 35.47 723 GLU A C 1
ATOM 5571 O O . GLU A 1 723 ? 12.781 -3.828 27.824 1.00 35.47 723 GLU A O 1
ATOM 5576 N N . ARG A 1 724 ? 14.472 -2.409 27.473 1.00 35.81 724 ARG A N 1
ATOM 5577 C CA . ARG A 1 724 ? 14.359 -1.676 28.752 1.00 35.81 724 ARG A CA 1
ATOM 5578 C C . ARG A 1 724 ? 13.199 -0.681 28.843 1.00 35.81 724 ARG A C 1
ATOM 5580 O O . ARG A 1 724 ? 12.894 -0.221 29.936 1.00 35.81 724 ARG A O 1
ATOM 5587 N N . ALA A 1 725 ? 12.555 -0.331 27.727 1.00 35.25 725 ALA A N 1
ATOM 5588 C CA . ALA A 1 725 ? 11.339 0.490 27.741 1.00 35.25 725 ALA A CA 1
ATOM 5589 C C . ALA A 1 725 ? 10.099 -0.323 28.162 1.00 35.25 725 ALA A C 1
ATOM 5591 O O . ALA A 1 725 ? 9.019 0.234 28.314 1.00 35.25 725 ALA A O 1
ATOM 5592 N N . ARG A 1 726 ? 10.255 -1.642 28.347 1.00 43.59 726 ARG A N 1
ATOM 5593 C CA . ARG A 1 726 ? 9.188 -2.575 28.726 1.00 43.59 726 ARG A CA 1
ATOM 5594 C C . ARG A 1 726 ? 8.917 -2.600 30.241 1.00 43.59 726 ARG A C 1
ATOM 5596 O O . ARG A 1 726 ? 7.856 -3.065 30.637 1.00 43.59 726 ARG A O 1
ATOM 5603 N N . ASP A 1 727 ? 9.811 -2.028 31.057 1.00 35.41 727 ASP A N 1
ATOM 5604 C CA . ASP A 1 727 ? 9.763 -2.097 32.530 1.00 35.41 727 ASP A CA 1
ATOM 5605 C C . ASP A 1 727 ? 9.163 -0.854 33.219 1.00 35.41 727 ASP A C 1
ATOM 5607 O O . ASP A 1 727 ? 9.170 -0.759 34.447 1.00 35.41 727 ASP A O 1
ATOM 5611 N N . TRP A 1 728 ? 8.627 0.117 32.473 1.00 31.80 728 TRP A N 1
ATOM 5612 C CA . TRP A 1 728 ? 8.062 1.339 33.056 1.00 31.80 728 TRP A CA 1
ATOM 5613 C C . TRP A 1 728 ? 6.554 1.449 32.781 1.00 31.80 728 TRP A C 1
ATOM 5615 O O . TRP A 1 728 ? 6.120 1.344 31.641 1.00 31.80 728 TRP A O 1
ATOM 5625 N N . LEU A 1 729 ? 5.767 1.663 33.846 1.00 30.55 729 LEU A N 1
ATOM 5626 C CA . LEU A 1 729 ? 4.308 1.912 33.864 1.00 30.55 729 LEU A CA 1
ATOM 5627 C C . LEU A 1 729 ? 3.347 0.756 33.498 1.00 30.55 729 LEU A C 1
ATOM 5629 O O . LEU A 1 729 ? 2.201 1.018 33.148 1.00 30.55 729 LEU A O 1
ATOM 5633 N N . GLY A 1 730 ? 3.730 -0.517 33.643 1.00 38.72 730 GLY A N 1
ATOM 5634 C CA . GLY A 1 730 ? 2.761 -1.618 33.472 1.00 38.72 730 GLY A CA 1
ATOM 5635 C C . GLY A 1 730 ? 2.338 -1.820 32.010 1.00 38.72 730 GLY A C 1
ATOM 5636 O O . GLY A 1 730 ? 1.156 -1.901 31.683 1.00 38.72 730 GLY A O 1
ATOM 5637 N N . VAL A 1 731 ? 3.335 -1.897 31.126 1.00 44.50 731 VAL A N 1
ATOM 5638 C CA . VAL A 1 731 ? 3.235 -1.909 29.657 1.00 44.50 731 VAL A CA 1
ATOM 5639 C C . VAL A 1 731 ? 2.223 -2.915 29.080 1.00 44.50 731 VAL A C 1
ATOM 5641 O O . VAL A 1 731 ? 1.609 -2.614 28.059 1.00 44.50 731 VAL A O 1
ATOM 5644 N N . GLU A 1 732 ? 1.962 -4.061 29.717 1.00 42.81 732 GLU A N 1
ATOM 5645 C CA . GLU A 1 732 ? 0.903 -4.989 29.270 1.00 42.81 732 GLU A CA 1
ATOM 5646 C C . GLU A 1 732 ? -0.497 -4.354 29.274 1.00 42.81 732 GLU A C 1
ATOM 5648 O O . GLU A 1 732 ? -1.280 -4.565 28.351 1.00 42.81 732 GLU A O 1
ATOM 5653 N N . GLN A 1 733 ? -0.805 -3.528 30.276 1.00 46.72 733 GLN A N 1
ATOM 5654 C CA . GLN A 1 733 ? -2.110 -2.875 30.420 1.00 46.72 733 GLN A CA 1
ATOM 5655 C C . GLN A 1 733 ? -2.243 -1.675 29.470 1.00 46.72 733 GLN A C 1
ATOM 5657 O O . GLN A 1 733 ? -3.325 -1.417 28.947 1.00 46.72 733 GLN A O 1
ATOM 5662 N N . LEU A 1 734 ? -1.135 -0.980 29.188 1.00 49.78 734 LEU A N 1
ATOM 5663 C CA . LEU A 1 734 ? -1.080 0.136 28.233 1.00 49.78 734 LEU A CA 1
ATOM 5664 C C . LEU A 1 734 ? -1.184 -0.333 26.772 1.00 49.78 734 LEU A C 1
ATOM 5666 O O . LEU A 1 734 ? -1.820 0.335 25.960 1.00 49.78 734 LEU A O 1
ATOM 5670 N N . ARG A 1 735 ? -0.630 -1.508 26.440 1.00 52.09 735 ARG A N 1
ATOM 5671 C CA . ARG A 1 735 ? -0.748 -2.138 25.109 1.00 52.09 735 ARG A CA 1
ATOM 5672 C C . ARG A 1 735 ? -2.167 -2.585 24.764 1.00 52.09 735 ARG A C 1
ATOM 5674 O O . ARG A 1 735 ? -2.473 -2.756 23.587 1.00 52.09 735 ARG A O 1
ATOM 5681 N N . ALA A 1 736 ? -3.028 -2.741 25.766 1.00 56.50 736 ALA A N 1
ATOM 5682 C CA . ALA A 1 736 ? -4.445 -3.009 25.569 1.00 56.50 736 ALA A CA 1
ATOM 5683 C C . ALA A 1 736 ? -5.267 -1.735 25.290 1.00 56.50 736 ALA A C 1
ATOM 5685 O O . ALA A 1 736 ? -6.415 -1.852 24.863 1.00 56.50 736 ALA A O 1
ATOM 5686 N N . ASP A 1 737 ? -4.718 -0.529 25.516 1.00 70.31 737 ASP A N 1
ATOM 5687 C CA . ASP A 1 737 ? -5.454 0.725 25.323 1.00 70.31 737 ASP A CA 1
ATOM 5688 C C . ASP A 1 737 ? -5.433 1.160 23.845 1.00 70.31 737 ASP A C 1
ATOM 5690 O O . ASP A 1 737 ? -4.363 1.446 23.287 1.00 70.31 737 ASP A O 1
ATOM 5694 N N . PRO A 1 738 ? -6.604 1.281 23.187 1.00 77.06 738 PRO A N 1
ATOM 5695 C CA . PRO A 1 738 ? -6.653 1.640 21.780 1.00 77.06 738 PRO A CA 1
ATOM 5696 C C . PRO A 1 738 ? -6.010 2.982 21.420 1.00 77.06 738 PRO A C 1
ATOM 5698 O O . PRO A 1 738 ? -5.528 3.173 20.299 1.00 77.06 738 PRO A O 1
ATOM 5701 N N . ARG A 1 739 ? -5.985 3.909 22.378 1.00 84.75 739 ARG A N 1
ATOM 5702 C CA . ARG A 1 739 ? -5.436 5.257 22.217 1.00 84.75 739 ARG A CA 1
ATOM 5703 C C . ARG A 1 739 ? -3.916 5.221 22.086 1.00 84.75 739 ARG A C 1
ATOM 5705 O O . ARG A 1 739 ? -3.354 5.888 21.216 1.00 84.75 739 ARG A O 1
ATOM 5712 N N . TYR A 1 740 ? -3.258 4.385 22.894 1.00 80.06 740 TYR A N 1
ATOM 5713 C CA . TYR A 1 740 ? -1.811 4.176 22.835 1.00 80.06 740 TYR A CA 1
ATOM 5714 C C . TYR A 1 740 ? -1.395 3.631 21.466 1.00 80.06 740 TYR A C 1
ATOM 5716 O O . TYR A 1 740 ? -0.504 4.168 20.807 1.00 80.06 740 TYR A O 1
ATOM 572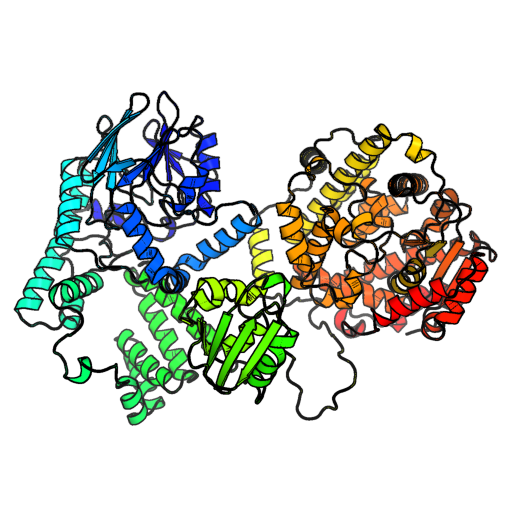4 N N . LEU A 1 741 ? -2.111 2.608 20.999 1.00 73.56 741 LEU A N 1
ATOM 5725 C CA . LEU A 1 741 ? -1.855 1.947 19.724 1.00 73.56 741 LEU A CA 1
ATOM 5726 C C . LEU A 1 741 ? -2.053 2.887 18.528 1.00 73.56 741 LEU A C 1
ATOM 5728 O O . LEU A 1 741 ? -1.224 2.900 17.615 1.00 73.56 741 LEU A O 1
ATOM 5732 N N . ARG A 1 742 ? -3.096 3.729 18.547 1.00 82.56 742 ARG A N 1
ATOM 5733 C CA . ARG A 1 742 ? -3.279 4.785 17.537 1.00 82.56 742 ARG A CA 1
ATOM 5734 C C . ARG A 1 742 ? -2.147 5.804 17.556 1.00 82.56 742 ARG A C 1
ATOM 5736 O O . ARG A 1 742 ? -1.619 6.137 16.496 1.00 82.56 742 ARG A O 1
ATOM 5743 N N . CYS A 1 743 ? -1.748 6.275 18.737 1.00 82.25 743 CYS A N 1
ATOM 5744 C CA . CYS A 1 743 ? -0.636 7.213 18.875 1.00 82.25 743 CYS A CA 1
ATOM 5745 C C . CYS A 1 743 ? 0.671 6.619 18.319 1.00 82.25 743 CYS A C 1
ATOM 5747 O O . CYS A 1 743 ? 1.383 7.278 17.560 1.00 82.25 743 CYS A O 1
ATOM 5749 N N . ALA A 1 744 ? 0.957 5.354 18.637 1.00 76.50 744 ALA A N 1
ATOM 5750 C CA . ALA A 1 744 ? 2.132 4.641 18.147 1.00 76.50 744 ALA A CA 1
ATOM 5751 C C . ALA A 1 744 ? 2.105 4.451 16.620 1.00 76.50 744 ALA A C 1
ATOM 5753 O O . ALA A 1 744 ? 3.117 4.670 15.951 1.00 76.50 744 ALA A O 1
ATOM 5754 N N . ALA A 1 745 ? 0.943 4.103 16.057 1.00 71.31 745 ALA A N 1
ATOM 5755 C CA . ALA A 1 745 ? 0.760 3.959 14.615 1.00 71.31 745 ALA A CA 1
ATOM 5756 C C . ALA A 1 745 ? 0.948 5.291 13.869 1.00 71.31 745 ALA A C 1
ATOM 5758 O O . ALA A 1 745 ? 1.647 5.332 12.855 1.00 71.31 745 ALA A O 1
ATOM 5759 N N . ASN A 1 746 ? 0.396 6.389 14.397 1.00 78.44 746 ASN A N 1
ATOM 5760 C CA . ASN A 1 746 ? 0.577 7.729 13.833 1.00 78.44 746 ASN A CA 1
ATOM 5761 C C . ASN A 1 746 ? 2.055 8.144 13.847 1.00 78.44 746 ASN A C 1
ATOM 5763 O O . ASN A 1 746 ? 2.572 8.633 12.840 1.00 78.44 746 ASN A O 1
ATOM 5767 N N . TRP A 1 747 ? 2.758 7.885 14.954 1.00 81.81 747 TRP A N 1
ATOM 5768 C CA . TRP A 1 747 ? 4.192 8.145 15.062 1.00 81.81 747 TRP A CA 1
ATOM 5769 C C . TRP A 1 747 ? 5.009 7.345 14.038 1.00 81.81 747 TRP A C 1
ATOM 5771 O O . TRP A 1 747 ? 5.864 7.903 13.345 1.00 81.81 747 TRP A O 1
ATOM 5781 N N . ALA A 1 748 ? 4.716 6.051 13.882 1.00 70.56 748 ALA A N 1
ATOM 5782 C CA . ALA A 1 748 ? 5.370 5.199 12.891 1.00 70.56 748 ALA A CA 1
ATOM 5783 C C . ALA A 1 748 ? 5.117 5.687 11.453 1.00 70.56 748 ALA A C 1
ATOM 5785 O O . ALA A 1 748 ? 6.055 5.780 10.657 1.00 70.56 748 ALA A O 1
ATOM 5786 N N . GLY A 1 749 ? 3.875 6.068 11.138 1.00 71.19 749 GLY A N 1
ATOM 5787 C CA . GLY A 1 749 ? 3.513 6.662 9.851 1.00 71.19 749 GLY A CA 1
ATOM 5788 C C . GLY A 1 749 ? 4.298 7.943 9.569 1.00 71.19 749 GLY A C 1
ATOM 5789 O O . GLY A 1 749 ? 4.891 8.080 8.497 1.00 71.19 749 GLY A O 1
ATOM 5790 N N . MET A 1 750 ? 4.396 8.842 10.553 1.00 74.75 750 MET A N 1
ATOM 5791 C CA . MET A 1 750 ? 5.152 10.087 10.405 1.00 74.75 750 MET A CA 1
ATOM 5792 C C . MET A 1 750 ? 6.649 9.835 10.180 1.00 74.75 750 MET A C 1
ATOM 5794 O O . MET A 1 750 ? 7.245 10.476 9.317 1.00 74.75 750 MET A O 1
ATOM 5798 N N . ARG A 1 751 ? 7.253 8.854 10.865 1.00 77.25 751 ARG A N 1
ATOM 5799 C CA . ARG A 1 751 ? 8.651 8.451 10.620 1.00 77.25 751 ARG A CA 1
ATOM 5800 C C . ARG A 1 751 ? 8.871 7.871 9.224 1.00 77.25 751 ARG A C 1
ATOM 5802 O O . ARG A 1 751 ? 9.927 8.097 8.642 1.00 77.25 751 ARG A O 1
ATOM 5809 N N . GLY A 1 752 ? 7.893 7.147 8.685 1.00 68.44 752 GLY A N 1
ATOM 5810 C CA . GLY A 1 752 ? 7.951 6.645 7.312 1.00 68.44 752 GLY A CA 1
ATOM 5811 C C . GLY A 1 752 ? 7.813 7.758 6.268 1.00 68.44 752 GLY A C 1
ATOM 5812 O O . GLY A 1 752 ? 8.487 7.734 5.240 1.00 68.44 752 GLY A O 1
ATOM 5813 N N . MET A 1 753 ? 6.957 8.749 6.532 1.00 73.31 753 MET A N 1
ATOM 5814 C CA . MET A 1 753 ? 6.653 9.823 5.583 1.00 73.31 753 MET A CA 1
ATOM 5815 C C . MET A 1 753 ? 7.623 11.005 5.649 1.00 73.31 753 MET A C 1
ATOM 5817 O O . MET A 1 753 ? 7.846 11.645 4.628 1.00 73.31 753 MET A O 1
ATOM 5821 N N . ALA A 1 754 ? 8.187 11.316 6.813 1.00 75.69 754 ALA A N 1
ATOM 5822 C CA . ALA A 1 754 ? 9.078 12.452 7.039 1.00 75.69 754 ALA A CA 1
ATOM 5823 C C . ALA A 1 754 ? 10.167 12.063 8.064 1.00 75.69 754 ALA A C 1
ATOM 5825 O O . ALA A 1 754 ? 10.153 12.528 9.205 1.00 75.69 754 ALA A O 1
ATOM 5826 N N . PRO A 1 755 ? 11.129 11.201 7.687 1.00 72.38 755 PRO A N 1
ATOM 5827 C CA . PRO A 1 755 ? 12.040 10.541 8.627 1.00 72.38 755 PRO A CA 1
ATOM 5828 C C . PRO A 1 755 ? 12.878 11.498 9.479 1.00 72.38 755 PRO A C 1
ATOM 5830 O O . PRO A 1 755 ? 13.144 11.203 10.645 1.00 72.38 755 PRO A O 1
ATOM 5833 N N . TYR A 1 756 ? 13.252 12.672 8.958 1.00 82.75 756 TYR A N 1
ATOM 5834 C CA . TYR A 1 756 ? 14.047 13.632 9.734 1.00 82.75 756 TYR A CA 1
ATOM 5835 C C . TYR A 1 756 ? 13.251 14.357 10.824 1.00 82.75 756 TYR A C 1
ATOM 5837 O O . TYR A 1 756 ? 13.859 14.958 11.712 1.00 82.75 756 TYR A O 1
ATOM 5845 N N . VAL A 1 757 ? 11.916 14.248 10.832 1.00 72.88 757 VAL A N 1
ATOM 5846 C CA . VAL A 1 757 ? 11.099 14.748 11.946 1.00 72.88 757 VAL A CA 1
ATOM 5847 C C . VAL A 1 757 ? 11.490 14.050 13.247 1.00 72.88 757 VAL A C 1
ATOM 5849 O O . VAL A 1 757 ? 11.499 14.705 14.276 1.00 72.88 757 VAL A O 1
ATOM 5852 N N . ALA A 1 758 ? 11.937 12.788 13.237 1.00 69.88 758 ALA A N 1
ATOM 5853 C CA . ALA A 1 758 ? 12.385 12.117 14.462 1.00 69.88 758 ALA A CA 1
ATOM 5854 C C . ALA A 1 758 ? 13.639 12.732 15.096 1.00 69.88 758 ALA A C 1
ATOM 5856 O O . ALA A 1 758 ? 13.718 12.839 16.320 1.00 69.88 758 ALA A O 1
ATOM 5857 N N . ALA A 1 759 ? 14.576 13.215 14.278 1.00 72.25 759 ALA A N 1
ATOM 5858 C CA . ALA A 1 759 ? 15.756 13.931 14.759 1.00 72.25 759 ALA A CA 1
ATOM 5859 C C . ALA A 1 759 ? 15.413 15.345 15.271 1.00 72.25 759 ALA A C 1
ATOM 5861 O O . ALA A 1 759 ? 16.111 15.899 16.123 1.00 72.25 759 ALA A O 1
ATOM 5862 N N . MET A 1 760 ? 14.333 15.941 14.754 1.00 77.19 760 MET A N 1
ATOM 5863 C CA . MET A 1 760 ? 13.918 17.306 15.079 1.00 77.19 760 MET A CA 1
ATOM 5864 C C . MET A 1 760 ? 12.891 17.371 16.213 1.00 77.19 760 MET A C 1
ATOM 5866 O O . MET A 1 760 ? 13.001 18.246 17.059 1.00 77.19 760 MET A O 1
ATOM 5870 N N . HIS A 1 761 ? 11.929 16.459 16.294 1.00 77.81 761 HIS A N 1
ATOM 5871 C CA . HIS A 1 761 ? 10.827 16.470 17.254 1.00 77.81 761 HIS A CA 1
ATOM 5872 C C . HIS A 1 761 ? 10.293 15.040 17.492 1.00 77.81 761 HIS A C 1
ATOM 5874 O O . HIS A 1 761 ? 9.333 14.614 16.846 1.00 77.81 761 HIS A O 1
ATOM 5880 N N . PRO A 1 762 ? 10.922 14.260 18.391 1.00 74.56 762 PRO A N 1
ATOM 5881 C CA . PRO A 1 762 ? 10.497 12.891 18.660 1.00 74.56 762 PRO A CA 1
ATOM 5882 C C . PRO A 1 762 ? 9.151 12.854 19.401 1.00 74.56 762 PRO A C 1
ATOM 5884 O O . PRO A 1 762 ? 9.054 13.328 20.534 1.00 74.56 762 PRO A O 1
ATOM 5887 N N . MET A 1 763 ? 8.129 12.260 18.779 1.00 76.81 763 MET A N 1
ATOM 5888 C CA . MET A 1 763 ? 6.755 12.155 19.295 1.00 76.81 763 MET A CA 1
ATOM 5889 C C . MET A 1 763 ? 6.403 10.713 19.665 1.00 76.81 763 MET A C 1
ATOM 5891 O O . MET A 1 763 ? 5.408 10.153 19.207 1.00 76.81 763 MET A O 1
ATOM 5895 N N . ASN A 1 764 ? 7.255 10.076 20.465 1.00 80.25 764 ASN A N 1
ATOM 5896 C CA . ASN A 1 764 ? 6.947 8.752 20.985 1.00 80.25 764 ASN A CA 1
ATOM 5897 C C . ASN A 1 764 ? 5.714 8.841 21.907 1.00 80.25 764 ASN A C 1
ATOM 5899 O O . ASN A 1 764 ? 5.608 9.814 22.655 1.00 80.25 764 ASN A O 1
ATOM 5903 N N . PRO A 1 765 ? 4.823 7.831 21.912 1.00 80.06 765 PRO A N 1
ATOM 5904 C CA . PRO A 1 765 ? 3.615 7.839 22.741 1.00 80.06 765 PRO A CA 1
ATOM 5905 C C . PRO A 1 765 ? 3.876 8.141 24.221 1.00 80.06 765 PRO A C 1
ATOM 5907 O O . PRO A 1 765 ? 3.128 8.893 24.838 1.00 80.06 765 PRO A O 1
ATOM 5910 N N . ASP A 1 766 ? 4.958 7.591 24.771 1.00 74.44 766 ASP A N 1
ATOM 5911 C CA . ASP A 1 766 ? 5.319 7.707 26.188 1.00 74.44 766 ASP A CA 1
ATOM 5912 C C . ASP A 1 766 ? 6.056 8.999 26.545 1.00 74.44 766 ASP A C 1
ATOM 5914 O O . ASP A 1 766 ? 6.279 9.279 27.722 1.00 74.44 766 ASP A O 1
ATOM 5918 N N . HIS A 1 767 ? 6.463 9.794 25.552 1.00 78.31 767 HIS A N 1
ATOM 5919 C CA . HIS A 1 767 ? 7.107 11.066 25.841 1.00 78.31 767 HIS A CA 1
ATOM 5920 C C . HIS A 1 767 ? 6.107 12.008 26.494 1.00 78.31 767 HIS A C 1
ATOM 5922 O O . HIS A 1 767 ? 4.975 12.158 26.025 1.00 78.31 767 HIS A O 1
ATOM 5928 N N . VAL A 1 768 ? 6.560 12.687 27.548 1.00 84.31 768 VAL A N 1
ATOM 5929 C CA . VAL A 1 768 ? 5.776 13.761 28.145 1.00 84.31 768 VAL A CA 1
ATOM 5930 C C . VAL A 1 768 ? 5.585 14.852 27.107 1.00 84.31 768 VAL A C 1
ATOM 5932 O O . VAL A 1 768 ? 6.552 15.340 26.507 1.00 84.31 768 VAL A O 1
ATOM 5935 N N . HIS A 1 769 ? 4.322 15.184 26.888 1.00 86.94 769 HIS A N 1
ATOM 5936 C CA . HIS A 1 769 ? 3.877 16.115 25.876 1.00 86.94 769 HIS A CA 1
ATOM 5937 C C . HIS A 1 769 ? 3.233 17.350 26.496 1.00 86.94 769 HIS A C 1
ATOM 5939 O O . HIS A 1 769 ? 3.140 17.486 27.714 1.00 86.94 769 HIS A O 1
ATOM 5945 N N . GLU A 1 770 ? 2.847 18.274 25.627 1.00 90.81 770 GLU A N 1
ATOM 5946 C CA . GLU A 1 770 ? 2.339 19.581 25.998 1.00 90.81 770 GLU A CA 1
ATOM 5947 C C . GLU A 1 770 ? 0.822 19.529 26.218 1.00 90.81 770 GLU A C 1
ATOM 5949 O O . GLU A 1 770 ? 0.061 19.014 25.397 1.00 90.81 770 GLU A O 1
ATOM 5954 N N . GLU A 1 771 ? 0.364 20.113 27.319 1.00 91.56 771 GLU A N 1
ATOM 5955 C CA . GLU A 1 771 ? -1.048 20.173 27.706 1.00 91.56 771 GLU A CA 1
ATOM 5956 C C . GLU A 1 771 ? -1.921 21.070 26.808 1.00 91.56 771 GLU A C 1
ATOM 5958 O O . GLU A 1 771 ? -3.141 21.079 26.956 1.00 91.56 771 GLU A O 1
ATOM 5963 N N . LEU A 1 772 ? -1.334 21.754 25.818 1.00 91.25 772 LEU A N 1
ATOM 5964 C CA . LEU A 1 772 ? -2.061 22.476 24.758 1.00 91.25 772 LEU A CA 1
ATOM 5965 C C . LEU A 1 772 ? -3.059 21.593 23.993 1.00 91.25 772 LEU A C 1
ATOM 5967 O O . LEU A 1 772 ? -4.072 22.102 23.512 1.00 91.25 772 LEU A O 1
ATOM 5971 N N . GLU A 1 773 ? -2.799 20.284 23.894 1.00 93.94 773 GLU A N 1
ATOM 5972 C CA . GLU A 1 773 ? -3.711 19.305 23.284 1.00 93.94 773 GLU A CA 1
ATOM 5973 C C . GLU A 1 773 ? -5.027 19.189 24.069 1.00 93.94 773 GLU A C 1
ATOM 5975 O O . GLU A 1 773 ? -6.085 18.979 23.477 1.00 93.94 773 GLU A O 1
ATOM 5980 N N . LEU A 1 774 ? -4.999 19.399 25.393 1.00 95.69 774 LEU A N 1
ATOM 5981 C CA . LEU A 1 774 ? -6.192 19.334 26.246 1.00 95.69 774 LEU A CA 1
ATOM 5982 C C . LEU A 1 774 ? -7.126 20.537 26.043 1.00 95.69 774 LEU A C 1
ATOM 5984 O O . LEU A 1 774 ? -8.305 20.459 26.388 1.00 95.69 774 LEU A O 1
ATOM 5988 N N . MET A 1 775 ? -6.622 21.625 25.452 1.00 95.31 775 MET A N 1
ATOM 5989 C CA . MET A 1 775 ? -7.409 22.790 25.023 1.00 95.31 775 MET A CA 1
ATOM 5990 C C . MET A 1 775 ? -7.922 22.657 23.579 1.00 95.31 775 MET A C 1
ATOM 5992 O O . MET A 1 775 ? -8.787 23.423 23.154 1.00 95.31 775 MET A O 1
ATOM 5996 N N . GLY A 1 776 ? -7.433 21.674 22.815 1.00 95.38 776 GLY A N 1
ATOM 5997 C CA . GLY A 1 776 ? -7.896 21.389 21.455 1.00 95.38 776 GLY A CA 1
ATOM 5998 C C . GLY A 1 776 ? -9.402 21.088 21.348 1.00 95.38 776 GLY A C 1
ATOM 5999 O O . GLY A 1 776 ? -10.040 21.640 20.454 1.00 95.38 776 GLY A O 1
ATOM 6000 N N . PRO A 1 777 ? -10.021 20.320 22.273 1.00 97.00 777 PRO A N 1
ATOM 6001 C CA . PRO A 1 777 ? -11.475 20.113 22.320 1.00 97.00 777 PRO A CA 1
ATOM 6002 C C . PRO A 1 777 ? -12.303 21.382 22.574 1.00 97.00 777 PRO A C 1
ATOM 6004 O O . PRO A 1 777 ? -13.523 21.360 22.416 1.00 97.00 777 PRO A O 1
ATOM 6007 N N . ASP A 1 778 ? -11.664 22.476 22.991 1.00 95.88 778 ASP A N 1
ATOM 6008 C CA . ASP A 1 778 ? -12.291 23.792 23.127 1.00 95.88 778 ASP A CA 1
ATOM 6009 C C . ASP A 1 778 ? -11.979 24.732 21.950 1.00 95.88 778 ASP A C 1
ATOM 6011 O O . ASP A 1 778 ? -12.424 25.880 21.924 1.00 95.88 778 ASP A O 1
ATOM 6015 N N . PHE A 1 779 ? -11.228 24.234 20.959 1.00 96.12 779 PHE A N 1
ATOM 6016 C CA . PHE A 1 779 ? -10.787 24.950 19.762 1.00 96.12 779 PHE A CA 1
ATOM 6017 C C . PHE A 1 779 ? -10.126 26.300 20.079 1.00 96.12 779 PHE A C 1
ATOM 6019 O O . PHE A 1 779 ? -10.282 27.260 19.340 1.00 96.12 779 PHE A O 1
ATOM 6026 N N . ALA A 1 780 ? -9.387 26.379 21.188 1.00 92.44 780 ALA A N 1
ATOM 6027 C CA . ALA A 1 780 ? -8.801 27.619 21.705 1.00 92.44 780 ALA A CA 1
ATOM 6028 C C . ALA A 1 780 ? -7.307 27.466 22.038 1.00 92.44 780 ALA A C 1
ATOM 6030 O O . ALA A 1 780 ? -6.808 27.969 23.041 1.00 92.44 780 ALA A O 1
ATOM 6031 N N . SER A 1 781 ? -6.593 26.701 21.216 1.00 92.62 781 SER A N 1
ATOM 6032 C CA . SER A 1 781 ? -5.186 26.374 21.432 1.00 92.62 781 SER A CA 1
ATOM 6033 C C . SER A 1 781 ? -4.324 26.940 20.315 1.00 92.62 781 SER A C 1
ATOM 6035 O O . SER A 1 781 ? -4.693 26.843 19.144 1.00 92.62 781 SER A O 1
ATOM 6037 N N . TYR A 1 782 ? -3.137 27.456 20.642 1.00 91.19 782 TYR A N 1
ATOM 6038 C CA . TYR A 1 782 ? -2.185 27.908 19.616 1.00 91.19 782 TYR A CA 1
ATOM 6039 C C . TYR A 1 782 ? -1.644 26.751 18.749 1.00 91.19 782 TYR A C 1
ATOM 6041 O O . TYR A 1 782 ? -0.972 26.983 17.745 1.00 91.19 782 TYR A O 1
ATOM 6049 N N . LEU A 1 783 ? -1.962 25.495 19.105 1.00 92.81 783 LEU A N 1
ATOM 6050 C CA . LEU A 1 783 ? -1.595 24.283 18.369 1.00 92.81 783 LEU A CA 1
ATOM 6051 C C . LEU A 1 783 ? -1.955 24.353 16.884 1.00 92.81 783 LEU A C 1
ATOM 6053 O O . LEU A 1 783 ? -1.212 23.847 16.049 1.00 92.81 783 LEU A O 1
ATOM 6057 N N . PHE A 1 784 ? -3.073 25.000 16.548 1.00 95.00 784 PHE A N 1
ATOM 6058 C CA . PHE A 1 784 ? -3.579 25.033 15.176 1.00 95.00 784 PHE A CA 1
ATOM 6059 C C . PHE A 1 784 ? -2.660 25.814 14.224 1.00 95.00 784 PHE A C 1
ATOM 6061 O O . PHE A 1 784 ? -2.636 25.524 13.028 1.00 95.00 784 PHE A O 1
ATOM 6068 N N . GLU A 1 785 ? -1.833 26.729 14.748 1.00 93.44 785 GLU A N 1
ATOM 6069 C CA . GLU A 1 785 ? -0.787 27.415 13.975 1.00 93.44 785 GLU A CA 1
ATOM 6070 C C . GLU A 1 785 ? 0.367 26.478 13.575 1.00 93.44 785 GLU A C 1
ATOM 6072 O O . GLU A 1 785 ? 1.082 26.748 12.610 1.00 93.44 785 GLU A O 1
ATOM 6077 N N . TRP A 1 786 ? 0.565 25.370 14.300 1.00 91.12 786 TRP A N 1
ATOM 6078 C CA . TRP A 1 786 ? 1.593 24.370 13.992 1.00 91.12 786 TRP A CA 1
ATOM 6079 C C . TRP A 1 786 ? 1.148 23.372 12.922 1.00 91.12 786 TRP A C 1
ATOM 6081 O O . TRP A 1 786 ? 1.998 22.761 12.271 1.00 91.12 786 TRP A O 1
ATOM 6091 N N . THR A 1 787 ? -0.163 23.204 12.730 1.00 88.88 787 THR A N 1
ATOM 6092 C CA . THR A 1 787 ? -0.734 22.204 11.814 1.00 88.88 787 THR A CA 1
ATOM 6093 C C . THR A 1 787 ? -1.218 22.804 10.493 1.00 88.88 787 THR A C 1
ATOM 6095 O O . THR A 1 787 ? -1.304 22.085 9.496 1.00 88.88 787 THR A O 1
ATOM 6098 N N . GLY A 1 788 ? -1.432 24.124 10.419 1.00 90.31 788 GLY A N 1
ATOM 6099 C CA . GLY A 1 788 ? -1.679 24.817 9.153 1.00 90.31 788 GLY A CA 1
ATOM 6100 C C . GLY A 1 788 ? -1.636 26.343 9.245 1.00 90.31 788 GLY A C 1
ATOM 6101 O O . GLY A 1 788 ? -1.308 26.922 10.276 1.00 90.31 788 GLY A O 1
ATOM 6102 N N . HIS A 1 789 ? -1.930 27.005 8.125 1.00 91.94 789 HIS A N 1
ATOM 6103 C CA . HIS A 1 789 ? -1.910 28.463 8.033 1.00 91.94 789 HIS A CA 1
ATOM 6104 C C . HIS A 1 789 ? -3.265 29.051 8.455 1.00 91.94 789 HIS A C 1
ATOM 6106 O O . HIS A 1 789 ? -4.202 29.056 7.663 1.00 91.94 789 HIS A O 1
ATOM 6112 N N . VAL A 1 790 ? -3.363 29.527 9.702 1.00 95.12 790 VAL A N 1
ATOM 6113 C CA . VAL A 1 790 ? -4.627 29.984 10.319 1.00 95.12 790 VAL A CA 1
ATOM 6114 C C . VAL A 1 790 ? -4.548 31.417 10.887 1.00 95.12 790 VAL A C 1
ATOM 6116 O O . VAL A 1 790 ? -4.689 31.634 12.093 1.00 95.12 790 VAL A O 1
ATOM 6119 N N . PRO A 1 791 ? -4.257 32.433 10.051 1.00 94.25 791 PRO A N 1
ATOM 6120 C CA . PRO A 1 791 ? -3.986 33.791 10.524 1.00 94.25 791 PRO A CA 1
ATOM 6121 C C . PRO A 1 791 ? -5.194 34.469 11.187 1.00 94.25 791 PRO A C 1
ATOM 6123 O O . PRO A 1 791 ? -5.000 35.188 12.167 1.00 94.25 791 PRO A O 1
ATOM 6126 N N . ARG A 1 792 ? -6.430 34.234 10.715 1.00 95.94 792 ARG A N 1
ATOM 6127 C CA . ARG A 1 792 ? -7.618 34.846 11.333 1.00 95.94 792 ARG A CA 1
ATOM 6128 C C . ARG A 1 792 ? -7.908 34.202 12.683 1.00 95.94 792 ARG A C 1
ATOM 6130 O O . ARG A 1 792 ? -8.212 34.914 13.639 1.00 95.94 792 ARG A O 1
ATOM 6137 N N . PHE A 1 793 ? -7.755 32.881 12.784 1.00 96.62 793 PHE A N 1
ATOM 6138 C CA . PHE A 1 793 ? -7.838 32.186 14.067 1.00 96.62 793 PHE A CA 1
ATOM 6139 C C . PHE A 1 793 ? -6.782 32.682 15.061 1.00 96.62 793 PHE A C 1
ATOM 6141 O O . PHE A 1 793 ? -7.121 32.982 16.204 1.00 96.62 793 PHE A O 1
ATOM 6148 N N . ARG A 1 794 ? -5.521 32.821 14.628 1.00 95.31 794 ARG A N 1
ATOM 6149 C CA . ARG A 1 794 ? -4.443 33.388 15.453 1.00 95.31 794 ARG A CA 1
ATOM 6150 C C . ARG A 1 794 ? -4.826 34.770 15.977 1.00 95.31 794 ARG A C 1
ATOM 6152 O O . ARG A 1 794 ? -4.692 35.018 17.170 1.00 95.31 794 ARG A O 1
ATOM 6159 N N . ASP A 1 795 ? -5.286 35.668 15.109 1.00 95.75 795 ASP A N 1
ATOM 6160 C CA . ASP A 1 795 ? -5.615 37.043 15.504 1.00 95.75 795 ASP A CA 1
ATOM 6161 C C . ASP A 1 795 ? -6.787 37.082 16.493 1.00 95.75 795 ASP A C 1
ATOM 6163 O O . ASP A 1 795 ? -6.768 37.852 17.456 1.00 95.75 795 ASP A O 1
ATOM 6167 N N . HIS A 1 796 ? -7.773 36.198 16.318 1.00 95.94 796 HIS A N 1
ATOM 6168 C CA . HIS A 1 796 ? -8.836 35.991 17.298 1.00 95.94 796 HIS A CA 1
ATOM 6169 C C . HIS A 1 796 ? -8.287 35.485 18.642 1.00 95.94 796 HIS A C 1
ATOM 6171 O O . HIS A 1 796 ? -8.587 36.066 19.684 1.00 95.94 796 HIS A O 1
ATOM 6177 N N . TYR A 1 797 ? -7.436 34.458 18.633 1.00 95.12 797 TYR A N 1
ATOM 6178 C CA . TYR A 1 797 ? -6.787 33.923 19.835 1.00 95.12 797 TYR A CA 1
ATOM 6179 C C . TYR A 1 797 ? -5.960 34.994 20.575 1.00 95.12 797 TYR A C 1
ATOM 6181 O O . TYR A 1 797 ? -6.074 35.138 21.787 1.00 95.12 797 TYR A O 1
ATOM 6189 N N . LEU A 1 798 ? -5.183 35.812 19.859 1.00 94.31 798 LEU A N 1
ATOM 6190 C CA . LEU A 1 798 ? -4.348 36.857 20.467 1.00 94.31 798 LEU A CA 1
ATOM 6191 C C . LEU A 1 798 ? -5.144 38.059 21.000 1.00 94.31 798 LEU A C 1
ATOM 6193 O O . LEU A 1 798 ? -4.641 38.791 21.851 1.00 94.31 798 LEU A O 1
ATOM 6197 N N . SER A 1 799 ? -6.358 38.28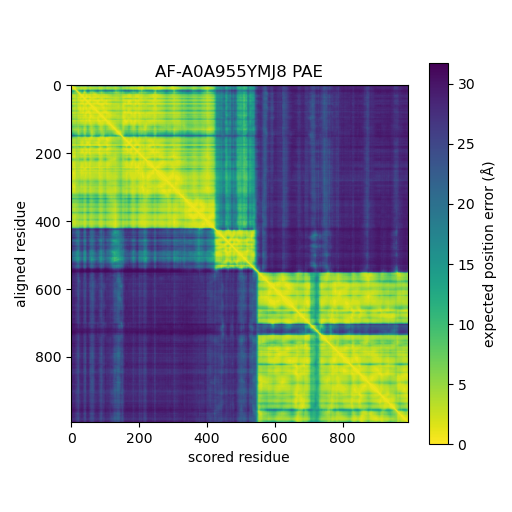8 20.496 1.00 94.62 799 SER A N 1
ATOM 6198 C CA . SER A 1 799 ? -7.209 39.422 20.888 1.00 94.62 799 SER A CA 1
ATOM 6199 C C . SER A 1 799 ? -8.263 39.081 21.944 1.00 94.62 799 SER A C 1
ATOM 6201 O O . SER A 1 799 ? -9.000 39.968 22.377 1.00 94.62 799 SER A O 1
ATOM 6203 N N . THR A 1 800 ? -8.337 37.823 22.381 1.00 93.50 800 THR A N 1
ATOM 6204 C CA . THR A 1 800 ? -9.337 37.340 23.340 1.00 93.50 800 THR A CA 1
ATOM 6205 C C . THR A 1 800 ? -8.702 36.926 24.665 1.00 93.50 800 THR A C 1
ATOM 6207 O O . 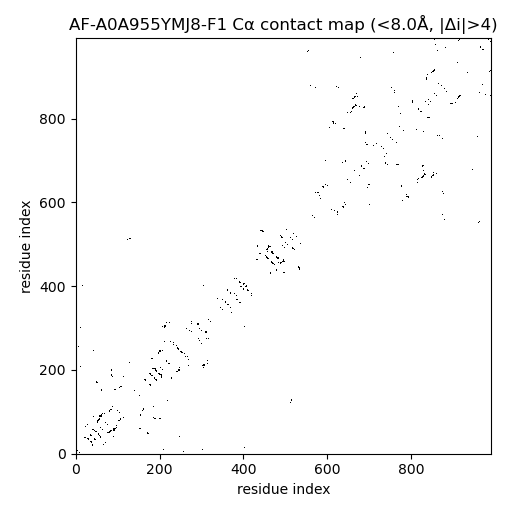THR A 1 800 ? -7.568 36.448 24.707 1.00 93.50 800 THR A O 1
ATOM 6210 N N . ASP A 1 801 ? -9.433 37.112 25.769 1.00 95.25 801 ASP A N 1
ATOM 6211 C CA . ASP A 1 801 ? -9.009 36.622 27.085 1.00 95.25 801 ASP A CA 1
ATOM 6212 C C . ASP A 1 801 ? -8.979 35.090 27.089 1.00 95.25 801 ASP A C 1
ATOM 6214 O O . ASP A 1 801 ? -9.988 34.435 26.834 1.00 95.25 801 ASP A O 1
ATOM 6218 N N . GLN A 1 802 ? -7.814 34.523 27.402 1.00 96.25 802 GLN A N 1
ATOM 6219 C CA . GLN A 1 802 ? -7.596 33.079 27.395 1.00 96.25 802 GLN A CA 1
ATOM 6220 C C . GLN A 1 802 ? -7.971 32.393 28.717 1.00 96.25 802 GLN A C 1
ATOM 6222 O O . GLN A 1 802 ? -7.950 31.163 28.792 1.00 96.25 802 GLN A O 1
ATOM 6227 N N . THR A 1 803 ? -8.341 33.145 29.760 1.00 97.19 803 THR A N 1
ATOM 6228 C CA . THR A 1 803 ? -8.687 32.595 31.084 1.00 97.19 803 THR A CA 1
ATOM 6229 C C . THR A 1 803 ? -9.774 31.506 31.034 1.00 97.19 803 THR A C 1
ATOM 6231 O O . THR A 1 803 ? -9.573 30.456 31.652 1.00 97.19 803 THR A O 1
ATOM 6234 N N . PRO A 1 804 ? -10.879 31.646 30.267 1.00 96.31 804 PRO A N 1
ATOM 6235 C CA . PRO A 1 804 ? -11.885 30.583 30.146 1.00 96.31 804 PRO A CA 1
ATOM 6236 C C . PRO A 1 804 ? -11.326 29.279 29.557 1.00 96.31 804 PRO A C 1
ATOM 6238 O O . PRO A 1 804 ? -11.704 28.184 29.977 1.00 96.31 804 PRO A O 1
ATOM 6241 N N . HIS A 1 805 ? -10.377 29.380 28.628 1.00 96.00 805 HIS A N 1
ATOM 6242 C CA . HIS A 1 805 ? -9.780 28.227 27.958 1.00 96.00 805 HIS A CA 1
ATOM 6243 C C . HIS A 1 805 ? -8.762 27.514 28.863 1.00 96.00 805 HIS A C 1
ATOM 6245 O O . HIS A 1 805 ? -8.671 26.284 28.857 1.00 96.00 805 HIS A O 1
ATOM 6251 N N . TYR A 1 806 ? -8.056 28.254 29.725 1.00 97.38 806 TYR A N 1
ATOM 6252 C CA . TYR A 1 806 ? -7.257 27.653 30.797 1.00 97.38 806 TYR A CA 1
ATOM 6253 C C . TYR A 1 806 ? -8.134 26.994 31.874 1.00 97.38 806 TYR A C 1
ATOM 6255 O O . TYR A 1 806 ? -7.780 25.932 32.391 1.00 97.38 806 TYR A O 1
ATOM 6263 N N . ALA A 1 807 ? -9.320 27.538 32.163 1.00 96.19 807 ALA A N 1
ATOM 6264 C CA . ALA A 1 807 ? -10.289 26.856 33.021 1.00 96.19 807 ALA A CA 1
ATOM 6265 C C . ALA A 1 807 ? -10.766 25.526 32.398 1.00 96.19 807 ALA A C 1
ATOM 6267 O O . ALA A 1 807 ? -10.930 24.536 33.118 1.00 96.19 807 ALA A O 1
ATOM 6268 N N . TYR A 1 808 ? -10.912 25.460 31.068 1.00 96.81 808 TYR A N 1
ATOM 6269 C CA . TYR A 1 808 ? -11.168 24.204 30.353 1.00 96.81 808 TYR A CA 1
ATOM 6270 C C . TYR A 1 808 ? -9.985 23.226 30.463 1.00 96.81 808 TYR A C 1
ATOM 6272 O O . TYR A 1 808 ? -10.189 22.049 30.763 1.00 96.81 808 TYR A O 1
ATOM 6280 N N . LEU A 1 809 ? -8.739 23.695 30.325 1.00 97.06 809 LEU A N 1
ATOM 6281 C CA . LEU A 1 809 ? -7.548 22.879 30.605 1.00 97.06 809 LEU A CA 1
ATOM 6282 C C . LEU A 1 809 ? -7.598 22.284 32.024 1.00 97.06 809 LEU A C 1
ATOM 6284 O O . LEU A 1 809 ? -7.431 21.074 32.197 1.00 97.06 809 LEU A O 1
ATOM 6288 N N . ALA A 1 810 ? -7.894 23.101 33.039 1.00 96.75 810 ALA A N 1
ATOM 6289 C CA . ALA A 1 810 ? -8.032 22.631 34.415 1.00 96.75 810 ALA A CA 1
ATOM 6290 C C . ALA A 1 810 ? -9.167 21.604 34.572 1.00 96.75 810 ALA A C 1
ATOM 6292 O O . ALA A 1 810 ? -8.989 20.619 35.288 1.00 96.75 810 ALA A O 1
ATOM 6293 N N . LYS A 1 811 ? -10.303 21.776 33.877 1.00 96.56 811 LYS A N 1
ATOM 6294 C CA . LYS A 1 811 ? -11.393 20.781 33.821 1.00 96.56 811 LYS A CA 1
ATOM 6295 C C . LYS A 1 811 ? -10.870 19.421 33.348 1.00 96.56 811 LYS A C 1
ATOM 6297 O O . LYS A 1 811 ? -11.125 18.415 34.007 1.00 96.56 811 LYS A O 1
ATOM 6302 N N . VAL A 1 812 ? -10.111 19.376 32.252 1.00 97.12 812 VAL A N 1
ATOM 6303 C CA . VAL A 1 812 ? -9.590 18.111 31.704 1.00 97.12 812 VAL A CA 1
ATOM 6304 C C . VAL A 1 812 ? -8.507 17.501 32.601 1.00 97.12 812 VAL A C 1
ATOM 6306 O O . VAL A 1 812 ? -8.523 16.293 32.834 1.00 97.12 812 VAL A O 1
ATOM 6309 N N . LEU A 1 813 ? -7.616 18.307 33.186 1.00 95.75 813 LEU A N 1
ATOM 6310 C CA . LEU A 1 813 ? -6.621 17.815 34.151 1.00 95.75 813 LEU A CA 1
ATOM 6311 C C . LEU A 1 813 ? -7.276 17.209 35.400 1.00 95.75 813 LEU A C 1
ATOM 6313 O O . LEU A 1 813 ? -6.840 16.159 35.868 1.00 95.75 813 LEU A O 1
ATOM 6317 N N . LYS A 1 814 ? -8.354 17.815 35.909 1.00 95.56 814 LYS A N 1
ATOM 6318 C CA . LYS A 1 814 ? -9.136 17.263 37.025 1.00 95.56 814 LYS A CA 1
ATOM 6319 C C . LYS A 1 814 ? -9.762 15.915 36.678 1.00 95.56 814 LYS A C 1
ATOM 6321 O O . LYS A 1 814 ? -9.703 15.000 37.490 1.00 95.56 814 LYS A O 1
ATOM 6326 N N . ILE A 1 815 ? -10.290 15.766 35.461 1.00 95.06 815 ILE A N 1
ATOM 6327 C CA . ILE A 1 815 ? -10.810 14.486 34.955 1.00 95.06 815 ILE A CA 1
ATOM 6328 C C . ILE A 1 815 ? -9.709 13.419 34.925 1.00 95.06 815 ILE A C 1
ATOM 6330 O O . ILE A 1 815 ? -9.911 12.309 35.415 1.00 95.06 815 ILE A O 1
ATOM 6334 N N . LEU A 1 816 ? -8.529 13.752 34.393 1.00 91.88 816 LEU A N 1
ATOM 6335 C CA . LEU A 1 816 ? -7.389 12.831 34.360 1.00 91.88 816 LEU A CA 1
ATOM 6336 C C . LEU A 1 816 ? -6.907 12.464 35.776 1.00 91.88 816 LEU A C 1
ATOM 6338 O O . LEU A 1 816 ? -6.564 11.309 36.022 1.00 91.88 816 LEU A O 1
ATOM 6342 N N . GLN A 1 817 ? -6.928 13.422 36.709 1.00 91.00 817 GLN A N 1
ATOM 6343 C CA . GLN A 1 817 ? -6.590 13.210 38.119 1.00 91.00 817 GLN A CA 1
ATOM 6344 C C . GLN A 1 817 ? -7.605 12.359 38.872 1.00 91.00 817 GLN A C 1
ATOM 6346 O O . GLN A 1 817 ? -7.228 11.528 39.692 1.00 91.00 817 GLN A O 1
ATOM 6351 N N . HIS A 1 818 ? -8.885 12.544 38.587 1.00 91.69 818 HIS A N 1
ATOM 6352 C CA . HIS A 1 818 ? -9.933 11.700 39.130 1.00 91.69 818 HIS A CA 1
ATOM 6353 C C . HIS A 1 818 ? -9.780 10.254 38.634 1.00 91.69 818 HIS A C 1
ATOM 6355 O O . HIS A 1 818 ? -9.811 9.310 39.419 1.00 91.69 818 HIS A O 1
ATOM 6361 N N . ARG A 1 819 ? -9.543 10.080 37.330 1.00 85.81 819 ARG A N 1
ATOM 6362 C CA . ARG A 1 819 ? -9.522 8.764 36.689 1.00 85.81 819 ARG A CA 1
ATOM 6363 C C . ARG A 1 819 ? -8.342 7.882 37.088 1.00 85.81 819 ARG A C 1
ATOM 6365 O O . ARG A 1 819 ? -8.497 6.665 37.114 1.00 85.81 819 ARG A O 1
ATOM 6372 N N . ASP A 1 820 ? -7.170 8.449 37.349 1.00 80.69 820 ASP A N 1
ATOM 6373 C CA . ASP A 1 820 ? -6.004 7.629 37.691 1.00 80.69 820 ASP A CA 1
ATOM 6374 C C . ASP A 1 820 ? -5.930 7.244 39.180 1.00 80.69 820 ASP A C 1
ATOM 6376 O O . ASP A 1 820 ? -5.071 6.451 39.561 1.00 80.69 820 ASP A O 1
ATOM 6380 N N . GLY A 1 821 ? -6.794 7.819 40.026 1.00 79.94 821 GLY A N 1
ATOM 6381 C CA . GLY A 1 821 ? -6.899 7.489 41.446 1.00 79.94 821 GLY A CA 1
ATOM 6382 C C . GLY A 1 821 ? -5.681 7.851 42.303 1.00 79.94 821 GLY A C 1
ATOM 6383 O O . GLY A 1 821 ? -5.635 7.476 43.473 1.00 79.94 821 GLY A O 1
ATOM 6384 N N . ARG A 1 822 ? -4.691 8.594 41.785 1.00 79.50 822 ARG A N 1
ATOM 6385 C CA . ARG A 1 822 ? -3.444 8.913 42.519 1.00 79.50 822 ARG A CA 1
ATOM 6386 C C . ARG A 1 822 ? -3.573 10.110 43.475 1.00 79.50 822 ARG A C 1
ATOM 6388 O O . ARG A 1 822 ? -2.563 10.660 43.917 1.00 79.50 822 ARG A O 1
ATOM 6395 N N . GLY A 1 823 ? -4.801 10.523 43.790 1.00 83.56 823 GLY A N 1
ATOM 6396 C CA . GLY A 1 823 ? -5.095 11.650 44.676 1.00 83.56 823 GLY A CA 1
ATOM 6397 C C . GLY A 1 823 ? -4.421 12.946 44.216 1.00 83.56 823 GLY A C 1
ATOM 6398 O O . GLY A 1 823 ? -4.330 13.219 43.017 1.00 83.56 823 GLY A O 1
ATOM 6399 N N . ASN A 1 824 ? -3.900 13.719 45.170 1.00 84.19 824 ASN A N 1
ATOM 6400 C CA . ASN A 1 824 ? -3.281 15.032 44.936 1.00 84.19 824 ASN A CA 1
ATOM 6401 C C . ASN A 1 824 ? -1.802 14.948 44.508 1.00 84.19 824 ASN A C 1
ATOM 6403 O O . ASN A 1 824 ? -1.016 15.845 44.808 1.00 84.19 824 ASN A O 1
ATOM 6407 N N . ALA A 1 825 ? -1.387 13.866 43.840 1.00 86.38 825 ALA A N 1
ATOM 6408 C CA . ALA A 1 825 ? -0.043 13.789 43.273 1.00 86.38 825 ALA A CA 1
ATOM 6409 C C . ALA A 1 825 ? 0.196 14.980 42.317 1.00 86.38 825 ALA A C 1
ATOM 6411 O O . ALA A 1 825 ? -0.617 15.183 41.405 1.00 86.38 825 ALA A O 1
ATOM 6412 N N . PRO A 1 826 ? 1.280 15.754 42.506 1.00 91.88 826 PRO A N 1
ATOM 6413 C CA . PRO A 1 826 ? 1.470 17.017 41.807 1.00 91.88 826 PRO A CA 1
ATOM 6414 C C . PRO A 1 826 ? 1.718 16.820 40.315 1.00 91.88 826 PRO A C 1
ATOM 6416 O O . PRO A 1 826 ? 2.443 15.912 39.903 1.00 91.88 826 PRO A O 1
ATOM 6419 N N . TRP A 1 827 ? 1.152 17.711 39.506 1.00 94.50 827 TRP A N 1
ATOM 6420 C CA . TRP A 1 827 ? 1.375 17.721 38.065 1.00 94.50 827 TRP A CA 1
ATOM 6421 C C . TRP A 1 827 ? 2.724 18.342 37.703 1.00 94.50 827 TRP A C 1
ATOM 6423 O O . TRP A 1 827 ? 3.102 19.381 38.241 1.00 94.50 827 TRP A O 1
ATOM 6433 N N . VAL A 1 828 ? 3.400 17.735 36.733 1.00 95.06 828 VAL A N 1
ATOM 6434 C CA . VAL A 1 828 ? 4.480 18.338 35.952 1.00 95.06 828 VAL A CA 1
ATOM 6435 C C . VAL A 1 828 ? 3.952 18.587 34.544 1.00 95.06 828 VAL A C 1
ATOM 6437 O O . VAL A 1 828 ? 3.594 17.642 33.840 1.00 95.06 828 VAL A O 1
ATOM 6440 N N . LEU A 1 829 ? 3.895 19.860 34.157 1.00 95.69 829 LEU A N 1
ATOM 6441 C CA . LEU A 1 829 ? 3.316 20.339 32.898 1.00 95.69 829 LEU A CA 1
ATOM 6442 C C . LEU A 1 829 ? 4.335 21.166 32.114 1.00 95.69 829 LEU A C 1
ATOM 6444 O O . LEU A 1 829 ? 5.323 21.654 32.677 1.00 95.69 829 LEU A O 1
ATOM 6448 N N . LYS A 1 830 ? 4.118 21.315 30.808 1.00 93.88 830 LYS A N 1
ATOM 6449 C CA . LYS A 1 830 ? 5.007 22.069 29.929 1.00 93.88 830 LYS A CA 1
ATOM 6450 C C . LYS A 1 830 ? 4.276 22.498 28.664 1.00 93.88 830 LYS A C 1
ATOM 6452 O O . LYS A 1 830 ? 4.001 21.678 27.795 1.00 93.88 830 LYS A O 1
ATOM 6457 N N . CYS A 1 831 ? 4.172 23.806 28.444 1.00 93.50 831 CYS A N 1
ATOM 6458 C CA . CYS A 1 831 ? 3.657 24.365 27.196 1.00 93.50 831 CYS A CA 1
ATOM 6459 C C . CYS A 1 831 ? 4.304 25.731 26.887 1.00 93.50 831 CYS A C 1
ATOM 6461 O O . CYS A 1 831 ? 4.356 26.590 27.766 1.00 93.50 831 CYS A O 1
ATOM 6463 N N . PRO A 1 832 ? 4.798 25.989 25.658 1.00 92.44 832 PRO A N 1
ATOM 6464 C CA . PRO A 1 832 ? 5.292 27.305 25.256 1.00 92.44 832 PRO A CA 1
ATOM 6465 C C . PRO A 1 832 ? 4.209 28.386 25.295 1.00 92.44 832 PRO A C 1
ATOM 6467 O O . PRO A 1 832 ? 4.520 29.526 25.633 1.00 92.44 832 PRO A O 1
ATOM 6470 N N . GLN A 1 833 ? 2.942 28.026 25.034 1.00 93.75 833 GLN A N 1
ATOM 6471 C CA . GLN A 1 833 ? 1.783 28.931 25.116 1.00 93.75 833 GLN A CA 1
ATOM 6472 C C . GLN A 1 833 ? 1.682 29.625 26.478 1.00 93.75 833 GLN A C 1
ATOM 6474 O O . GLN A 1 833 ? 1.242 30.765 26.580 1.00 93.75 833 GLN A O 1
ATOM 6479 N N . HIS A 1 834 ? 2.116 28.958 27.547 1.00 95.25 834 HIS A N 1
ATOM 6480 C CA . HIS A 1 834 ? 2.108 29.535 28.886 1.00 95.25 834 HIS A CA 1
ATOM 6481 C C . HIS A 1 834 ? 2.981 30.781 28.999 1.00 95.25 834 HIS A C 1
ATOM 6483 O O . HIS A 1 834 ? 2.706 31.631 29.841 1.00 95.25 834 HIS A O 1
ATOM 6489 N N . PHE A 1 835 ? 4.006 30.923 28.152 1.00 94.38 835 PHE A N 1
ATOM 6490 C CA . PHE A 1 835 ? 4.890 32.079 28.222 1.00 94.38 835 PHE A CA 1
ATOM 6491 C C . PHE A 1 835 ? 4.220 33.349 27.698 1.00 94.38 835 PHE A C 1
ATOM 6493 O O . PHE A 1 835 ? 4.506 34.426 28.202 1.00 94.38 835 PHE A O 1
ATOM 6500 N N . GLU A 1 836 ? 3.285 33.228 26.752 1.00 94.38 836 GLU A N 1
ATOM 6501 C CA . GLU A 1 836 ? 2.484 34.359 26.267 1.00 94.38 836 GLU A CA 1
ATOM 6502 C C . GLU A 1 836 ? 1.164 34.551 27.032 1.00 94.38 836 GLU A C 1
ATOM 6504 O O . GLU A 1 836 ? 0.492 35.556 26.830 1.00 94.38 836 GLU A O 1
ATOM 6509 N N . GLN A 1 837 ? 0.814 33.621 27.931 1.00 96.12 837 GLN A N 1
ATOM 6510 C CA . GLN A 1 837 ? -0.456 33.590 28.671 1.00 96.12 837 GLN A CA 1
ATOM 6511 C C . GLN A 1 837 ? -0.265 33.435 30.193 1.00 96.12 837 GLN A C 1
ATOM 6513 O O . GLN A 1 837 ? -1.086 32.811 30.869 1.00 96.12 837 GLN A O 1
ATOM 6518 N N . LEU A 1 838 ? 0.811 33.997 30.758 1.00 96.56 838 LEU A N 1
ATOM 6519 C CA . LEU A 1 838 ? 1.077 33.938 32.203 1.00 96.56 838 LEU A CA 1
ATOM 6520 C C . LEU A 1 838 ? -0.098 34.438 33.071 1.00 96.56 838 LEU A C 1
ATOM 6522 O O . LEU A 1 838 ? -0.397 33.769 34.061 1.00 96.56 838 LEU A O 1
ATOM 6526 N N . PRO A 1 839 ? -0.814 35.533 32.729 1.00 97.12 839 PRO A N 1
ATOM 6527 C CA . PRO A 1 839 ? -1.979 35.961 33.506 1.00 97.12 839 PRO A CA 1
ATOM 6528 C C . PRO A 1 839 ? -3.083 34.895 33.588 1.00 97.12 839 PRO A C 1
ATOM 6530 O O . PRO A 1 839 ? -3.545 34.577 34.683 1.00 97.12 839 PRO A O 1
ATOM 6533 N N . ALA A 1 840 ? -3.460 34.292 32.455 1.00 96.94 840 ALA A N 1
ATOM 6534 C CA . ALA A 1 840 ? -4.481 33.241 32.401 1.00 96.94 840 ALA A CA 1
ATOM 6535 C C . ALA A 1 840 ? -4.027 31.959 33.124 1.00 96.94 840 ALA A C 1
ATOM 6537 O O . ALA A 1 840 ? -4.811 31.326 33.842 1.00 96.94 840 ALA A O 1
ATOM 6538 N N . LEU A 1 841 ? -2.740 31.611 32.994 1.00 97.06 841 LEU A N 1
ATOM 6539 C CA . LEU A 1 841 ? -2.127 30.498 33.716 1.00 97.06 841 LEU A CA 1
ATOM 6540 C C . LEU A 1 841 ? -2.238 30.693 35.232 1.00 97.06 841 LEU A C 1
ATOM 6542 O O . LEU A 1 841 ? -2.684 29.784 35.924 1.00 97.06 841 LEU A O 1
ATOM 6546 N N . LEU A 1 842 ? -1.863 31.866 35.748 1.00 96.94 842 LEU A N 1
ATOM 6547 C CA . LEU A 1 842 ? -1.858 32.154 37.186 1.00 96.94 842 LEU A CA 1
ATOM 6548 C C . LEU A 1 842 ? -3.259 32.371 37.758 1.00 96.94 842 LEU A C 1
ATOM 6550 O O . LEU A 1 842 ? -3.491 32.046 38.918 1.00 96.94 842 LEU A O 1
ATOM 6554 N N . ALA A 1 843 ? -4.205 32.860 36.955 1.00 97.31 843 ALA A N 1
ATOM 6555 C CA . ALA A 1 843 ? -5.613 32.878 37.340 1.00 97.31 843 ALA A CA 1
ATOM 6556 C C . ALA A 1 843 ? -6.155 31.453 37.567 1.00 97.31 843 ALA A C 1
ATOM 6558 O O . ALA A 1 843 ? -6.992 31.236 38.441 1.00 97.31 843 ALA A O 1
ATOM 6559 N N . THR A 1 844 ? -5.647 30.480 36.806 1.00 96.50 844 THR A N 1
ATOM 6560 C CA . THR A 1 844 ? -6.092 29.079 36.850 1.00 96.50 844 THR A CA 1
ATOM 6561 C C . THR A 1 844 ? -5.319 28.243 37.875 1.00 96.50 844 THR A C 1
ATOM 6563 O O . THR A 1 844 ? -5.912 27.430 38.584 1.00 96.50 844 THR A O 1
ATOM 6566 N N . PHE A 1 845 ? -4.007 28.456 37.981 1.00 96.69 845 PHE A N 1
ATOM 6567 C CA . PHE A 1 845 ? -3.091 27.760 38.887 1.00 96.69 845 PHE A CA 1
ATOM 6568 C C . PHE A 1 845 ? -2.318 28.779 39.739 1.00 96.69 845 PHE A C 1
ATOM 6570 O O . PHE A 1 845 ? -1.121 29.006 39.525 1.00 96.69 845 PHE A O 1
ATOM 6577 N N . PRO A 1 846 ? -2.987 29.432 40.705 1.00 95.31 846 PRO A N 1
ATOM 6578 C CA . PRO A 1 846 ? -2.402 30.537 41.462 1.00 95.31 846 PRO A CA 1
ATOM 6579 C C . PRO A 1 846 ? -1.216 30.121 42.333 1.00 95.31 846 PRO A C 1
ATOM 6581 O O . PRO A 1 846 ? -0.389 30.966 42.669 1.00 95.31 846 PRO A O 1
ATOM 6584 N N . ASP A 1 847 ? -1.100 28.840 42.675 1.00 94.31 847 ASP A N 1
ATOM 6585 C CA . ASP A 1 847 ? -0.043 28.246 43.494 1.00 94.31 847 ASP A CA 1
ATOM 6586 C C . ASP A 1 847 ? 1.013 27.479 42.671 1.00 94.31 847 ASP A C 1
ATOM 6588 O O . ASP A 1 847 ? 1.855 26.778 43.242 1.00 94.31 847 ASP A O 1
ATOM 6592 N N . ALA A 1 848 ? 1.008 27.627 41.340 1.00 96.81 848 ALA A N 1
ATOM 6593 C CA . ALA A 1 848 ? 1.988 26.994 40.464 1.00 96.81 848 ALA A CA 1
ATOM 6594 C C . ALA A 1 848 ? 3.426 27.423 40.798 1.00 96.81 848 ALA A C 1
ATOM 6596 O O . ALA A 1 848 ? 3.702 28.587 41.112 1.00 96.81 848 ALA A O 1
ATOM 6597 N N . THR A 1 849 ? 4.351 26.469 40.683 1.00 97.88 849 THR A N 1
ATOM 6598 C CA . THR A 1 849 ? 5.794 26.731 40.624 1.00 97.88 849 THR A CA 1
ATOM 6599 C C . THR A 1 849 ? 6.218 26.697 39.162 1.00 97.88 849 THR A C 1
ATOM 6601 O O . THR A 1 849 ? 5.939 25.721 38.469 1.00 97.88 849 THR A O 1
ATOM 6604 N N . VAL A 1 850 ? 6.880 27.745 38.678 1.00 97.94 850 VAL A N 1
ATOM 6605 C CA . VAL A 1 850 ? 7.136 27.941 37.247 1.00 97.94 850 VAL A CA 1
ATOM 6606 C C . VAL A 1 850 ? 8.630 27.940 36.946 1.00 97.94 850 VAL A C 1
ATOM 6608 O O . VAL A 1 850 ? 9.391 28.762 37.454 1.00 97.94 850 VAL A O 1
ATOM 6611 N N . VAL A 1 851 ? 9.068 27.036 36.075 1.00 97.25 851 VAL A N 1
ATOM 6612 C CA . VAL A 1 851 ? 10.451 26.998 35.593 1.00 97.25 851 VAL A CA 1
ATOM 6613 C C . VAL A 1 851 ? 10.517 27.623 34.207 1.00 97.25 851 VAL A C 1
ATOM 6615 O O . VAL A 1 851 ? 10.064 27.029 33.231 1.00 97.25 851 VAL A O 1
ATOM 6618 N N . PHE A 1 852 ? 11.106 28.811 34.115 1.00 96.50 852 PHE A N 1
ATOM 6619 C CA . PHE A 1 852 ? 11.326 29.522 32.864 1.00 96.50 852 PHE A CA 1
ATOM 6620 C C . PHE A 1 852 ? 12.595 29.013 32.189 1.00 96.50 852 PHE A C 1
ATOM 6622 O O . PHE A 1 852 ? 13.654 28.935 32.800 1.00 96.50 852 PHE A O 1
ATOM 6629 N N . THR A 1 853 ? 12.511 28.646 30.917 1.00 95.25 853 THR A N 1
ATOM 6630 C CA . THR A 1 853 ? 13.650 28.146 30.144 1.00 95.25 853 THR A CA 1
ATOM 6631 C C . THR A 1 853 ? 14.062 29.156 29.084 1.00 95.25 853 THR A C 1
ATOM 6633 O O . THR A 1 853 ? 13.246 29.582 28.264 1.00 95.25 853 THR A O 1
ATOM 6636 N N . HIS A 1 854 ? 15.352 29.501 29.062 1.00 95.19 854 HIS A N 1
ATOM 6637 C CA . HIS A 1 854 ? 15.880 30.538 28.178 1.00 95.19 854 HIS A CA 1
ATOM 6638 C C . HIS A 1 854 ? 16.950 30.009 27.223 1.00 95.19 854 HIS A C 1
ATOM 6640 O O . HIS A 1 854 ? 17.947 29.430 27.654 1.00 95.19 854 HIS A O 1
ATOM 6646 N N . ARG A 1 855 ? 16.768 30.244 25.921 1.00 94.75 855 ARG A N 1
ATOM 6647 C CA . ARG A 1 855 ? 17.682 29.856 24.833 1.00 94.75 855 ARG A CA 1
ATOM 6648 C C . ARG A 1 855 ? 17.748 30.957 23.770 1.00 94.75 855 ARG A C 1
ATOM 6650 O O . ARG A 1 855 ? 16.832 31.776 23.729 1.00 94.75 855 ARG A O 1
ATOM 6657 N N . ASP A 1 856 ? 18.800 30.975 22.946 1.00 94.50 856 ASP A N 1
ATOM 6658 C CA . ASP A 1 856 ? 18.939 31.908 21.817 1.00 94.50 856 ASP A CA 1
ATOM 6659 C C . ASP A 1 856 ? 17.705 31.817 20.891 1.00 94.50 856 ASP A C 1
ATOM 6661 O O . ASP A 1 856 ? 17.480 30.761 20.283 1.00 94.50 856 ASP A O 1
ATOM 6665 N N . PRO A 1 857 ? 16.896 32.891 20.767 1.00 94.56 857 PRO A N 1
ATOM 6666 C CA . PRO A 1 857 ? 15.704 32.897 19.921 1.00 94.56 857 PRO A CA 1
ATOM 6667 C C . PRO A 1 857 ? 16.008 32.582 18.458 1.00 94.56 857 PRO A C 1
ATOM 6669 O O . PRO A 1 857 ? 15.215 31.905 17.809 1.00 94.56 857 PRO A O 1
ATOM 6672 N N . VAL A 1 858 ? 17.173 32.990 17.942 1.00 94.44 858 VAL A N 1
ATOM 6673 C CA . VAL A 1 858 ? 17.559 32.714 16.551 1.00 94.44 858 VAL A CA 1
ATOM 6674 C C . VAL A 1 858 ? 17.805 31.224 16.336 1.00 94.44 858 VAL A C 1
ATOM 6676 O O . VAL A 1 858 ? 17.348 30.666 15.338 1.00 94.44 858 VAL A O 1
ATOM 6679 N N . ALA A 1 859 ? 18.446 30.546 17.292 1.00 91.19 859 ALA A N 1
ATOM 6680 C CA . ALA A 1 859 ? 18.635 29.098 17.234 1.00 91.19 859 ALA A CA 1
ATOM 6681 C C . ALA A 1 859 ? 17.293 28.342 17.293 1.00 91.19 859 ALA A C 1
ATOM 6683 O O . ALA A 1 859 ? 17.111 27.333 16.601 1.00 91.19 859 ALA A O 1
ATOM 6684 N N . VAL A 1 860 ? 16.337 28.845 18.083 1.00 92.44 860 VAL A N 1
ATOM 6685 C CA . VAL A 1 860 ? 14.973 28.301 18.163 1.00 92.44 860 VAL A CA 1
ATOM 6686 C C . VAL A 1 860 ? 14.205 28.513 16.859 1.00 92.44 860 VAL A C 1
ATOM 6688 O O . VAL A 1 860 ? 13.640 27.547 16.340 1.00 92.44 860 VAL A O 1
ATOM 6691 N N . ILE A 1 861 ? 14.201 29.733 16.311 1.00 94.38 861 ILE A N 1
ATOM 6692 C CA . ILE A 1 861 ? 13.536 30.061 15.041 1.00 94.38 861 ILE A CA 1
ATOM 6693 C C . ILE A 1 861 ? 14.084 29.164 13.943 1.00 94.38 861 ILE A C 1
ATOM 6695 O O . ILE A 1 861 ? 13.317 28.454 13.303 1.00 94.38 861 ILE A O 1
ATOM 6699 N N . GLN A 1 862 ? 15.409 29.110 13.800 1.00 92.50 862 GLN A N 1
ATOM 6700 C CA . GLN A 1 862 ? 16.091 28.286 12.811 1.00 92.50 862 GLN A CA 1
ATOM 6701 C C . GLN A 1 862 ? 15.666 26.809 12.880 1.00 92.50 862 GLN A C 1
ATOM 6703 O O . GLN A 1 862 ? 15.359 26.202 11.852 1.00 92.50 862 GLN A O 1
ATOM 6708 N N . SER A 1 863 ? 15.608 26.232 14.086 1.00 90.25 863 SER A N 1
ATOM 6709 C CA . SER A 1 863 ? 15.130 24.858 14.284 1.00 90.25 863 SER A CA 1
ATOM 6710 C C . SER A 1 863 ? 13.654 24.705 13.901 1.00 90.25 863 SER A C 1
ATOM 6712 O O . SER A 1 863 ? 13.296 23.728 13.245 1.00 90.25 863 SER A O 1
ATOM 6714 N N . THR A 1 864 ? 12.821 25.674 14.282 1.00 91.56 864 THR A N 1
ATOM 6715 C CA . THR A 1 864 ? 11.369 25.677 14.062 1.00 91.56 864 THR A CA 1
ATOM 6716 C C . THR A 1 864 ? 11.029 25.730 12.576 1.00 91.56 864 THR A C 1
ATOM 6718 O O . THR A 1 864 ? 10.317 24.861 12.076 1.00 91.56 864 THR A O 1
ATOM 6721 N N . VAL A 1 865 ? 11.592 26.692 11.843 1.00 93.38 865 VAL A N 1
ATOM 6722 C CA . VAL A 1 865 ? 11.288 26.890 10.418 1.00 93.38 865 VAL A CA 1
ATOM 6723 C C . VAL A 1 865 ? 11.863 25.773 9.549 1.00 93.38 865 VAL A C 1
ATOM 6725 O O . VAL A 1 865 ? 11.232 25.377 8.575 1.00 93.38 865 VAL A O 1
ATOM 6728 N N . THR A 1 866 ? 13.004 25.187 9.934 1.00 92.44 866 THR A N 1
ATOM 6729 C CA . THR A 1 866 ? 13.562 24.007 9.251 1.00 92.44 866 THR A CA 1
ATOM 6730 C C . THR A 1 866 ? 12.656 22.791 9.425 1.00 92.44 866 THR A C 1
ATOM 6732 O O . THR A 1 866 ? 12.361 22.093 8.457 1.00 92.44 866 THR A O 1
ATOM 6735 N N . MET A 1 867 ? 12.189 22.544 10.652 1.00 90.69 867 MET A N 1
ATOM 6736 C CA . MET A 1 867 ? 11.289 21.431 10.953 1.00 90.69 867 MET A CA 1
ATOM 6737 C C . MET A 1 867 ? 9.962 21.572 10.206 1.00 90.69 867 MET A C 1
ATOM 6739 O O . MET A 1 867 ? 9.522 20.624 9.556 1.00 90.69 867 MET A O 1
ATOM 6743 N N . LEU A 1 868 ? 9.347 22.755 10.264 1.00 91.12 868 LEU A N 1
ATOM 6744 C CA . LEU A 1 868 ? 8.081 23.019 9.587 1.00 91.12 868 LEU A CA 1
ATOM 6745 C C . LEU A 1 868 ? 8.239 22.973 8.068 1.00 91.12 868 LEU A C 1
ATOM 6747 O O . LEU A 1 868 ? 7.458 22.292 7.411 1.00 91.12 868 LEU A O 1
ATOM 6751 N N . GLY A 1 869 ? 9.284 23.590 7.509 1.00 92.38 869 GLY A N 1
ATOM 6752 C CA . GLY A 1 869 ? 9.580 23.513 6.077 1.00 92.38 869 GLY A CA 1
ATOM 6753 C C . GLY A 1 869 ? 9.770 22.070 5.603 1.00 92.38 869 GLY A C 1
ATOM 6754 O O . GLY A 1 869 ? 9.236 21.674 4.569 1.00 92.38 869 GLY A O 1
ATOM 6755 N N . TYR A 1 870 ? 10.442 21.234 6.399 1.00 91.62 870 TYR A N 1
ATOM 6756 C CA . TYR A 1 870 ? 10.589 19.814 6.085 1.00 91.62 870 TYR A CA 1
ATOM 6757 C C . TYR A 1 870 ? 9.254 19.054 6.159 1.00 91.62 870 TYR A C 1
ATOM 6759 O O . TYR A 1 870 ? 8.973 18.220 5.296 1.00 91.62 870 TYR A O 1
ATOM 6767 N N . ALA A 1 871 ? 8.404 19.356 7.144 1.00 88.12 871 ALA A N 1
ATOM 6768 C CA . ALA A 1 871 ? 7.088 18.732 7.292 1.00 88.12 871 ALA A CA 1
ATOM 6769 C C . ALA A 1 871 ? 6.111 19.101 6.153 1.00 88.12 871 ALA A C 1
ATOM 6771 O O . ALA A 1 871 ? 5.263 18.286 5.779 1.00 88.12 871 ALA A O 1
ATOM 6772 N N . GLN A 1 872 ? 6.266 20.280 5.531 1.00 91.38 872 GLN A N 1
ATOM 6773 C CA . GLN A 1 872 ? 5.402 20.753 4.439 1.00 91.38 872 GLN A CA 1
ATOM 6774 C C . GLN A 1 872 ? 5.414 19.855 3.190 1.00 91.38 872 GLN A C 1
ATOM 6776 O O . GLN A 1 872 ? 4.494 19.922 2.374 1.00 91.38 872 GLN A O 1
ATOM 6781 N N . ARG A 1 873 ? 6.413 18.976 3.024 1.00 91.38 873 ARG A N 1
ATOM 6782 C CA . ARG A 1 873 ? 6.551 18.062 1.870 1.00 91.38 873 ARG A CA 1
ATOM 6783 C C . ARG A 1 873 ? 5.271 17.316 1.527 1.00 91.38 873 ARG A C 1
ATOM 6785 O O . ARG A 1 873 ? 4.920 17.209 0.349 1.00 91.38 873 ARG A O 1
ATOM 6792 N N . MET A 1 874 ? 4.573 16.832 2.550 1.00 89.38 874 MET A N 1
ATOM 6793 C CA . MET A 1 874 ? 3.326 16.095 2.382 1.00 89.38 874 MET A CA 1
ATOM 6794 C C . MET A 1 874 ? 2.106 17.006 2.423 1.00 89.38 874 MET A C 1
ATOM 6796 O O . MET A 1 874 ? 1.223 16.857 1.578 1.00 89.38 874 MET A O 1
ATOM 6800 N N . SER A 1 875 ? 2.070 17.965 3.347 1.00 91.38 875 SER A N 1
ATOM 6801 C CA . SER A 1 875 ? 0.886 18.784 3.621 1.00 91.38 875 SER A CA 1
ATOM 6802 C C . SER A 1 875 ? 0.692 19.972 2.676 1.00 91.38 875 SER A C 1
ATOM 6804 O O . SER A 1 875 ? -0.408 20.519 2.637 1.00 91.38 875 SER A O 1
ATOM 6806 N N . ARG A 1 876 ? 1.700 20.355 1.879 1.00 93.00 876 ARG A N 1
ATOM 6807 C CA . ARG A 1 876 ? 1.619 21.502 0.958 1.00 93.00 876 ARG A CA 1
ATOM 6808 C C . ARG A 1 876 ? 1.907 21.157 -0.497 1.00 93.00 876 ARG A C 1
ATOM 6810 O O . ARG A 1 876 ? 2.597 20.181 -0.792 1.00 93.00 876 ARG A O 1
ATOM 6817 N N . THR A 1 877 ? 1.380 21.963 -1.410 1.00 91.75 877 THR A N 1
ATOM 6818 C CA . THR A 1 877 ? 1.689 21.967 -2.853 1.00 91.75 877 THR A CA 1
ATOM 6819 C C . THR A 1 877 ? 2.569 23.149 -3.262 1.00 91.75 877 THR A C 1
ATOM 6821 O O . THR A 1 877 ? 3.234 23.063 -4.290 1.00 91.75 877 THR A O 1
ATOM 6824 N N . SER A 1 878 ? 2.621 24.207 -2.448 1.00 89.94 878 SER A N 1
ATOM 6825 C CA . SER A 1 878 ? 3.503 25.368 -2.603 1.00 89.94 878 SER A CA 1
ATOM 6826 C C . SER A 1 878 ? 4.352 25.594 -1.346 1.00 89.94 878 SER A C 1
ATOM 6828 O O . SER A 1 878 ? 3.915 25.306 -0.228 1.00 89.94 878 SER A O 1
ATOM 6830 N N . TYR A 1 879 ? 5.576 26.094 -1.539 1.00 92.00 879 TYR A N 1
ATOM 6831 C CA . TYR A 1 879 ? 6.603 26.205 -0.500 1.00 92.00 879 TYR A CA 1
ATOM 6832 C C . TYR A 1 879 ? 7.160 27.631 -0.457 1.00 92.00 879 TYR A C 1
ATOM 6834 O O . TYR A 1 879 ? 7.854 28.051 -1.378 1.00 92.00 879 TYR A O 1
ATOM 6842 N N . ASP A 1 880 ? 6.860 28.368 0.612 1.00 91.56 880 ASP A N 1
ATOM 6843 C CA . ASP A 1 880 ? 7.337 29.738 0.837 1.00 91.56 880 ASP A CA 1
ATOM 6844 C C . ASP A 1 880 ? 8.206 29.780 2.100 1.00 91.56 880 ASP A C 1
ATOM 6846 O O . ASP A 1 880 ? 7.716 29.959 3.217 1.00 91.56 880 ASP A O 1
ATOM 6850 N N . MET A 1 881 ? 9.510 29.537 1.929 1.00 93.75 881 MET A N 1
ATOM 6851 C CA . MET A 1 881 ? 10.462 29.530 3.046 1.00 93.75 881 MET A CA 1
ATOM 6852 C C . MET A 1 881 ? 10.669 30.929 3.654 1.00 93.75 881 MET A C 1
ATOM 6854 O O . MET A 1 881 ? 10.641 31.026 4.884 1.00 93.75 881 MET A O 1
ATOM 6858 N N . PRO A 1 882 ? 10.824 32.018 2.869 1.00 92.50 882 PRO A N 1
ATOM 6859 C CA . PRO A 1 882 ? 10.891 33.371 3.426 1.00 92.50 882 PRO A CA 1
ATOM 6860 C C . PRO A 1 882 ? 9.633 33.769 4.211 1.00 92.50 882 PRO A C 1
ATOM 6862 O O . PRO A 1 882 ? 9.755 34.287 5.323 1.00 92.50 882 PRO A O 1
ATOM 6865 N N . GLY A 1 883 ? 8.435 33.479 3.690 1.00 92.44 883 GLY A N 1
ATOM 6866 C CA . GLY A 1 883 ? 7.177 33.740 4.394 1.00 92.44 883 GLY A CA 1
ATOM 6867 C C . GLY A 1 883 ? 7.036 32.915 5.674 1.00 92.44 883 GLY A C 1
ATOM 6868 O O . GLY A 1 883 ? 6.641 33.451 6.712 1.00 92.44 883 GLY A O 1
ATOM 6869 N N . LEU A 1 884 ? 7.448 31.640 5.647 1.00 93.88 884 LEU A N 1
ATOM 6870 C CA . LEU A 1 884 ? 7.503 30.789 6.839 1.00 93.88 884 LEU A CA 1
ATOM 6871 C C . LEU A 1 884 ? 8.445 31.371 7.907 1.00 93.88 884 LEU A C 1
ATOM 6873 O O . LEU A 1 884 ? 8.089 31.396 9.087 1.00 93.88 884 LEU A O 1
ATOM 6877 N N . LEU A 1 885 ? 9.625 31.863 7.509 1.00 95.62 885 LEU A N 1
ATOM 6878 C CA . LEU A 1 885 ? 10.563 32.517 8.422 1.00 95.62 885 LEU A CA 1
ATOM 6879 C C . LEU A 1 885 ? 9.975 33.796 9.023 1.00 95.62 885 LEU A C 1
ATOM 6881 O O . LEU A 1 885 ? 10.075 33.987 10.237 1.00 95.62 885 LEU A O 1
ATOM 6885 N N . GLY A 1 886 ? 9.365 34.648 8.196 1.00 95.31 886 GLY A N 1
ATOM 6886 C CA . GLY A 1 886 ? 8.713 35.880 8.642 1.00 95.31 886 GLY A CA 1
ATOM 6887 C C . GLY A 1 886 ? 7.645 35.599 9.698 1.00 95.31 886 GLY A C 1
ATOM 6888 O O . GLY A 1 886 ? 7.750 36.086 10.823 1.00 95.31 886 GLY A O 1
ATOM 6889 N N . TYR A 1 887 ? 6.699 34.710 9.376 1.00 94.62 887 TYR A N 1
ATOM 6890 C CA . TYR A 1 887 ? 5.597 34.340 10.266 1.00 94.62 887 TYR A CA 1
ATOM 6891 C C . TYR A 1 887 ? 6.080 33.857 11.640 1.00 94.62 887 TYR A C 1
ATOM 6893 O O . TYR A 1 887 ? 5.629 34.353 12.672 1.00 94.62 887 TYR A O 1
ATOM 6901 N N . TRP A 1 888 ? 7.018 32.902 11.675 1.00 94.81 888 TRP A N 1
ATOM 6902 C CA . TRP A 1 888 ? 7.481 32.323 12.941 1.00 94.81 888 TRP A CA 1
ATOM 6903 C C . TRP A 1 888 ? 8.421 33.236 13.724 1.00 94.81 888 TRP A C 1
ATOM 6905 O O . TRP A 1 888 ? 8.465 33.141 14.951 1.00 94.81 888 TRP A O 1
ATOM 6915 N N . SER A 1 889 ? 9.128 34.145 13.051 1.00 95.75 889 SER A N 1
ATOM 6916 C CA . SER A 1 889 ? 9.884 35.197 13.734 1.00 95.75 889 SER A CA 1
ATOM 6917 C C . SER A 1 889 ? 8.941 36.155 14.460 1.00 95.75 889 SER A C 1
ATOM 6919 O O . SER A 1 889 ? 9.148 36.424 15.642 1.00 95.75 889 SER A O 1
ATOM 6921 N N . ASP A 1 890 ? 7.872 36.600 13.794 1.00 95.31 890 ASP A N 1
ATOM 6922 C CA . ASP A 1 890 ? 6.868 37.500 14.374 1.00 95.31 890 ASP A CA 1
ATOM 6923 C C . ASP A 1 890 ? 6.105 36.821 15.519 1.00 95.31 890 ASP A C 1
ATOM 6925 O O . ASP A 1 890 ? 5.927 37.405 16.591 1.00 95.31 890 ASP A O 1
ATOM 6929 N N . ARG A 1 891 ? 5.713 35.551 15.337 1.00 94.00 891 ARG A N 1
ATOM 6930 C CA . ARG A 1 891 ? 5.020 34.780 16.376 1.00 94.00 891 ARG A CA 1
ATOM 6931 C C . ARG A 1 891 ? 5.857 34.574 17.626 1.00 94.00 891 ARG A C 1
ATOM 6933 O O . ARG A 1 891 ? 5.323 34.728 18.726 1.00 94.00 891 ARG A O 1
ATOM 6940 N N . LEU A 1 892 ? 7.136 34.230 17.478 1.00 94.75 892 LEU A N 1
ATOM 6941 C CA . LEU A 1 892 ? 8.028 34.053 18.623 1.00 94.75 892 LEU A CA 1
ATOM 6942 C C . LEU A 1 892 ? 8.403 35.390 19.264 1.00 94.75 892 LEU A C 1
ATOM 6944 O O . LEU A 1 892 ? 8.537 35.449 20.484 1.00 94.75 892 LEU A O 1
ATOM 6948 N N . GLU A 1 893 ? 8.515 36.471 18.492 1.00 96.06 893 GLU A N 1
ATOM 6949 C CA . GLU A 1 893 ? 8.698 37.811 19.049 1.00 96.06 893 GLU A CA 1
ATOM 6950 C C . GLU A 1 893 ? 7.505 38.225 19.913 1.00 96.06 893 GLU A C 1
ATOM 6952 O O . GLU A 1 893 ? 7.713 38.657 21.047 1.00 96.06 893 GLU A O 1
ATOM 6957 N N . HIS A 1 894 ? 6.271 38.028 19.436 1.00 95.44 894 HIS A N 1
ATOM 6958 C CA . HIS A 1 894 ? 5.066 38.267 20.233 1.00 95.44 894 HIS A CA 1
ATOM 6959 C C . HIS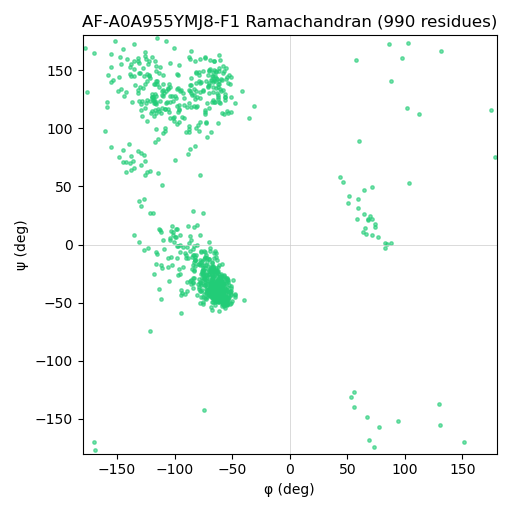 A 1 894 ? 5.106 37.485 21.552 1.00 95.44 894 HIS A C 1
ATOM 6961 O O . HIS A 1 894 ? 4.979 38.078 22.627 1.00 95.44 894 HIS A O 1
ATOM 6967 N N . LEU A 1 895 ? 5.352 36.172 21.467 1.00 95.69 895 LEU A N 1
ATOM 6968 C CA . LEU A 1 895 ? 5.402 35.282 22.625 1.00 95.69 895 LEU A CA 1
ATOM 6969 C C . LEU A 1 895 ? 6.435 35.754 23.655 1.00 95.69 895 LEU A C 1
ATOM 6971 O O . LEU A 1 895 ? 6.143 35.838 24.848 1.00 95.69 895 LEU A O 1
ATOM 6975 N N . LEU A 1 896 ? 7.637 36.116 23.197 1.00 96.69 896 LEU A N 1
ATOM 6976 C CA . LEU A 1 896 ? 8.712 36.602 24.060 1.00 96.69 896 LEU A CA 1
ATOM 6977 C C . LEU A 1 896 ? 8.414 37.977 24.657 1.00 96.69 896 LEU A C 1
ATOM 6979 O O . LEU A 1 896 ? 8.741 38.207 25.818 1.00 96.69 896 LEU A O 1
ATOM 6983 N N . ARG A 1 897 ? 7.798 38.895 23.902 1.00 97.31 897 ARG A N 1
ATOM 6984 C CA . ARG A 1 897 ? 7.418 40.219 24.420 1.00 97.31 897 ARG A CA 1
ATOM 6985 C C . ARG A 1 897 ? 6.395 40.100 25.542 1.00 97.31 897 ARG A C 1
ATOM 6987 O O . ARG A 1 897 ? 6.577 40.738 26.576 1.00 97.31 897 ARG A O 1
ATOM 6994 N N . ARG A 1 898 ? 5.372 39.256 25.366 1.00 96.00 898 ARG A N 1
ATOM 6995 C CA . ARG A 1 898 ? 4.401 38.943 26.424 1.00 96.00 898 ARG A CA 1
ATOM 6996 C C . ARG A 1 898 ? 5.085 38.300 27.630 1.00 96.00 898 ARG A C 1
ATOM 6998 O O . ARG A 1 898 ? 4.946 38.806 28.738 1.00 96.00 898 ARG A O 1
ATOM 7005 N N . GLY A 1 899 ? 5.909 37.277 27.406 1.00 94.75 899 GLY A N 1
ATOM 7006 C CA . GLY A 1 899 ? 6.615 36.580 28.482 1.00 94.75 899 GLY A CA 1
ATOM 7007 C C . GLY A 1 899 ? 7.585 37.457 29.273 1.00 94.75 899 GLY A C 1
ATOM 7008 O O . GLY A 1 899 ? 7.664 37.324 30.489 1.00 94.75 899 GLY A O 1
ATOM 7009 N N . VAL A 1 900 ? 8.294 38.386 28.622 1.00 96.56 900 VAL A N 1
ATOM 7010 C CA . VAL A 1 900 ? 9.156 39.374 29.298 1.00 96.56 900 VAL A CA 1
ATOM 7011 C C . VAL A 1 900 ? 8.328 40.347 30.132 1.00 96.56 900 VAL A C 1
ATOM 7013 O O . VAL A 1 900 ? 8.699 40.618 31.272 1.00 96.56 900 VAL A O 1
ATOM 7016 N N . ALA A 1 901 ? 7.229 40.866 29.578 1.00 96.69 901 ALA A N 1
ATOM 7017 C CA . ALA A 1 901 ? 6.374 41.829 30.267 1.00 96.69 901 ALA A CA 1
ATOM 7018 C C . ALA A 1 901 ? 5.715 41.225 31.517 1.00 96.69 901 ALA A C 1
ATOM 7020 O O . ALA A 1 901 ? 5.675 41.865 32.565 1.00 96.69 901 ALA A O 1
ATOM 7021 N N . ASP A 1 902 ? 5.262 39.976 31.414 1.00 96.88 902 ASP A N 1
ATOM 7022 C CA . ASP A 1 902 ? 4.485 39.307 32.456 1.00 96.88 902 ASP A CA 1
ATOM 7023 C C . ASP A 1 902 ? 5.355 38.446 33.400 1.00 96.88 902 ASP A C 1
ATOM 7025 O O . ASP A 1 902 ? 4.840 37.855 34.351 1.00 96.88 902 ASP A O 1
ATOM 7029 N N . ARG A 1 903 ? 6.681 38.373 33.189 1.00 95.00 903 ARG A N 1
ATOM 7030 C CA . ARG A 1 903 ? 7.600 37.512 33.964 1.00 95.00 903 ARG A CA 1
ATOM 7031 C C . ARG A 1 903 ? 7.506 37.736 35.473 1.00 95.00 903 ARG A C 1
ATOM 7033 O O . ARG A 1 903 ? 7.563 36.767 36.229 1.00 95.00 903 ARG A O 1
ATOM 7040 N N . GLU A 1 904 ? 7.379 38.986 35.912 1.00 94.75 904 GLU A N 1
ATOM 7041 C CA . GLU A 1 904 ? 7.359 39.354 37.337 1.00 94.75 904 GLU A CA 1
ATOM 7042 C C . GLU A 1 904 ? 6.055 38.958 38.052 1.00 94.75 904 GLU A C 1
ATOM 7044 O O . GLU A 1 904 ? 5.987 39.022 39.277 1.00 94.75 904 GLU A O 1
ATOM 7049 N N . LEU A 1 905 ? 5.024 38.500 37.323 1.00 96.00 905 LEU A N 1
ATOM 7050 C CA . LEU A 1 905 ? 3.796 37.978 37.938 1.00 96.00 905 LEU A CA 1
ATOM 7051 C C . LEU A 1 905 ? 4.052 36.705 38.764 1.00 96.00 905 LEU A C 1
ATOM 7053 O O . LEU A 1 905 ? 3.264 36.374 39.653 1.00 96.00 905 LEU A O 1
ATOM 7057 N N . VAL A 1 906 ? 5.153 35.993 38.492 1.00 95.94 906 VAL A N 1
ATOM 7058 C CA . VAL A 1 906 ? 5.609 34.856 39.298 1.00 95.94 906 VAL A CA 1
ATOM 7059 C C . VAL A 1 906 ? 6.799 35.284 40.151 1.00 95.94 906 VAL A C 1
ATOM 7061 O O . VAL A 1 906 ? 7.906 35.471 39.641 1.00 95.94 906 VAL A O 1
ATOM 7064 N N . GLY A 1 907 ? 6.572 35.396 41.460 1.00 94.12 907 GLY A N 1
ATOM 7065 C CA . GLY A 1 907 ? 7.601 35.764 42.427 1.00 94.12 907 GLY A CA 1
ATOM 7066 C C . GLY A 1 907 ? 8.781 34.785 42.469 1.00 94.12 907 GLY A C 1
ATOM 7067 O O . GLY A 1 907 ? 8.696 33.630 42.030 1.00 94.12 907 GLY A O 1
ATOM 7068 N N . ALA A 1 908 ? 9.922 35.255 42.975 1.00 93.75 908 ALA A N 1
ATOM 7069 C CA . ALA A 1 908 ? 11.166 34.480 43.048 1.00 93.75 908 ALA A CA 1
ATOM 7070 C C . ALA A 1 908 ? 11.049 33.238 43.952 1.00 93.75 908 ALA A C 1
ATOM 7072 O O . ALA A 1 908 ? 11.776 32.267 43.775 1.00 93.75 908 ALA A O 1
ATOM 7073 N N . GLU A 1 909 ? 10.100 33.239 44.888 1.00 94.94 909 GLU A N 1
ATOM 7074 C CA . GLU A 1 909 ? 9.779 32.120 45.773 1.00 94.94 909 GLU A CA 1
ATOM 7075 C C . GLU A 1 909 ? 9.105 30.941 45.056 1.00 94.94 909 GLU A C 1
ATOM 7077 O O . GLU A 1 909 ? 9.007 29.856 45.623 1.00 94.94 909 GLU A O 1
ATOM 7082 N N . ARG A 1 910 ? 8.654 31.138 43.808 1.00 95.31 910 ARG A N 1
ATOM 7083 C CA . ARG A 1 910 ? 7.938 30.131 43.001 1.00 95.31 910 ARG A CA 1
ATOM 7084 C C . ARG A 1 910 ? 8.443 30.051 41.569 1.00 95.31 910 ARG A C 1
ATOM 7086 O O . ARG A 1 910 ? 7.810 29.389 40.749 1.00 95.31 910 ARG A O 1
ATOM 7093 N N . SER A 1 911 ? 9.539 30.732 41.235 1.00 96.75 911 SER A N 1
ATOM 7094 C CA . SER A 1 911 ? 10.070 30.757 39.873 1.00 96.75 911 SER A CA 1
ATOM 7095 C C . SER A 1 911 ? 11.561 30.459 39.790 1.00 96.75 911 SER A C 1
ATOM 7097 O O . SER A 1 911 ? 12.334 30.795 40.682 1.00 96.75 911 SER A O 1
ATOM 7099 N N . TYR A 1 912 ? 11.970 29.827 38.688 1.00 96.31 912 TYR A N 1
ATOM 7100 C CA . TYR A 1 912 ? 13.376 29.564 38.381 1.00 96.31 912 TYR A CA 1
ATOM 7101 C C . TYR A 1 912 ? 13.685 29.844 36.909 1.00 96.31 912 TYR A C 1
ATOM 7103 O O . TYR A 1 912 ? 13.089 29.223 36.033 1.00 96.31 912 TYR A O 1
ATOM 7111 N N . ASP A 1 913 ? 14.649 30.726 36.633 1.00 95.50 913 ASP A N 1
ATOM 7112 C CA . ASP A 1 913 ? 15.127 31.020 35.276 1.00 95.50 913 ASP A CA 1
ATOM 7113 C C . ASP A 1 913 ? 16.300 30.094 34.892 1.00 95.50 913 ASP A C 1
ATOM 7115 O O . ASP A 1 913 ? 17.474 30.330 35.199 1.00 95.50 913 ASP A O 1
ATOM 7119 N N . SER A 1 914 ? 15.972 29.017 34.184 1.00 94.56 914 SER A N 1
ATOM 7120 C CA . SER A 1 914 ? 16.883 28.001 33.665 1.00 94.56 914 SER A CA 1
ATOM 7121 C C . SER A 1 914 ? 17.432 28.382 32.287 1.00 94.56 914 SER A C 1
ATOM 7123 O O . SER A 1 914 ? 16.788 28.202 31.249 1.00 94.56 914 SER A O 1
ATOM 7125 N N . ARG A 1 915 ? 18.673 28.869 32.240 1.00 94.12 915 ARG A N 1
ATOM 7126 C CA . ARG A 1 915 ? 19.380 29.144 30.978 1.00 94.12 915 ARG A CA 1
ATOM 7127 C C . ARG A 1 915 ? 19.857 27.842 30.342 1.00 94.12 915 ARG A C 1
ATOM 7129 O O . ARG A 1 915 ? 20.501 27.034 31.008 1.00 94.12 915 ARG A O 1
ATOM 7136 N N . PHE A 1 916 ? 19.611 27.667 29.044 1.00 91.31 916 PHE A N 1
ATOM 7137 C CA . PHE A 1 916 ? 19.918 26.435 28.314 1.00 91.31 916 PHE A CA 1
ATOM 7138 C C . PHE A 1 916 ? 21.386 26.027 28.473 1.00 91.31 916 PHE A C 1
ATOM 7140 O O . PHE A 1 916 ? 21.664 24.921 28.912 1.00 91.31 916 PHE A O 1
ATOM 7147 N N . HIS A 1 917 ? 22.339 26.930 28.229 1.00 87.88 917 HIS A N 1
ATOM 7148 C CA . HIS A 1 917 ? 23.766 26.614 28.364 1.00 87.88 917 HIS A CA 1
ATOM 7149 C C . HIS A 1 917 ? 24.164 26.178 29.789 1.00 87.88 917 HIS A C 1
ATOM 7151 O O . HIS A 1 917 ? 24.995 25.285 29.936 1.00 87.88 917 HIS A O 1
ATOM 7157 N N . THR A 1 918 ? 23.555 26.756 30.831 1.00 89.56 918 THR A N 1
ATOM 7158 C CA . THR A 1 918 ? 23.804 26.384 32.234 1.00 89.56 918 THR A CA 1
ATOM 7159 C C . THR A 1 918 ? 23.192 25.028 32.564 1.00 89.56 918 THR A C 1
ATOM 7161 O O . THR A 1 918 ? 23.877 24.167 33.104 1.00 89.56 918 THR A O 1
ATOM 7164 N N . PHE A 1 919 ? 21.933 24.804 32.179 1.00 91.06 919 PHE A N 1
ATOM 7165 C CA . PHE A 1 919 ? 21.244 23.528 32.382 1.00 91.06 919 PHE A CA 1
ATOM 7166 C C . PHE A 1 919 ? 21.975 22.362 31.702 1.00 91.06 919 PHE A C 1
ATOM 7168 O O . PHE A 1 919 ? 22.095 21.268 32.255 1.00 91.06 919 PHE A O 1
ATOM 7175 N N . MET A 1 920 ? 22.499 22.606 30.501 1.00 88.31 920 MET A N 1
ATOM 7176 C CA . MET A 1 920 ? 23.233 21.607 29.732 1.00 88.31 920 MET A CA 1
ATOM 7177 C C . MET A 1 920 ? 24.613 21.297 30.327 1.00 88.31 920 MET A C 1
ATOM 7179 O O . MET A 1 920 ? 25.091 20.181 30.132 1.00 88.31 920 MET A O 1
ATOM 7183 N N . ALA A 1 921 ? 25.240 22.258 31.015 1.00 89.06 921 ALA A N 1
ATOM 7184 C CA . ALA A 1 921 ? 26.536 22.096 31.674 1.00 89.06 921 ALA A CA 1
ATOM 7185 C C . ALA A 1 921 ? 26.425 21.476 33.080 1.00 89.06 921 ALA A C 1
ATOM 7187 O O . ALA A 1 921 ? 27.315 20.736 33.486 1.00 89.06 921 ALA A O 1
ATOM 7188 N N . ASP A 1 922 ? 25.338 21.759 33.802 1.00 92.56 922 ASP A N 1
ATOM 7189 C CA . ASP A 1 922 ? 25.074 21.289 35.167 1.00 92.56 922 ASP A CA 1
ATOM 7190 C C . ASP A 1 922 ? 23.606 20.847 35.308 1.00 92.56 922 ASP A C 1
ATOM 7192 O O . ASP A 1 922 ? 22.743 21.558 35.838 1.00 92.56 922 ASP A O 1
ATOM 7196 N N . THR A 1 923 ? 23.301 19.662 34.776 1.00 91.62 923 THR A N 1
ATOM 7197 C CA . THR A 1 923 ? 21.944 19.096 34.818 1.00 91.62 923 THR A CA 1
ATOM 7198 C C . THR A 1 923 ? 21.532 18.723 36.245 1.00 91.62 923 THR A C 1
ATOM 7200 O O . THR A 1 923 ? 20.439 19.092 36.671 1.00 91.62 923 THR A O 1
ATOM 7203 N N . GLU A 1 924 ? 22.408 18.062 37.009 1.00 92.81 924 GLU A N 1
ATOM 7204 C CA . GLU A 1 924 ? 22.127 17.632 38.387 1.00 92.81 924 GLU A CA 1
ATOM 7205 C C . GLU A 1 924 ? 21.895 18.815 39.334 1.00 92.81 924 GLU A C 1
ATOM 7207 O O . GLU A 1 924 ? 20.886 18.841 40.039 1.00 92.81 924 GLU A O 1
ATOM 7212 N N . GLY A 1 925 ? 22.763 19.832 39.310 1.00 94.50 925 GLY A N 1
ATOM 7213 C CA . GLY A 1 925 ? 22.588 21.012 40.152 1.00 94.50 925 GLY A CA 1
ATOM 7214 C C . GLY A 1 925 ? 21.366 21.841 39.753 1.00 94.50 925 GLY A C 1
ATOM 7215 O O . GLY A 1 925 ? 20.736 22.464 40.608 1.00 94.50 925 GLY A O 1
ATOM 7216 N N . THR A 1 926 ? 20.976 21.829 38.474 1.00 94.56 926 THR A N 1
ATOM 7217 C CA . THR A 1 926 ? 19.733 22.477 38.025 1.00 94.56 926 THR A CA 1
ATOM 7218 C C . THR A 1 926 ? 18.500 21.769 38.574 1.00 94.56 926 THR A C 1
ATOM 7220 O O . THR A 1 926 ? 17.602 22.438 39.083 1.00 94.56 926 THR A O 1
ATOM 7223 N N . LEU A 1 927 ? 18.472 20.434 38.535 1.00 95.38 927 LEU A N 1
ATOM 7224 C CA . LEU A 1 927 ? 17.397 19.661 39.153 1.00 95.38 927 LEU A CA 1
ATOM 7225 C C . LEU A 1 927 ? 17.348 19.914 40.665 1.00 95.38 927 LEU A C 1
ATOM 7227 O O . LEU A 1 927 ? 16.282 20.234 41.179 1.00 95.38 927 LEU A O 1
ATOM 7231 N N . ASP A 1 928 ? 18.482 19.889 41.367 1.00 95.19 928 ASP A N 1
ATOM 7232 C CA . ASP A 1 928 ? 18.522 20.141 42.816 1.00 95.19 928 ASP A CA 1
ATOM 7233 C C . ASP A 1 928 ? 17.927 21.509 43.193 1.00 95.19 928 ASP A C 1
ATOM 7235 O O . ASP A 1 928 ? 17.156 21.604 44.149 1.00 95.19 928 ASP A O 1
ATOM 7239 N N . ARG A 1 929 ? 18.199 22.553 42.398 1.00 95.62 929 ARG A N 1
ATOM 7240 C CA . ARG A 1 929 ? 17.598 23.886 42.576 1.00 95.62 929 ARG A CA 1
ATOM 7241 C C . ARG A 1 929 ? 16.084 23.888 42.354 1.00 95.62 929 ARG A C 1
ATOM 7243 O O . ARG A 1 929 ? 15.368 24.506 43.137 1.00 95.62 929 ARG A O 1
ATOM 7250 N N . ILE A 1 930 ? 15.593 23.193 41.325 1.00 96.25 930 ILE A N 1
ATOM 7251 C CA . ILE A 1 930 ? 14.151 23.101 41.036 1.00 96.25 930 ILE A CA 1
ATOM 7252 C C . ILE A 1 930 ? 13.420 22.345 42.153 1.00 96.25 930 ILE A C 1
ATOM 7254 O O . ILE A 1 930 ? 12.377 22.800 42.616 1.00 96.25 930 ILE A O 1
ATOM 7258 N N . TYR A 1 931 ? 13.977 21.231 42.632 1.00 96.12 931 TYR A N 1
ATOM 7259 C CA . TYR A 1 931 ? 13.402 20.457 43.737 1.00 96.12 931 TYR A CA 1
ATOM 7260 C C . TYR A 1 931 ? 13.391 21.246 45.054 1.00 96.12 931 TYR A C 1
ATOM 7262 O O . TYR A 1 931 ? 12.395 21.215 45.780 1.00 96.12 931 TYR A O 1
ATOM 7270 N N . ALA A 1 932 ? 14.463 21.995 45.337 1.00 95.56 932 ALA A N 1
ATOM 7271 C CA . ALA A 1 932 ? 14.528 22.883 46.494 1.00 95.56 932 ALA A CA 1
ATOM 7272 C C . ALA A 1 932 ? 13.477 24.002 46.418 1.00 95.56 932 ALA A C 1
ATOM 7274 O O . ALA A 1 93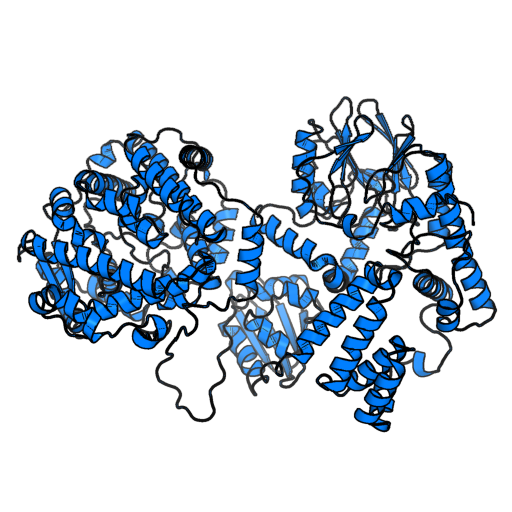2 ? 12.753 24.209 47.389 1.00 95.56 932 ALA A O 1
ATOM 7275 N N . LEU A 1 933 ? 13.340 24.664 45.260 1.00 96.19 933 LEU A N 1
ATOM 7276 C CA . LEU A 1 933 ? 12.307 25.679 45.019 1.00 96.19 933 LEU A CA 1
ATOM 7277 C C . LEU A 1 933 ? 10.897 25.105 45.210 1.00 96.19 933 LEU A C 1
ATOM 7279 O O . LEU A 1 933 ? 10.049 25.717 45.852 1.00 96.19 933 LEU A O 1
ATOM 7283 N N . TYR A 1 934 ? 10.654 23.907 44.681 1.00 95.94 934 TYR A N 1
ATOM 7284 C CA . TYR A 1 934 ? 9.362 23.235 44.784 1.00 95.94 934 TYR A CA 1
ATOM 7285 C C . TYR A 1 934 ? 9.061 22.706 46.203 1.00 95.94 934 TYR A C 1
ATOM 7287 O O . TYR A 1 934 ? 7.923 22.346 46.512 1.00 95.94 934 TYR A O 1
ATOM 7295 N N . ALA A 1 935 ? 10.057 22.696 47.095 1.00 93.44 935 ALA A N 1
ATOM 7296 C CA . ALA A 1 935 ? 9.991 22.119 48.436 1.00 93.44 935 ALA A CA 1
ATOM 7297 C C . ALA A 1 935 ? 9.658 20.612 48.441 1.00 93.44 935 ALA A C 1
ATOM 7299 O O . ALA A 1 935 ? 8.930 20.126 49.307 1.00 93.44 935 ALA A O 1
ATOM 7300 N N . LEU A 1 936 ? 10.219 19.861 47.485 1.00 91.88 936 LEU A N 1
ATOM 7301 C CA . LEU A 1 936 ? 10.159 18.398 47.451 1.00 91.88 936 LEU A CA 1
ATOM 7302 C C . LEU A 1 936 ? 11.582 17.829 47.553 1.00 91.88 936 LEU A C 1
ATOM 7304 O O . LEU A 1 936 ? 12.420 18.145 46.710 1.00 91.88 936 LEU A O 1
ATOM 7308 N N . PRO A 1 937 ? 11.894 16.961 48.532 1.00 91.88 937 PRO A N 1
ATOM 7309 C CA . PRO A 1 937 ? 13.215 16.346 48.608 1.00 91.88 937 PRO A CA 1
ATOM 7310 C C . PRO A 1 937 ? 13.516 15.476 47.379 1.00 91.88 937 PRO A C 1
ATOM 7312 O O . PRO A 1 937 ? 12.738 14.578 47.027 1.00 91.88 937 PRO A O 1
ATOM 7315 N N . ARG A 1 938 ? 14.675 15.699 46.748 1.00 93.31 938 ARG A N 1
ATOM 7316 C CA . ARG A 1 938 ? 15.198 14.848 45.669 1.00 93.31 938 ARG A CA 1
ATOM 7317 C C . ARG A 1 938 ? 15.915 13.632 46.262 1.00 93.31 938 ARG A C 1
ATOM 7319 O O . ARG A 1 938 ? 17.120 13.641 46.502 1.00 93.31 938 ARG A O 1
ATOM 7326 N N . THR A 1 939 ? 15.118 12.611 46.559 1.00 92.75 939 THR A N 1
ATOM 7327 C CA . THR A 1 939 ? 15.536 11.314 47.114 1.00 92.75 939 THR A CA 1
ATOM 7328 C C . THR A 1 939 ? 16.491 10.542 46.195 1.00 92.75 939 THR A C 1
ATOM 7330 O O . THR A 1 939 ? 16.543 10.797 44.990 1.00 92.75 939 THR A O 1
ATOM 7333 N N . GLU A 1 940 ? 17.183 9.542 46.744 1.00 90.31 940 GLU A N 1
ATOM 7334 C CA . GLU A 1 940 ? 17.999 8.592 45.971 1.00 90.31 940 GLU A CA 1
ATOM 7335 C C . GLU A 1 940 ? 17.178 7.917 44.861 1.00 90.31 940 GLU A C 1
ATOM 7337 O O . GLU A 1 940 ? 17.561 7.986 43.698 1.00 90.31 940 GLU A O 1
ATOM 7342 N N . ARG A 1 941 ? 15.955 7.456 45.175 1.00 88.56 941 ARG A N 1
ATOM 7343 C CA . ARG A 1 941 ? 15.003 6.919 44.186 1.00 88.56 941 ARG A CA 1
ATOM 7344 C C . ARG A 1 941 ? 14.781 7.861 42.999 1.00 88.56 941 ARG A C 1
ATOM 7346 O O . ARG A 1 941 ? 14.895 7.441 41.854 1.00 88.56 941 ARG A O 1
ATOM 7353 N N . SER A 1 942 ? 14.471 9.134 43.255 1.00 88.12 942 SER A N 1
ATOM 7354 C CA . SER A 1 942 ? 14.236 10.103 42.171 1.00 88.12 942 SER A CA 1
ATOM 7355 C C . SER A 1 942 ? 15.485 10.358 41.323 1.00 88.12 942 SER A C 1
ATOM 7357 O O . SER A 1 942 ? 15.373 10.549 40.113 1.00 88.12 942 SER A O 1
ATOM 7359 N N . ARG A 1 943 ? 16.679 10.327 41.933 1.00 92.44 943 ARG A N 1
ATOM 7360 C CA . ARG A 1 943 ? 17.947 10.448 41.200 1.00 92.44 943 ARG A CA 1
ATOM 7361 C C . ARG A 1 943 ? 18.189 9.225 40.321 1.00 92.44 943 ARG A C 1
ATOM 7363 O O . ARG A 1 943 ? 18.581 9.390 39.169 1.00 92.44 943 ARG A O 1
ATOM 7370 N N . ASP A 1 944 ? 17.894 8.029 40.819 1.00 84.81 944 ASP A N 1
ATOM 7371 C CA . ASP A 1 944 ? 18.027 6.786 40.059 1.00 84.81 944 ASP A CA 1
ATOM 7372 C C . ASP A 1 944 ? 17.057 6.716 38.876 1.00 84.81 944 ASP A C 1
ATOM 7374 O O . ASP A 1 944 ? 17.478 6.369 37.770 1.00 84.81 944 ASP A O 1
ATOM 7378 N N . GLU A 1 945 ? 15.790 7.100 39.075 1.00 83.12 945 GLU A N 1
ATOM 7379 C CA . GLU A 1 945 ? 14.772 7.179 38.016 1.00 83.12 945 GLU A CA 1
ATOM 7380 C C . GLU A 1 945 ? 15.208 8.166 36.908 1.00 83.12 945 GLU A C 1
ATOM 7382 O O . GLU A 1 945 ? 15.177 7.845 35.716 1.00 83.12 945 GLU A O 1
ATOM 7387 N N . GLN A 1 946 ? 15.736 9.334 37.289 1.00 87.81 946 GLN A N 1
ATOM 7388 C CA . GLN A 1 946 ? 16.270 10.340 36.361 1.00 87.81 946 GLN A CA 1
ATOM 7389 C C . GLN A 1 946 ? 17.538 9.880 35.633 1.00 87.81 946 GLN A C 1
ATOM 7391 O O . GLN A 1 946 ? 17.672 10.061 34.419 1.00 87.81 946 GLN A O 1
ATOM 7396 N N . ALA A 1 947 ? 18.470 9.248 36.347 1.00 84.56 947 ALA A N 1
ATOM 7397 C CA . ALA A 1 947 ? 19.684 8.701 35.757 1.00 84.56 947 ALA A CA 1
ATOM 7398 C C . ALA A 1 947 ? 19.366 7.540 34.800 1.00 84.56 947 ALA A C 1
ATOM 7400 O O . ALA A 1 947 ? 20.001 7.410 33.750 1.00 84.56 947 ALA A O 1
ATOM 7401 N N . ALA A 1 948 ? 18.365 6.713 35.121 1.00 77.44 948 ALA A N 1
ATOM 7402 C CA . ALA A 1 948 ? 17.865 5.667 34.237 1.00 77.44 948 ALA A CA 1
ATOM 7403 C C . ALA A 1 948 ? 17.284 6.259 32.947 1.00 77.44 948 ALA A C 1
ATOM 7405 O O . ALA A 1 948 ? 17.642 5.797 31.859 1.00 77.44 948 ALA A O 1
ATOM 7406 N N . PHE A 1 949 ? 16.487 7.327 33.053 1.00 80.12 949 PHE A N 1
ATOM 7407 C CA . PHE A 1 949 ? 15.978 8.052 31.891 1.00 80.12 949 PHE A CA 1
ATOM 7408 C C . PHE A 1 949 ? 17.117 8.572 30.996 1.00 80.12 949 PHE A C 1
ATOM 7410 O O . PHE A 1 949 ? 17.097 8.336 29.786 1.00 80.12 949 PHE A O 1
ATOM 7417 N N . LEU A 1 950 ? 18.149 9.202 31.571 1.00 80.94 950 LEU A N 1
ATOM 7418 C CA . LEU A 1 950 ? 19.309 9.699 30.817 1.00 80.94 950 LEU A CA 1
ATOM 7419 C C . LEU A 1 950 ? 20.081 8.580 30.104 1.00 80.94 950 LEU A C 1
ATOM 7421 O O . LEU A 1 950 ? 20.460 8.743 28.943 1.00 80.94 950 LEU A O 1
ATOM 7425 N N . ARG A 1 951 ? 20.285 7.431 30.764 1.00 79.94 951 ARG A N 1
ATOM 7426 C CA . ARG A 1 951 ? 20.942 6.260 30.154 1.00 79.94 951 ARG A CA 1
ATOM 7427 C C . ARG A 1 951 ? 20.136 5.681 28.990 1.00 79.94 951 ARG A C 1
ATOM 7429 O O . ARG A 1 951 ? 20.729 5.218 28.019 1.00 79.94 951 ARG A O 1
ATOM 7436 N N . ALA A 1 952 ? 18.806 5.698 29.078 1.00 66.81 952 ALA A N 1
ATOM 7437 C CA . ALA A 1 952 ? 17.920 5.203 28.024 1.00 66.81 952 ALA A CA 1
ATOM 7438 C C . ALA A 1 952 ? 17.815 6.158 26.815 1.00 66.81 952 ALA A C 1
ATOM 7440 O O . ALA A 1 952 ? 17.520 5.711 25.702 1.00 66.81 952 ALA A O 1
ATOM 7441 N N . HIS A 1 953 ? 18.114 7.448 27.009 1.00 71.50 953 HIS A N 1
ATOM 7442 C CA . HIS A 1 953 ? 17.973 8.502 25.998 1.00 71.50 953 HIS A CA 1
ATOM 7443 C C . HIS A 1 953 ? 19.294 9.264 25.761 1.00 71.50 953 HIS A C 1
ATOM 7445 O O . HIS A 1 953 ? 19.361 10.477 25.994 1.00 71.50 953 HIS A O 1
ATOM 7451 N N . PRO A 1 954 ? 20.365 8.590 25.285 1.00 69.19 954 PRO A N 1
ATOM 7452 C CA . PRO A 1 954 ? 21.638 9.249 25.021 1.00 69.19 954 PRO A CA 1
ATOM 7453 C C . PRO A 1 954 ? 21.481 10.337 23.950 1.00 69.19 954 PRO A C 1
ATOM 7455 O O . PRO A 1 954 ? 20.807 10.161 22.931 1.00 69.19 954 PRO A O 1
ATOM 7458 N N . ARG A 1 955 ? 22.126 11.485 24.172 1.00 61.25 955 ARG A N 1
ATOM 7459 C CA . ARG A 1 955 ? 22.079 12.618 23.239 1.00 61.25 955 ARG A CA 1
ATOM 7460 C C . ARG A 1 955 ? 22.666 12.249 21.880 1.00 61.25 955 ARG A C 1
ATOM 7462 O O . ARG A 1 955 ? 23.693 11.588 21.799 1.00 61.25 955 ARG A O 1
ATOM 7469 N N . GLY A 1 956 ? 22.034 12.738 20.813 1.00 58.00 956 GLY A N 1
ATOM 7470 C CA . GLY A 1 956 ? 22.510 12.541 19.441 1.00 58.00 956 GLY A CA 1
ATOM 7471 C C . GLY A 1 956 ? 22.244 11.149 18.859 1.00 58.00 956 GLY A C 1
ATOM 7472 O O . GLY A 1 956 ? 22.686 10.891 17.744 1.00 58.00 956 GLY A O 1
ATOM 7473 N N . LYS A 1 957 ? 21.499 10.282 19.565 1.00 59.91 957 LYS A N 1
ATOM 7474 C CA . LYS A 1 957 ? 21.096 8.944 19.092 1.00 59.91 957 LYS A CA 1
ATOM 7475 C C . LYS A 1 957 ? 20.451 8.959 17.699 1.00 59.91 957 LYS A C 1
ATOM 7477 O O . LYS A 1 957 ? 20.726 8.078 16.898 1.00 59.91 957 LYS A O 1
ATOM 7482 N N . GLU A 1 958 ? 19.651 9.983 17.405 1.00 56.94 958 GLU A N 1
ATOM 7483 C CA . GLU A 1 958 ? 18.926 10.154 16.133 1.00 56.94 958 GLU A CA 1
ATOM 7484 C C . GLU A 1 958 ? 19.656 11.093 15.141 1.00 56.94 958 GLU A C 1
ATOM 7486 O O . GLU A 1 958 ? 19.078 11.541 14.153 1.00 56.94 958 GLU A O 1
ATOM 7491 N N . GLY A 1 959 ? 20.931 11.419 15.398 1.00 61.94 959 GLY A N 1
ATOM 7492 C CA . GLY A 1 959 ? 21.726 12.361 14.601 1.00 61.94 959 GLY A CA 1
ATOM 7493 C C . GLY A 1 959 ? 21.570 13.830 15.021 1.00 61.94 959 GLY A C 1
ATOM 7494 O O . GLY A 1 959 ? 20.766 14.181 15.886 1.00 61.94 959 GLY A O 1
ATOM 7495 N N . ARG A 1 960 ? 22.386 14.714 14.430 1.00 71.00 960 ARG A N 1
ATOM 7496 C CA . ARG A 1 960 ? 22.354 16.169 14.679 1.00 71.00 960 ARG A CA 1
ATOM 7497 C C . ARG A 1 960 ? 21.977 16.907 13.401 1.00 71.00 960 ARG A C 1
ATOM 7499 O O . ARG A 1 960 ? 22.694 16.797 12.420 1.00 71.00 960 ARG A O 1
ATOM 7506 N N . VAL A 1 961 ? 20.913 17.704 13.408 1.00 77.56 961 VAL A N 1
ATOM 7507 C CA . VAL A 1 961 ? 20.550 18.517 12.235 1.00 77.56 961 VAL A CA 1
ATOM 7508 C C . VAL A 1 961 ? 21.455 19.751 12.146 1.00 77.56 961 VAL A C 1
ATOM 7510 O O . VAL A 1 961 ? 21.585 20.504 13.115 1.00 77.56 961 VAL A O 1
ATOM 7513 N N . ARG A 1 962 ? 22.100 19.944 10.991 1.00 83.69 962 ARG A N 1
ATOM 7514 C CA . ARG A 1 962 ? 22.716 21.210 10.586 1.00 83.69 962 ARG A CA 1
ATOM 7515 C C . ARG A 1 962 ? 21.637 22.088 9.986 1.00 83.69 962 ARG A C 1
ATOM 7517 O O . ARG A 1 962 ? 20.876 21.655 9.128 1.00 83.69 962 ARG A O 1
ATOM 7524 N N . TYR A 1 963 ? 21.633 23.334 10.414 1.00 85.56 963 TYR A N 1
ATOM 7525 C CA . TYR A 1 963 ? 20.723 24.346 9.920 1.00 85.56 963 TYR A CA 1
ATOM 7526 C C . TYR A 1 963 ? 21.493 25.412 9.140 1.00 85.56 963 TYR A C 1
ATOM 7528 O O . TYR A 1 963 ? 22.678 25.628 9.413 1.00 85.56 963 TYR A O 1
ATOM 7536 N N . ASP A 1 964 ? 20.829 26.071 8.193 1.00 86.94 964 ASP A N 1
ATOM 7537 C CA . ASP A 1 964 ? 21.445 27.092 7.348 1.00 86.94 964 ASP A CA 1
ATOM 7538 C C . ASP A 1 964 ? 20.456 28.224 7.030 1.00 86.94 964 ASP A C 1
ATOM 7540 O O . ASP A 1 964 ? 19.839 28.255 5.967 1.00 86.94 964 ASP A O 1
ATOM 7544 N N . LEU A 1 965 ? 20.295 29.168 7.968 1.00 88.75 965 LEU A N 1
ATOM 7545 C CA . LEU A 1 965 ? 19.409 30.329 7.789 1.00 88.75 965 LEU A CA 1
ATOM 7546 C C . LEU A 1 965 ? 19.734 31.149 6.531 1.00 88.75 965 LEU A C 1
ATOM 7548 O O . LEU A 1 965 ? 18.815 31.598 5.844 1.00 88.75 965 LEU A O 1
ATOM 7552 N N . ARG A 1 966 ? 21.022 31.314 6.203 1.00 89.38 966 ARG A N 1
ATOM 7553 C CA . ARG A 1 966 ? 21.450 32.078 5.023 1.00 89.38 966 ARG A CA 1
ATOM 7554 C C . ARG A 1 966 ? 21.067 31.352 3.740 1.00 89.38 966 ARG A C 1
ATOM 7556 O O . ARG A 1 966 ? 20.392 31.928 2.895 1.00 89.38 966 ARG A O 1
ATOM 7563 N N . GLY A 1 967 ? 21.473 30.089 3.612 1.00 85.06 967 GLY A N 1
ATOM 7564 C CA . GLY A 1 967 ? 21.280 29.306 2.393 1.00 85.06 967 GLY A CA 1
ATOM 7565 C C . GLY A 1 967 ? 19.830 28.884 2.146 1.00 85.06 967 GLY A C 1
ATOM 7566 O O . GLY A 1 967 ? 19.393 28.874 1.000 1.00 85.06 967 GLY A O 1
ATOM 7567 N N . GLN A 1 968 ? 19.074 28.549 3.197 1.00 87.25 968 GLN A N 1
ATOM 7568 C CA . GLN A 1 968 ? 17.720 27.990 3.064 1.00 87.25 968 GLN A CA 1
ATOM 7569 C C . GLN A 1 968 ? 16.605 29.039 3.161 1.00 87.25 968 GLN A C 1
ATOM 7571 O O . GLN A 1 968 ? 15.518 28.812 2.632 1.00 87.25 968 GLN A O 1
ATOM 7576 N N . PHE A 1 969 ? 16.853 30.166 3.840 1.00 90.06 969 PHE A N 1
ATOM 7577 C CA . PHE A 1 969 ? 15.830 31.182 4.120 1.00 90.06 969 PHE A CA 1
ATOM 7578 C C . PHE A 1 969 ? 16.227 32.601 3.686 1.00 90.06 969 PHE A C 1
ATOM 7580 O O . PHE A 1 969 ? 15.406 33.510 3.787 1.00 90.06 969 PHE A O 1
ATOM 7587 N N . GLY A 1 970 ? 17.457 32.812 3.200 1.00 87.75 970 GLY A N 1
ATOM 7588 C CA . GLY A 1 970 ? 17.917 34.115 2.712 1.00 87.75 970 GLY A CA 1
ATOM 7589 C C . GLY A 1 970 ? 18.066 35.180 3.802 1.00 87.75 970 GLY A C 1
ATOM 7590 O O . GLY A 1 970 ? 18.011 36.368 3.494 1.00 87.75 970 GLY A O 1
ATOM 7591 N N . ALA A 1 971 ? 18.225 34.777 5.068 1.00 90.75 971 ALA A N 1
ATOM 7592 C CA . ALA A 1 971 ? 18.278 35.694 6.203 1.00 90.75 971 ALA A CA 1
ATOM 7593 C C . ALA A 1 971 ? 19.627 35.660 6.925 1.00 90.75 971 ALA A C 1
ATOM 7595 O O . ALA A 1 971 ? 20.185 34.596 7.203 1.00 90.75 971 ALA A O 1
ATOM 7596 N N . GLU A 1 972 ? 20.120 36.841 7.293 1.00 92.31 972 GLU A N 1
ATOM 7597 C CA . GLU A 1 972 ? 21.325 36.996 8.099 1.00 92.31 972 GLU A CA 1
ATOM 7598 C C . GLU A 1 972 ? 21.019 36.782 9.593 1.00 92.31 972 GLU A C 1
ATOM 7600 O O . GLU A 1 972 ? 20.246 37.548 10.179 1.00 92.31 972 GLU A O 1
ATOM 7605 N N . PRO A 1 973 ? 21.637 35.784 10.266 1.00 91.94 973 PRO A N 1
ATOM 7606 C CA . PRO A 1 973 ? 21.349 35.493 11.673 1.00 91.94 973 PRO A CA 1
ATOM 7607 C C . PRO A 1 973 ? 21.581 36.681 12.612 1.00 91.94 973 PRO A C 1
ATOM 7609 O O . PRO A 1 973 ? 20.886 36.816 13.616 1.00 91.94 973 PRO A O 1
ATOM 7612 N N . ALA A 1 974 ? 22.559 37.540 12.306 1.00 90.25 974 ALA A N 1
ATOM 7613 C CA . ALA A 1 974 ? 22.848 38.735 13.097 1.00 90.25 974 ALA A CA 1
ATOM 7614 C C . ALA A 1 974 ? 21.711 39.766 13.020 1.00 90.25 974 ALA A C 1
ATOM 7616 O O . ALA A 1 974 ? 21.345 40.346 14.040 1.00 90.25 974 ALA A O 1
ATOM 7617 N N . ASP A 1 975 ? 21.121 39.950 11.838 1.00 89.81 975 ASP A N 1
ATOM 7618 C CA . ASP A 1 975 ? 20.019 40.890 11.636 1.00 89.81 975 ASP A CA 1
ATOM 7619 C C . ASP A 1 975 ? 18.744 40.400 12.322 1.00 89.81 975 ASP A C 1
ATOM 7621 O O . ASP A 1 975 ? 18.065 41.179 12.992 1.00 89.81 975 ASP A O 1
ATOM 7625 N N . LEU A 1 976 ? 18.466 39.094 12.230 1.00 92.75 976 LEU A N 1
ATOM 7626 C CA . LEU A 1 976 ? 17.346 38.475 12.935 1.00 92.75 976 LEU A CA 1
ATOM 7627 C C . LEU A 1 976 ? 17.513 38.585 14.458 1.00 92.75 976 LEU A C 1
ATOM 7629 O O . LEU A 1 976 ? 16.540 38.857 15.157 1.00 92.75 976 LEU A O 1
ATOM 7633 N N . ARG A 1 977 ? 18.739 38.421 14.976 1.00 94.44 977 ARG A N 1
ATOM 7634 C CA . ARG A 1 977 ? 19.014 38.461 16.419 1.00 94.44 977 ARG A CA 1
ATOM 7635 C C . ARG A 1 977 ? 18.712 39.817 17.053 1.00 94.44 977 ARG A C 1
ATOM 7637 O O . ARG A 1 977 ? 18.132 39.820 18.133 1.00 94.44 977 ARG A O 1
ATOM 7644 N N . ARG A 1 978 ? 18.995 40.932 16.359 1.00 93.50 978 ARG A N 1
ATOM 7645 C CA . ARG A 1 978 ? 18.721 42.302 16.855 1.00 93.50 978 ARG A CA 1
ATOM 7646 C C . ARG A 1 978 ? 17.259 42.519 17.261 1.00 93.50 978 ARG A C 1
ATOM 7648 O O . ARG A 1 978 ? 16.967 43.302 18.157 1.00 93.50 978 ARG A O 1
ATOM 7655 N N . ARG A 1 979 ? 16.316 41.802 16.637 1.00 94.62 979 ARG A N 1
ATOM 7656 C CA . ARG A 1 979 ? 14.887 41.865 17.001 1.00 94.62 979 ARG A CA 1
ATOM 7657 C C . ARG A 1 979 ? 14.616 41.397 18.434 1.00 94.62 979 ARG A C 1
ATOM 7659 O O . ARG A 1 979 ? 13.606 41.780 19.017 1.00 94.62 979 ARG A O 1
ATOM 7666 N N . PHE A 1 980 ? 15.509 40.586 18.999 1.00 96.56 980 PHE A N 1
ATOM 7667 C CA . PHE A 1 980 ? 15.338 39.900 20.277 1.00 96.56 980 PHE A CA 1
ATOM 7668 C C . PHE A 1 980 ? 16.273 40.401 21.388 1.00 96.56 980 PHE A C 1
ATOM 7670 O O . PHE A 1 980 ? 16.307 39.786 22.457 1.00 96.56 980 PHE A O 1
ATOM 7677 N N . ASP A 1 981 ? 16.983 41.518 21.185 1.00 95.12 981 ASP A N 1
ATOM 7678 C CA . ASP A 1 981 ? 17.905 42.092 22.181 1.00 95.12 981 ASP A CA 1
ATOM 7679 C C . ASP A 1 981 ? 17.199 42.329 23.531 1.00 95.12 981 ASP A C 1
ATOM 7681 O O . ASP A 1 981 ? 17.715 41.954 24.582 1.00 95.12 981 ASP A O 1
ATOM 7685 N N . PHE A 1 982 ? 15.936 42.781 23.504 1.00 96.50 982 PHE A N 1
ATOM 7686 C CA . PHE A 1 982 ? 15.102 42.979 24.703 1.00 96.50 982 PHE A CA 1
ATOM 7687 C C . PHE A 1 982 ? 14.983 41.734 25.603 1.00 96.50 982 PHE A C 1
ATOM 7689 O O . PHE A 1 982 ? 14.814 41.853 26.815 1.00 96.50 982 PHE A O 1
ATOM 7696 N N . TYR A 1 983 ? 15.036 40.538 25.017 1.00 96.44 983 TYR A N 1
ATOM 7697 C CA . TYR A 1 983 ? 14.936 39.262 25.719 1.00 96.44 983 TYR A CA 1
ATOM 7698 C C . TYR A 1 983 ? 16.321 38.711 26.076 1.00 96.44 983 TYR A C 1
ATOM 7700 O O . TYR A 1 983 ? 16.526 38.207 27.185 1.00 96.44 983 TYR A O 1
ATOM 7708 N N . ILE A 1 984 ? 17.275 38.821 25.146 1.00 94.88 984 ILE A N 1
ATOM 7709 C CA . ILE A 1 984 ? 18.652 38.351 25.325 1.00 94.88 984 ILE A CA 1
ATOM 7710 C C . ILE A 1 984 ? 19.309 39.078 26.500 1.00 94.88 984 ILE A C 1
ATOM 7712 O O . ILE A 1 984 ? 19.839 38.415 27.398 1.00 94.88 984 ILE A O 1
ATOM 7716 N N . ASP A 1 985 ? 19.186 40.404 26.537 1.00 93.94 985 ASP A N 1
ATOM 7717 C CA . ASP A 1 985 ? 19.763 41.250 27.579 1.00 93.94 985 ASP A CA 1
ATOM 7718 C C . ASP A 1 985 ? 19.078 41.010 28.927 1.00 93.94 985 ASP A C 1
ATOM 7720 O O . ASP A 1 985 ? 19.743 40.833 29.949 1.00 93.94 985 ASP A O 1
ATOM 7724 N N . ARG A 1 986 ? 17.738 40.915 28.934 1.00 94.69 986 ARG A N 1
ATOM 7725 C CA . ARG A 1 986 ? 16.943 40.728 30.159 1.00 94.69 986 ARG A CA 1
ATOM 7726 C C . ARG A 1 986 ? 17.298 39.447 30.912 1.00 94.69 986 ARG A C 1
ATOM 7728 O O . ARG A 1 986 ? 17.277 39.452 32.146 1.00 94.69 986 ARG A O 1
ATOM 7735 N N . PHE A 1 987 ? 17.569 38.357 30.195 1.00 94.31 987 PHE A N 1
ATOM 7736 C CA . PHE A 1 987 ? 17.795 37.039 30.797 1.00 94.31 987 PHE A CA 1
ATOM 7737 C C . PHE A 1 987 ? 19.249 36.559 30.719 1.00 94.31 987 PHE A C 1
ATOM 7739 O O . PHE A 1 987 ? 19.574 35.518 31.300 1.00 94.31 987 PHE A O 1
ATOM 7746 N N . GLY A 1 988 ? 20.148 37.303 30.069 1.00 91.88 988 GLY A N 1
ATOM 7747 C CA . GLY A 1 988 ? 21.549 36.910 29.892 1.00 91.88 988 GLY A CA 1
ATOM 7748 C C . GLY A 1 988 ? 21.683 35.647 29.038 1.00 91.88 988 GLY A C 1
ATOM 7749 O O . GLY A 1 988 ? 22.352 34.684 29.426 1.00 91.88 988 GLY A O 1
ATOM 7750 N N . VAL A 1 989 ? 20.972 35.605 27.910 1.00 92.88 989 VAL A N 1
ATOM 7751 C CA . VAL A 1 989 ? 21.006 34.470 26.979 1.00 92.88 989 VAL A CA 1
ATOM 7752 C C . VAL A 1 989 ? 22.283 34.529 26.146 1.00 92.88 989 VAL A C 1
ATOM 7754 O O . VAL A 1 989 ? 22.617 35.557 25.571 1.00 92.88 989 VAL A O 1
ATOM 7757 N N . ARG A 1 990 ? 23.004 33.408 26.054 1.00 89.06 990 ARG A N 1
ATOM 7758 C CA . ARG A 1 990 ? 24.208 33.315 25.223 1.00 89.06 990 ARG A CA 1
ATOM 7759 C C . ARG A 1 990 ? 23.821 32.972 23.775 1.00 89.06 990 ARG A C 1
ATOM 7761 O O . ARG A 1 990 ? 23.099 31.987 23.611 1.00 89.06 990 ARG A O 1
ATOM 7768 N N . PRO A 1 991 ? 24.297 33.719 22.760 1.00 86.00 991 PRO A N 1
ATOM 7769 C CA . PRO A 1 991 ? 24.118 33.351 21.354 1.00 86.00 991 PRO A CA 1
ATOM 7770 C C . PRO A 1 991 ? 24.728 31.977 21.040 1.00 86.00 991 PRO A C 1
ATOM 7772 O O . PRO A 1 991 ? 25.800 31.654 21.566 1.00 86.00 991 PRO A O 1
ATOM 7775 N N . GLU A 1 992 ? 24.047 31.191 20.201 1.00 84.31 992 GLU A N 1
ATOM 7776 C CA . GLU A 1 992 ? 24.471 29.848 19.753 1.00 84.31 992 GLU A CA 1
ATOM 7777 C C . GLU A 1 992 ? 25.014 29.811 18.323 1.00 84.31 992 GLU A C 1
ATOM 7779 O O . GLU A 1 992 ? 24.524 30.585 17.463 1.00 84.31 992 GLU A O 1
#

Nearest PDB structures (foldseek):
  2zq5-assembly1_A  TM=8.995E-01  e=2.994E-20  Mycobacterium tuberculosis
  4av7-assembly3_E  TM=6.514E-01  e=2.405E-24  Pseudomonas sp. DSM 6611
  2yhe-assembly3_C  TM=6.475E-01  e=3.005E-24  Pseudomonas sp. DSM 6611
  4pdx-assembly1_B  TM=6.392E-01  e=8.357E-24  Escherichia coli K-12
  4pdx-assembly1_A  TM=6.389E-01  e=1.780E-23  Escherichia coli K-12

Solvent-accessible surface area (backbone atoms only — not comparable to full-atom values): 53251 Å² total; per-residue (Å²): 137,77,99,75,53,69,56,62,50,50,41,64,75,57,55,62,92,77,35,66,42,64,42,72,60,90,56,40,46,77,78,48,96,56,31,31,38,26,62,20,58,25,38,23,31,43,35,60,39,77,74,21,27,36,33,39,27,28,11,32,15,49,32,20,58,46,44,48,56,20,36,56,70,72,54,61,63,54,42,47,32,38,39,41,32,34,43,50,57,40,28,38,5,11,46,76,78,60,57,47,93,82,38,44,36,39,33,37,63,42,22,65,58,43,41,50,55,53,59,75,45,36,62,56,36,52,24,45,38,45,70,77,41,48,67,52,51,55,47,42,58,48,46,47,66,79,36,76,88,55,59,64,62,45,86,78,80,62,79,40,68,33,78,58,63,47,79,45,80,50,49,91,42,53,41,35,39,36,55,22,52,20,27,71,36,69,19,11,21,30,43,28,33,68,95,72,27,39,30,38,39,31,35,43,60,29,70,49,74,60,23,42,44,57,36,51,49,92,51,64,62,71,82,48,49,69,69,43,26,49,53,30,49,52,54,56,59,73,65,62,38,39,29,44,34,48,26,31,70,73,69,46,73,43,42,66,61,52,47,55,37,50,54,34,50,48,51,36,54,48,49,50,51,51,55,41,52,53,34,54,76,70,68,53,52,68,70,57,48,30,69,66,58,69,78,56,81,91,34,61,57,37,51,47,66,13,44,65,42,56,36,35,49,50,54,50,36,73,76,63,48,90,71,80,85,82,50,80,62,72,84,45,79,89,71,68,57,58,34,54,52,27,63,74,63,29,57,69,55,35,38,51,52,17,62,71,30,36,90,86,34,28,69,58,13,27,53,37,15,49,20,37,36,75,78,39,78,76,41,63,71,29,48,50,44,32,34,52,20,36,54,55,53,50,66,42,64,66,42,43,53,10,52,59,60,22,34,48,40,52,48,50,34,54,51,37,54,48,59,73,68,49,66,78,74,78,73,84,53,92,62,49,61,60,50,51,51,72,43,41,46,82,28,43,33,41,81,62,43,48,90,46,72,46,31,39,29,38,43,34,36,67,97,65,53,48,44,30,24,37,42,30,46,92,51,44,55,46,67,42,82,40,84,61,97,77,53,45,24,36,38,41,32,37,38,74,55,49,48,27,40,48,34,62,76,36,54,66,69,61,33,36,36,63,66,52,41,45,82,44,70,48,60,80,72,52,70,46,56,73,61,25,36,65,68,48,76,74,80,77,84,77,67,93,87,71,80,96,82,80,82,63,68,45,71,77,92,39,55,67,64,62,82,69,52,74,65,56,47,50,52,50,55,59,35,59,76,55,84,79,82,67,48,60,66,57,35,48,51,50,13,26,67,69,51,75,49,87,57,62,68,80,68,78,38,52,63,42,42,43,44,46,32,52,29,61,66,66,41,87,40,54,22,50,49,28,46,50,51,53,53,51,49,53,23,49,23,44,30,48,28,28,46,51,40,49,47,43,70,78,38,60,68,28,72,70,53,67,87,55,53,32,39,34,39,28,28,54,68,88,22,50,52,69,61,52,51,43,47,55,44,41,23,75,70,39,36,62,42,29,32,22,45,33,76,43,77,63,81,56,80,73,70,79,77,53,74,72,54,31,52,57,45,36,62,70,52,59,83,75,58,61,81,78,69,59,80,58,88,59,44,76,65,49,46,60,35,69,52,43,48,51,34,44,50,52,39,53,51,45,44,73,76,43,54,67,45,54,51,72,59,71,64,52,35,81,40,62,42,43,57,54,46,52,22,39,46,52,51,68,35,78,64,55,62,78,74,44,72,35,67,68,44,49,53,52,59,76,74,46,86,54,42,69,48,40,47,45,31,51,52,51,51,20,43,53,40,51,72,69,66,64,63,75,49,31,41,45,46,38,37,46,67,46,28,53,34,44,70,29,48,39,74,64,41,74,62,43,32,38,37,37,31,39,52,35,60,57,62,34,45,52,53,49,45,50,50,50,43,56,57,35,66,62,31,28,77,59,63,59,44,53,59,47,46,52,55,49,49,52,53,50,49,51,34,48,54,39,27,64,72,49,48,75,80,54,49,77,81,36,41,43,84,43,40,34,74,56,42,74,74,36,51,68,63,46,49,53,50,52,29,60,60,71,71,45,86,83,44,71,67,42,50,51,38,30,52,50,51,49,70,75,56,54,85,60,76,69,36,42,78,58,82,52,52,51,85,69,43,74,40,58,68,69,67,59,40,63,79,44,44,79,56,33,67,74,69,69,48,65,84,124

Sequence (992 aa):
MSEQDPVRELVRARPFGEALKEADAPEAREVAPGVFMSRGTSNAYAVRTQVGRVIINTGLGFEAYTHKRNFDAACPGPTTHILVTQGHVDHVGGVGLFREEGTVFVAQAANAACQADDARIAGRRQSHSYVWFSDVIDHALTVAREHPDAVVQDAPLPDRTFVEREELLVGGRRFVLHATPGGETVDSAVVHLEDEGILFSGNLFGPLFPHFPNFNTVRGDKYRYADAYLASLARVRALAPEILITGHGDPIVGRELIRVCLDRLEAAVRYVHEQTLEGINAGEDIDALAARIQLPDELFVGQGYGRVAWAVRTFWESYLGWFKLRSTTELYPRVPTQRVLAELAGAEATVARGRAALPSEPVLALSLAEAVLESAPTHAAALSLAREAHVALLQEPDDAQNFWLGGWLRAQQASLEVRMVAKEPDEVRAGEVAALMAGLPARFVPSAAGGLVAVYQYDITGAEAGHWHVVVEGGTCRVVEGAHPSPDCRIAIRDVDFLALNYGELHPLKAALQGKIKFEGDRKKAIPLEAIFAKISRPARAAKGANPAANNVLFVDDLGAPVLTPSQRSIKWLASRGHTTFDPEQVLADARRRTGLDEFGPRDFEARLQLLTEDYAADPGMSEVGKRMVRGELVRYASNRLLIEAYVREHPDALTARIERPLIVVGLPRSGTTHLVNLLAADTRFRSLPLWVSMEPLPNPREARSPAWAERAAGRVDGWLPERARDWLGVEQLRADPRYLRCAANWAGMRGMAPYVAAMHPMNPDHVHEELELMGPDFASYLFEWTGHVPRFRDHYLSTDQTPHYAYLAKVLKILQHRDGRGNAPWVLKCPQHFEQLPALLATFPDATVVFTHRDPVAVIQSTVTMLGYAQRMSRTSYDMPGLLGYWSDRLEHLLRRGVADRELVGAERSYDSRFHTFMADTEGTLDRIYALYALPRTERSRDEQAAFLRAHPRGKEGRVRYDLRGQFGAEPADLRRRFDFYIDRFGVRPE

pLDDT: mean 86.42, std 14.68, range [25.75, 98.69]

Secondary structure (DSSP, 8-state):
--S--HHHHHHHHS-GGGTS--S--SSPEEEETTEEEE-SSS-EEEEEETTEEEEE---STTTHHHHHHHHHHHS-S-EEEEE-S-SSHHHHTTHHHH--TT-EEEEETTHHHHHHHHHHTHHHHHHHHTTT-HHHHHHHHHHHHH-TTS-SS--PPPSEEESSEEEEEETTEEEEEEE-TTSSSTT-EEEEEGGGTEEEEETTT-SSTTBPPPSS-TT--PPP-HHHHHHHHHHHHHH--SEEEESSSSPEE-HHHHHHHHHHHHHHHHHHHHHHHHHHHTT--HHHHHHH----GGG--B-SSS-HHHHHHHHHHHHH-S--SS-GGGGSSPP-HHHHHHHHH-HHHHHHHHHHHTTT-HHHHHHHHHHHHTT-TT-HHHHHHHHHHHHHHTTSHHHHHSHHHHHHHHHHHHHHHHHHH--------TTHHHHHHHHHHHHB-HHHHTT--EEEEEEEESTT-EEEEEEEETTEEEEEES--SS-SEEEEEEHHHHHHHHTTSS-HHHHHTTTSEEEEE-HHHHTTHHHHB---PPPPPPPSS--SSS--EE----SSS----HHHHHHHHHHTTS-----HHHHHHHHHHHHS----S--THHHHHHHHHHHHHH-TTB-HHHHHHHHHHHHHHHHHHHHHHHHHHH-GGGGG----S-EEEEE-TTSSHHHHHHHHHHSTTSB--BHHHHH-SS--GGG---HHHHHHHHHHHHTTS-GGGGGSS-HHHHTT-HHHHHHHHHHHHHHHH-TTHHHH----TTSB--GGGGGGGGT--TTHHHHS--HHHHHHHHHS--HHHHHHHHHHHHHHHHHH--TTPPBEEE-THHHH-HHHHHHH-TT-EEEEEE--HHHHHHHHHHHHHHHHHHHBSS--HHHHHHHHHHHHHHHHHHHHHHGGGS-TTSEEEEEHHHHHH-HHHHHHHHHHHHT----HHHHHHHHHHHHHS-TTTT-EE---HHHHH---HHHHHHTTHHHHHHHTPPP-

Mean predicted aligned error: 17.64 Å